Protein 6HKE (pdb70)

Solvent-accessible surface area: 33871 Å² total; per-residue (Å²): 66,17,120,121,56,0,23,0,2,0,2,14,12,147,51,2,8,3,3,40,2,0,83,15,0,4,71,25,0,28,152,38,9,63,56,78,28,89,29,72,46,23,32,13,7,17,3,4,5,0,0,6,50,2,26,127,24,61,65,47,0,10,35,0,0,0,0,4,0,0,0,0,0,0,0,53,28,20,33,85,111,35,66,9,128,3,29,83,34,0,12,20,0,1,1,2,0,43,2,19,0,0,0,0,0,52,111,132,2,70,4,170,73,10,85,71,0,17,66,48,0,97,88,66,42,92,112,7,46,2,0,8,5,6,86,0,2,1,2,36,0,0,7,24,11,0,13,129,55,17,178,12,134,10,43,37,19,42,10,20,1,8,8,32,0,19,115,0,1,49,107,38,45,4,16,0,0,0,1,6,0,6,12,0,1,59,6,37,152,116,38,83,7,58,23,13,0,0,2,21,79,140,103,18,118,37,14,79,136,17,36,6,0,149,101,36,58,28,60,42,0,56,0,34,0,1,0,0,1,1,0,2,107,56,1,62,119,100,31,3,60,75,0,20,42,0,2,26,147,2,0,82,63,80,81,0,107,69,125,3,59,80,36,4,2,102,17,3,122,106,89,27,26,39,44,12,17,0,14,17,32,2,8,78,16,16,29,65,0,78,71,37,64,180,56,18,108,121,41,0,29,0,1,0,2,14,14,140,51,2,7,4,4,51,2,0,84,32,1,9,63,31,1,27,157,87,13,61,54,78,27,108,36,77,44,34,34,13,5,14,3,4,11,0,0,15,40,1,22,130,23,60,62,41,0,13,38,0,0,1,1,3,0,0,0,0,0,0,0,46,31,18,26,86,164,30,73,7,130,3,45,116,32,0,25,14,0,0,1,4,0,40,2,17,0,0,0,0,0,51,111,135,1,70,3,165,72,12,84,67,0,28,70,47,0,118,87,71,43,92,119,7,35,0,0,7,5,5,83,0,3,2,2,39,0,0,7,26,14,0,14,75,68,21,177,19,136,12,31,35,21,52,11,20,0,9,19,32,0,17,71,0,0,38,94,37,51,3,16,0,0,0,0,8,0,6,14,0,2,53,8,35,152,114,37,87,6,62,26,14,0,0,1,22,78,145,100,18,116,39,15,78,131,16,40,6,0,143,97,33,58,26,69,40,0,62,0,37,0,1,1,0,2,1,0,1,127,56,6,61,150,98,27,10,56,97,0,26,59,2,0,27,32,2,0,82,69,78,84,2,96,68,131,2,72,76,35,4,4,109,32,3,134,101,124,41,7,41,43,103,39,0,39,93,25,1,102,89,14,22,55,71,0,82,102,28,28,134,74,138,72,16,108,103,21,0,22,0,1,0,1,14,14,101,48,2,6,4,3,51,1,1,70,22,1,6,40,26,0,2,95,30,10,46,35,9,2,54,24,65,44,48,83,29,52,23,4,4,46,0,0,18,130,2,25,155,26,62,64,44,0,11,36,0,0,0,1,3,2,0,0,0,0,0,0,55,27,23,36,91,209,32,71,10,132,2,39,118,33,0,23,18,0,0,10,4,0,69,1,20,0,0,0,0,0,56,112,136,1,74,4,180,69,12,87,79,0,25,64,44,0,95,86,76,42,133,120,5,53,1,0,8,4,6,88,0,3,2,3,37,0,0,6,25,9,0,15,118,63,17,172,18,134,13,83,36,46,93,50,48,0,10,19,48,0,14,88,6,1,32,103,43,120,4,14,0,0,0,1,8,0,6,17,0,4,68,10,32,156,122,44,84,4,64,22,13,0,0,2,22,70,148,101,16,120,22,14,79,120,15,40,5,0,141,100,38,62,22,78,38,0,59,0,33,0,4,0,0,1,1,0,1,134,53,6,61,133,93,28,9,50,81,0,23,39,0,0,28,136,1,0,79,80,86,90,2,116,66,144,3,76,76,42,4,2,104,25,5,137,97,117,51,14,39,42,87,34,0,36,92,40,2,94,108,16,22,56,76,0,70,104,21,53,152,93

CATH classification: 3.40.190.10

Structure (mmCIF, N/CA/C/O backbone):
data_6HKE
#
_entry.id   6HKE
#
_cell.length_a   80.800
_cell.length_b   205.750
_cell.length_c   47.620
_cell.angle_alpha   90.00
_cell.angle_beta   90.00
_cell.angle_gamma   90.00
#
_symmetry.space_group_name_H-M   'P 21 21 21'
#
loop_
_entity.id
_entity.type
_entity.pdbx_description
1 polymer 'Possible TctC subunit of the Tripartite Tricarboxylate Transport(TTT) Family'
2 non-polymer D-MALATE
3 non-polymer '(2S)-2-hydroxybutanedioic acid'
4 water water
#
loop_
_atom_site.group_PDB
_atom_site.id
_atom_site.type_symbol
_atom_site.label_atom_id
_atom_site.label_alt_id
_atom_site.label_comp_id
_atom_site.label_asym_id
_atom_site.label_entity_id
_atom_site.label_seq_id
_atom_site.pdbx_PDB_ins_code
_atom_site.Cartn_x
_atom_site.Cartn_y
_atom_site.Cartn_z
_atom_site.occupancy
_atom_site.B_iso_or_equiv
_atom_site.auth_seq_id
_atom_site.auth_comp_id
_atom_site.auth_asym_id
_atom_site.auth_atom_id
_atom_site.pdbx_PDB_model_num
ATOM 1 N N . PHE A 1 13 ? 31.306 26.515 -20.744 1.00 29.68 13 PHE A N 1
ATOM 2 C CA . PHE A 1 13 ? 30.368 27.013 -19.696 1.00 29.38 13 PHE A CA 1
ATOM 3 C C . PHE A 1 13 ? 31.004 26.891 -18.318 1.00 28.90 13 PHE A C 1
ATOM 4 O O . PHE A 1 13 ? 31.559 25.863 -17.993 1.00 27.88 13 PHE A O 1
ATOM 12 N N . PRO A 1 14 ? 30.881 27.885 -17.421 1.00 30.75 14 PRO A N 1
ATOM 13 C CA . PRO A 1 14 ? 30.389 29.221 -17.768 1.00 30.37 14 PRO A CA 1
ATOM 14 C C . PRO A 1 14 ? 31.439 30.075 -18.490 1.00 30.91 14 PRO A C 1
ATOM 15 O O . PRO A 1 14 ? 32.591 29.758 -18.378 1.00 33.85 14 PRO A O 1
ATOM 19 N N . VAL A 1 15 ? 30.990 31.115 -19.201 1.00 35.11 15 VAL A N 1
ATOM 20 C CA . VAL A 1 15 ? 31.810 32.156 -19.902 1.00 38.05 15 VAL A CA 1
ATOM 21 C C . VAL A 1 15 ? 31.824 33.460 -19.090 1.00 35.98 15 VAL A C 1
ATOM 22 O O . VAL A 1 15 ? 32.560 34.395 -19.456 1.00 35.48 15 VAL A O 1
ATOM 26 N N . ARG A 1 16 ? 31.039 33.542 -18.021 1.00 34.55 16 ARG A N 1
ATOM 27 C CA . ARG A 1 16 ? 30.911 34.793 -17.231 1.00 32.94 16 ARG A CA 1
ATOM 28 C C . ARG A 1 16 ? 30.195 34.481 -15.922 1.00 31.64 16 ARG A C 1
ATOM 29 O O . ARG A 1 16 ? 29.816 33.314 -15.725 1.00 28.75 16 ARG A O 1
ATOM 37 N N . THR A 1 17 ? 29.972 35.509 -15.107 1.00 29.57 17 THR A N 1
ATOM 38 C CA . THR A 1 17 ? 29.298 35.401 -13.794 1.00 31.32 17 THR A CA 1
ATOM 39 C C . THR A 1 17 ? 27.952 34.704 -13.986 1.00 32.17 17 THR A C 1
ATOM 40 O O . THR A 1 17 ? 27.215 35.079 -14.911 1.00 34.93 17 THR A O 1
ATOM 44 N N . VAL A 1 18 ? 27.675 33.675 -13.185 1.00 31.69 18 VAL A N 1
ATOM 45 C CA . VAL A 1 18 ? 26.349 33.000 -13.177 1.00 29.90 18 VAL A CA 1
ATOM 46 C C . VAL A 1 18 ? 25.449 33.766 -12.204 1.00 28.80 18 VAL A C 1
ATOM 47 O O . VAL A 1 18 ? 25.915 34.075 -11.094 1.00 29.92 18 VAL A O 1
ATOM 51 N N . THR A 1 19 ? 24.229 34.099 -12.631 1.00 26.20 19 THR A N 1
ATOM 52 C CA . THR A 1 19 ? 23.182 34.702 -11.775 1.00 24.67 19 THR A CA 1
ATOM 53 C C . THR A 1 19 ? 22.291 33.578 -11.228 1.00 24.69 19 THR A C 1
ATOM 54 O O . THR A 1 19 ? 21.752 32.776 -12.015 1.00 23.11 19 THR A O 1
ATOM 58 N N . VAL A 1 20 ? 22.208 33.490 -9.902 1.00 23.66 20 VAL A N 1
ATOM 59 C CA . VAL A 1 20 ? 21.266 32.604 -9.175 1.00 21.30 20 VAL A CA 1
ATOM 60 C C . VAL A 1 20 ? 20.280 33.549 -8.507 1.00 21.45 20 VAL A C 1
ATOM 61 O O . VAL A 1 20 ? 20.689 34.365 -7.658 1.00 19.14 20 VAL A O 1
ATOM 65 N N . VAL A 1 21 ? 19.047 33.472 -8.968 1.00 22.41 21 VAL A N 1
ATOM 66 C CA . VAL A 1 21 ? 17.935 34.334 -8.525 1.00 22.36 21 VAL A CA 1
ATOM 67 C C . VAL A 1 21 ? 17.256 33.629 -7.356 1.00 22.20 21 VAL A C 1
ATOM 68 O O . VAL A 1 21 ? 16.980 32.425 -7.476 1.00 20.49 21 VAL A O 1
ATOM 72 N N . VAL A 1 22 ? 17.015 34.385 -6.286 1.00 23.40 22 VAL A N 1
ATOM 73 C CA . VAL A 1 22 ? 16.279 33.982 -5.060 1.00 23.92 22 VAL A CA 1
ATOM 74 C C . VAL A 1 22 ? 15.000 34.816 -4.989 1.00 24.11 22 VAL A C 1
ATOM 75 O O . VAL A 1 22 ? 15.063 36.044 -5.099 1.00 22.70 22 VAL A O 1
ATOM 79 N N . PRO A 1 23 ? 13.808 34.177 -4.858 1.00 24.07 23 PRO A N 1
ATOM 80 C CA . PRO A 1 23 ? 12.526 34.893 -4.873 1.00 24.38 23 PRO A CA 1
ATOM 81 C C . PRO A 1 23 ? 12.225 35.745 -3.627 1.00 23.94 23 PRO A C 1
ATOM 82 O O . PRO A 1 23 ? 11.233 36.479 -3.630 1.00 22.43 23 PRO A O 1
ATOM 86 N N . PHE A 1 24 ? 13.044 35.600 -2.579 1.00 22.34 24 PHE A N 1
ATOM 87 C CA . PHE A 1 24 ? 12.739 36.135 -1.232 1.00 21.67 24 PHE A CA 1
ATOM 88 C C . PHE A 1 24 ? 13.845 37.055 -0.723 1.00 20.99 24 PHE A C 1
ATOM 89 O O . PHE A 1 24 ? 14.984 37.026 -1.202 1.00 21.85 24 PHE A O 1
ATOM 97 N N . ALA A 1 25 ? 13.477 37.851 0.264 1.00 22.96 25 ALA A N 1
ATOM 98 C CA . ALA A 1 25 ? 14.319 38.905 0.874 1.00 24.23 25 ALA A CA 1
ATOM 99 C C . ALA A 1 25 ? 15.585 38.276 1.457 1.00 25.28 25 ALA A C 1
ATOM 100 O O . ALA A 1 25 ? 15.532 37.103 1.945 1.00 23.19 25 ALA A O 1
ATOM 102 N N . LYS A 1 26 ? 16.680 39.025 1.354 1.00 26.60 26 LYS A N 1
ATOM 103 C CA . LYS A 1 26 ? 18.006 38.699 1.940 1.00 31.59 26 LYS A CA 1
ATOM 104 C C . LYS A 1 26 ? 17.821 38.342 3.426 1.00 30.00 26 LYS A C 1
ATOM 105 O O . LYS A 1 26 ? 16.912 38.897 4.085 1.00 30.36 26 LYS A O 1
ATOM 111 N N . GLY A 1 27 ? 18.613 37.398 3.936 1.00 30.24 27 GLY A N 1
ATOM 112 C CA . GLY A 1 27 ? 18.614 37.016 5.365 1.00 27.42 27 GLY A CA 1
ATOM 113 C C . GLY A 1 27 ? 17.673 35.862 5.678 1.00 25.40 27 GLY A C 1
ATOM 114 O O . GLY A 1 27 ? 17.881 35.222 6.703 1.00 22.99 27 GLY A O 1
ATOM 115 N N . GLY A 1 28 ? 16.673 35.597 4.834 1.00 23.63 28 GLY A N 1
ATOM 116 C CA . GLY A 1 28 ? 15.712 34.496 5.047 1.00 22.24 28 GLY A CA 1
ATOM 117 C C . GLY A 1 28 ? 16.275 33.140 4.634 1.00 21.48 28 GLY A C 1
ATOM 118 O O . GLY A 1 28 ? 17.384 33.045 4.122 1.00 21.16 28 GLY A O 1
ATOM 119 N N . PRO A 1 29 ? 15.521 32.042 4.855 1.00 21.10 29 PRO A N 1
ATOM 120 C CA . PRO A 1 29 ? 16.037 30.688 4.659 1.00 20.66 29 PRO A CA 1
ATOM 121 C C . PRO A 1 29 ? 16.546 30.423 3.240 1.00 22.41 29 PRO A C 1
ATOM 122 O O . PRO A 1 29 ? 17.632 29.866 3.110 1.00 23.48 29 PRO A O 1
ATOM 126 N N . THR A 1 30 ? 15.766 30.800 2.219 1.00 21.28 30 THR A N 1
ATOM 127 C CA . THR A 1 30 ? 16.102 30.486 0.816 1.00 20.80 30 THR A CA 1
ATOM 128 C C . THR A 1 30 ? 17.402 31.216 0.463 1.00 21.96 30 THR A C 1
ATOM 129 O O . THR A 1 30 ? 18.334 30.573 -0.056 1.00 20.37 30 THR A O 1
ATOM 133 N N . ASP A 1 31 ? 17.457 32.517 0.749 1.00 22.31 31 ASP A N 1
ATOM 134 C CA . ASP A 1 31 ? 18.666 33.356 0.585 1.00 23.35 31 ASP A CA 1
ATOM 135 C C . ASP A 1 31 ? 19.871 32.744 1.325 1.00 23.74 31 ASP A C 1
ATOM 136 O O . ASP A 1 31 ? 20.949 32.674 0.724 1.00 23.49 31 ASP A O 1
ATOM 141 N N . THR A 1 32 ? 19.693 32.299 2.570 1.00 25.20 32 THR A N 1
ATOM 142 C CA . THR A 1 32 ? 20.774 31.787 3.457 1.00 25.61 32 THR A CA 1
ATOM 143 C C . THR A 1 32 ? 21.379 30.526 2.832 1.00 26.50 32 THR A C 1
ATOM 144 O O . THR A 1 32 ? 22.613 30.437 2.737 1.00 27.24 32 THR A O 1
ATOM 148 N N . VAL A 1 33 ? 20.516 29.623 2.376 1.00 26.08 33 VAL A N 1
ATOM 149 C CA . VAL A 1 33 ? 20.880 28.335 1.727 1.00 27.49 33 VAL A CA 1
ATOM 150 C C . VAL A 1 33 ? 21.640 28.617 0.427 1.00 25.64 33 VAL A C 1
ATOM 151 O O . VAL A 1 33 ? 22.732 28.023 0.228 1.00 23.86 33 VAL A O 1
ATOM 155 N N . ALA A 1 34 ? 21.052 29.424 -0.459 1.00 26.49 34 ALA A N 1
ATOM 156 C CA . ALA A 1 34 ? 21.613 29.754 -1.793 1.00 25.78 34 ALA A CA 1
ATOM 157 C C . ALA A 1 34 ? 22.994 30.410 -1.640 1.00 25.53 34 ALA A C 1
ATOM 158 O O . ALA A 1 34 ? 23.927 30.029 -2.368 1.00 23.97 34 ALA A O 1
ATOM 160 N N . ARG A 1 35 ? 23.153 31.342 -0.706 1.00 25.38 35 ARG A N 1
ATOM 161 C CA . ARG A 1 35 ? 24.434 32.074 -0.570 1.00 28.12 35 ARG A CA 1
ATOM 162 C C . ARG A 1 35 ? 25.527 31.100 -0.121 1.00 27.70 35 ARG A C 1
ATOM 163 O O . ARG A 1 35 ? 26.674 31.194 -0.610 1.00 30.12 35 ARG A O 1
ATOM 171 N N . LEU A 1 36 ? 25.165 30.199 0.768 1.00 25.42 36 LEU A N 1
ATOM 172 C CA . LEU A 1 36 ? 26.086 29.217 1.386 1.00 25.51 36 LEU A CA 1
ATOM 173 C C . LEU A 1 36 ? 26.560 28.229 0.316 1.00 26.00 36 LEU A C 1
ATOM 174 O O . LEU A 1 36 ? 27.780 27.956 0.256 1.00 27.34 36 LEU A O 1
ATOM 179 N N . ILE A 1 37 ? 25.650 27.723 -0.526 1.00 25.41 37 ILE A N 1
ATOM 180 C CA . ILE A 1 37 ? 26.014 26.681 -1.525 1.00 25.98 37 ILE A CA 1
ATOM 181 C C . ILE A 1 37 ? 26.676 27.321 -2.762 1.00 24.99 37 ILE A C 1
ATOM 182 O O . ILE A 1 37 ? 27.755 26.825 -3.195 1.00 20.98 37 ILE A O 1
ATOM 187 N N . THR A 1 38 ? 26.104 28.397 -3.296 1.00 24.68 38 THR A N 1
ATOM 188 C CA . THR A 1 38 ? 26.577 29.032 -4.555 1.00 26.06 38 THR A CA 1
ATOM 189 C C . THR A 1 38 ? 28.009 29.557 -4.400 1.00 25.87 38 THR A C 1
ATOM 190 O O . THR A 1 38 ? 28.754 29.427 -5.397 1.00 24.59 38 THR A O 1
ATOM 194 N N . ALA A 1 39 ? 28.396 30.100 -3.237 1.00 24.78 39 ALA A N 1
ATOM 195 C CA . ALA A 1 39 ? 29.795 30.555 -3.000 1.00 26.48 39 ALA A CA 1
ATOM 196 C C . ALA A 1 39 ? 30.766 29.384 -3.211 1.00 26.88 39 ALA A C 1
ATOM 197 O O . ALA A 1 39 ? 31.771 29.576 -3.927 1.00 28.86 39 ALA A O 1
ATOM 199 N N . GLU A 1 40 ? 30.455 28.190 -2.698 1.00 25.51 40 GLU A N 1
ATOM 200 C CA . GLU A 1 40 ? 31.356 27.015 -2.852 1.00 26.46 40 GLU A CA 1
ATOM 201 C C . GLU A 1 40 ? 31.320 26.538 -4.304 1.00 25.87 40 GLU A C 1
ATOM 202 O O . GLU A 1 40 ? 32.368 26.105 -4.785 1.00 27.77 40 GLU A O 1
ATOM 208 N N . MET A 1 41 ? 30.177 26.674 -4.989 1.00 26.34 41 MET A N 1
ATOM 209 C CA . MET A 1 41 ? 29.977 26.220 -6.393 1.00 26.11 41 MET A CA 1
ATOM 210 C C . MET A 1 41 ? 31.003 26.882 -7.330 1.00 26.41 41 MET A C 1
ATOM 211 O O . MET A 1 41 ? 31.438 26.216 -8.280 1.00 23.75 41 MET A O 1
ATOM 216 N N . ALA A 1 42 ? 31.398 28.133 -7.078 1.00 25.03 42 ALA A N 1
ATOM 217 C CA . ALA A 1 42 ? 32.355 28.874 -7.929 1.00 25.33 42 ALA A CA 1
ATOM 218 C C . ALA A 1 42 ? 33.656 28.072 -8.125 1.00 25.43 42 ALA A C 1
ATOM 219 O O . ALA A 1 42 ? 34.244 28.192 -9.199 1.00 26.13 42 ALA A O 1
ATOM 221 N N . LYS A 1 43 ? 34.071 27.260 -7.150 1.00 27.76 43 LYS A N 1
ATOM 222 C CA . LYS A 1 43 ? 35.322 26.437 -7.200 1.00 29.22 43 LYS A CA 1
ATOM 223 C C . LYS A 1 43 ? 35.252 25.382 -8.309 1.00 29.29 43 LYS A C 1
ATOM 224 O O . LYS A 1 43 ? 36.298 25.069 -8.891 1.00 31.18 43 LYS A O 1
ATOM 230 N N . THR A 1 44 ? 34.076 24.844 -8.607 1.00 27.71 44 THR A N 1
ATOM 231 C CA . THR A 1 44 ? 33.906 23.844 -9.692 1.00 27.22 44 THR A CA 1
ATOM 232 C C . THR A 1 44 ? 33.683 24.567 -11.023 1.00 23.74 44 THR A C 1
ATOM 233 O O . THR A 1 44 ? 34.187 24.105 -12.046 1.00 23.36 44 THR A O 1
ATOM 237 N N . LEU A 1 45 ? 32.932 25.656 -11.029 1.00 22.18 45 LEU A N 1
ATOM 238 C CA . LEU A 1 45 ? 32.523 26.316 -12.292 1.00 22.01 45 LEU A CA 1
ATOM 239 C C . LEU A 1 45 ? 33.672 27.149 -12.879 1.00 22.16 45 LEU A C 1
ATOM 240 O O . LEU A 1 45 ? 33.684 27.285 -14.100 1.00 23.79 45 LEU A O 1
ATOM 245 N N . GLY A 1 46 ? 34.549 27.731 -12.057 1.00 23.27 46 GLY A N 1
ATOM 246 C CA . GLY A 1 46 ? 35.661 28.589 -12.517 1.00 23.41 46 GLY A CA 1
ATOM 247 C C . GLY A 1 46 ? 35.209 30.020 -12.772 1.00 24.99 46 GLY A C 1
ATOM 248 O O . GLY A 1 46 ? 36.024 30.833 -13.245 1.00 26.08 46 GLY A O 1
ATOM 249 N N . GLN A 1 47 ? 33.964 30.341 -12.431 1.00 25.14 47 GLN A N 1
ATOM 250 C CA . GLN A 1 47 ? 33.406 31.711 -12.539 1.00 26.76 47 GLN A CA 1
ATOM 251 C C . GLN A 1 47 ? 32.670 32.031 -11.242 1.00 23.81 47 GLN A C 1
ATOM 252 O O . GLN A 1 47 ? 32.111 31.154 -10.595 1.00 23.89 47 GLN A O 1
ATOM 258 N N . PRO A 1 48 ? 32.619 33.308 -10.820 1.00 24.69 48 PRO A N 1
ATOM 259 C CA . PRO A 1 48 ? 31.865 33.664 -9.627 1.00 25.30 48 PRO A CA 1
ATOM 260 C C . PRO A 1 48 ? 30.350 33.503 -9.853 1.00 26.55 48 PRO A C 1
ATOM 261 O O . PRO A 1 48 ? 29.882 33.469 -11.000 1.00 27.40 48 PRO A O 1
ATOM 265 N N . ILE A 1 49 ? 29.611 33.354 -8.757 1.00 25.47 49 ILE A N 1
ATOM 266 C CA . ILE A 1 49 ? 28.132 33.250 -8.795 1.00 26.35 49 ILE A CA 1
ATOM 267 C C . ILE A 1 49 ? 27.567 34.469 -8.079 1.00 27.39 49 ILE A C 1
ATOM 268 O O . ILE A 1 49 ? 28.015 34.771 -6.968 1.00 28.44 49 ILE A O 1
ATOM 273 N N . GLU A 1 50 ? 26.670 35.174 -8.755 1.00 28.87 50 GLU A N 1
ATOM 274 C CA . GLU A 1 50 ? 25.996 36.397 -8.260 1.00 32.95 50 GLU A CA 1
ATOM 275 C C . GLU A 1 50 ? 24.612 35.975 -7.759 1.00 30.45 50 GLU A C 1
ATOM 276 O O . GLU A 1 50 ? 23.927 35.256 -8.489 1.00 28.86 50 GLU A O 1
ATOM 282 N N . ILE A 1 51 ? 24.230 36.375 -6.550 1.00 30.45 51 ILE A N 1
ATOM 283 C CA . ILE A 1 51 ? 22.870 36.108 -5.998 1.00 29.61 51 ILE A CA 1
ATOM 284 C C . ILE A 1 51 ? 22.030 37.361 -6.236 1.00 28.97 51 ILE A C 1
ATOM 285 O O . ILE A 1 51 ? 22.468 38.417 -5.831 1.00 26.71 51 ILE A O 1
ATOM 290 N N . GLU A 1 52 ? 20.895 37.230 -6.919 1.00 29.35 52 GLU A N 1
ATOM 291 C CA . GLU A 1 52 ? 19.932 38.331 -7.165 1.00 29.45 52 GLU A CA 1
ATOM 292 C C . GLU A 1 52 ? 18.647 37.979 -6.404 1.00 30.50 52 GLU A C 1
ATOM 293 O O . GLU A 1 52 ? 18.079 36.864 -6.647 1.00 29.63 52 GLU A O 1
ATOM 299 N N . ASN A 1 53 ? 18.260 38.831 -5.454 1.00 28.11 53 ASN A N 1
ATOM 300 C CA . ASN A 1 53 ? 17.016 38.675 -4.664 1.00 26.22 53 ASN A CA 1
ATOM 301 C C . ASN A 1 53 ? 15.956 39.446 -5.436 1.00 26.89 53 ASN A C 1
ATOM 302 O O . ASN A 1 53 ? 16.161 40.636 -5.674 1.00 27.51 53 ASN A O 1
ATOM 307 N N . MET A 1 54 ? 14.942 38.743 -5.925 1.00 25.44 54 MET A N 1
ATOM 308 C CA . MET A 1 54 ? 13.934 39.307 -6.847 1.00 26.47 54 MET A CA 1
ATOM 309 C C . MET A 1 54 ? 12.559 39.048 -6.242 1.00 25.59 54 MET A C 1
ATOM 310 O O . MET A 1 54 ? 12.069 37.898 -6.323 1.00 25.57 54 MET A O 1
ATOM 315 N N . LEU A 1 55 ? 11.974 40.093 -5.660 1.00 23.97 55 LEU A N 1
ATOM 316 C CA . LEU A 1 55 ? 10.731 39.994 -4.866 1.00 24.24 55 LEU A CA 1
ATOM 317 C C . LEU A 1 55 ? 9.555 40.268 -5.783 1.00 25.48 55 LEU A C 1
ATOM 318 O O . LEU A 1 55 ? 9.720 41.050 -6.737 1.00 26.86 55 LEU A O 1
ATOM 323 N N . GLY A 1 56 ? 8.409 39.692 -5.444 1.00 26.75 56 GLY A N 1
ATOM 324 C CA . GLY A 1 56 ? 7.126 40.037 -6.073 1.00 27.34 56 GLY A CA 1
ATOM 325 C C . GLY A 1 56 ? 6.292 38.807 -6.339 1.00 26.61 56 GLY A C 1
ATOM 326 O O . GLY A 1 56 ? 6.873 37.707 -6.458 1.00 25.43 56 GLY A O 1
ATOM 327 N N . ALA A 1 57 ? 4.976 39.012 -6.410 1.00 28.11 57 ALA A N 1
ATOM 328 C CA . ALA A 1 57 ? 3.988 38.050 -6.926 1.00 29.27 57 ALA A CA 1
ATOM 329 C C . ALA A 1 57 ? 4.018 36.845 -5.992 1.00 30.88 57 ALA A C 1
ATOM 330 O O . ALA A 1 57 ? 4.105 35.705 -6.476 1.00 30.35 57 ALA A O 1
ATOM 332 N N . GLY A 1 58 ? 4.027 37.143 -4.686 1.00 30.76 58 GLY A N 1
ATOM 333 C CA . GLY A 1 58 ? 4.129 36.180 -3.577 1.00 29.05 58 GLY A CA 1
ATOM 334 C C . GLY A 1 58 ? 5.184 35.112 -3.805 1.00 26.33 58 GLY A C 1
ATOM 335 O O . GLY A 1 58 ? 4.918 33.942 -3.496 1.00 24.66 58 GLY A O 1
ATOM 336 N N . GLY A 1 59 ? 6.353 35.496 -4.293 1.00 25.50 59 GLY A N 1
ATOM 337 C CA . GLY A 1 59 ? 7.513 34.594 -4.364 1.00 26.29 59 GLY A CA 1
ATOM 338 C C . GLY A 1 59 ? 7.623 33.904 -5.710 1.00 26.06 59 GLY A C 1
ATOM 339 O O . GLY A 1 59 ? 8.532 33.065 -5.847 1.00 22.08 59 GLY A O 1
ATOM 340 N N . THR A 1 60 ? 6.763 34.260 -6.678 1.00 26.14 60 THR A N 1
ATOM 341 C CA . THR A 1 60 ? 6.672 33.579 -7.996 1.00 25.15 60 THR A CA 1
ATOM 342 C C . THR A 1 60 ? 7.192 34.434 -9.144 1.00 23.43 60 THR A C 1
ATOM 343 O O . THR A 1 60 ? 7.433 33.826 -10.192 1.00 23.79 60 THR A O 1
ATOM 347 N N . LEU A 1 61 ? 7.336 35.755 -8.975 1.00 22.34 61 LEU A N 1
ATOM 348 C CA . LEU A 1 61 ? 7.887 36.664 -10.009 1.00 22.65 61 LEU A CA 1
ATOM 349 C C . LEU A 1 61 ? 9.279 36.198 -10.440 1.00 22.75 61 LEU A C 1
ATOM 350 O O . LEU A 1 61 ? 9.518 36.188 -11.641 1.00 25.40 61 LEU A O 1
ATOM 355 N N . ALA A 1 62 ? 10.175 35.860 -9.509 1.00 23.44 62 ALA A N 1
ATOM 356 C CA . ALA A 1 62 ? 11.551 35.429 -9.836 1.00 24.24 62 ALA A CA 1
ATOM 357 C C . ALA A 1 62 ? 11.484 34.262 -10.820 1.00 25.55 62 ALA A C 1
ATOM 358 O O . ALA A 1 62 ? 12.166 34.333 -11.856 1.00 26.32 62 ALA A O 1
ATOM 360 N N . ALA A 1 63 ? 10.705 33.231 -10.475 1.00 24.91 63 ALA A N 1
ATOM 361 C CA . ALA A 1 63 ? 10.566 31.980 -11.247 1.00 24.82 63 ALA A CA 1
ATOM 362 C C . ALA A 1 63 ? 9.936 32.307 -12.605 1.00 24.15 63 ALA A C 1
ATOM 363 O O . ALA A 1 63 ? 10.322 31.686 -13.612 1.00 22.66 63 ALA A O 1
ATOM 365 N N . THR A 1 64 ? 9.002 33.250 -12.646 1.00 25.41 64 THR A N 1
ATOM 366 C CA . THR A 1 64 ? 8.370 33.689 -13.916 1.00 27.36 64 THR A CA 1
ATOM 367 C C . THR A 1 64 ? 9.439 34.324 -14.818 1.00 28.78 64 THR A C 1
ATOM 368 O O . THR A 1 64 ? 9.495 33.947 -16.004 1.00 31.86 64 THR A O 1
ATOM 372 N N . ARG A 1 65 ? 10.260 35.241 -14.302 1.00 30.52 65 ARG A N 1
ATOM 373 C CA . ARG A 1 65 ? 11.317 35.910 -15.113 1.00 33.64 65 ARG A CA 1
ATOM 374 C C . ARG A 1 65 ? 12.342 34.858 -15.551 1.00 30.24 65 ARG A C 1
ATOM 375 O O . ARG A 1 65 ? 12.755 34.901 -16.712 1.00 29.52 65 ARG A O 1
ATOM 383 N N . VAL A 1 66 ? 12.705 33.908 -14.690 1.00 29.57 66 VAL A N 1
ATOM 384 C CA . VAL A 1 66 ? 13.743 32.901 -15.062 1.00 29.52 66 VAL A CA 1
ATOM 385 C C . VAL A 1 66 ? 13.146 31.850 -16.016 1.00 27.29 66 VAL A C 1
ATOM 386 O O . VAL A 1 66 ? 13.881 31.348 -16.862 1.00 27.39 66 VAL A O 1
ATOM 390 N N . ALA A 1 67 ? 11.848 31.578 -15.962 1.00 26.97 67 ALA A N 1
ATOM 391 C CA . ALA A 1 67 ? 11.165 30.747 -16.979 1.00 26.92 67 ALA A CA 1
ATOM 392 C C . ALA A 1 67 ? 11.451 31.325 -18.373 1.00 28.46 67 ALA A C 1
ATOM 393 O O . ALA A 1 67 ? 11.564 30.537 -19.320 1.00 26.55 67 ALA A O 1
ATOM 395 N N . HIS A 1 68 ? 11.630 32.648 -18.457 1.00 29.87 68 HIS A N 1
ATOM 396 C CA . HIS A 1 68 ? 11.758 33.452 -19.701 1.00 31.66 68 HIS A CA 1
ATOM 397 C C . HIS A 1 68 ? 13.219 33.824 -19.990 1.00 30.89 68 HIS A C 1
ATOM 398 O O . HIS A 1 68 ? 13.443 34.466 -21.037 1.00 30.59 68 HIS A O 1
ATOM 405 N N . ALA A 1 69 ? 14.167 33.465 -19.110 1.00 29.26 69 ALA A N 1
ATOM 406 C CA . ALA A 1 69 ? 15.610 33.771 -19.274 1.00 28.58 69 ALA A CA 1
ATOM 407 C C . ALA A 1 69 ? 16.169 32.914 -20.419 1.00 27.10 69 ALA A C 1
ATOM 408 O O . ALA A 1 69 ? 15.513 31.909 -20.784 1.00 27.67 69 ALA A O 1
ATOM 410 N N . ALA A 1 70 ? 17.327 33.315 -20.956 1.00 25.25 70 ALA A N 1
ATOM 411 C CA . ALA A 1 70 ? 18.140 32.549 -21.926 1.00 26.44 70 ALA A CA 1
ATOM 412 C C . ALA A 1 70 ? 18.499 31.191 -21.324 1.00 25.81 70 ALA A C 1
ATOM 413 O O . ALA A 1 70 ? 19.018 31.135 -20.215 1.00 27.92 70 ALA A O 1
ATOM 415 N N . PRO A 1 71 ? 18.171 30.051 -21.978 1.00 27.37 71 PRO A N 1
ATOM 416 C CA . PRO A 1 71 ? 18.561 28.730 -21.475 1.00 27.51 71 PRO A CA 1
ATOM 417 C C . PRO A 1 71 ? 20.040 28.377 -21.695 1.00 26.44 71 PRO A C 1
ATOM 418 O O . PRO A 1 71 ? 20.319 27.333 -22.232 1.00 27.39 71 PRO A O 1
ATOM 422 N N . ASP A 1 72 ? 20.951 29.234 -21.237 1.00 28.09 72 ASP A N 1
ATOM 423 C CA . ASP A 1 72 ? 22.416 29.073 -21.456 1.00 27.21 72 ASP A CA 1
ATOM 424 C C . ASP A 1 72 ? 23.079 28.640 -20.142 1.00 26.19 72 ASP A C 1
ATOM 425 O O . ASP A 1 72 ? 24.276 28.369 -20.155 1.00 28.16 72 ASP A O 1
ATOM 430 N N . GLY A 1 73 ? 22.322 28.555 -19.049 1.00 25.16 73 GLY A N 1
ATOM 431 C CA . GLY A 1 73 ? 22.851 28.132 -17.745 1.00 25.91 73 GLY A CA 1
ATOM 432 C C . GLY A 1 73 ? 23.361 29.287 -16.902 1.00 24.26 73 GLY A C 1
ATOM 433 O O . GLY A 1 73 ? 23.663 29.039 -15.731 1.00 26.48 73 GLY A O 1
ATOM 434 N N . HIS A 1 74 ? 23.435 30.508 -17.435 1.00 22.94 74 HIS A N 1
ATOM 435 C CA . HIS A 1 74 ? 23.982 31.679 -16.703 1.00 24.41 74 HIS A CA 1
ATOM 436 C C . HIS A 1 74 ? 22.897 32.332 -15.831 1.00 25.25 74 HIS A C 1
ATOM 437 O O . HIS A 1 74 ? 23.277 33.154 -14.987 1.00 25.74 74 HIS A O 1
ATOM 444 N N . THR A 1 75 ? 21.615 31.978 -16.010 1.00 24.73 75 THR A N 1
ATOM 445 C CA . THR A 1 75 ? 20.475 32.499 -15.201 1.00 24.37 75 THR A CA 1
ATOM 446 C C . THR A 1 75 ? 19.699 31.326 -14.606 1.00 22.89 75 THR A C 1
ATOM 447 O O . THR A 1 75 ? 19.039 30.608 -15.356 1.00 21.87 75 THR A O 1
ATOM 451 N N . LEU A 1 76 ? 19.799 31.156 -13.292 1.00 22.50 76 LEU A N 1
ATOM 452 C CA . LEU A 1 76 ? 19.206 30.022 -12.552 1.00 23.75 76 LEU A CA 1
ATOM 453 C C . LEU A 1 76 ? 18.236 30.562 -11.505 1.00 23.52 76 LEU A C 1
ATOM 454 O O . LEU A 1 76 ? 18.319 31.748 -11.172 1.00 23.32 76 LEU A O 1
ATOM 459 N N . ILE A 1 77 ? 17.319 29.715 -11.045 1.00 24.00 77 ILE A N 1
ATOM 460 C CA . ILE A 1 77 ? 16.336 30.067 -9.984 1.00 22.87 77 ILE A CA 1
ATOM 461 C C . ILE A 1 77 ? 16.475 29.032 -8.871 1.00 23.09 77 ILE A C 1
ATOM 462 O O . ILE A 1 77 ? 16.570 27.827 -9.163 1.00 22.21 77 ILE A O 1
ATOM 467 N N . VAL A 1 78 ? 16.535 29.512 -7.632 1.00 23.93 78 VAL A N 1
ATOM 468 C CA . VAL A 1 78 ? 16.261 28.685 -6.432 1.00 22.34 78 VAL A CA 1
ATOM 469 C C . VAL A 1 78 ? 14.749 28.610 -6.268 1.00 21.34 78 VAL A C 1
ATOM 470 O O . VAL A 1 78 ? 14.101 29.669 -6.142 1.00 21.25 78 VAL A O 1
ATOM 474 N N . GLY A 1 79 ? 14.216 27.396 -6.305 1.00 20.06 79 GLY A N 1
ATOM 475 C CA . GLY A 1 79 ? 12.809 27.123 -6.010 1.00 20.34 79 GLY A CA 1
ATOM 476 C C . GLY A 1 79 ? 12.692 26.232 -4.792 1.00 21.60 79 GLY A C 1
ATOM 477 O O . GLY A 1 79 ? 13.698 25.646 -4.361 1.00 24.54 79 GLY A O 1
ATOM 478 N N . HIS A 1 80 ? 11.498 26.109 -4.249 1.00 20.31 80 HIS A N 1
ATOM 479 C CA . HIS A 1 80 ? 11.271 25.248 -3.071 1.00 21.16 80 HIS A CA 1
ATOM 480 C C . HIS A 1 80 ? 9.843 24.709 -3.117 1.00 21.27 80 HIS A C 1
ATOM 481 O O . HIS A 1 80 ? 9.143 24.955 -4.128 1.00 20.77 80 HIS A O 1
ATOM 488 N N . LEU A 1 81 ? 9.459 24.016 -2.053 1.00 22.50 81 LEU A N 1
ATOM 489 C CA . LEU A 1 81 ? 8.146 23.352 -1.911 1.00 24.94 81 LEU A CA 1
ATOM 490 C C . LEU A 1 81 ? 7.015 24.318 -2.283 1.00 24.03 81 LEU A C 1
ATOM 491 O O . LEU A 1 81 ? 5.998 23.819 -2.774 1.00 25.28 81 LEU A O 1
ATOM 496 N N . GLY A 1 82 ? 7.171 25.628 -2.044 1.00 23.61 82 GLY A N 1
ATOM 497 C CA . GLY A 1 82 ? 6.166 26.648 -2.406 1.00 22.32 82 GLY A CA 1
ATOM 498 C C . GLY A 1 82 ? 6.203 27.001 -3.889 1.00 22.43 82 GLY A C 1
ATOM 499 O O . GLY A 1 82 ? 5.228 26.746 -4.602 1.00 22.31 82 GLY A O 1
ATOM 500 N N . THR A 1 83 ? 7.298 27.579 -4.370 1.00 23.27 83 THR A N 1
ATOM 501 C CA . THR A 1 83 ? 7.339 28.230 -5.701 1.00 22.59 83 THR A CA 1
ATOM 502 C C . THR A 1 83 ? 7.182 27.168 -6.783 1.00 23.18 83 THR A C 1
ATOM 503 O O . THR A 1 83 ? 6.654 27.510 -7.853 1.00 22.83 83 THR A O 1
ATOM 507 N N . HIS A 1 84 ? 7.630 25.935 -6.502 1.00 22.34 84 HIS A N 1
ATOM 508 C CA . HIS A 1 84 ? 7.728 24.843 -7.496 1.00 22.09 84 HIS A CA 1
ATOM 509 C C . HIS A 1 84 ? 6.933 23.626 -7.037 1.00 23.12 84 HIS A C 1
ATOM 510 O O . HIS A 1 84 ? 7.291 22.509 -7.461 1.00 22.36 84 HIS A O 1
ATOM 517 N N . GLY A 1 85 ? 5.881 23.836 -6.238 1.00 23.20 85 GLY A N 1
ATOM 518 C CA . GLY A 1 85 ? 5.085 22.739 -5.656 1.00 23.34 85 GLY A CA 1
ATOM 519 C C . GLY A 1 85 ? 3.680 23.192 -5.333 1.00 23.73 85 GLY A C 1
ATOM 520 O O . GLY A 1 85 ? 2.826 23.156 -6.236 1.00 23.03 85 GLY A O 1
ATOM 521 N N . ALA A 1 86 ? 3.469 23.617 -4.087 1.00 25.83 86 ALA A N 1
ATOM 522 C CA . ALA A 1 86 ? 2.180 24.079 -3.528 1.00 26.54 86 ALA A CA 1
ATOM 523 C C . ALA A 1 86 ? 1.585 25.194 -4.397 1.00 26.40 86 ALA A C 1
ATOM 524 O O . ALA A 1 86 ? 0.362 25.259 -4.447 1.00 28.89 86 ALA A O 1
ATOM 526 N N . ALA A 1 87 ? 2.396 26.024 -5.057 1.00 26.16 87 ALA A N 1
ATOM 527 C CA . ALA A 1 87 ? 1.918 27.214 -5.808 1.00 28.11 87 ALA A CA 1
ATOM 528 C C . ALA A 1 87 ? 0.890 26.802 -6.879 1.00 29.90 87 ALA A C 1
ATOM 529 O O . ALA A 1 87 ? -0.059 27.577 -7.143 1.00 26.95 87 ALA A O 1
ATOM 531 N N . VAL A 1 88 ? 1.066 25.629 -7.488 1.00 31.69 88 VAL A N 1
ATOM 532 C CA . VAL A 1 88 ? 0.148 25.108 -8.550 1.00 33.76 88 VAL A CA 1
ATOM 533 C C . VAL A 1 88 ? -1.263 25.032 -7.962 1.00 33.48 88 VAL A C 1
ATOM 534 O O . VAL A 1 88 ? -2.173 25.626 -8.558 1.00 33.91 88 VAL A O 1
ATOM 538 N N . ALA A 1 89 ? -1.400 24.425 -6.781 1.00 34.20 89 ALA A N 1
ATOM 539 C CA . ALA A 1 89 ? -2.685 24.208 -6.077 1.00 35.45 89 ALA A CA 1
ATOM 540 C C . ALA A 1 89 ? -3.210 25.498 -5.427 1.00 38.83 89 ALA A C 1
ATOM 541 O O . ALA A 1 89 ? -4.443 25.630 -5.373 1.00 43.18 89 ALA A O 1
ATOM 543 N N . LEU A 1 90 ? -2.341 26.382 -4.908 1.00 38.12 90 LEU A N 1
ATOM 544 C CA . LEU A 1 90 ? -2.741 27.480 -3.984 1.00 40.14 90 LEU A CA 1
ATOM 545 C C . LEU A 1 90 ? -2.765 28.847 -4.679 1.00 46.39 90 LEU A C 1
ATOM 546 O O . LEU A 1 90 ? -3.373 29.765 -4.095 1.00 49.98 90 LEU A O 1
ATOM 551 N N . PHE A 1 91 ? -2.041 29.013 -5.791 1.00 50.02 91 PHE A N 1
ATOM 552 C CA . PHE A 1 91 ? -1.820 30.317 -6.473 1.00 55.18 91 PHE A CA 1
ATOM 553 C C . PHE A 1 91 ? -2.726 30.387 -7.697 1.00 53.63 91 PHE A C 1
ATOM 554 O O . PHE A 1 91 ? -2.573 29.622 -8.647 1.00 47.38 91 PHE A O 1
ATOM 562 N N . PRO A 1 92 ? -3.729 31.288 -7.686 1.00 57.59 92 PRO A N 1
ATOM 563 C CA . PRO A 1 92 ? -4.572 31.503 -8.858 1.00 58.70 92 PRO A CA 1
ATOM 564 C C . PRO A 1 92 ? -3.751 32.096 -10.012 1.00 56.72 92 PRO A C 1
ATOM 565 O O . PRO A 1 92 ? -3.053 33.079 -9.785 1.00 53.80 92 PRO A O 1
ATOM 569 N N . LYS A 1 93 ? -3.852 31.489 -11.200 1.00 53.13 93 LYS A N 1
ATOM 570 C CA . LYS A 1 93 ? -3.226 31.988 -12.453 1.00 50.94 93 LYS A CA 1
ATOM 571 C C . LYS A 1 93 ? -1.702 31.975 -12.300 1.00 46.20 93 LYS A C 1
ATOM 572 O O . LYS A 1 93 ? -1.057 32.991 -12.654 1.00 46.94 93 LYS A O 1
ATOM 578 N N . LEU A 1 94 ? -1.134 30.881 -11.788 1.00 39.53 94 LEU A N 1
ATOM 579 C CA . LEU A 1 94 ? 0.338 30.746 -11.696 1.00 37.29 94 LEU A CA 1
ATOM 580 C C . LEU A 1 94 ? 0.903 30.817 -13.119 1.00 33.76 94 LEU A C 1
ATOM 581 O O . LEU A 1 94 ? 0.354 30.135 -13.984 1.00 31.41 94 LEU A O 1
ATOM 586 N N . ALA A 1 95 ? 1.952 31.622 -13.336 1.00 32.01 95 ALA A N 1
ATOM 587 C CA . ALA A 1 95 ? 2.455 32.029 -14.672 1.00 30.30 95 ALA A CA 1
ATOM 588 C C . ALA A 1 95 ? 3.322 30.931 -15.300 1.00 29.27 95 ALA A C 1
ATOM 589 O O . ALA A 1 95 ? 3.624 31.048 -16.473 1.00 33.54 95 ALA A O 1
ATOM 591 N N . TYR A 1 96 ? 3.680 29.884 -14.564 1.00 26.99 96 TYR A N 1
ATOM 592 C CA . TYR A 1 96 ? 4.585 28.811 -15.044 1.00 24.95 96 TYR A CA 1
ATOM 593 C C . TYR A 1 96 ? 4.090 27.485 -14.487 1.00 24.46 96 TYR A C 1
ATOM 594 O O . TYR A 1 96 ? 3.276 27.487 -13.555 1.00 25.79 96 TYR A O 1
ATOM 603 N N . ARG A 1 97 ? 4.558 26.402 -15.089 1.00 23.90 97 ARG A N 1
ATOM 604 C CA . ARG A 1 97 ? 4.413 25.014 -14.596 1.00 25.94 97 ARG A CA 1
ATOM 605 C C . ARG A 1 97 ? 5.756 24.665 -13.952 1.00 26.92 97 ARG A C 1
ATOM 606 O O . ARG A 1 97 ? 6.798 24.737 -14.596 1.00 27.47 97 ARG A O 1
ATOM 614 N N . PRO A 1 98 ? 5.828 24.362 -12.645 1.00 25.65 98 PRO A N 1
ATOM 615 C CA . PRO A 1 98 ? 7.125 24.084 -12.035 1.00 26.60 98 PRO A CA 1
ATOM 616 C C . PRO A 1 98 ? 7.798 22.825 -12.595 1.00 27.62 98 PRO A C 1
ATOM 617 O O . PRO A 1 98 ? 9.005 22.777 -12.526 1.00 29.84 98 PRO A O 1
ATOM 621 N N . ASP A 1 99 ? 7.030 21.864 -13.126 1.00 28.33 99 ASP A N 1
ATOM 622 C CA . ASP A 1 99 ? 7.589 20.632 -13.757 1.00 29.50 99 ASP A CA 1
ATOM 623 C C . ASP A 1 99 ? 8.117 20.948 -15.157 1.00 29.44 99 ASP A C 1
ATOM 624 O O . ASP A 1 99 ? 9.205 20.474 -15.467 1.00 33.42 99 ASP A O 1
ATOM 629 N N . LYS A 1 100 ? 7.404 21.735 -15.958 1.00 28.95 100 LYS A N 1
ATOM 630 C CA . LYS A 1 100 ? 7.613 21.769 -17.424 1.00 28.25 100 LYS A CA 1
ATOM 631 C C . LYS A 1 100 ? 8.262 23.070 -17.901 1.00 26.60 100 LYS A C 1
ATOM 632 O O . LYS A 1 100 ? 8.759 23.084 -19.038 1.00 25.98 100 LYS A O 1
ATOM 638 N N . ASP A 1 101 ? 8.302 24.127 -17.092 1.00 27.20 101 ASP A N 1
ATOM 639 C CA . ASP A 1 101 ? 8.891 25.423 -17.532 1.00 25.76 101 ASP A CA 1
ATOM 640 C C . ASP A 1 101 ? 10.313 25.569 -16.967 1.00 24.80 101 ASP A C 1
ATOM 641 O O . ASP A 1 101 ? 10.881 26.670 -17.090 1.00 24.23 101 ASP A O 1
ATOM 646 N N . PHE A 1 102 ? 10.878 24.486 -16.419 1.00 23.85 102 PHE A N 1
ATOM 647 C CA . PHE A 1 102 ? 12.207 24.461 -15.758 1.00 23.17 102 PHE A CA 1
ATOM 648 C C . PHE A 1 102 ? 12.913 23.141 -16.032 1.00 25.03 102 PHE A C 1
ATOM 649 O O . PHE A 1 102 ? 12.260 22.075 -16.134 1.00 25.02 102 PHE A O 1
ATOM 657 N N . THR A 1 103 ? 14.231 23.247 -16.159 1.00 26.12 103 THR A N 1
ATOM 658 C CA . THR A 1 103 ? 15.159 22.105 -16.111 1.00 27.47 103 THR A CA 1
ATOM 659 C C . THR A 1 103 ? 15.698 22.054 -14.690 1.00 27.67 103 THR A C 1
ATOM 660 O O . THR A 1 103 ? 16.485 22.923 -14.295 1.00 30.14 103 THR A O 1
ATOM 664 N N . PRO A 1 104 ? 15.249 21.057 -13.896 1.00 24.09 104 PRO A N 1
ATOM 665 C CA . PRO A 1 104 ? 15.787 20.820 -12.563 1.00 25.00 104 PRO A CA 1
ATOM 666 C C . PRO A 1 104 ? 17.298 20.591 -12.667 1.00 23.90 104 PRO A C 1
ATOM 667 O O . PRO A 1 104 ? 17.710 19.872 -13.530 1.00 27.51 104 PRO A O 1
ATOM 671 N N . VAL A 1 105 ? 18.079 21.198 -11.786 1.00 23.40 105 VAL A N 1
ATOM 672 C CA . VAL A 1 105 ? 19.555 21.021 -11.748 1.00 23.70 105 VAL A CA 1
ATOM 673 C C . VAL A 1 105 ? 19.892 20.099 -10.578 1.00 23.11 105 VAL A C 1
ATOM 674 O O . VAL A 1 105 ? 20.538 19.051 -10.827 1.00 22.42 105 VAL A O 1
ATOM 678 N N . ALA A 1 106 ? 19.463 20.470 -9.362 1.00 22.51 106 ALA A N 1
ATOM 679 C CA . ALA A 1 106 ? 19.955 19.876 -8.102 1.00 20.50 106 ALA A CA 1
ATOM 680 C C . ALA A 1 106 ? 19.042 20.200 -6.911 1.00 20.47 106 ALA A C 1
ATOM 681 O O . ALA A 1 106 ? 18.730 21.391 -6.703 1.00 18.89 106 ALA A O 1
ATOM 683 N N . LEU A 1 107 ? 18.679 19.176 -6.128 1.00 19.13 107 LEU A N 1
ATOM 684 C CA . LEU A 1 107 ? 18.242 19.353 -4.718 1.00 20.38 107 LEU A CA 1
ATOM 685 C C . LEU A 1 107 ? 19.401 19.979 -3.934 1.00 21.77 107 LEU A C 1
ATOM 686 O O . LEU A 1 107 ? 20.516 19.457 -4.028 1.00 21.16 107 LEU A O 1
ATOM 691 N N . LEU A 1 108 ? 19.146 21.087 -3.237 1.00 21.60 108 LEU A N 1
ATOM 692 C CA . LEU A 1 108 ? 20.155 21.810 -2.421 1.00 23.21 108 LEU A CA 1
ATOM 693 C C . LEU A 1 108 ? 20.088 21.354 -0.969 1.00 24.19 108 LEU A C 1
ATOM 694 O O . LEU A 1 108 ? 21.157 21.156 -0.355 1.00 25.56 108 LEU A O 1
ATOM 699 N N . THR A 1 109 ? 18.869 21.244 -0.440 1.00 24.72 109 THR A N 1
ATOM 700 C CA . THR A 1 109 ? 18.596 20.863 0.957 1.00 24.61 109 THR A CA 1
ATOM 701 C C . THR A 1 109 ? 17.124 20.501 1.122 1.00 26.79 109 THR A C 1
ATOM 702 O O . THR A 1 109 ? 16.308 20.714 0.189 1.00 25.72 109 THR A O 1
ATOM 706 N N . GLU A 1 110 ? 16.832 19.933 2.283 1.00 29.09 110 GLU A N 1
ATOM 707 C CA . GLU A 1 110 ? 15.477 19.584 2.756 1.00 32.68 110 GLU A CA 1
ATOM 708 C C . GLU A 1 110 ? 15.512 19.852 4.250 1.00 28.83 110 GLU A C 1
ATOM 709 O O . GLU A 1 110 ? 16.558 19.596 4.870 1.00 28.70 110 GLU A O 1
ATOM 715 N N . MET A 1 111 ? 14.442 20.420 4.779 1.00 27.59 111 MET A N 1
ATOM 716 C CA . MET A 1 111 ? 14.363 20.746 6.213 1.00 27.18 111 MET A CA 1
ATOM 717 C C . MET A 1 111 ? 12.901 20.774 6.645 1.00 26.20 111 MET A C 1
ATOM 718 O O . MET A 1 111 ? 12.003 21.091 5.858 1.00 22.73 111 MET A O 1
ATOM 723 N N . PRO A 1 112 ? 12.626 20.463 7.927 1.00 26.20 112 PRO A N 1
ATOM 724 C CA . PRO A 1 112 ? 11.285 20.638 8.464 1.00 26.17 112 PRO A CA 1
ATOM 725 C C . PRO A 1 112 ? 10.902 22.113 8.658 1.00 25.90 112 PRO A C 1
ATOM 726 O O . PRO A 1 112 ? 11.746 23.011 8.682 1.00 27.10 112 PRO A O 1
ATOM 730 N N . VAL A 1 113 ? 9.599 22.296 8.745 1.00 25.29 113 VAL A N 1
ATOM 731 C CA . VAL A 1 113 ? 8.889 23.556 9.058 1.00 25.40 113 VAL A CA 1
ATOM 732 C C . VAL A 1 113 ? 8.416 23.472 10.513 1.00 27.16 113 VAL A C 1
ATOM 733 O O . VAL A 1 113 ? 7.972 22.366 10.948 1.00 26.48 113 VAL A O 1
ATOM 737 N N . LEU A 1 114 ? 8.460 24.617 11.198 1.00 26.54 114 LEU A N 1
ATOM 738 C CA . LEU A 1 114 ? 8.072 24.816 12.610 1.00 25.87 114 LEU A CA 1
ATOM 739 C C . LEU A 1 114 ? 6.925 25.817 12.685 1.00 25.84 114 LEU A C 1
ATOM 740 O O . LEU A 1 114 ? 6.980 26.832 11.975 1.00 24.11 114 LEU A O 1
ATOM 745 N N . LEU A 1 115 ? 5.971 25.570 13.580 1.00 25.87 115 LEU A N 1
ATOM 746 C CA . LEU A 1 115 ? 4.952 26.570 13.967 1.00 25.53 115 LEU A CA 1
ATOM 747 C C . LEU A 1 115 ? 5.562 27.443 15.058 1.00 25.06 115 LEU A C 1
ATOM 748 O O . LEU A 1 115 ? 5.847 26.898 16.113 1.00 30.49 115 LEU A O 1
ATOM 753 N N . LEU A 1 116 ? 5.857 28.710 14.762 1.00 25.08 116 LEU A N 1
ATOM 754 C CA . LEU A 1 116 ? 6.450 29.670 15.727 1.00 24.26 116 LEU A CA 1
ATOM 755 C C . LEU A 1 116 ? 5.373 30.652 16.161 1.00 24.63 116 LEU A C 1
ATOM 756 O O . LEU A 1 116 ? 4.444 30.893 15.385 1.00 26.30 116 LEU A O 1
ATOM 761 N N . ALA A 1 117 ? 5.523 31.242 17.332 1.00 24.58 117 ALA A N 1
ATOM 762 C CA . ALA A 1 117 ? 4.694 32.396 17.722 1.00 23.81 117 ALA A CA 1
ATOM 763 C C . ALA A 1 117 ? 5.574 33.412 18.419 1.00 24.04 117 ALA A C 1
ATOM 764 O O . ALA A 1 117 ? 6.702 33.060 18.857 1.00 20.43 117 ALA A O 1
ATOM 766 N N . ARG A 1 118 ? 5.045 34.630 18.512 1.00 26.00 118 ARG A N 1
ATOM 767 C CA . ARG A 1 118 ? 5.605 35.699 19.368 1.00 27.03 118 ARG A CA 1
ATOM 768 C C . ARG A 1 118 ? 5.759 35.152 20.799 1.00 26.59 118 ARG A C 1
ATOM 769 O O . ARG A 1 118 ? 4.891 34.347 21.218 1.00 22.29 118 ARG A O 1
ATOM 777 N N . LYS A 1 119 ? 6.862 35.538 21.457 1.00 27.28 119 LYS A N 1
ATOM 778 C CA . LYS A 1 119 ? 7.312 35.144 22.824 1.00 33.12 119 LYS A CA 1
ATOM 779 C C . LYS A 1 119 ? 6.135 34.992 23.801 1.00 31.20 119 LYS A C 1
ATOM 780 O O . LYS A 1 119 ? 6.079 33.978 24.523 1.00 30.22 119 LYS A O 1
ATOM 786 N N . GLN A 1 120 ? 5.252 35.986 23.843 1.00 29.94 120 GLN A N 1
ATOM 787 C CA . GLN A 1 120 ? 4.180 36.131 24.866 1.00 32.65 120 GLN A CA 1
ATOM 788 C C . GLN A 1 120 ? 2.860 35.584 24.315 1.00 33.36 120 GLN A C 1
ATOM 789 O O . GLN A 1 120 ? 1.811 35.847 24.926 1.00 38.03 120 GLN A O 1
ATOM 795 N N . PHE A 1 121 ? 2.879 34.844 23.212 1.00 31.11 121 PHE A N 1
ATOM 796 C CA . PHE A 1 121 ? 1.637 34.239 22.683 1.00 31.34 121 PHE A CA 1
ATOM 797 C C . PHE A 1 121 ? 1.070 33.359 23.789 1.00 33.32 121 PHE A C 1
ATOM 798 O O . PHE A 1 121 ? 1.722 32.412 24.218 1.00 32.69 121 PHE A O 1
ATOM 806 N N . PRO A 1 122 ? -0.123 33.686 24.333 1.00 36.02 122 PRO A N 1
ATOM 807 C CA . PRO A 1 122 ? -0.629 33.000 25.530 1.00 35.80 122 PRO A CA 1
ATOM 808 C C . PRO A 1 122 ? -0.812 31.483 25.502 1.00 34.10 122 PRO A C 1
ATOM 809 O O . PRO A 1 122 ? -0.606 30.845 26.524 1.00 34.33 122 PRO A O 1
ATOM 813 N N . PRO A 1 123 ? -1.180 30.808 24.392 1.00 33.49 123 PRO A N 1
ATOM 814 C CA . PRO A 1 123 ? -1.271 29.349 24.432 1.00 34.70 123 PRO A CA 1
ATOM 815 C C . PRO A 1 123 ? 0.108 28.753 24.775 1.00 36.58 123 PRO A C 1
ATOM 816 O O . PRO A 1 123 ? 1.113 29.284 24.342 1.00 32.45 123 PRO A O 1
ATOM 820 N N . LYS A 1 124 ? 0.142 27.691 25.573 1.00 40.78 124 LYS A N 1
ATOM 821 C CA . LYS A 1 124 ? 1.414 27.071 26.029 1.00 42.95 124 LYS A CA 1
ATOM 822 C C . LYS A 1 124 ? 1.668 25.782 25.243 1.00 41.04 124 LYS A C 1
ATOM 823 O O . LYS A 1 124 ? 2.838 25.365 25.184 1.00 42.78 124 LYS A O 1
ATOM 829 N N . ASP A 1 125 ? 0.631 25.207 24.623 1.00 36.50 125 ASP A N 1
ATOM 830 C CA . ASP A 1 125 ? 0.755 24.005 23.762 1.00 35.89 125 ASP A CA 1
ATOM 831 C C . ASP A 1 125 ? -0.283 24.083 22.637 1.00 34.35 125 ASP A C 1
ATOM 832 O O . ASP A 1 125 ? -1.013 25.098 22.572 1.00 35.60 125 ASP A O 1
ATOM 837 N N . LEU A 1 126 ? -0.343 23.050 21.791 1.00 31.51 126 LEU A N 1
ATOM 838 C CA . LEU A 1 126 ? -1.115 23.065 20.522 1.00 32.52 126 LEU A CA 1
ATOM 839 C C . LEU A 1 126 ? -2.620 22.969 20.808 1.00 34.53 126 LEU A C 1
ATOM 840 O O . LEU A 1 126 ? -3.411 23.585 20.045 1.00 30.66 126 LEU A O 1
ATOM 845 N N . SER A 1 127 ? -2.997 22.208 21.846 1.00 35.29 127 SER A N 1
ATOM 846 C CA . SER A 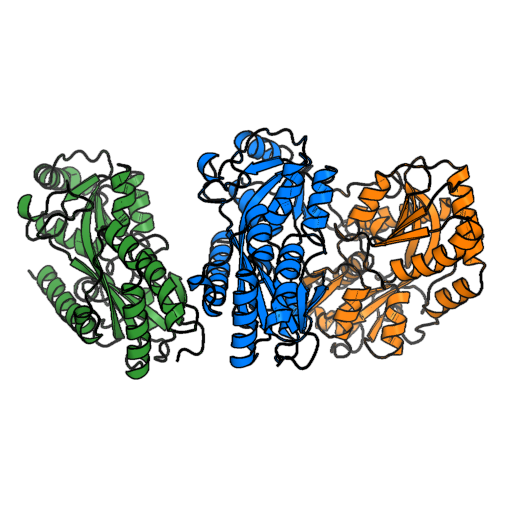1 127 ? -4.355 22.189 22.450 1.00 37.03 127 SER A CA 1
ATOM 847 C C . SER A 1 127 ? -4.858 23.623 22.658 1.00 35.85 127 SER A C 1
ATOM 848 O O . SER A 1 127 ? -5.819 24.018 21.994 1.00 38.25 127 SER A O 1
ATOM 851 N N . GLU A 1 128 ? -4.231 24.359 23.570 1.00 37.43 128 GLU A N 1
ATOM 852 C CA . GLU A 1 128 ? -4.577 25.769 23.901 1.00 42.12 128 GLU A CA 1
ATOM 853 C C . GLU A 1 128 ? -4.486 26.633 22.639 1.00 40.55 128 GLU A C 1
ATOM 854 O O . GLU A 1 128 ? -5.289 27.570 22.499 1.00 42.35 128 GLU A O 1
ATOM 860 N N . PHE A 1 129 ? -3.516 26.348 21.770 1.00 37.63 129 PHE A N 1
ATOM 861 C CA . PHE A 1 129 ? -3.238 27.159 20.562 1.00 33.98 129 PHE A CA 1
ATOM 862 C C . PHE A 1 129 ? -4.465 27.162 19.640 1.00 33.96 129 PHE A C 1
ATOM 863 O O . PHE A 1 129 ? -4.838 28.247 19.173 1.00 29.13 129 PHE A O 1
ATOM 871 N N . ALA A 1 130 ? -5.049 25.990 19.384 1.00 35.39 130 ALA A N 1
ATOM 872 C CA . ALA A 1 130 ? -6.254 25.805 18.541 1.00 40.09 130 ALA A CA 1
ATOM 873 C C . ALA A 1 130 ? -7.441 26.577 19.143 1.00 43.16 130 ALA A C 1
ATOM 874 O O . ALA A 1 130 ? -8.152 27.256 18.379 1.00 44.90 130 ALA A O 1
ATOM 876 N N . SER A 1 131 ? -7.640 26.489 20.462 1.00 43.88 131 SER A N 1
ATOM 877 C CA . SER A 1 131 ? -8.773 27.115 21.199 1.00 45.03 131 SER A CA 1
ATOM 878 C C . SER A 1 131 ? -8.682 28.636 21.099 1.00 43.09 131 SER A C 1
ATOM 879 O O . SER A 1 131 ? -9.715 29.285 20.928 1.00 50.55 131 SER A O 1
ATOM 882 N N . TYR A 1 132 ? -7.472 29.171 21.196 1.00 43.18 132 TYR A N 1
ATOM 883 C CA . TYR A 1 132 ? -7.199 30.626 21.288 1.00 42.69 132 TYR A CA 1
ATOM 884 C C . TYR A 1 132 ? -7.292 31.281 19.911 1.00 43.31 132 TYR A C 1
ATOM 885 O O . TYR A 1 132 ? -7.686 32.471 19.832 1.00 39.59 132 TYR A O 1
ATOM 894 N N . VAL A 1 133 ? -6.896 30.561 18.859 1.00 44.16 133 VAL A N 1
ATOM 895 C CA . VAL A 1 133 ? -7.023 31.091 17.471 1.00 46.78 133 VAL A CA 1
ATOM 896 C C . VAL A 1 133 ? -8.505 30.980 17.081 1.00 47.61 133 VAL A C 1
ATOM 897 O O . VAL A 1 133 ? -9.034 31.976 16.573 1.00 52.81 133 VAL A O 1
ATOM 901 N N . GLU A 1 134 ? -9.162 29.860 17.413 1.00 49.37 134 GLU A N 1
ATOM 902 C CA . GLU A 1 134 ? -10.623 29.641 17.213 1.00 51.26 134 GLU A CA 1
ATOM 903 C C . GLU A 1 134 ? -11.431 30.792 17.834 1.00 52.41 134 GLU A C 1
ATOM 904 O O . GLU A 1 134 ? -12.502 31.085 17.292 1.00 58.30 134 GLU A O 1
ATOM 910 N N . SER A 1 135 ? -10.929 31.442 18.892 1.00 52.75 135 SER A N 1
ATOM 911 C CA . SER A 1 135 ? -11.669 32.412 19.744 1.00 51.72 135 SER A CA 1
ATOM 912 C C . SER A 1 135 ? -11.324 33.865 19.405 1.00 53.78 135 SER A C 1
ATOM 913 O O . SER A 1 135 ? -12.165 34.746 19.665 1.00 59.38 135 SER A O 1
ATOM 916 N N . HIS A 1 136 ? -10.112 34.134 18.930 1.00 50.97 136 HIS A N 1
ATOM 917 C CA . HIS A 1 136 ? -9.617 35.513 18.688 1.00 52.28 136 HIS A CA 1
ATOM 918 C C . HIS A 1 136 ? -9.416 35.700 17.187 1.00 50.43 136 HIS A C 1
ATOM 919 O O . HIS A 1 136 ? -8.815 36.715 16.810 1.00 47.13 136 HIS A O 1
ATOM 926 N N . THR A 1 137 ? -9.942 34.768 16.383 1.00 49.94 137 THR A N 1
ATOM 927 C CA . THR A 1 137 ? -9.564 34.547 14.961 1.00 54.73 137 THR A CA 1
ATOM 928 C C . THR A 1 137 ? -9.704 35.844 14.152 1.00 51.98 137 THR A C 1
ATOM 929 O O . THR A 1 137 ? -9.080 35.900 13.095 1.00 57.04 137 THR A O 1
ATOM 933 N N . ASP A 1 138 ? -10.448 36.849 14.625 1.00 56.68 138 ASP A N 1
ATOM 934 C CA . ASP A 1 138 ? -10.495 38.203 13.996 1.00 59.67 138 ASP A CA 1
ATOM 935 C C . ASP A 1 138 ? -9.176 38.939 14.238 1.00 57.62 138 ASP A C 1
ATOM 936 O O . ASP A 1 138 ? -8.563 39.382 13.253 1.00 61.65 138 ASP A O 1
ATOM 941 N N . ASN A 1 139 ? -8.777 39.062 15.508 1.00 53.75 139 ASN A N 1
ATOM 942 C CA . ASN A 1 139 ? -7.685 39.964 15.973 1.00 55.81 139 ASN A CA 1
ATOM 943 C C . ASN A 1 139 ? -6.303 39.335 15.741 1.00 49.54 139 ASN A C 1
ATOM 944 O O . ASN A 1 139 ? -5.320 39.960 16.143 1.00 52.26 139 ASN A O 1
ATOM 949 N N . LEU A 1 140 ? -6.217 38.149 15.138 1.00 44.86 140 LEU A N 1
ATOM 950 C CA . LEU A 1 140 ? -4.926 37.442 14.935 1.00 43.36 140 LEU A CA 1
ATOM 951 C C . LEU A 1 140 ? -4.380 37.726 13.533 1.00 38.91 140 LEU A C 1
ATOM 952 O O . LEU A 1 140 ? -5.174 37.839 12.578 1.00 37.29 140 LEU A O 1
ATOM 957 N N . ASN A 1 141 ? -3.056 37.838 13.454 1.00 35.80 141 ASN A N 1
ATOM 958 C CA . ASN A 1 141 ? -2.265 38.042 12.219 1.00 34.97 141 ASN A CA 1
ATOM 959 C C . ASN A 1 141 ? -1.267 36.892 12.091 1.00 34.69 141 ASN A C 1
ATOM 960 O O . ASN A 1 141 ? -0.429 36.714 13.003 1.00 35.70 141 ASN A O 1
ATOM 965 N N . VAL A 1 142 ? -1.367 36.140 10.999 1.00 32.31 142 VAL A N 1
ATOM 966 C CA . VAL A 1 142 ? -0.412 35.061 10.633 1.00 31.21 142 VAL A CA 1
ATOM 967 C C . VAL A 1 142 ? 0.501 35.624 9.551 1.00 28.02 142 VAL A C 1
ATOM 968 O O . VAL A 1 142 ? 0.007 36.188 8.583 1.00 30.04 142 VAL A O 1
ATOM 972 N N . ALA A 1 143 ? 1.797 35.498 9.741 1.00 27.04 143 ALA A N 1
ATOM 973 C CA . ALA A 1 143 ? 2.812 35.985 8.787 1.00 26.98 143 ALA A CA 1
ATOM 974 C C . ALA A 1 143 ? 3.090 34.889 7.755 1.00 25.68 143 ALA A C 1
ATOM 975 O O . ALA A 1 143 ? 3.188 33.708 8.133 1.00 25.63 143 ALA A O 1
ATOM 977 N N . HIS A 1 144 ? 3.216 35.275 6.488 1.00 26.60 144 HIS A N 1
ATOM 978 C CA . HIS A 1 144 ? 3.730 34.411 5.390 1.00 25.15 144 HIS A CA 1
ATOM 979 C C . HIS A 1 144 ? 4.461 35.312 4.390 1.00 25.78 144 HIS A C 1
ATOM 980 O O . HIS A 1 144 ? 4.350 36.548 4.533 1.00 26.52 144 HIS A O 1
ATOM 987 N N . ALA A 1 145 ? 5.178 34.718 3.434 1.00 25.63 145 ALA A N 1
ATOM 988 C CA . ALA A 1 145 ? 5.901 35.404 2.343 1.00 25.30 145 ALA A CA 1
ATOM 989 C C . ALA A 1 145 ? 5.191 35.221 0.988 1.00 25.34 145 ALA A C 1
ATOM 990 O O . ALA A 1 145 ? 5.885 35.214 -0.056 1.00 25.78 145 ALA A O 1
ATOM 992 N N . GLY A 1 146 ? 3.856 35.145 0.968 1.00 25.50 146 GLY A N 1
ATOM 993 C CA . GLY A 1 146 ? 3.047 35.125 -0.271 1.00 23.63 146 GLY A CA 1
ATOM 994 C C . GLY A 1 146 ? 2.590 33.727 -0.671 1.00 26.89 146 GLY A C 1
ATOM 995 O O . GLY A 1 146 ? 3.143 32.722 -0.152 1.00 24.88 146 GLY A O 1
ATOM 996 N N . PHE A 1 147 ? 1.652 33.647 -1.616 1.00 28.43 147 PHE A N 1
ATOM 997 C CA . PHE A 1 147 ? 0.930 32.399 -1.977 1.00 30.16 147 PHE A CA 1
ATOM 998 C C . PHE A 1 147 ? 1.900 31.364 -2.587 1.00 28.79 147 PHE A C 1
ATOM 999 O O . PHE A 1 147 ? 1.553 30.175 -2.611 1.00 29.36 147 PHE A O 1
ATOM 1007 N N . GLY A 1 148 ? 3.094 31.771 -3.027 1.00 25.02 148 GLY A N 1
ATOM 1008 C CA . GLY A 1 148 ? 4.125 30.861 -3.563 1.00 23.68 148 GLY A CA 1
ATOM 1009 C C . GLY A 1 148 ? 5.135 30.453 -2.499 1.00 23.27 148 GLY A C 1
ATOM 1010 O O . GLY A 1 148 ? 6.105 29.756 -2.836 1.00 22.30 148 GLY A O 1
ATOM 1011 N N . SER A 1 149 ? 4.905 30.852 -1.253 1.00 23.10 149 SER A N 1
ATOM 1012 C CA . SER A 1 149 ? 5.830 30.637 -0.107 1.00 23.97 149 SER A CA 1
ATOM 1013 C C . SER A 1 149 ? 5.493 29.333 0.632 1.00 23.64 149 SER A C 1
ATOM 1014 O O . SER A 1 149 ? 4.334 28.876 0.598 1.00 25.26 149 SER A O 1
ATOM 1017 N N . VAL A 1 150 ? 6.520 28.749 1.245 1.00 23.34 150 VAL A N 1
ATOM 1018 C CA . VAL A 1 150 ? 6.437 27.622 2.208 1.00 23.09 150 VAL A CA 1
ATOM 1019 C C . VAL A 1 150 ? 5.615 28.090 3.408 1.00 23.80 150 VAL A C 1
ATOM 1020 O O . VAL A 1 150 ? 4.788 27.299 3.889 1.00 24.04 150 VAL A O 1
ATOM 1024 N N . SER A 1 151 ? 5.901 29.298 3.900 1.00 21.83 151 SER A N 1
ATOM 1025 C CA . SER A 1 151 ? 5.256 29.880 5.098 1.00 24.33 151 SER A CA 1
ATOM 1026 C C . SER A 1 151 ? 3.746 29.895 4.861 1.00 24.09 151 SER A C 1
ATOM 1027 O O . SER A 1 151 ? 3.025 29.490 5.780 1.00 26.77 151 SER A O 1
ATOM 1030 N N . TYR A 1 152 ? 3.300 30.289 3.667 1.00 23.71 152 TYR A N 1
ATOM 1031 C CA . TYR A 1 152 ? 1.853 30.367 3.313 1.00 25.27 152 TYR A CA 1
ATOM 1032 C C . TYR A 1 152 ? 1.295 28.947 3.217 1.00 22.96 152 TYR A C 1
ATOM 1033 O O . TYR A 1 152 ? 0.316 28.639 3.884 1.00 21.95 152 TYR A O 1
ATOM 1042 N N . ALA A 1 153 ? 1.923 28.100 2.408 1.00 24.10 153 ALA A N 1
ATOM 1043 C CA . ALA A 1 153 ? 1.466 26.711 2.179 1.00 23.94 153 ALA A CA 1
ATOM 1044 C C . ALA A 1 153 ? 1.321 26.013 3.534 1.00 23.58 153 ALA A C 1
ATOM 1045 O O . ALA A 1 153 ? 0.238 25.453 3.792 1.00 22.68 153 ALA A O 1
ATOM 1047 N N . SER A 1 154 ? 2.354 26.077 4.382 1.00 22.75 154 SER A N 1
ATOM 1048 C CA . SER A 1 154 ? 2.362 25.485 5.745 1.00 23.38 154 SER A CA 1
ATOM 1049 C C . SER A 1 154 ? 1.245 26.063 6.650 1.00 26.35 154 SER A C 1
ATOM 1050 O O . SER A 1 154 ? 0.609 25.268 7.354 1.00 27.31 154 SER A O 1
ATOM 1053 N N . CYS A 1 155 ? 0.998 27.383 6.656 1.00 27.38 155 CYS A N 1
ATOM 1054 C CA . CYS A 1 155 ? -0.007 28.027 7.545 1.00 29.40 155 CYS A CA 1
ATOM 1055 C C . CYS A 1 155 ? -1.414 27.711 7.024 1.00 28.38 155 CYS A C 1
ATOM 1056 O O . CYS A 1 155 ? -2.323 27.478 7.840 1.00 28.99 155 CYS A O 1
ATOM 1059 N N . LEU A 1 156 ? -1.589 27.631 5.712 1.00 28.92 156 LEU A N 1
ATOM 1060 C CA . LEU A 1 156 ? -2.888 27.212 5.130 1.00 28.57 156 LEU A CA 1
ATOM 1061 C C . LEU A 1 156 ? -3.176 25.753 5.531 1.00 28.84 156 LEU A C 1
ATOM 1062 O O . LEU A 1 156 ? -4.348 25.437 5.842 1.00 28.50 156 LEU A O 1
ATOM 1067 N N . LEU A 1 157 ? -2.157 24.889 5.552 1.00 27.20 157 LEU A N 1
ATOM 1068 C CA . LEU A 1 157 ? -2.349 23.474 5.931 1.00 26.67 157 LEU A CA 1
ATOM 1069 C C . LEU A 1 157 ? -2.761 23.411 7.401 1.00 28.24 157 LEU A C 1
ATOM 1070 O O . LEU A 1 157 ? -3.775 22.748 7.710 1.00 27.67 157 LEU A O 1
ATOM 1075 N N . LEU A 1 158 ? -1.987 24.071 8.268 1.00 27.60 158 LEU A N 1
ATOM 1076 C CA . LEU A 1 158 ? -2.254 24.145 9.726 1.00 29.13 158 LEU A CA 1
ATOM 1077 C C . LEU A 1 158 ? -3.655 24.732 9.974 1.00 28.17 158 LEU A C 1
ATOM 1078 O O . LEU A 1 158 ? -4.452 24.078 10.663 1.00 27.89 158 LEU A O 1
ATOM 1083 N N . ASN A 1 159 ? -3.964 25.901 9.416 1.00 30.03 159 ASN A N 1
ATOM 1084 C CA . ASN A 1 159 ? -5.259 26.594 9.649 1.00 32.54 159 ASN A CA 1
ATOM 1085 C C . ASN A 1 159 ? -6.435 25.727 9.168 1.00 34.60 159 ASN A C 1
ATOM 1086 O O . ASN A 1 159 ? -7.466 25.722 9.866 1.00 34.71 159 ASN A O 1
ATOM 1091 N N . ARG A 1 160 ? -6.297 25.000 8.056 1.00 37.94 160 ARG A N 1
ATOM 1092 C CA . ARG A 1 160 ? -7.354 24.079 7.538 1.00 40.40 160 ARG A CA 1
ATOM 1093 C C . ARG A 1 160 ? -7.503 22.847 8.434 1.00 39.92 160 ARG A C 1
ATOM 1094 O O . ARG A 1 160 ? -8.633 22.349 8.556 1.00 40.29 160 ARG A O 1
ATOM 1102 N N . LEU A 1 161 ? -6.401 22.349 8.992 1.00 37.57 161 LEU A N 1
ATOM 1103 C CA . LEU A 1 161 ? -6.419 21.222 9.945 1.00 36.35 161 LEU A CA 1
ATOM 1104 C C . LEU A 1 161 ? -7.161 21.661 11.210 1.00 37.36 161 LEU A C 1
ATOM 1105 O O . LEU A 1 161 ? -7.999 20.877 11.687 1.00 41.53 161 LEU A O 1
ATOM 1110 N N . LEU A 1 162 ? -6.892 22.876 11.700 1.00 36.27 162 LEU A N 1
ATOM 1111 C CA . LEU A 1 162 ? -7.474 23.414 12.959 1.00 37.04 162 LEU A CA 1
ATOM 1112 C C . LEU A 1 162 ? -8.803 24.124 12.679 1.00 38.89 162 LEU A C 1
ATOM 1113 O O . LEU A 1 162 ? -9.447 24.545 13.641 1.00 42.55 162 LEU A O 1
ATOM 1118 N N . LYS A 1 163 ? -9.182 24.284 11.413 1.00 43.03 163 LYS A N 1
ATOM 1119 C CA . LYS A 1 163 ? -10.496 24.856 11.010 1.00 46.71 163 LYS A CA 1
ATOM 1120 C C . LYS A 1 163 ? -10.602 26.290 11.533 1.00 43.64 163 LYS A C 1
ATOM 1121 O O . LYS A 1 163 ? -11.668 26.670 12.014 1.00 48.74 163 LYS A O 1
ATOM 1127 N N . VAL A 1 164 ? -9.523 27.054 11.402 1.00 42.72 164 VAL A N 1
ATOM 1128 C CA . VAL A 1 164 ? -9.465 28.507 11.712 1.00 43.75 164 VAL A CA 1
ATOM 1129 C C . VAL A 1 164 ? -9.010 29.234 10.445 1.00 44.00 164 VAL A C 1
ATOM 1130 O O . VAL A 1 164 ? -8.191 28.675 9.710 1.00 43.97 164 VAL A O 1
ATOM 1134 N N . ASP A 1 165 ? -9.535 30.430 10.199 1.00 44.02 165 ASP A N 1
ATOM 1135 C CA . ASP A 1 165 ? -9.122 31.285 9.059 1.00 46.82 165 ASP A CA 1
ATOM 1136 C C . ASP A 1 165 ? -8.807 32.685 9.577 1.00 42.71 165 ASP A C 1
ATOM 1137 O O . ASP A 1 165 ? -9.545 33.625 9.307 1.00 39.95 165 ASP A O 1
ATOM 1142 N N . PRO A 1 166 ? -7.691 32.864 10.321 1.00 39.57 166 PRO A N 1
ATOM 1143 C CA . PRO A 1 166 ? -7.218 34.195 10.703 1.00 36.39 166 PRO A CA 1
ATOM 1144 C C . PRO A 1 166 ? -6.685 34.980 9.498 1.00 34.12 166 PRO A C 1
ATOM 1145 O O . PRO A 1 166 ? -6.392 34.371 8.486 1.00 39.47 166 PRO A O 1
ATOM 1149 N N . THR A 1 167 ? -6.550 36.296 9.639 1.00 31.66 167 THR A N 1
ATOM 1150 C CA . THR A 1 167 ? -5.890 37.187 8.649 1.00 31.63 167 THR A CA 1
ATOM 1151 C C . THR A 1 167 ? -4.451 36.716 8.369 1.00 31.08 167 THR A C 1
ATOM 1152 O O . THR A 1 167 ? -3.708 36.471 9.337 1.00 28.81 167 THR A O 1
ATOM 1156 N N . GLY A 1 168 ? -4.066 36.642 7.093 1.00 29.40 168 GLY A N 1
ATOM 1157 C CA . GLY A 1 168 ? -2.662 36.501 6.669 1.00 27.72 168 GLY A CA 1
ATOM 1158 C C . GLY A 1 168 ? -2.071 37.875 6.424 1.00 27.05 168 GLY A C 1
ATOM 1159 O O . GLY A 1 168 ? -2.799 38.738 5.920 1.00 27.72 168 GLY A O 1
ATOM 1160 N N . VAL A 1 169 ? -0.822 38.095 6.829 1.00 27.05 169 VAL A N 1
ATOM 1161 C CA . VAL A 1 169 ? -0.048 39.340 6.551 1.00 26.66 169 VAL A CA 1
ATOM 1162 C C . VAL A 1 169 ? 1.125 38.909 5.676 1.00 26.95 169 VAL A C 1
ATOM 1163 O O . VAL A 1 169 ? 1.963 38.108 6.102 1.00 26.95 169 VAL A O 1
ATOM 1167 N N . PRO A 1 170 ? 1.193 39.388 4.414 1.00 27.67 170 PRO A N 1
ATOM 1168 C CA . PRO A 1 170 ? 2.242 38.977 3.490 1.00 26.13 170 PRO A CA 1
ATOM 1169 C C . PRO A 1 170 ? 3.534 39.777 3.696 1.00 24.25 170 PRO A C 1
ATOM 1170 O O . PRO A 1 170 ? 3.469 40.992 3.834 1.00 23.30 170 PRO A O 1
ATOM 1174 N N . PHE A 1 171 ? 4.674 39.083 3.666 1.00 22.86 171 PHE A N 1
ATOM 1175 C CA . PHE A 1 171 ? 6.029 39.675 3.793 1.00 22.56 171 PHE A CA 1
ATOM 1176 C C . PHE A 1 171 ? 6.816 39.364 2.519 1.00 22.16 171 PHE A C 1
ATOM 1177 O O . PHE A 1 171 ? 6.379 38.530 1.734 1.00 23.82 171 PHE A O 1
ATOM 1185 N N . SER A 1 172 ? 7.935 40.057 2.321 1.00 22.07 172 SER A N 1
ATOM 1186 C CA . SER A 1 172 ? 8.903 39.862 1.210 1.00 21.81 172 SER A CA 1
ATOM 1187 C C . SER A 1 172 ? 9.723 38.581 1.430 1.00 21.84 172 SER A C 1
ATOM 1188 O O . SER A 1 172 ? 10.460 38.196 0.494 1.00 23.79 172 SER A O 1
ATOM 1191 N N . GLY A 1 173 ? 9.659 38.003 2.634 1.00 21.30 173 GLY A N 1
ATOM 1192 C CA . GLY A 1 173 ? 10.306 36.731 3.013 1.00 20.55 173 GLY A CA 1
ATOM 1193 C C . GLY A 1 173 ? 10.032 36.406 4.468 1.00 22.25 173 GLY A C 1
ATOM 1194 O O . GLY A 1 173 ? 9.401 37.240 5.157 1.00 22.65 173 GLY A O 1
ATOM 1195 N N . THR A 1 174 ? 10.492 35.259 4.969 1.00 23.28 174 THR A N 1
ATOM 1196 C CA . THR A 1 174 ? 10.341 34.918 6.414 1.00 22.93 174 THR A CA 1
ATOM 1197 C C . THR A 1 174 ? 11.500 35.528 7.202 1.00 22.46 174 THR A C 1
ATOM 1198 O O . THR A 1 174 ? 11.428 35.510 8.451 1.00 26.20 174 THR A O 1
ATOM 1202 N N . GLY A 1 175 ? 12.492 36.108 6.532 1.00 22.54 175 GLY A N 1
ATOM 1203 C CA . GLY A 1 175 ? 13.468 36.972 7.227 1.00 25.53 175 GLY A CA 1
ATOM 1204 C C . GLY A 1 175 ? 12.766 38.182 7.841 1.00 26.07 175 GLY A C 1
ATOM 1205 O O . GLY A 1 175 ? 12.697 38.334 9.053 1.00 26.93 175 GLY A O 1
ATOM 1206 N N . PRO A 1 176 ? 12.187 39.081 7.019 1.00 27.58 176 PRO A N 1
ATOM 1207 C CA . PRO A 1 176 ? 11.338 40.153 7.545 1.00 28.24 176 PRO A CA 1
ATOM 1208 C C . PRO A 1 176 ? 10.169 39.655 8.412 1.00 25.92 176 PRO A C 1
ATOM 1209 O O . PRO A 1 176 ? 9.919 40.262 9.435 1.00 26.86 176 PRO A O 1
ATOM 1213 N N . ALA A 1 177 ? 9.465 38.598 8.010 1.00 26.19 177 ALA A N 1
ATOM 1214 C CA . ALA A 1 177 ? 8.313 38.066 8.783 1.00 26.15 177 ALA A CA 1
ATOM 1215 C C . ALA A 1 177 ? 8.784 37.635 10.184 1.00 26.63 177 ALA A C 1
ATOM 1216 O O . ALA A 1 177 ? 8.052 37.852 11.161 1.00 26.46 177 ALA A O 1
ATOM 1218 N N . LEU A 1 178 ? 9.962 37.026 10.287 1.00 28.79 178 LEU A N 1
ATOM 1219 C CA . LEU A 1 178 ? 10.498 36.564 11.589 1.00 31.37 178 LEU A CA 1
ATOM 1220 C C . LEU A 1 178 ? 10.724 37.776 12.483 1.00 29.60 178 LEU A C 1
ATOM 1221 O O . LEU A 1 178 ? 10.264 37.719 13.617 1.00 29.07 178 LEU A O 1
ATOM 1226 N N . GLN A 1 179 ? 11.409 38.813 11.986 1.00 31.39 179 GLN A N 1
ATOM 1227 C CA . GLN A 1 179 ? 11.665 40.069 12.750 1.00 33.92 179 GLN A CA 1
ATOM 1228 C C . GLN A 1 179 ? 10.331 40.640 13.252 1.00 32.10 179 GLN A C 1
ATOM 1229 O O . GLN A 1 179 ? 10.288 41.069 14.405 1.00 33.00 179 GLN A O 1
ATOM 1235 N N . ALA A 1 180 ? 9.271 40.592 12.441 1.00 29.37 180 ALA A N 1
ATOM 1236 C CA . ALA A 1 180 ? 7.911 41.031 12.825 1.00 27.97 180 ALA A CA 1
ATOM 1237 C C . ALA A 1 180 ? 7.380 40.171 13.983 1.00 28.44 180 ALA A C 1
ATOM 1238 O O . ALA A 1 180 ? 6.646 40.709 14.834 1.00 28.31 180 ALA A O 1
ATOM 1240 N N . LEU A 1 181 ? 7.696 38.869 13.988 1.00 26.68 181 LEU A N 1
ATOM 1241 C CA . LEU A 1 181 ? 7.302 37.919 15.061 1.00 25.60 181 LEU A CA 1
ATOM 1242 C C . LEU A 1 181 ? 8.120 38.216 16.329 1.00 25.76 181 LEU A C 1
ATOM 1243 O O . LEU A 1 181 ? 7.554 38.171 17.407 1.00 27.36 181 LEU A O 1
ATOM 1248 N N . VAL A 1 182 ? 9.398 38.554 16.185 1.00 27.98 182 VAL A N 1
ATOM 1249 C CA . VAL A 1 182 ? 10.324 38.931 17.291 1.00 28.58 182 VAL A CA 1
ATOM 1250 C C . VAL A 1 182 ? 9.819 40.199 17.984 1.00 29.22 182 VAL A C 1
ATOM 1251 O O . VAL A 1 182 ? 10.009 40.297 19.202 1.00 29.02 182 VAL A O 1
ATOM 1255 N N . GLU A 1 183 ? 9.257 41.146 17.234 1.00 31.78 183 GLU A N 1
ATOM 1256 C CA . GLU A 1 183 ? 8.745 42.433 17.778 1.00 33.22 183 GLU A CA 1
ATOM 1257 C C . GLU A 1 183 ? 7.269 42.272 18.163 1.00 33.05 183 GLU A C 1
ATOM 1258 O O . GLU A 1 183 ? 6.661 43.254 18.552 1.00 34.01 183 GLU A O 1
ATOM 1264 N N . GLY A 1 184 ? 6.701 41.075 18.014 1.00 33.54 184 GLY A N 1
ATOM 1265 C CA . GLY A 1 184 ? 5.291 40.780 18.328 1.00 33.20 184 GLY A CA 1
ATOM 1266 C C . GLY A 1 184 ? 4.306 41.546 17.456 1.00 32.94 184 GLY A C 1
ATOM 1267 O O . GLY A 1 184 ? 3.171 41.704 17.912 1.00 30.48 184 GLY A O 1
ATOM 1268 N N . GLN A 1 185 ? 4.701 41.973 16.243 1.00 38.10 185 GLN A N 1
ATOM 1269 C CA . GLN A 1 185 ? 3.826 42.698 15.270 1.00 38.96 185 GLN A CA 1
ATOM 1270 C C . GLN A 1 185 ? 2.893 41.685 14.606 1.00 34.57 185 GLN A C 1
ATOM 1271 O O . GLN A 1 185 ? 1.909 42.103 14.008 1.00 35.53 185 GLN A O 1
ATOM 1277 N N . VAL A 1 186 ? 3.240 40.401 14.664 1.00 30.80 186 VAL A N 1
ATOM 1278 C CA . VAL A 1 186 ? 2.401 39.278 14.160 1.00 28.08 186 VAL A CA 1
ATOM 1279 C C . VAL A 1 186 ? 2.397 38.169 15.223 1.00 28.25 186 VAL A C 1
ATOM 1280 O O . VAL A 1 186 ? 3.282 38.169 16.103 1.00 29.72 186 VAL A O 1
ATOM 1284 N N . ASP A 1 187 ? 1.426 37.259 15.141 1.00 28.88 187 ASP A N 1
ATOM 1285 C CA . ASP A 1 187 ? 1.073 36.300 16.218 1.00 29.05 187 ASP A CA 1
ATOM 1286 C C . ASP A 1 187 ? 1.755 34.959 15.964 1.00 29.66 187 ASP A C 1
ATOM 1287 O O . ASP A 1 187 ? 2.473 34.481 16.857 1.00 29.16 187 ASP A O 1
ATOM 1292 N N . TYR A 1 188 ? 1.577 34.377 14.785 1.00 29.48 188 TYR A N 1
ATOM 1293 C CA . TYR A 1 188 ? 2.306 33.135 14.453 1.00 27.53 188 TYR A CA 1
ATOM 1294 C C . TYR A 1 188 ? 2.647 33.065 12.970 1.00 27.81 188 TYR A C 1
ATOM 1295 O O . TYR A 1 188 ? 2.302 33.941 12.163 1.00 25.94 188 TYR A O 1
ATOM 1304 N N . MET A 1 189 ? 3.371 32.001 12.659 1.00 28.88 189 MET A N 1
ATOM 1305 C CA . MET A 1 189 ? 4.135 31.827 11.416 1.00 30.75 189 MET A CA 1
ATOM 1306 C C . MET A 1 189 ? 4.534 30.355 11.363 1.00 29.00 189 MET A C 1
ATOM 1307 O O . MET A 1 189 ? 4.890 29.796 12.434 1.00 26.85 189 MET A O 1
ATOM 1312 N N . CYS A 1 190 ? 4.433 29.738 10.191 1.00 26.19 190 CYS A N 1
ATOM 1313 C CA . CYS A 1 190 ? 5.107 28.451 9.915 1.00 27.02 190 CYS A CA 1
ATOM 1314 C C . CYS A 1 190 ? 6.371 28.807 9.162 1.00 26.69 190 CYS A C 1
ATOM 1315 O O . CYS A 1 190 ? 6.236 29.546 8.184 1.00 28.34 190 CYS A O 1
ATOM 1318 N N . ASP A 1 191 ? 7.541 28.413 9.677 1.00 26.05 191 ASP A N 1
ATOM 1319 C CA . ASP A 1 191 ? 8.827 28.788 9.040 1.00 26.34 191 ASP A CA 1
ATOM 1320 C C . ASP A 1 191 ? 9.742 27.560 8.909 1.00 24.13 191 ASP A C 1
ATOM 1321 O O . ASP A 1 191 ? 9.639 26.625 9.687 1.00 22.91 191 ASP A O 1
ATOM 1326 N N . GLN A 1 192 ? 10.604 27.602 7.906 1.00 23.62 192 GLN A N 1
ATOM 1327 C CA . GLN A 1 192 ? 11.736 26.674 7.709 1.00 24.88 192 GLN A CA 1
ATOM 1328 C C . GLN A 1 192 ? 12.696 26.778 8.907 1.00 26.21 192 GLN A C 1
ATOM 1329 O O . GLN A 1 192 ? 12.981 27.894 9.393 1.00 24.37 192 GLN A O 1
ATOM 1335 N N . ILE A 1 193 ? 13.192 25.629 9.356 1.00 26.52 193 ILE A N 1
ATOM 1336 C CA . ILE A 1 193 ? 14.009 25.499 10.588 1.00 26.05 193 ILE A CA 1
ATOM 1337 C C . ILE A 1 193 ? 15.259 26.389 10.491 1.00 25.42 193 ILE A C 1
ATOM 1338 O O . ILE A 1 193 ? 15.611 26.972 11.531 1.00 27.23 193 ILE A O 1
ATOM 1343 N N . VAL A 1 194 ? 15.915 26.502 9.329 1.00 25.60 194 VAL A N 1
ATOM 1344 C CA . VAL A 1 194 ? 17.165 27.321 9.202 1.00 28.23 194 VAL A CA 1
ATOM 1345 C C . VAL A 1 194 ? 16.869 28.785 9.531 1.00 24.69 194 VAL A C 1
ATOM 1346 O O . VAL A 1 194 ? 17.719 29.423 10.097 1.00 25.55 194 VAL A O 1
ATOM 1350 N N . ASN A 1 195 ? 15.697 29.303 9.204 1.00 25.67 195 ASN A N 1
ATOM 1351 C CA . ASN A 1 195 ? 15.345 30.682 9.616 1.00 27.31 195 ASN A CA 1
ATOM 1352 C C . ASN A 1 195 ? 15.051 30.730 11.117 1.00 27.61 195 ASN A C 1
ATOM 1353 O O . ASN A 1 195 ? 15.468 31.710 11.759 1.00 31.75 195 ASN A O 1
ATOM 1358 N N . ALA A 1 196 ? 14.343 29.734 11.650 1.00 25.79 196 ALA A N 1
ATOM 1359 C CA . ALA A 1 196 ? 13.763 29.774 13.011 1.00 27.16 196 ALA A CA 1
ATOM 1360 C C . ALA A 1 196 ? 14.860 29.582 14.075 1.00 28.83 196 ALA A C 1
ATOM 1361 O O . ALA A 1 196 ? 14.719 30.140 15.182 1.00 28.07 196 ALA A O 1
ATOM 1363 N N . VAL A 1 197 ? 15.911 28.817 13.769 1.00 28.85 197 VAL A N 1
ATOM 1364 C CA . VAL A 1 197 ? 16.817 28.279 14.822 1.00 30.43 197 VAL A CA 1
ATOM 1365 C C . VAL A 1 197 ? 17.490 29.441 15.540 1.00 29.00 197 VAL A C 1
ATOM 1366 O O . VAL A 1 197 ? 17.418 29.490 16.757 1.00 30.71 197 VAL A O 1
ATOM 1370 N N . PRO A 1 198 ? 18.149 30.394 14.841 1.00 30.08 198 PRO A N 1
ATOM 1371 C CA . PRO A 1 198 ? 18.874 31.469 15.518 1.00 29.82 198 PRO A CA 1
ATOM 1372 C C . PRO A 1 198 ? 17.981 32.307 16.452 1.00 30.07 198 PRO A C 1
ATOM 1373 O O . PRO A 1 198 ? 18.453 32.696 17.498 1.00 34.98 198 PRO A O 1
ATOM 1377 N N . ALA A 1 199 ? 16.723 32.551 16.084 1.00 27.97 199 ALA A N 1
ATOM 1378 C CA . ALA A 1 199 ? 15.752 33.297 16.915 1.00 28.60 199 ALA A CA 1
ATOM 1379 C C . ALA A 1 199 ? 15.405 32.495 18.182 1.00 31.03 199 ALA A C 1
ATOM 1380 O O . ALA A 1 199 ? 15.347 33.119 19.275 1.00 33.53 199 ALA A O 1
ATOM 1382 N N . LEU A 1 200 ? 15.180 31.178 18.047 1.00 29.15 200 LEU A N 1
ATOM 1383 C CA . LEU A 1 200 ? 14.881 30.249 19.176 1.00 28.59 200 LEU A CA 1
ATOM 1384 C C . LEU A 1 200 ? 16.081 30.215 20.128 1.00 28.20 200 LEU A C 1
ATOM 1385 O O . LEU A 1 200 ? 15.880 30.320 21.346 1.00 26.64 200 LEU A O 1
ATOM 1390 N N . ARG A 1 201 ? 17.285 30.080 19.576 1.00 28.86 201 ARG A N 1
ATOM 1391 C CA . ARG A 1 201 ? 18.559 29.999 20.341 1.00 31.73 201 ARG A CA 1
ATOM 1392 C C . ARG A 1 201 ? 18.817 31.305 21.110 1.00 31.21 201 ARG A C 1
ATOM 1393 O O . ARG A 1 201 ? 19.527 31.241 22.119 1.00 30.79 201 ARG A O 1
ATOM 1401 N N . GLU A 1 202 ? 18.267 32.437 20.662 1.00 34.39 202 GLU A N 1
ATOM 1402 C CA . GLU A 1 202 ? 18.364 33.740 21.378 1.00 35.88 202 GLU A CA 1
ATOM 1403 C C . GLU A 1 202 ? 17.117 33.946 22.250 1.00 34.61 202 GLU A C 1
ATOM 1404 O O . GLU A 1 202 ? 17.069 34.961 22.942 1.00 36.08 202 GLU A O 1
ATOM 1410 N N . GLY A 1 203 ? 16.166 33.007 22.227 1.00 31.27 203 GLY A N 1
ATOM 1411 C CA . GLY A 1 203 ? 14.898 33.057 22.980 1.00 32.14 203 GLY A CA 1
ATOM 1412 C C . GLY A 1 203 ? 13.917 34.113 22.474 1.00 31.90 203 GLY A C 1
ATOM 1413 O O . GLY A 1 203 ? 12.991 34.450 23.241 1.00 31.83 203 GLY A O 1
ATOM 1414 N N . LYS A 1 204 ? 14.046 34.582 21.230 1.00 30.77 204 LYS A N 1
ATOM 1415 C CA . LYS A 1 204 ? 13.254 35.739 20.707 1.00 32.19 204 LYS A CA 1
ATOM 1416 C C . LYS A 1 204 ? 11.876 35.286 20.200 1.00 29.21 204 LYS A C 1
ATOM 1417 O O . LYS A 1 204 ? 10.996 36.138 20.066 1.00 27.54 204 LYS A O 1
ATOM 1423 N N . VAL A 1 205 ? 11.676 33.998 19.943 1.00 27.22 205 VAL A N 1
ATOM 1424 C CA . VAL A 1 205 ? 10.338 33.472 19.561 1.00 25.98 205 VAL A CA 1
ATOM 1425 C C . VAL A 1 205 ? 10.220 32.092 20.181 1.00 26.68 205 VAL A C 1
ATOM 1426 O O . VAL A 1 205 ? 11.214 31.636 20.780 1.00 26.31 205 VAL A O 1
ATOM 1430 N N . LYS A 1 206 ? 9.070 31.445 20.011 1.00 26.89 206 LYS A N 1
ATOM 1431 C CA . LYS A 1 206 ? 8.859 30.065 20.496 1.00 27.49 206 LYS A CA 1
ATOM 1432 C C . LYS A 1 206 ? 8.247 29.223 19.374 1.00 29.20 206 LYS A C 1
ATOM 1433 O O . LYS A 1 206 ? 7.600 29.807 18.472 1.00 28.30 206 LYS A O 1
ATOM 1439 N N . ALA A 1 207 ? 8.544 27.919 19.403 1.00 27.73 207 ALA A N 1
ATOM 1440 C CA . ALA A 1 207 ? 7.982 26.872 18.525 1.00 27.44 207 ALA A CA 1
ATOM 1441 C C . ALA A 1 207 ? 6.899 26.142 19.315 1.00 27.13 207 ALA A C 1
ATOM 1442 O O . ALA A 1 207 ? 7.122 25.925 20.487 1.00 29.11 207 ALA A O 1
ATOM 1444 N N . TYR A 1 208 ? 5.761 25.818 18.708 1.00 27.46 208 TYR A N 1
ATOM 1445 C CA . TYR A 1 208 ? 4.748 24.921 19.307 1.00 28.41 208 TYR A CA 1
ATOM 1446 C C . TYR A 1 208 ? 5.024 23.498 18.827 1.00 28.83 208 TYR A C 1
ATOM 1447 O O . TYR A 1 208 ? 5.201 22.624 19.676 1.00 30.68 208 TYR A O 1
ATOM 1456 N N . VAL A 1 209 ? 5.114 23.282 17.511 1.00 28.57 209 VAL A N 1
ATOM 1457 C CA . VAL A 1 209 ? 5.345 21.921 16.948 1.00 28.17 209 VAL A CA 1
ATOM 1458 C C . VAL A 1 209 ? 6.283 22.017 15.746 1.00 26.23 209 VAL A C 1
ATOM 1459 O O . VAL A 1 209 ? 6.503 23.119 15.239 1.00 27.63 209 VAL A O 1
ATOM 1463 N N . ILE A 1 210 ? 6.887 20.886 15.399 1.00 24.19 210 ILE A N 1
ATOM 1464 C CA . ILE A 1 210 ? 7.678 20.685 14.154 1.00 25.37 210 ILE A CA 1
ATOM 1465 C C . ILE A 1 210 ? 6.816 19.802 13.249 1.00 24.54 210 ILE A C 1
ATOM 1466 O O . ILE A 1 210 ? 6.214 18.843 13.766 1.00 24.24 210 ILE A O 1
ATOM 1471 N N . ALA A 1 211 ? 6.665 20.186 11.986 1.00 23.91 211 ALA A N 1
ATOM 1472 C CA . ALA A 1 211 ? 5.801 19.497 11.007 1.00 24.30 211 ALA A CA 1
ATOM 1473 C C . ALA A 1 211 ? 6.600 18.358 10.379 1.00 24.13 211 ALA A C 1
ATOM 1474 O O . ALA A 1 211 ? 6.894 18.430 9.166 1.00 26.53 211 ALA A O 1
ATOM 1476 N N . ALA A 1 212 ? 6.933 17.365 11.199 1.00 24.01 212 ALA A N 1
ATOM 1477 C CA . ALA A 1 212 ? 7.826 16.230 10.869 1.00 25.57 212 ALA A CA 1
ATOM 1478 C C . ALA A 1 212 ? 7.345 14.995 11.623 1.00 27.11 212 ALA A C 1
ATOM 1479 O O . ALA A 1 212 ? 6.587 15.160 12.610 1.00 30.37 212 ALA A O 1
ATOM 1481 N N . SER A 1 213 ? 7.770 13.825 11.153 1.00 29.22 213 SER A N 1
ATOM 1482 C CA . SER A 1 213 ? 7.540 12.480 11.748 1.00 30.94 213 SER A CA 1
ATOM 1483 C C . SER A 1 213 ? 8.312 12.331 13.057 1.00 31.35 213 SER A C 1
ATOM 1484 O O . SER A 1 213 ? 7.847 11.598 13.933 1.00 27.45 213 SER A O 1
ATOM 1487 N N . GLU A 1 214 ? 9.499 12.933 13.116 1.00 33.85 214 GLU A N 1
ATOM 1488 C CA . GLU A 1 214 ? 10.501 12.734 14.190 1.00 36.28 214 GLU A CA 1
ATOM 1489 C C . GLU A 1 214 ? 10.961 14.111 14.669 1.00 32.77 214 GLU A C 1
ATOM 1490 O O . GLU A 1 214 ? 10.924 15.067 13.873 1.00 34.51 214 GLU A O 1
ATOM 1496 N N . ARG A 1 215 ? 11.309 14.216 15.947 1.00 31.26 215 ARG A N 1
ATOM 1497 C CA . ARG A 1 215 ? 11.870 15.460 16.528 1.00 30.05 215 ARG A CA 1
ATOM 1498 C C . ARG A 1 215 ? 13.189 15.734 15.821 1.00 30.29 215 ARG A C 1
ATOM 1499 O O . ARG A 1 215 ? 13.841 14.765 15.402 1.00 30.84 215 ARG A O 1
ATOM 1507 N N . ASP A 1 216 ? 13.537 17.002 15.646 1.00 29.13 216 ASP A N 1
ATOM 1508 C CA . ASP A 1 216 ? 14.830 17.372 15.031 1.00 30.59 216 ASP A CA 1
ATOM 1509 C C . ASP A 1 216 ? 15.853 17.561 16.153 1.00 29.46 216 ASP A C 1
ATOM 1510 O O . ASP A 1 216 ? 15.618 18.286 17.103 1.00 26.04 216 ASP A O 1
ATOM 1515 N N . PRO A 1 217 ? 17.033 16.919 16.083 1.00 31.00 217 PRO A N 1
ATOM 1516 C CA . PRO A 1 217 ? 18.034 17.086 17.131 1.00 30.31 217 PRO A CA 1
ATOM 1517 C C . PRO A 1 217 ? 18.582 18.516 17.325 1.00 29.98 217 PRO A C 1
ATOM 1518 O O . PRO A 1 217 ? 19.102 18.736 18.370 1.00 27.53 217 PRO A O 1
ATOM 1522 N N . VAL A 1 218 ? 18.415 19.466 16.395 1.00 30.67 218 VAL A N 1
ATOM 1523 C CA . VAL A 1 218 ? 18.819 20.885 16.646 1.00 33.11 218 VAL A CA 1
ATOM 1524 C C . VAL A 1 218 ? 17.725 21.607 17.442 1.00 32.74 218 VAL A C 1
ATOM 1525 O O . VAL A 1 218 ? 18.013 22.716 17.941 1.00 30.07 218 VAL A O 1
ATOM 1529 N N . VAL A 1 219 ? 16.503 21.060 17.508 1.00 30.56 219 VAL A N 1
ATOM 1530 C CA . VAL A 1 219 ? 15.426 21.626 18.374 1.00 28.74 219 VAL A CA 1
ATOM 1531 C C . VAL A 1 219 ? 14.724 20.472 19.076 1.00 28.74 219 VAL A C 1
ATOM 1532 O O . VAL A 1 219 ? 13.529 20.247 18.895 1.00 30.10 219 VAL A O 1
ATOM 1536 N N . PRO A 1 220 ? 15.444 19.718 19.934 1.00 28.60 220 PRO A N 1
ATOM 1537 C CA . PRO A 1 220 ? 14.934 18.444 20.428 1.00 30.49 220 PRO A CA 1
ATOM 1538 C C . PRO A 1 220 ? 13.788 18.580 21.444 1.00 29.61 220 PRO A C 1
ATOM 1539 O O . PRO A 1 220 ? 13.086 17.600 21.622 1.00 30.88 220 PRO A O 1
ATOM 1543 N N . ASP A 1 221 ? 13.587 19.769 22.025 1.00 30.05 221 ASP A N 1
ATOM 1544 C CA . ASP A 1 221 ? 12.522 20.044 23.036 1.00 31.77 221 ASP A CA 1
ATOM 1545 C C . ASP A 1 221 ? 11.198 20.455 22.345 1.00 29.66 221 ASP A C 1
ATOM 1546 O O . ASP A 1 221 ? 10.192 20.639 23.044 1.00 27.22 221 ASP A O 1
ATOM 1551 N N . VAL A 1 222 ? 11.157 20.495 21.008 1.00 27.61 222 VAL A N 1
ATOM 1552 C CA . VAL A 1 222 ? 9.936 20.825 20.210 1.00 27.74 222 VAL A CA 1
ATOM 1553 C C . VAL A 1 222 ? 9.231 19.532 19.786 1.00 25.53 222 VAL A C 1
ATOM 1554 O O . VAL A 1 222 ? 9.805 18.726 19.062 1.00 25.59 222 VAL A O 1
ATOM 1558 N N . PRO A 1 223 ? 7.960 19.311 20.188 1.00 24.48 223 PRO A N 1
ATOM 1559 C CA . PRO A 1 223 ? 7.238 18.085 19.837 1.00 26.19 223 PRO A CA 1
ATOM 1560 C C . PRO A 1 223 ? 6.790 18.053 18.369 1.00 25.82 223 PRO A C 1
ATOM 1561 O O . PRO A 1 223 ? 6.537 19.074 17.779 1.00 23.00 223 PRO A O 1
ATOM 1565 N N . THR A 1 224 ? 6.710 16.856 17.797 1.00 28.94 224 THR A N 1
ATOM 1566 C CA . THR A 1 224 ? 6.171 16.659 16.431 1.00 27.98 224 THR A CA 1
ATOM 1567 C C . THR A 1 224 ? 4.699 17.044 16.479 1.00 29.40 224 THR A C 1
ATOM 1568 O O . THR A 1 224 ? 4.115 17.026 17.585 1.00 28.42 224 THR A O 1
ATOM 1572 N N . ALA A 1 225 ? 4.133 17.408 15.333 1.00 30.59 225 ALA A N 1
ATOM 1573 C CA . ALA A 1 225 ? 2.688 17.670 15.210 1.00 31.51 225 ALA A CA 1
ATOM 1574 C C . ALA A 1 225 ? 1.930 16.393 15.601 1.00 31.68 225 ALA A C 1
ATOM 1575 O O . ALA A 1 225 ? 0.851 16.523 16.211 1.00 32.24 225 ALA A O 1
ATOM 1577 N N . ARG A 1 226 ? 2.493 15.219 15.282 1.00 31.97 226 ARG A N 1
ATOM 1578 C CA . ARG A 1 226 ? 1.891 13.895 15.573 1.00 32.99 226 ARG A CA 1
ATOM 1579 C C . ARG A 1 226 ? 1.689 13.781 17.083 1.00 33.29 226 ARG A C 1
ATOM 1580 O O . ARG A 1 226 ? 0.540 13.571 17.510 1.00 31.97 226 ARG A O 1
ATOM 1588 N N . GLU A 1 227 ? 2.762 13.933 17.864 1.00 31.89 227 GLU A N 1
ATOM 1589 C CA . GLU A 1 227 ? 2.717 13.644 19.318 1.00 32.94 227 GLU A CA 1
ATOM 1590 C C . GLU A 1 227 ? 1.829 14.692 20.000 1.00 32.45 227 GLU A C 1
ATOM 1591 O O . GLU A 1 227 ? 1.233 14.335 21.000 1.00 37.00 227 GLU A O 1
ATOM 1597 N N . ALA A 1 228 ? 1.638 15.878 19.412 1.00 32.89 228 ALA A N 1
ATOM 1598 C CA . ALA A 1 228 ? 0.783 16.965 19.950 1.00 33.59 228 ALA A CA 1
ATOM 1599 C C . ALA A 1 228 ? -0.647 16.901 19.375 1.00 34.75 228 ALA A C 1
ATOM 1600 O O . ALA A 1 228 ? -1.420 17.851 19.641 1.00 36.87 228 ALA A O 1
ATOM 1602 N N . GLY A 1 229 ? -0.997 15.833 18.640 1.00 36.26 229 GLY A N 1
ATOM 1603 C CA . GLY A 1 229 ? -2.378 15.483 18.241 1.00 33.52 229 GLY A CA 1
ATOM 1604 C C . GLY A 1 229 ? -2.736 15.835 16.797 1.00 35.03 229 GLY A C 1
ATOM 1605 O O . GLY A 1 229 ? -3.877 15.533 16.410 1.00 37.39 229 GLY A O 1
ATOM 1606 N N . LEU A 1 230 ? -1.827 16.408 15.990 1.00 34.03 230 LEU A N 1
ATOM 1607 C CA . LEU A 1 230 ? -2.155 16.878 14.616 1.00 32.33 230 LEU A CA 1
ATOM 1608 C C . LEU A 1 230 ? -1.229 16.215 13.603 1.00 29.87 230 LEU A C 1
ATOM 1609 O O . LEU A 1 230 ? -0.397 16.872 12.982 1.00 27.83 230 LEU A O 1
ATOM 1614 N N . PRO A 1 231 ? -1.344 14.884 13.396 1.00 29.96 231 PRO A N 1
ATOM 1615 C CA . PRO A 1 231 ? -0.406 14.161 12.538 1.00 29.77 231 PRO A CA 1
ATOM 1616 C C . PRO A 1 231 ? -0.470 14.595 11.062 1.00 30.08 231 PRO A C 1
ATOM 1617 O O . PRO A 1 231 ? 0.494 14.381 10.359 1.00 30.49 231 PRO A O 1
ATOM 1621 N N . GLY A 1 232 ? -1.561 15.238 10.633 1.00 30.38 232 GLY A N 1
ATOM 1622 C CA . GLY A 1 23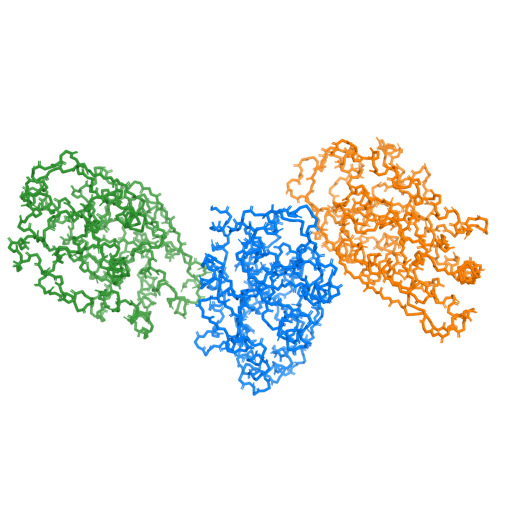2 ? -1.683 15.764 9.261 1.00 30.85 232 GLY A CA 1
ATOM 1623 C C . GLY A 1 232 ? -0.697 16.892 8.991 1.00 31.70 232 GLY A C 1
ATOM 1624 O O . GLY A 1 232 ? -0.497 17.231 7.824 1.00 27.08 232 GLY A O 1
ATOM 1625 N N . PHE A 1 233 ? -0.144 17.521 10.032 1.00 32.62 233 PHE A N 1
ATOM 1626 C CA . PHE A 1 233 ? 0.734 18.706 9.864 1.00 30.85 233 PHE A CA 1
ATOM 1627 C C . PHE A 1 233 ? 2.181 18.235 9.685 1.00 30.61 233 PHE A C 1
ATOM 1628 O O . PHE A 1 233 ? 2.923 18.252 10.663 1.00 32.28 233 PHE A O 1
ATOM 1636 N N . GLN A 1 234 ? 2.525 17.778 8.473 1.00 34.31 234 GLN A N 1
ATOM 1637 C CA . GLN A 1 234 ? 3.893 17.353 8.058 1.00 35.42 234 GLN A CA 1
ATOM 1638 C C . GLN A 1 234 ? 4.263 18.079 6.766 1.00 31.32 234 GLN A C 1
ATOM 1639 O O . GLN A 1 234 ? 3.634 17.843 5.745 1.00 32.32 234 GLN A O 1
ATOM 1645 N N . VAL A 1 235 ? 5.297 18.901 6.837 1.00 27.73 235 VAL A N 1
ATOM 1646 C CA . VAL A 1 235 ? 5.808 19.698 5.700 1.00 27.48 235 VAL A CA 1
ATOM 1647 C C . VAL A 1 235 ? 7.325 19.502 5.683 1.00 27.02 235 VAL A C 1
ATOM 1648 O O . VAL A 1 235 ? 8.013 19.921 6.649 1.00 29.47 235 VAL A O 1
ATOM 1652 N N . GLY A 1 236 ? 7.811 18.788 4.672 1.00 27.01 236 GLY A N 1
ATOM 1653 C CA . GLY A 1 236 ? 9.244 18.673 4.360 1.00 25.63 236 GLY A CA 1
ATOM 1654 C C . GLY A 1 236 ? 9.562 19.678 3.283 1.00 25.52 236 GLY A C 1
ATOM 1655 O O . GLY A 1 236 ? 9.079 19.476 2.138 1.00 26.71 236 GLY A O 1
ATOM 1656 N N . ALA A 1 237 ? 10.234 20.770 3.654 1.00 22.89 237 ALA A N 1
ATOM 1657 C CA . ALA A 1 237 ? 10.537 21.888 2.745 1.00 22.38 237 ALA A CA 1
ATOM 1658 C C . ALA A 1 237 ? 11.838 21.580 2.018 1.00 21.77 237 ALA A C 1
ATOM 1659 O O . ALA A 1 237 ? 12.908 21.773 2.592 1.00 25.41 237 ALA A O 1
ATOM 1661 N N . TRP A 1 238 ? 11.744 21.129 0.781 1.00 22.14 238 TRP A N 1
ATOM 1662 C CA . TRP A 1 238 ? 12.917 20.956 -0.106 1.00 21.54 238 TRP A CA 1
ATOM 1663 C C . TRP A 1 238 ? 13.180 22.300 -0.774 1.00 23.23 238 TRP A C 1
ATOM 1664 O O . TRP A 1 238 ? 12.218 23.080 -1.010 1.00 22.99 238 TRP A O 1
ATOM 1675 N N . THR A 1 239 ? 14.450 22.582 -1.012 1.00 24.00 239 THR A N 1
ATOM 1676 C CA . THR A 1 239 ? 14.893 23.744 -1.809 1.00 23.98 239 THR A CA 1
ATOM 1677 C C . THR A 1 239 ? 15.696 23.192 -2.985 1.00 22.34 239 THR A C 1
ATOM 1678 O O . THR A 1 239 ? 16.484 22.267 -2.765 1.00 20.81 239 THR A O 1
ATOM 1682 N N . GLY A 1 240 ? 15.498 23.760 -4.175 1.00 21.79 240 GLY A N 1
ATOM 1683 C CA . GLY A 1 240 ? 16.107 23.263 -5.413 1.00 20.89 240 GLY A CA 1
ATOM 1684 C C . GLY A 1 240 ? 16.708 24.365 -6.261 1.00 20.63 240 GLY A C 1
ATOM 1685 O O . GLY A 1 240 ? 16.221 25.533 -6.201 1.00 17.87 240 GLY A O 1
ATOM 1686 N N . LEU A 1 241 ? 17.704 23.976 -7.062 1.00 20.61 241 LEU A N 1
ATOM 1687 C CA . LEU A 1 241 ? 18.299 24.797 -8.146 1.00 21.47 241 LEU A CA 1
ATOM 1688 C C . LEU A 1 241 ? 17.704 24.316 -9.473 1.00 21.42 241 LEU A C 1
ATOM 1689 O O . LEU A 1 241 ? 17.781 23.113 -9.741 1.00 20.42 241 LEU A O 1
ATOM 1694 N N . PHE A 1 242 ? 17.081 25.226 -10.226 1.00 21.72 242 PHE A N 1
ATOM 1695 C CA . PHE A 1 242 ? 16.483 24.997 -11.568 1.00 20.87 242 PHE A CA 1
ATOM 1696 C C . PHE A 1 242 ? 17.058 25.985 -12.592 1.00 20.96 242 PHE A C 1
ATOM 1697 O O . PHE A 1 242 ? 17.510 27.076 -12.203 1.00 18.96 242 PHE A O 1
ATOM 1705 N N . ALA A 1 243 ? 16.997 25.592 -13.868 1.00 21.58 243 ALA A N 1
ATOM 1706 C CA . ALA A 1 243 ? 17.432 26.367 -15.047 1.00 22.20 243 ALA A CA 1
ATOM 1707 C C . ALA A 1 243 ? 16.218 26.576 -15.938 1.00 24.02 243 ALA A C 1
ATOM 1708 O O . ALA A 1 243 ? 15.206 25.885 -15.777 1.00 25.38 243 ALA A O 1
ATOM 1710 N N . PRO A 1 244 ? 16.269 27.539 -16.886 1.00 26.24 244 PRO A N 1
ATOM 1711 C CA . PRO A 1 244 ? 15.185 27.713 -17.848 1.00 25.68 244 PRO A CA 1
ATOM 1712 C C . PRO A 1 244 ? 15.034 26.399 -18.611 1.00 26.89 244 PRO A C 1
ATOM 1713 O O . PRO A 1 244 ? 16.015 25.674 -18.715 1.00 29.27 244 PRO A O 1
ATOM 1717 N N . ARG A 1 245 ? 13.816 26.094 -19.062 1.00 27.90 245 ARG A N 1
ATOM 1718 C CA . ARG A 1 245 ? 13.547 24.836 -19.795 1.00 28.08 245 ARG A CA 1
ATOM 1719 C C . ARG A 1 245 ? 14.405 24.873 -21.059 1.00 26.27 245 ARG A C 1
ATOM 1720 O O . ARG A 1 245 ? 14.591 25.958 -21.599 1.00 23.81 245 ARG A O 1
ATOM 1728 N N . GLY A 1 246 ? 15.016 23.755 -21.426 1.00 26.80 246 GLY A N 1
ATOM 1729 C CA . GLY A 1 246 ? 15.880 23.674 -22.623 1.00 28.53 246 GLY A CA 1
ATOM 1730 C C . GLY A 1 246 ? 17.343 23.983 -22.342 1.00 26.67 246 GLY A C 1
ATOM 1731 O O . GLY A 1 246 ? 18.104 24.021 -23.314 1.00 27.51 246 GLY A O 1
ATOM 1732 N N . THR A 1 247 ? 17.738 24.199 -21.083 1.00 24.54 247 THR A N 1
ATOM 1733 C CA . THR A 1 247 ? 19.164 24.371 -20.708 1.00 23.80 247 THR A CA 1
ATOM 1734 C C . THR A 1 247 ? 19.840 23.040 -21.030 1.00 24.64 247 THR A C 1
ATOM 1735 O O . THR A 1 247 ? 19.374 21.993 -20.577 1.00 23.63 247 THR A O 1
ATOM 1739 N N . PRO A 1 248 ? 20.881 23.046 -21.897 1.00 24.77 248 PRO A N 1
ATOM 1740 C CA . PRO A 1 248 ? 21.523 21.815 -22.345 1.00 25.64 248 PRO A CA 1
ATOM 1741 C C . PRO A 1 248 ? 21.943 20.925 -21.171 1.00 27.84 248 PRO A C 1
ATOM 1742 O O . PRO A 1 248 ? 22.423 21.455 -20.153 1.00 26.72 248 PRO A O 1
ATOM 1746 N N . GLU A 1 249 ? 21.764 19.611 -21.340 1.00 30.40 249 GLU A N 1
ATOM 1747 C CA . GLU A 1 249 ? 22.054 18.581 -20.306 1.00 30.63 249 GLU A CA 1
ATOM 1748 C C . GLU A 1 249 ? 23.515 18.650 -19.856 1.00 26.81 249 GLU A C 1
ATOM 1749 O O . GLU A 1 249 ? 23.777 18.516 -18.671 1.00 28.19 249 GLU A O 1
ATOM 1755 N N . PRO A 1 250 ? 24.514 18.883 -20.730 1.00 25.61 250 PRO A N 1
ATOM 1756 C CA . PRO A 1 250 ? 25.892 19.027 -20.262 1.00 25.16 250 PRO A CA 1
ATOM 1757 C C . PRO A 1 250 ? 26.099 20.218 -19.309 1.00 23.97 250 PRO A C 1
ATOM 1758 O O . PRO A 1 250 ? 26.845 20.110 -18.357 1.00 24.95 250 PRO A O 1
ATOM 1762 N N . ILE A 1 251 ? 25.441 21.345 -19.583 1.00 23.96 251 ILE A N 1
ATOM 1763 C CA . ILE A 1 251 ? 25.499 22.547 -18.704 1.00 22.77 251 ILE A CA 1
ATOM 1764 C C . ILE A 1 251 ? 24.813 22.181 -17.390 1.00 22.69 251 ILE A C 1
ATOM 1765 O O . ILE A 1 251 ? 25.337 22.534 -16.322 1.00 25.03 251 ILE A O 1
ATOM 1770 N N . VAL A 1 252 ? 23.707 21.444 -17.469 1.00 22.18 252 VAL A N 1
ATOM 1771 C CA . VAL A 1 252 ? 22.987 20.944 -16.267 1.00 22.26 252 VAL A CA 1
ATOM 1772 C C . VAL A 1 252 ? 23.905 19.983 -15.492 1.00 22.73 252 VAL A C 1
ATOM 1773 O O . VAL A 1 252 ? 23.930 20.102 -14.256 1.00 22.30 252 VAL A O 1
ATOM 1777 N N . ALA A 1 253 ? 24.630 19.075 -16.169 1.00 23.48 253 ALA A N 1
ATOM 1778 C CA . ALA A 1 253 ? 25.513 18.071 -15.505 1.00 24.20 253 ALA A CA 1
ATOM 1779 C C . ALA A 1 253 ? 26.600 18.788 -14.682 1.00 23.05 253 ALA A C 1
ATOM 1780 O O . ALA A 1 253 ? 26.834 18.412 -13.529 1.00 23.52 253 ALA A O 1
ATOM 1782 N N . LYS A 1 254 ? 27.201 19.835 -15.250 1.00 25.73 254 LYS A N 1
ATOM 1783 C CA . LYS A 1 254 ? 28.329 20.589 -14.650 1.00 25.15 254 LYS A CA 1
ATOM 1784 C C . LYS A 1 254 ? 27.810 21.398 -13.459 1.00 23.77 254 LYS A C 1
ATOM 1785 O O . LYS A 1 254 ? 28.527 21.479 -12.452 1.00 23.71 254 LYS A O 1
ATOM 1791 N N . LEU A 1 255 ? 26.627 22.000 -13.572 1.00 21.24 255 LEU A N 1
ATOM 1792 C CA . LEU A 1 255 ? 26.043 22.771 -12.446 1.00 21.59 255 LEU A CA 1
ATOM 1793 C C . LEU A 1 255 ? 25.749 21.780 -11.332 1.00 22.06 255 LEU A C 1
ATOM 1794 O O . LEU A 1 255 ? 26.128 22.043 -10.178 1.00 22.51 255 LEU A O 1
ATOM 1799 N N . ASN A 1 256 ? 25.153 20.645 -11.688 1.00 21.72 256 ASN A N 1
ATOM 1800 C CA . ASN A 1 256 ? 24.733 19.612 -10.712 1.00 22.67 256 ASN A CA 1
ATOM 1801 C C . ASN A 1 256 ? 25.950 19.116 -9.920 1.00 22.03 256 ASN A C 1
ATOM 1802 O O . ASN A 1 256 ? 25.851 18.937 -8.683 1.00 24.62 256 ASN A O 1
ATOM 1807 N N . ALA A 1 257 ? 27.044 18.858 -10.612 1.00 21.73 257 ALA A N 1
ATOM 1808 C CA . ALA A 1 257 ? 28.304 18.368 -10.018 1.00 22.40 257 ALA A CA 1
ATOM 1809 C C . ALA A 1 257 ? 28.872 19.484 -9.127 1.00 22.85 257 ALA A C 1
ATOM 1810 O O . ALA A 1 257 ? 29.415 19.168 -8.056 1.00 25.47 257 ALA A O 1
ATOM 1812 N N . ALA A 1 258 ? 28.734 20.744 -9.542 1.00 22.46 258 ALA A N 1
ATOM 1813 C CA . ALA A 1 258 ? 29.189 21.916 -8.756 1.00 22.24 258 ALA A CA 1
ATOM 1814 C C . ALA A 1 258 ? 28.407 21.947 -7.438 1.00 20.45 258 ALA A C 1
ATOM 1815 O O . ALA A 1 258 ? 29.001 22.166 -6.376 1.00 19.21 258 ALA A O 1
ATOM 1817 N N . VAL A 1 259 ? 27.112 21.692 -7.495 1.00 21.11 259 VAL A N 1
ATOM 1818 C CA . VAL A 1 259 ? 26.288 21.629 -6.256 1.00 23.06 259 VAL A CA 1
ATOM 1819 C C . VAL A 1 259 ? 26.832 20.475 -5.418 1.00 24.17 259 VAL A C 1
ATOM 1820 O O . VAL A 1 259 ? 27.029 20.661 -4.208 1.00 25.45 259 VAL A O 1
ATOM 1824 N N . SER A 1 260 ? 27.067 19.325 -6.046 1.00 25.24 260 SER A N 1
ATOM 1825 C CA . SER A 1 260 ? 27.458 18.098 -5.317 1.00 26.39 260 SER A CA 1
ATOM 1826 C C . SER A 1 260 ? 28.752 18.363 -4.545 1.00 26.40 260 SER A C 1
ATOM 1827 O O . SER A 1 260 ? 28.812 18.021 -3.356 1.00 25.43 260 SER A O 1
ATOM 1830 N N . ARG A 1 261 ? 29.748 18.951 -5.206 1.00 26.91 261 ARG A N 1
ATOM 1831 C CA . ARG A 1 261 ? 31.090 19.201 -4.610 1.00 27.15 261 ARG A CA 1
ATOM 1832 C C . ARG A 1 261 ? 30.966 20.275 -3.521 1.00 25.96 261 ARG A C 1
ATOM 1833 O O . ARG A 1 261 ? 31.692 20.169 -2.498 1.00 27.49 261 ARG A O 1
ATOM 1841 N N . ALA A 1 262 ? 30.051 21.246 -3.697 1.00 24.97 262 ALA A N 1
ATOM 1842 C CA . ALA A 1 262 ? 29.748 22.316 -2.714 1.00 22.11 262 ALA A CA 1
ATOM 1843 C C . ALA A 1 262 ? 29.154 21.705 -1.431 1.00 22.26 262 ALA A C 1
ATOM 1844 O O . ALA A 1 262 ? 29.585 22.083 -0.306 1.00 21.07 262 ALA A O 1
ATOM 1846 N N . LEU A 1 263 ? 28.172 20.822 -1.590 1.00 21.43 263 LEU A N 1
ATOM 1847 C CA . LEU A 1 263 ? 27.521 20.078 -0.481 1.00 22.41 263 LEU A CA 1
ATOM 1848 C C . LEU A 1 263 ? 28.563 19.254 0.304 1.00 23.80 263 LEU A C 1
ATOM 1849 O O . LEU A 1 263 ? 28.363 19.072 1.502 1.00 22.46 263 LEU A O 1
ATOM 1854 N N . ASP A 1 264 ? 29.648 18.815 -0.341 1.00 26.49 264 ASP A N 1
ATOM 1855 C CA . ASP A 1 264 ? 30.748 18.032 0.290 1.00 28.76 264 ASP A CA 1
ATOM 1856 C C . ASP A 1 264 ? 31.694 18.918 1.103 1.00 28.24 264 ASP A C 1
ATOM 1857 O O . ASP A 1 264 ? 32.474 18.343 1.851 1.00 29.07 264 ASP A O 1
ATOM 1862 N N . GLN A 1 265 ? 31.672 20.244 0.931 1.00 27.79 265 GLN A N 1
ATOM 1863 C CA . GLN A 1 265 ? 32.556 21.157 1.698 1.00 28.59 265 GLN A CA 1
ATOM 1864 C C . GLN A 1 265 ? 32.147 21.127 3.173 1.00 29.95 265 GLN A C 1
ATOM 1865 O O . GLN A 1 265 ? 30.954 21.228 3.464 1.00 29.10 265 GLN A O 1
ATOM 1871 N N . SER A 1 266 ? 33.124 20.985 4.063 1.00 30.27 266 SER A N 1
ATOM 1872 C CA . SER A 1 266 ? 32.927 20.962 5.526 1.00 32.42 266 SER A CA 1
ATOM 1873 C C . SER A 1 266 ? 32.095 22.169 5.956 1.00 33.27 266 SER A C 1
ATOM 1874 O O . SER A 1 266 ? 31.191 21.988 6.791 1.00 30.44 266 SER A O 1
ATOM 1877 N N . ASP A 1 267 ? 32.419 23.337 5.406 1.00 33.34 267 ASP A N 1
ATOM 1878 C CA . ASP A 1 267 ? 31.814 24.640 5.766 1.00 36.93 267 ASP A CA 1
ATOM 1879 C C . ASP A 1 267 ? 30.310 24.576 5.518 1.00 37.43 267 ASP A C 1
ATOM 1880 O O . ASP A 1 267 ? 29.546 25.068 6.367 1.00 40.13 267 ASP A O 1
ATOM 1885 N N . VAL A 1 268 ? 29.920 23.990 4.388 1.00 32.07 268 VAL A N 1
ATOM 1886 C CA . VAL A 1 268 ? 28.502 23.883 3.938 1.00 30.80 268 VAL A CA 1
ATOM 1887 C C . VAL A 1 268 ? 27.774 22.835 4.796 1.00 29.25 268 VAL A C 1
ATOM 1888 O O . VAL A 1 268 ? 26.688 23.182 5.278 1.00 25.31 268 VAL A O 1
ATOM 1892 N N . ARG A 1 269 ? 28.354 21.645 5.031 1.00 27.65 269 ARG A N 1
ATOM 1893 C CA . ARG A 1 269 ? 27.664 20.560 5.781 1.00 30.18 269 ARG A CA 1
ATOM 1894 C C . ARG A 1 269 ? 27.373 21.040 7.203 1.00 30.89 269 ARG A C 1
ATOM 1895 O O . ARG A 1 269 ? 26.227 20.883 7.667 1.00 28.12 269 ARG A O 1
ATOM 1903 N N . THR A 1 270 ? 28.365 21.636 7.863 1.00 31.48 270 THR A N 1
ATOM 1904 C CA . THR A 1 270 ? 28.243 22.049 9.278 1.00 34.10 270 THR A CA 1
ATOM 1905 C C . THR A 1 270 ? 27.296 23.255 9.362 1.00 34.79 270 THR A C 1
ATOM 1906 O O . THR A 1 270 ? 26.502 23.278 10.325 1.00 36.62 270 THR A O 1
ATOM 1910 N N . ARG A 1 271 ? 27.305 24.185 8.399 1.00 33.60 271 ARG A N 1
ATOM 1911 C CA . ARG A 1 271 ? 26.368 25.349 8.452 1.00 33.75 271 ARG A CA 1
ATOM 1912 C C . ARG A 1 271 ? 24.938 24.845 8.225 1.00 30.80 271 ARG A C 1
ATOM 1913 O O . ARG A 1 271 ? 24.054 25.113 9.062 1.00 26.85 271 ARG A O 1
ATOM 1921 N N . LEU A 1 272 ? 24.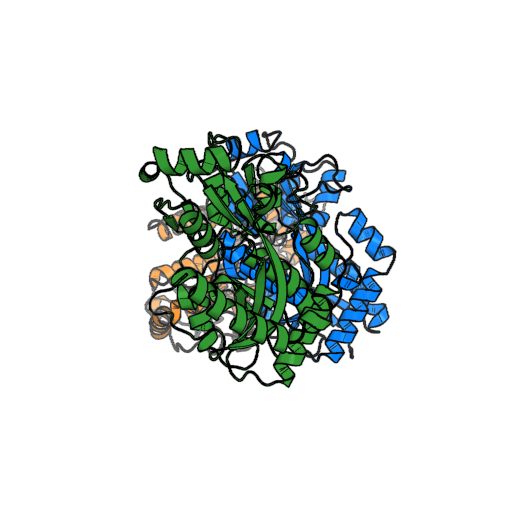711 24.069 7.170 1.00 32.44 272 LEU A N 1
ATOM 1922 C CA . LEU A 1 272 ? 23.365 23.494 6.901 1.00 31.99 272 LEU A CA 1
ATOM 1923 C C . LEU A 1 272 ? 22.871 22.734 8.141 1.00 29.56 272 LEU A C 1
ATOM 1924 O O . LEU A 1 272 ? 21.768 23.059 8.620 1.00 28.16 272 LEU A O 1
ATOM 1929 N N . THR A 1 273 ? 23.652 21.772 8.645 1.00 27.95 273 THR A N 1
ATOM 1930 C CA . THR A 1 273 ? 23.200 20.807 9.683 1.00 28.92 273 THR A CA 1
ATOM 1931 C C . THR A 1 273 ? 23.066 21.509 11.042 1.00 28.00 273 THR A C 1
ATOM 1932 O O . THR A 1 273 ? 22.145 21.120 11.803 1.00 28.18 273 THR A O 1
ATOM 1936 N N . ASP A 1 274 ? 23.895 22.518 11.342 1.00 29.00 274 ASP A N 1
ATOM 1937 C CA . ASP A 1 274 ? 23.784 23.329 12.595 1.00 29.80 274 ASP A CA 1
ATOM 1938 C C . ASP A 1 274 ? 22.447 24.092 12.648 1.00 26.65 274 ASP A C 1
ATOM 1939 O O . ASP A 1 274 ? 22.009 24.467 13.749 1.00 23.00 274 ASP A O 1
ATOM 1944 N N . LEU A 1 275 ? 21.844 24.369 11.502 1.00 23.22 275 LEU A N 1
ATOM 1945 C CA . LEU A 1 275 ? 20.588 25.149 11.422 1.00 23.67 275 LEU A CA 1
ATOM 1946 C C . LEU A 1 275 ? 19.420 24.197 11.142 1.00 25.22 275 LEU A C 1
ATOM 1947 O O . LEU A 1 275 ? 18.333 24.697 10.857 1.00 26.61 275 LEU A O 1
ATOM 1952 N N . GLY A 1 276 ? 19.640 22.872 11.214 1.00 26.81 276 GLY A N 1
ATOM 1953 C CA . GLY A 1 276 ? 18.580 21.841 11.228 1.00 26.66 276 GLY A CA 1
ATOM 1954 C C . GLY A 1 276 ? 18.161 21.366 9.842 1.00 28.21 276 GLY A C 1
ATOM 1955 O O . GLY A 1 276 ? 17.173 20.613 9.759 1.00 33.46 276 GLY A O 1
ATOM 1956 N N . ALA A 1 277 ? 18.879 21.781 8.798 1.00 28.22 277 ALA A N 1
ATOM 1957 C CA . ALA A 1 277 ? 18.703 21.373 7.384 1.00 28.00 277 ALA A CA 1
ATOM 1958 C C . ALA A 1 277 ? 19.499 20.098 7.100 1.00 29.28 277 ALA A C 1
ATOM 1959 O O . ALA A 1 277 ? 20.559 19.910 7.727 1.00 32.46 277 ALA A O 1
ATOM 1961 N N . LEU A 1 278 ? 19.031 19.261 6.171 1.00 30.89 278 LEU A N 1
ATOM 1962 C CA . LEU A 1 278 ? 19.762 18.033 5.749 1.00 31.80 278 LEU A CA 1
ATOM 1963 C C . LEU A 1 278 ? 20.672 18.356 4.567 1.00 30.81 278 LEU A C 1
ATOM 1964 O O . LEU A 1 278 ? 20.279 19.151 3.707 1.00 35.92 278 LEU A O 1
ATOM 1969 N N . VAL A 1 279 ? 21.831 17.709 4.507 1.00 31.53 279 VAL A N 1
ATOM 1970 C CA . VAL A 1 279 ? 22.690 17.657 3.293 1.00 29.15 279 VAL A CA 1
ATOM 1971 C C . VAL A 1 279 ? 22.116 16.565 2.398 1.00 28.57 279 VAL A C 1
ATOM 1972 O O . VAL A 1 279 ? 22.034 15.404 2.810 1.00 27.14 279 VAL A O 1
ATOM 1976 N N . PRO A 1 280 ? 21.710 16.873 1.147 1.00 27.04 280 PRO A N 1
ATOM 1977 C CA . PRO A 1 280 ? 21.217 15.830 0.256 1.00 27.15 280 PRO A CA 1
ATOM 1978 C C . PRO A 1 280 ? 22.239 14.690 0.238 1.00 25.99 280 PRO A C 1
ATOM 1979 O O . PRO A 1 280 ? 23.409 14.959 0.087 1.00 22.99 280 PRO A O 1
ATOM 1983 N N . ARG A 1 281 ? 21.784 13.457 0.415 1.00 27.02 281 ARG A N 1
ATOM 1984 C CA . ARG A 1 281 ? 22.672 12.260 0.363 1.00 29.19 281 ARG A CA 1
ATOM 1985 C C . ARG A 1 281 ? 23.121 12.045 -1.083 1.00 28.64 281 ARG A C 1
ATOM 1986 O O . ARG A 1 281 ? 22.499 12.534 -2.023 1.00 23.85 281 ARG A O 1
ATOM 1994 N N . PRO A 1 282 ? 24.218 11.301 -1.342 1.00 32.35 282 PRO A N 1
ATOM 1995 C CA . PRO A 1 282 ? 24.676 11.107 -2.720 1.00 32.37 282 PRO A CA 1
ATOM 1996 C C . PRO A 1 282 ? 23.564 10.606 -3.658 1.00 34.76 282 PRO A C 1
ATOM 1997 O O . PRO A 1 282 ? 23.459 11.141 -4.749 1.00 34.85 282 PRO A O 1
ATOM 2001 N N . GLU A 1 283 ? 22.721 9.661 -3.223 1.00 33.74 283 GLU A N 1
ATOM 2002 C CA . GLU A 1 283 ? 21.662 9.089 -4.101 1.00 34.53 283 GLU A CA 1
ATOM 2003 C C . GLU A 1 283 ? 20.518 10.099 -4.327 1.00 34.16 283 GLU A C 1
ATOM 2004 O O . GLU A 1 283 ? 19.611 9.774 -5.127 1.00 31.90 283 GLU A O 1
ATOM 2010 N N . GLN A 1 284 ? 20.533 11.261 -3.655 1.00 31.97 284 GLN A N 1
ATOM 2011 C CA . GLN A 1 284 ? 19.480 12.309 -3.783 1.00 29.43 284 GLN A CA 1
ATOM 2012 C C . GLN A 1 284 ? 19.926 13.419 -4.747 1.00 28.04 284 GLN A C 1
ATOM 2013 O O . GLN A 1 284 ? 19.146 14.372 -4.921 1.00 28.88 284 GLN A O 1
ATOM 2019 N N . ARG A 1 285 ? 21.102 13.306 -5.379 1.00 27.21 285 ARG A N 1
ATOM 2020 C CA . ARG A 1 285 ? 21.780 14.465 -6.018 1.00 27.72 285 ARG A CA 1
ATOM 2021 C C . ARG A 1 285 ? 21.548 14.521 -7.536 1.00 26.92 285 ARG A C 1
ATOM 2022 O O . ARG A 1 285 ? 21.783 15.597 -8.106 1.00 29.31 285 ARG A O 1
ATOM 2030 N N . ALA A 1 286 ? 21.092 13.448 -8.182 1.00 25.89 286 ALA A N 1
ATOM 2031 C CA . ALA A 1 286 ? 20.7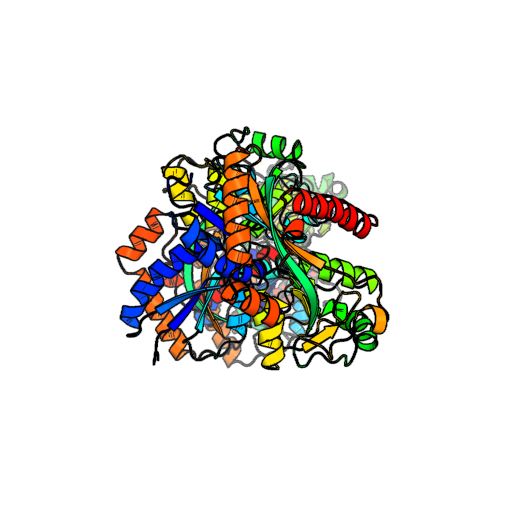20 13.465 -9.621 1.00 25.47 286 ALA A CA 1
ATOM 2032 C C . ALA A 1 286 ? 19.669 14.557 -9.890 1.00 25.07 286 ALA A C 1
ATOM 2033 O O . ALA A 1 286 ? 18.794 14.838 -9.069 1.00 25.04 286 ALA A O 1
ATOM 2035 N N . PRO A 1 287 ? 19.736 15.264 -11.036 1.00 25.22 287 PRO A N 1
ATOM 2036 C CA . PRO A 1 287 ? 18.670 16.195 -11.436 1.00 25.55 287 PRO A CA 1
ATOM 2037 C C . PRO A 1 287 ? 17.223 15.674 -11.309 1.00 26.17 287 PRO A C 1
ATOM 2038 O O . PRO A 1 287 ? 16.318 16.462 -11.021 1.00 28.31 287 PRO A O 1
ATOM 2042 N N . VAL A 1 288 ? 17.012 14.379 -11.553 1.00 23.90 288 VAL A N 1
ATOM 2043 C CA . VAL A 1 288 ? 15.652 13.764 -11.622 1.00 23.40 288 VAL A CA 1
ATOM 2044 C C . VAL A 1 288 ? 15.072 13.625 -10.205 1.00 24.05 288 VAL A C 1
ATOM 2045 O O . VAL A 1 288 ? 13.836 13.744 -10.058 1.00 23.44 288 VAL A O 1
ATOM 2049 N N . VAL A 1 289 ? 15.912 13.444 -9.179 1.00 22.06 289 VAL A N 1
ATOM 2050 C CA . VAL A 1 289 ? 15.414 13.383 -7.779 1.00 23.40 289 VAL A CA 1
ATOM 2051 C C . VAL A 1 289 ? 14.562 14.631 -7.532 1.00 22.90 289 VAL A C 1
ATOM 2052 O O . VAL A 1 289 ? 13.465 14.504 -6.933 1.00 22.58 289 VAL A O 1
ATOM 2056 N N . LEU A 1 290 ? 15.046 15.788 -7.987 1.00 21.06 290 LEU A N 1
ATOM 2057 C CA . LEU A 1 290 ? 14.359 17.088 -7.793 1.00 21.74 290 LEU A CA 1
ATOM 2058 C C . LEU A 1 290 ? 13.108 17.169 -8.674 1.00 22.11 290 LEU A C 1
ATOM 2059 O O . LEU A 1 290 ? 12.084 17.727 -8.205 1.00 25.10 290 LEU A O 1
ATOM 2064 N N . ALA A 1 291 ? 13.175 16.668 -9.903 1.00 23.78 291 ALA A N 1
ATOM 2065 C CA . ALA A 1 291 ? 12.009 16.578 -10.828 1.00 23.62 291 ALA A CA 1
ATOM 2066 C C . ALA A 1 291 ? 10.911 15.717 -10.178 1.00 24.21 291 ALA A C 1
ATOM 2067 O O . ALA A 1 291 ? 9.705 16.089 -10.302 1.00 22.80 291 ALA A O 1
ATOM 2069 N N . GLN A 1 292 ? 11.312 14.637 -9.493 1.00 22.33 292 GLN A N 1
ATOM 2070 C CA . GLN A 1 292 ? 10.388 13.686 -8.812 1.00 24.87 292 GLN A CA 1
ATOM 2071 C C . GLN A 1 292 ? 9.763 14.363 -7.578 1.00 25.12 292 GLN A C 1
ATOM 2072 O O . GLN A 1 292 ? 8.564 14.144 -7.354 1.00 23.99 292 GLN A O 1
ATOM 2078 N N . LEU A 1 293 ? 10.528 15.187 -6.846 1.00 24.52 293 LEU A N 1
ATOM 2079 C CA . LEU A 1 293 ? 10.039 15.980 -5.688 1.00 25.09 293 LEU A CA 1
ATOM 2080 C C . LEU A 1 293 ? 9.034 17.015 -6.186 1.00 23.83 293 LEU A C 1
ATOM 2081 O O . LEU A 1 293 ? 8.020 17.190 -5.511 1.00 22.91 293 LEU A O 1
ATOM 2086 N N . VAL A 1 294 ? 9.310 17.679 -7.309 1.00 23.65 294 VAL A N 1
ATOM 2087 C CA . VAL A 1 294 ? 8.359 18.672 -7.893 1.00 24.08 294 VAL A CA 1
ATOM 2088 C C . VAL A 1 294 ? 7.037 17.949 -8.206 1.00 25.19 294 VAL A C 1
ATOM 2089 O O . VAL A 1 294 ? 5.963 18.456 -7.805 1.00 25.35 294 VAL A O 1
ATOM 2093 N N . GLN A 1 295 ? 7.092 16.789 -8.862 1.00 27.93 295 GLN A N 1
ATOM 2094 C CA . GLN A 1 295 ? 5.874 16.036 -9.279 1.00 28.70 295 GLN A CA 1
ATOM 2095 C C . GLN A 1 295 ? 5.055 15.680 -8.029 1.00 26.57 295 GLN A C 1
ATOM 2096 O O . GLN A 1 295 ? 3.844 15.983 -8.006 1.00 22.90 295 GLN A O 1
ATOM 2102 N N . GLU A 1 296 ? 5.707 15.113 -7.011 1.00 26.73 296 GLU A N 1
ATOM 2103 C CA . GLU A 1 296 ? 5.065 14.675 -5.741 1.00 28.13 296 GLU A CA 1
ATOM 2104 C C . GLU A 1 296 ? 4.510 15.885 -4.985 1.00 27.55 296 GLU A C 1
ATOM 2105 O O . GLU A 1 296 ? 3.381 15.796 -4.498 1.00 25.46 296 GLU A O 1
ATOM 2111 N N . GLU A 1 297 ? 5.271 16.980 -4.901 1.00 28.42 297 GLU A N 1
ATOM 2112 C CA . GLU A 1 297 ? 4.813 18.213 -4.208 1.00 28.54 297 GLU A CA 1
ATOM 2113 C C . GLU A 1 297 ? 3.579 18.767 -4.925 1.00 27.26 297 GLU A C 1
ATOM 2114 O O . GLU A 1 297 ? 2.612 19.090 -4.233 1.00 25.19 297 GLU A O 1
ATOM 2120 N N . ILE A 1 298 ? 3.590 18.849 -6.252 1.00 27.56 298 ILE A N 1
ATOM 2121 C CA . ILE A 1 298 ? 2.425 19.389 -7.020 1.00 29.86 298 ILE A CA 1
ATOM 2122 C C . ILE A 1 298 ? 1.168 18.597 -6.628 1.00 30.63 298 ILE A C 1
ATOM 2123 O O . ILE A 1 298 ? 0.158 19.255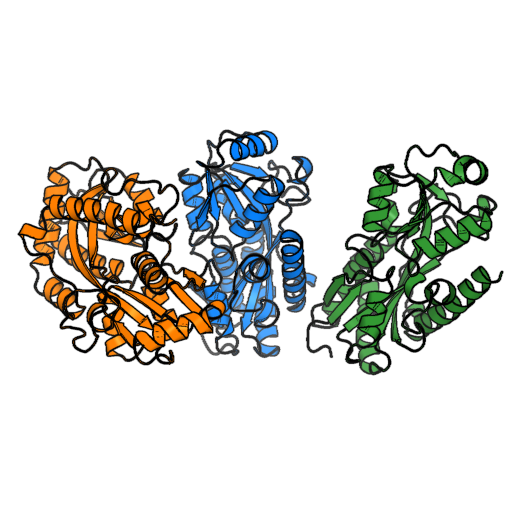 -6.314 1.00 33.73 298 ILE A O 1
ATOM 2128 N N . SER A 1 299 ? 1.233 17.258 -6.629 1.00 31.50 299 SER A N 1
ATOM 2129 C CA . SER A 1 299 ? 0.082 16.340 -6.391 1.00 33.72 299 SER A CA 1
ATOM 2130 C C . SER A 1 299 ? -0.363 16.436 -4.934 1.00 36.92 299 SER A C 1
ATOM 2131 O O . SER A 1 299 ? -1.597 16.434 -4.692 1.00 36.74 299 SER A O 1
ATOM 2134 N N . ARG A 1 300 ? 0.610 16.454 -4.015 1.00 35.87 300 ARG A N 1
ATOM 2135 C CA . ARG A 1 300 ? 0.384 16.519 -2.548 1.00 37.27 300 ARG A CA 1
ATOM 2136 C C . ARG A 1 300 ? -0.530 17.723 -2.260 1.00 34.85 300 ARG A C 1
ATOM 2137 O O . ARG A 1 300 ? -1.563 17.529 -1.612 1.00 33.59 300 ARG A O 1
ATOM 2145 N N . TRP A 1 301 ? -0.211 18.909 -2.786 1.00 33.19 301 TRP A N 1
ATOM 2146 C CA . TRP A 1 301 ? -0.972 20.160 -2.509 1.00 34.53 301 TRP A CA 1
ATOM 2147 C C . TRP A 1 301 ? -2.270 20.227 -3.316 1.00 37.99 301 TRP A C 1
ATOM 2148 O O . TRP A 1 301 ? -3.154 20.985 -2.887 1.00 43.19 301 TRP A O 1
ATOM 2159 N N . GLU A 1 302 ? -2.370 19.505 -4.437 1.00 39.38 302 GLU A N 1
ATOM 2160 C CA . GLU A 1 302 ? -3.657 19.286 -5.153 1.00 40.73 302 GLU A CA 1
ATOM 2161 C C . GLU A 1 302 ? -4.597 18.494 -4.230 1.00 40.05 302 GLU A C 1
ATOM 2162 O O . GLU A 1 302 ? -5.753 18.873 -4.169 1.00 39.23 302 GLU A O 1
ATOM 2168 N N . ASP A 1 303 ? -4.098 17.478 -3.507 1.00 43.75 303 ASP A N 1
ATOM 2169 C CA . ASP A 1 303 ? -4.860 16.671 -2.506 1.00 45.40 303 ASP A CA 1
ATOM 2170 C C . ASP A 1 303 ? -5.311 17.526 -1.310 1.00 47.91 303 ASP A C 1
ATOM 2171 O O . ASP A 1 303 ? -6.483 17.365 -0.898 1.00 52.30 303 ASP A O 1
ATOM 2176 N N . VAL A 1 304 ? -4.413 18.347 -0.745 1.00 45.77 304 VAL A N 1
ATOM 2177 C CA . VAL A 1 304 ? -4.687 19.278 0.393 1.00 45.61 304 VAL A CA 1
ATOM 2178 C C . VAL A 1 304 ? -5.874 20.188 0.035 1.00 46.48 304 VAL A C 1
ATOM 2179 O O . VAL A 1 304 ? -6.707 20.410 0.922 1.00 48.41 304 VAL A O 1
ATOM 2183 N N . VAL A 1 305 ? -5.934 20.715 -1.193 1.00 44.35 305 VAL A N 1
ATOM 2184 C CA . VAL A 1 305 ? -7.047 21.591 -1.674 1.00 51.74 305 VAL A CA 1
ATOM 2185 C C . VAL A 1 305 ? -8.328 20.743 -1.769 1.00 57.32 305 VAL A C 1
ATOM 2186 O O . VAL A 1 305 ? -9.405 21.290 -1.494 1.00 59.58 305 VAL A O 1
ATOM 2190 N N . GLU A 1 306 ? -8.203 19.449 -2.093 1.00 60.23 306 GLU A N 1
ATOM 2191 C CA . GLU A 1 306 ? -9.325 18.479 -2.248 1.00 63.10 306 GLU A CA 1
ATOM 2192 C C . GLU A 1 306 ? -9.417 17.589 -1.001 1.00 60.35 306 GLU A C 1
ATOM 2193 O O . GLU A 1 306 ? -10.299 17.732 -0.161 1.00 57.80 306 GLU A O 1
ATOM 2199 N N . PHE B 1 13 ? 17.863 69.008 18.339 1.00 30.88 13 PHE B N 1
ATOM 2200 C CA . PHE B 1 13 ? 17.344 68.113 17.272 1.00 30.90 13 PHE B CA 1
ATOM 2201 C C . PHE B 1 13 ? 17.821 68.583 15.898 1.00 30.62 13 PHE B C 1
ATOM 2202 O O . PHE B 1 13 ? 17.716 69.753 15.553 1.00 30.88 13 PHE B O 1
ATOM 2210 N N . PRO B 1 14 ? 18.300 67.669 15.031 1.00 31.82 14 PRO B N 1
ATOM 2211 C CA . PRO B 1 14 ? 18.472 66.259 15.385 1.00 31.54 14 PRO B CA 1
ATOM 2212 C C . PRO B 1 14 ? 19.809 66.079 16.120 1.00 31.77 14 PRO B C 1
ATOM 2213 O O . PRO B 1 14 ? 20.652 66.932 15.971 1.00 35.23 14 PRO B O 1
ATOM 2217 N N . VAL B 1 15 ? 19.963 64.985 16.867 1.00 31.78 15 VAL B N 1
ATOM 2218 C CA . VAL B 1 15 ? 21.160 64.668 17.704 1.00 30.93 15 VAL B CA 1
ATOM 2219 C C . VAL B 1 15 ? 21.848 63.421 17.148 1.00 32.98 15 VAL B C 1
ATOM 2220 O O . VAL B 1 15 ? 22.886 63.033 17.703 1.00 34.64 15 VAL B O 1
ATOM 2224 N N . ARG B 1 16 ? 21.286 62.827 16.095 1.00 34.62 16 ARG B N 1
ATOM 2225 C CA . ARG B 1 16 ? 21.871 61.666 15.384 1.00 35.32 16 ARG B CA 1
ATOM 2226 C C . ARG B 1 16 ? 21.154 61.491 14.046 1.00 33.59 16 ARG B C 1
ATOM 2227 O O . ARG B 1 16 ? 20.293 62.313 13.716 1.00 35.61 16 ARG B O 1
ATOM 2235 N N . THR B 1 17 ? 21.488 60.433 13.323 1.00 29.82 17 THR B N 1
ATOM 2236 C CA . THR B 1 17 ? 20.941 60.163 11.975 1.00 30.11 17 THR B CA 1
ATOM 2237 C C . THR B 1 17 ? 19.421 60.089 12.070 1.00 27.09 17 THR B C 1
ATOM 2238 O O . THR B 1 17 ? 18.905 59.376 12.934 1.00 26.90 17 THR B O 1
ATOM 2242 N N . VAL B 1 18 ? 18.751 60.852 11.218 1.00 25.56 18 VAL B N 1
ATOM 2243 C CA . VAL B 1 18 ? 17.283 60.778 11.006 1.00 23.99 18 VAL B CA 1
ATOM 2244 C C . VAL B 1 18 ? 17.024 59.698 9.970 1.00 22.16 18 VAL B C 1
ATOM 2245 O O . VAL B 1 18 ? 17.576 59.822 8.879 1.00 23.82 18 VAL B O 1
ATOM 2249 N N . THR B 1 19 ? 16.237 58.682 10.305 1.00 22.51 19 THR B N 1
ATOM 2250 C CA . THR B 1 19 ? 15.797 57.618 9.362 1.00 21.93 19 THR B CA 1
ATOM 2251 C C . THR B 1 19 ? 14.426 57.990 8.789 1.00 21.81 19 THR B C 1
ATOM 2252 O O . THR B 1 19 ? 13.483 58.159 9.569 1.00 22.00 19 THR B O 1
ATOM 2256 N N . VAL B 1 20 ? 14.343 58.154 7.467 1.00 23.50 20 VAL B N 1
ATOM 2257 C CA . VAL B 1 20 ? 13.077 58.358 6.707 1.00 22.88 20 VAL B CA 1
ATOM 2258 C C . VAL B 1 20 ? 12.713 57.026 6.044 1.00 23.13 20 VAL B C 1
ATOM 2259 O O . VAL B 1 20 ? 13.491 56.578 5.186 1.00 24.52 20 VAL B O 1
ATOM 2263 N N . VAL B 1 21 ? 11.614 56.390 6.463 1.00 23.92 21 VAL B N 1
ATOM 2264 C CA . VAL B 1 21 ? 11.199 55.032 5.976 1.00 23.41 21 VAL B CA 1
ATOM 2265 C C . VAL B 1 21 ? 10.304 55.210 4.742 1.00 25.48 21 VAL B C 1
ATOM 2266 O O . VAL B 1 21 ? 9.305 55.968 4.811 1.00 24.22 21 VAL B O 1
ATOM 2270 N N . VAL B 1 22 ? 10.675 54.560 3.634 1.00 27.69 22 VAL B N 1
ATOM 2271 C CA . VAL B 1 22 ? 9.862 54.458 2.381 1.00 27.25 22 VAL B CA 1
ATOM 2272 C C . VAL B 1 22 ? 9.292 53.042 2.324 1.00 25.93 22 VAL B C 1
ATOM 2273 O O . VAL B 1 22 ? 10.065 52.093 2.335 1.00 24.65 22 VAL B O 1
ATOM 2277 N N . PRO B 1 23 ? 7.949 52.851 2.294 1.00 25.77 23 PRO B N 1
ATOM 2278 C CA . PRO B 1 23 ? 7.336 51.517 2.328 1.00 24.39 23 PRO B CA 1
ATOM 2279 C C . PRO B 1 23 ? 7.419 50.644 1.065 1.00 24.06 23 PRO B C 1
ATOM 2280 O O . PRO B 1 23 ? 6.753 49.633 1.001 1.00 24.66 23 PRO B O 1
ATOM 2284 N N . PHE B 1 24 ? 8.247 51.031 0.091 1.00 26.27 24 PHE B N 1
ATOM 2285 C CA . PHE B 1 24 ? 8.237 50.493 -1.290 1.00 22.41 24 PHE B CA 1
ATOM 2286 C C . PHE B 1 24 ? 9.657 50.469 -1.848 1.00 23.49 24 PHE B C 1
ATOM 2287 O O . PHE B 1 24 ? 10.505 51.257 -1.353 1.00 23.03 24 PHE B O 1
ATOM 2295 N N . ALA B 1 25 ? 9.894 49.602 -2.841 1.00 22.82 25 ALA B N 1
ATOM 2296 C CA . ALA B 1 25 ? 11.232 49.307 -3.402 1.00 23.72 25 ALA B CA 1
ATOM 2297 C C . ALA B 1 25 ? 11.910 50.595 -3.850 1.00 23.01 25 ALA B C 1
ATOM 2298 O O . ALA B 1 25 ? 11.228 51.518 -4.353 1.00 26.40 25 ALA B O 1
ATOM 2300 N N . LYS B 1 26 ? 13.227 50.624 -3.713 1.00 24.28 26 LYS B N 1
ATOM 2301 C CA . LYS B 1 26 ? 14.080 51.718 -4.222 1.00 26.55 26 LYS B CA 1
ATOM 2302 C C . LYS B 1 26 ? 13.778 51.894 -5.720 1.00 25.66 26 LYS B C 1
ATOM 2303 O O . LYS B 1 26 ? 13.320 50.922 -6.327 1.00 25.94 26 LYS B O 1
ATOM 2309 N N . GLY B 1 27 ? 13.931 53.116 -6.252 1.00 25.47 27 GLY B N 1
ATOM 2310 C CA . GLY B 1 27 ? 13.727 53.472 -7.674 1.00 24.68 27 GLY B CA 1
ATOM 2311 C C . GLY B 1 27 ? 12.282 53.829 -7.993 1.00 25.17 27 GLY B C 1
ATOM 2312 O O . GLY B 1 27 ? 12.042 54.390 -9.062 1.00 26.69 27 GLY B O 1
ATOM 2313 N N . GLY B 1 28 ? 11.344 53.525 -7.097 1.00 26.15 28 GLY B N 1
ATOM 2314 C CA . GLY B 1 28 ? 9.917 53.819 -7.286 1.00 25.36 28 GLY B CA 1
ATOM 2315 C C . GLY B 1 28 ? 9.603 55.284 -6.993 1.00 25.59 28 GLY B C 1
ATOM 2316 O O . GLY B 1 28 ? 10.474 56.051 -6.567 1.00 24.40 28 GLY B O 1
ATOM 2317 N N . PRO B 1 29 ? 8.344 55.698 -7.254 1.00 24.95 29 PRO B N 1
ATOM 2318 C CA . PRO B 1 29 ? 7.940 57.096 -7.136 1.00 25.74 29 PRO B CA 1
ATOM 2319 C C . PRO B 1 29 ? 8.170 57.713 -5.741 1.00 25.94 29 PRO B C 1
ATOM 2320 O O . PRO B 1 29 ? 8.745 58.780 -5.684 1.00 28.34 29 PRO B O 1
ATOM 2324 N N . THR B 1 30 ? 7.779 57.032 -4.666 1.00 26.99 30 THR B N 1
ATOM 2325 C CA . THR B 1 30 ? 7.931 57.481 -3.252 1.00 24.82 30 THR B CA 1
ATOM 2326 C C . THR B 1 30 ? 9.422 57.568 -2.893 1.00 24.85 30 THR B C 1
ATOM 2327 O O . THR B 1 30 ? 9.858 58.577 -2.337 1.00 23.30 30 THR B O 1
ATOM 2331 N N . ASP B 1 31 ? 10.173 56.522 -3.200 1.00 26.15 31 ASP B N 1
ATOM 2332 C CA . ASP B 1 31 ? 11.644 56.489 -3.030 1.00 26.51 31 ASP B CA 1
ATOM 2333 C C . ASP B 1 31 ? 12.246 57.709 -3.734 1.00 25.02 31 ASP B C 1
ATOM 2334 O O . ASP B 1 31 ? 13.069 58.403 -3.109 1.00 24.51 31 ASP B O 1
ATOM 2339 N N . THR B 1 32 ? 11.859 57.947 -4.990 1.00 24.52 32 THR B N 1
ATOM 2340 C CA . THR B 1 32 ? 12.442 59.017 -5.847 1.00 25.43 32 THR B CA 1
ATOM 2341 C C . THR B 1 32 ? 12.155 60.373 -5.207 1.00 23.31 32 THR B C 1
ATOM 2342 O O . THR B 1 32 ? 13.068 61.202 -5.094 1.00 22.55 32 THR B O 1
ATOM 2346 N N . VAL B 1 33 ? 10.925 60.578 -4.770 1.00 23.67 33 VAL B N 1
ATOM 2347 C CA . VAL B 1 33 ? 10.526 61.847 -4.109 1.00 25.32 33 VAL B CA 1
ATOM 2348 C C . VAL B 1 33 ? 11.296 61.987 -2.788 1.00 25.43 33 VAL B C 1
ATOM 2349 O O . VAL B 1 33 ? 11.808 63.090 -2.516 1.00 22.73 33 VAL B O 1
ATOM 2353 N N . ALA B 1 34 ? 11.387 60.910 -2.006 1.00 26.42 34 ALA B N 1
ATOM 2354 C CA . ALA B 1 34 ? 12.015 60.898 -0.665 1.00 27.90 34 ALA B CA 1
ATOM 2355 C C . ALA B 1 34 ? 13.504 61.231 -0.775 1.00 28.67 34 ALA B C 1
ATOM 2356 O O . ALA B 1 34 ? 13.980 62.102 -0.036 1.00 30.45 34 ALA B O 1
ATOM 2358 N N . ARG B 1 35 ? 14.212 60.571 -1.687 1.00 29.53 35 ARG B N 1
ATOM 2359 C CA . ARG B 1 35 ? 15.676 60.762 -1.870 1.00 29.81 35 ARG B CA 1
ATOM 2360 C C . ARG B 1 35 ? 15.958 62.189 -2.337 1.00 28.66 35 ARG B C 1
ATOM 2361 O O . ARG B 1 35 ? 16.921 62.810 -1.836 1.00 28.41 35 ARG B O 1
ATOM 2369 N N . LEU B 1 36 ? 15.146 62.691 -3.261 1.00 28.02 36 LEU B N 1
ATOM 2370 C CA . LEU B 1 36 ? 15.332 64.046 -3.821 1.00 27.98 36 LEU B CA 1
ATOM 2371 C C . LEU B 1 36 ? 15.296 65.058 -2.672 1.00 26.51 36 LEU B C 1
ATOM 2372 O O . LEU B 1 36 ? 16.229 65.861 -2.569 1.00 30.45 36 LEU B O 1
ATOM 2377 N N . ILE B 1 37 ? 14.291 64.976 -1.805 1.00 24.73 37 ILE B N 1
ATOM 2378 C CA . ILE B 1 37 ? 13.964 66.039 -0.813 1.00 25.71 37 ILE B CA 1
ATOM 2379 C C . ILE B 1 37 ? 14.854 65.906 0.426 1.00 25.55 37 ILE B C 1
ATOM 2380 O O . ILE B 1 37 ? 15.392 66.953 0.886 1.00 27.23 37 ILE B O 1
ATOM 2385 N N . THR B 1 38 ? 15.026 64.688 0.926 1.00 25.10 38 THR B N 1
ATOM 2386 C CA . THR B 1 38 ? 15.877 64.385 2.103 1.00 26.42 38 THR B CA 1
ATOM 2387 C C . THR B 1 38 ? 17.333 64.739 1.785 1.00 26.39 38 THR B C 1
ATOM 2388 O O . THR B 1 38 ? 18.020 65.154 2.706 1.00 28.97 38 THR B O 1
ATOM 2392 N N . ALA B 1 39 ? 17.792 64.593 0.540 1.00 28.14 39 ALA B N 1
ATOM 2393 C CA . ALA B 1 39 ? 19.189 64.916 0.161 1.00 29.55 39 ALA B CA 1
ATOM 2394 C C . ALA B 1 39 ? 19.423 66.422 0.378 1.00 31.81 39 ALA B C 1
ATOM 2395 O O . ALA B 1 39 ? 20.490 66.798 0.917 1.00 31.47 39 ALA B O 1
ATOM 2397 N N . GLU B 1 40 ? 18.434 67.262 0.065 1.00 33.89 40 GLU B N 1
ATOM 2398 C CA . GLU B 1 40 ? 18.497 68.715 0.377 1.00 33.02 40 GLU B CA 1
ATOM 2399 C C . GLU B 1 40 ? 18.382 68.973 1.879 1.00 31.27 40 GLU B C 1
ATOM 2400 O O . GLU B 1 40 ? 19.169 69.793 2.378 1.00 35.24 40 GLU B O 1
ATOM 2406 N N . MET B 1 41 ? 17.406 68.351 2.539 1.00 29.68 41 MET B N 1
ATOM 2407 C CA . MET B 1 41 ? 17.080 68.519 3.980 1.00 29.17 41 MET B CA 1
ATOM 2408 C C . MET B 1 41 ? 18.330 68.283 4.827 1.00 32.14 41 MET B C 1
ATOM 2409 O O . MET B 1 41 ? 18.590 69.079 5.726 1.00 30.48 41 MET B O 1
ATOM 2414 N N . ALA B 1 42 ? 19.027 67.178 4.567 1.00 34.35 42 ALA B N 1
ATOM 2415 C CA . ALA B 1 42 ? 20.216 66.727 5.313 1.00 37.55 42 ALA B CA 1
ATOM 2416 C C . ALA B 1 42 ? 21.205 67.897 5.453 1.00 39.29 42 ALA B C 1
ATOM 2417 O O . ALA B 1 42 ? 21.803 68.019 6.529 1.00 42.10 42 ALA B O 1
ATOM 2419 N N . LYS B 1 43 ? 21.339 68.746 4.429 1.00 41.95 43 LYS B N 1
ATOM 2420 C CA . LYS B 1 43 ? 22.283 69.902 4.422 1.00 43.78 43 LYS B CA 1
ATOM 2421 C C . LYS B 1 43 ? 21.856 70.960 5.446 1.00 42.57 43 LYS B C 1
ATOM 2422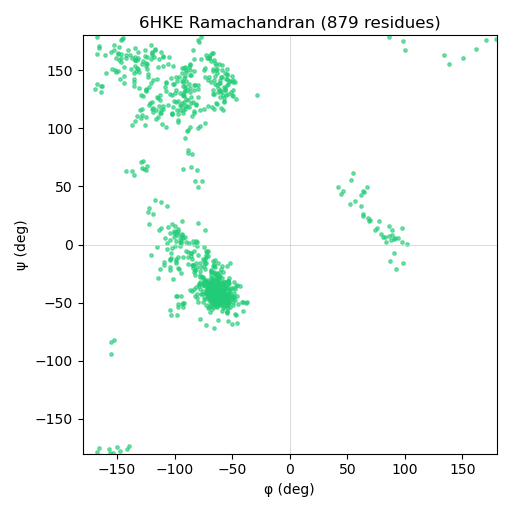 O O . LYS B 1 43 ? 22.749 71.532 6.071 1.00 45.44 43 LYS B O 1
ATOM 2428 N N . THR B 1 44 ? 20.553 71.221 5.585 1.00 43.92 44 THR B N 1
ATOM 2429 C CA . THR B 1 44 ? 19.962 72.213 6.528 1.00 46.34 44 THR B CA 1
ATOM 2430 C C . THR B 1 44 ? 19.899 71.646 7.955 1.00 46.26 44 THR B C 1
ATOM 2431 O O . THR B 1 44 ? 20.054 72.430 8.917 1.00 47.81 44 THR B O 1
ATOM 2435 N N . LEU B 1 45 ? 19.640 70.343 8.097 1.00 44.89 45 LEU B N 1
ATOM 2436 C CA . LEU B 1 45 ? 19.404 69.692 9.410 1.00 42.44 45 LEU B CA 1
ATOM 2437 C C . LEU B 1 45 ? 20.729 69.546 10.166 1.00 41.09 45 LEU B C 1
ATOM 2438 O O . LEU B 1 45 ? 20.682 69.627 11.384 1.00 44.22 45 LEU B O 1
ATOM 2443 N N . GLY B 1 46 ? 21.850 69.317 9.472 1.00 42.36 46 GLY B N 1
ATOM 2444 C CA . GLY B 1 46 ? 23.180 69.156 10.096 1.00 43.56 46 GLY B CA 1
ATOM 2445 C C . GLY B 1 46 ? 23.347 67.795 10.760 1.00 44.56 46 GLY B C 1
ATOM 2446 O O . GLY B 1 46 ? 24.279 67.644 11.569 1.00 43.95 46 GLY B O 1
ATOM 2447 N N . GLN B 1 47 ? 22.452 66.848 10.457 1.00 43.25 47 GLN B N 1
ATOM 2448 C CA . GLN B 1 47 ? 22.682 65.386 10.588 1.00 40.30 47 GLN B CA 1
ATOM 2449 C C . GLN B 1 47 ? 22.318 64.743 9.257 1.00 37.55 47 GLN B C 1
ATOM 2450 O O . GLN B 1 47 ? 21.475 65.262 8.521 1.00 33.63 47 GLN B O 1
ATOM 2456 N N . PRO B 1 48 ? 22.900 63.565 8.942 1.00 34.81 48 PRO B N 1
ATOM 2457 C CA . PRO B 1 48 ? 22.474 62.787 7.787 1.00 33.03 48 PRO B CA 1
ATOM 2458 C C . PRO B 1 48 ? 21.048 62.258 7.935 1.00 31.85 48 PRO B C 1
ATOM 2459 O O . PRO B 1 48 ? 20.549 62.143 9.059 1.00 30.15 48 PRO B O 1
ATOM 2463 N N . ILE B 1 49 ? 20.454 61.946 6.785 1.00 31.73 49 ILE B N 1
ATOM 2464 C CA . ILE B 1 49 ? 19.162 61.228 6.638 1.00 30.87 49 ILE B CA 1
ATOM 2465 C C . ILE B 1 49 ? 19.439 59.926 5.879 1.00 32.51 49 ILE B C 1
ATOM 2466 O O . ILE B 1 49 ? 19.982 59.997 4.779 1.00 31.00 49 ILE B O 1
ATOM 2471 N N . GLU B 1 50 ? 19.186 58.784 6.515 1.00 35.02 50 GLU B N 1
ATOM 2472 C CA . GLU B 1 50 ? 19.237 57.436 5.896 1.00 37.47 50 GLU B CA 1
ATOM 2473 C C . GLU B 1 50 ? 17.827 57.140 5.378 1.00 34.12 50 GLU B C 1
ATOM 2474 O O . GLU B 1 50 ? 16.859 57.399 6.113 1.00 30.09 50 GLU B O 1
ATOM 2480 N N . ILE B 1 51 ? 17.707 56.629 4.157 1.00 30.20 51 ILE B N 1
ATOM 2481 C CA . ILE B 1 51 ? 16.421 56.072 3.650 1.00 29.27 51 ILE B CA 1
ATOM 2482 C C . ILE B 1 51 ? 16.373 54.585 4.020 1.00 30.73 51 ILE B C 1
ATOM 2483 O O . ILE B 1 51 ? 17.362 53.882 3.814 1.00 31.45 51 ILE B O 1
ATOM 2488 N N . GLU B 1 52 ? 15.253 54.125 4.559 1.00 31.73 52 GLU B N 1
ATOM 2489 C CA . GLU B 1 52 ? 15.005 52.681 4.780 1.00 33.16 52 GLU B CA 1
ATOM 2490 C C . GLU B 1 52 ? 13.819 52.272 3.904 1.00 30.89 52 GLU B C 1
ATOM 2491 O O . GLU B 1 52 ? 12.695 52.692 4.188 1.00 30.71 52 GLU B O 1
ATOM 2497 N N . ASN B 1 53 ? 14.087 51.520 2.843 1.00 29.61 53 ASN B N 1
ATOM 2498 C CA . ASN B 1 53 ? 13.035 50.883 2.019 1.00 27.95 53 ASN B CA 1
ATOM 2499 C C . ASN B 1 53 ? 12.580 49.666 2.822 1.00 28.63 53 ASN B C 1
ATOM 2500 O O . ASN B 1 53 ? 13.315 48.674 2.884 1.00 35.10 53 ASN B O 1
ATOM 2505 N N . MET B 1 54 ? 11.440 49.780 3.493 1.00 28.32 54 MET B N 1
ATOM 2506 C CA . MET B 1 54 ? 10.914 48.729 4.395 1.00 31.08 54 MET B CA 1
ATOM 2507 C C . MET B 1 54 ? 9.666 48.132 3.740 1.00 29.86 54 MET B C 1
ATOM 2508 O O . MET B 1 54 ? 8.594 48.788 3.729 1.00 29.93 54 MET B O 1
ATOM 2513 N N . LEU B 1 55 ? 9.832 46.943 3.177 1.00 27.16 55 LEU B N 1
ATOM 2514 C CA . LEU B 1 55 ? 8.825 46.273 2.326 1.00 26.29 55 LEU B CA 1
ATOM 2515 C C . LEU B 1 55 ? 7.922 45.414 3.203 1.00 26.10 55 LEU B C 1
ATOM 2516 O O . LEU B 1 55 ? 8.422 44.856 4.206 1.00 24.66 55 LEU B O 1
ATOM 2521 N N . GLY B 1 56 ? 6.664 45.237 2.794 1.00 25.99 56 GLY B N 1
ATOM 2522 C CA . GLY B 1 56 ? 5.801 44.197 3.381 1.00 26.42 56 GLY B CA 1
ATOM 2523 C C . GLY B 1 56 ? 4.426 44.718 3.714 1.00 26.79 56 GLY B C 1
ATOM 2524 O O . GLY B 1 56 ? 4.264 45.942 3.751 1.00 26.48 56 GLY B O 1
ATOM 2525 N N . ALA B 1 57 ? 3.473 43.806 3.916 1.00 28.49 57 ALA B N 1
ATOM 2526 C CA . ALA B 1 57 ? 2.057 44.091 4.254 1.00 32.33 57 ALA B CA 1
ATOM 2527 C C . ALA B 1 57 ? 1.446 45.083 3.241 1.00 32.71 57 ALA B C 1
ATOM 2528 O O . ALA B 1 57 ? 0.606 45.908 3.649 1.00 33.55 57 ALA B O 1
ATOM 2530 N N . GLY B 1 58 ? 1.855 45.003 1.968 1.00 31.89 58 GLY B N 1
ATOM 2531 C CA . GLY B 1 58 ? 1.324 45.820 0.861 1.00 32.28 58 GLY B CA 1
ATOM 2532 C C . GLY B 1 58 ? 1.561 47.301 1.081 1.00 32.14 58 GLY B C 1
ATOM 2533 O O . GLY B 1 58 ? 0.717 48.107 0.665 1.00 35.52 58 GLY B O 1
ATOM 2534 N N . GLY B 1 59 ? 2.681 47.638 1.719 1.00 34.71 59 GLY B N 1
ATOM 2535 C CA . GLY B 1 59 ? 3.134 49.015 1.968 1.00 32.81 59 GLY B CA 1
ATOM 2536 C C . GLY B 1 59 ? 2.764 49.508 3.357 1.00 33.34 59 GLY B C 1
ATOM 2537 O O . GLY B 1 59 ? 3.100 50.663 3.636 1.00 33.12 59 GLY B O 1
ATOM 2538 N N . THR B 1 60 ? 2.131 48.679 4.200 1.00 31.49 60 THR B N 1
ATOM 2539 C CA . THR B 1 60 ? 1.539 49.110 5.500 1.00 32.08 60 THR B CA 1
ATOM 2540 C C . THR B 1 60 ? 2.422 48.678 6.674 1.00 31.57 60 THR B C 1
ATOM 2541 O O . THR B 1 60 ? 2.194 49.205 7.767 1.00 33.02 60 THR B O 1
ATOM 2545 N N . LEU B 1 61 ? 3.408 47.803 6.466 1.00 30.64 61 LEU B N 1
ATOM 2546 C CA . LEU B 1 61 ? 4.328 47.362 7.554 1.00 30.74 61 LEU B CA 1
ATOM 2547 C C . LEU B 1 61 ? 5.227 48.535 7.987 1.00 29.32 61 LEU B C 1
ATOM 2548 O O . LEU B 1 61 ? 5.508 48.651 9.189 1.00 32.20 61 LEU B O 1
ATOM 2553 N N . ALA B 1 62 ? 5.715 49.332 7.034 1.00 26.86 62 ALA B N 1
ATOM 2554 C CA . ALA B 1 62 ? 6.553 50.526 7.278 1.00 25.91 62 ALA B CA 1
ATOM 2555 C C . ALA B 1 62 ? 5.784 51.511 8.161 1.00 25.35 62 ALA B C 1
ATOM 2556 O O . ALA B 1 62 ? 6.339 51.963 9.149 1.00 23.96 62 ALA B O 1
ATOM 2558 N N . ALA B 1 63 ? 4.549 51.840 7.809 1.00 25.35 63 ALA B N 1
ATOM 2559 C CA . ALA B 1 63 ? 3.716 52.770 8.609 1.00 27.83 63 ALA B CA 1
ATOM 2560 C C . ALA B 1 63 ? 3.451 52.147 9.984 1.00 27.54 63 ALA B C 1
ATOM 2561 O O . ALA B 1 63 ? 3.495 52.869 10.968 1.00 31.87 63 ALA B O 1
ATOM 2563 N N . THR B 1 64 ? 3.223 50.841 10.041 1.00 28.15 64 THR B N 1
ATOM 2564 C CA . THR B 1 64 ? 2.985 50.097 11.294 1.00 29.16 64 THR B CA 1
ATOM 2565 C C . THR B 1 64 ? 4.214 50.197 12.193 1.00 29.80 64 THR B C 1
ATOM 2566 O O . THR B 1 64 ? 4.015 50.412 13.395 1.00 30.39 64 THR B O 1
ATOM 2570 N N . ARG B 1 65 ? 5.426 50.043 11.648 1.00 31.11 65 ARG B N 1
ATOM 2571 C CA . ARG B 1 65 ? 6.674 50.077 12.469 1.00 33.31 65 ARG B CA 1
ATOM 2572 C C . ARG B 1 65 ? 6.948 51.512 12.926 1.00 31.55 65 ARG B C 1
ATOM 2573 O O . ARG B 1 65 ? 7.361 51.660 14.085 1.00 28.25 65 ARG B O 1
ATOM 2581 N N . VAL B 1 66 ? 6.708 52.520 12.080 1.00 28.68 66 VAL B N 1
ATOM 2582 C CA . VAL B 1 66 ? 7.014 53.942 12.424 1.00 30.15 66 VAL B CA 1
ATOM 2583 C C . VAL B 1 66 ? 5.964 54.485 13.403 1.00 30.46 66 VAL B C 1
ATOM 2584 O O . VAL B 1 66 ? 6.361 55.310 14.243 1.00 28.79 66 VAL B O 1
ATOM 2588 N N . ALA B 1 67 ? 4.699 54.041 13.323 1.00 30.21 67 ALA B N 1
ATOM 2589 C CA . ALA B 1 67 ? 3.635 54.358 14.309 1.00 30.38 67 ALA B CA 1
ATOM 2590 C C . ALA B 1 67 ? 4.089 53.923 15.703 1.00 30.51 67 ALA B C 1
ATOM 2591 O O . ALA B 1 67 ? 3.721 54.597 16.667 1.00 32.14 67 ALA B O 1
ATOM 2593 N N . HIS B 1 68 ? 4.884 52.854 15.792 1.00 31.93 68 HIS B N 1
ATOM 2594 C CA . HIS B 1 68 ? 5.397 52.267 17.062 1.00 33.16 68 HIS B CA 1
ATOM 2595 C C . HIS B 1 68 ? 6.832 52.726 17.362 1.00 33.12 68 HIS B C 1
ATOM 2596 O O . HIS B 1 68 ? 7.426 52.153 18.293 1.00 35.25 68 HIS B O 1
ATOM 2603 N N . ALA B 1 69 ? 7.371 53.716 16.638 1.00 29.78 69 ALA B N 1
ATOM 2604 C CA . ALA B 1 69 ? 8.742 54.240 16.837 1.00 29.08 69 ALA B CA 1
ATOM 2605 C C . ALA B 1 69 ? 8.748 55.327 17.914 1.00 28.07 69 ALA B C 1
ATOM 2606 O O . ALA B 1 69 ? 7.720 56.018 18.099 1.00 29.51 69 ALA B O 1
ATOM 2608 N N . ALA B 1 70 ? 9.902 55.518 18.544 1.00 25.16 70 ALA B N 1
ATOM 2609 C CA . ALA B 1 70 ? 10.179 56.651 19.453 1.00 26.99 70 ALA B CA 1
ATOM 2610 C C . ALA B 1 70 ? 9.708 57.946 18.791 1.00 26.54 70 ALA B C 1
ATOM 2611 O O . ALA B 1 70 ? 10.111 58.240 17.664 1.00 25.32 70 ALA B O 1
ATOM 2613 N N . PRO B 1 71 ? 8.837 58.751 19.448 1.00 26.60 71 PRO B N 1
ATOM 2614 C CA . PRO B 1 71 ? 8.373 60.016 18.891 1.00 26.37 71 PRO B CA 1
ATOM 2615 C C . PRO B 1 71 ? 9.395 61.124 19.149 1.00 26.22 71 PRO B C 1
ATOM 2616 O O . PRO B 1 71 ? 9.019 62.130 19.715 1.00 26.85 71 PRO B O 1
ATOM 2620 N N . ASP B 1 72 ? 10.644 60.906 18.738 1.00 25.90 72 ASP B N 1
ATOM 2621 C CA . ASP B 1 72 ? 11.781 61.827 19.001 1.00 27.95 72 ASP B CA 1
ATOM 2622 C C . ASP B 1 72 ? 12.152 62.563 17.709 1.00 27.15 72 ASP B C 1
ATOM 2623 O O . ASP B 1 72 ? 13.139 63.330 17.741 1.00 27.87 72 ASP B O 1
ATOM 2628 N N . GLY B 1 73 ? 11.423 62.299 16.616 1.00 24.27 73 GLY B N 1
ATOM 2629 C CA . GLY B 1 73 ? 11.616 62.943 15.307 1.00 23.47 73 GLY B CA 1
ATOM 2630 C C . GLY B 1 73 ? 12.743 62.326 14.505 1.00 24.07 73 GLY B C 1
ATOM 2631 O O . GLY B 1 73 ? 13.034 62.882 13.434 1.00 25.53 73 GLY B O 1
ATOM 2632 N N . HIS B 1 74 ? 13.336 61.216 14.969 1.00 25.15 74 HIS B N 1
ATOM 2633 C CA . HIS B 1 74 ? 14.497 60.546 14.316 1.00 25.39 74 HIS B CA 1
ATOM 2634 C C . HIS B 1 74 ? 14.050 59.390 13.427 1.00 25.23 74 HIS B C 1
ATOM 2635 O O . HIS B 1 74 ? 14.851 59.015 12.569 1.00 23.61 74 HIS B O 1
ATOM 2642 N N . THR B 1 75 ? 12.852 58.840 13.640 1.00 24.74 75 THR B N 1
ATOM 2643 C CA . THR B 1 75 ? 12.205 57.877 12.717 1.00 22.85 75 THR B CA 1
ATOM 2644 C C . THR B 1 75 ? 10.971 58.544 12.097 1.00 23.56 75 THR B C 1
ATOM 2645 O O . THR B 1 75 ? 10.003 58.830 12.814 1.00 23.90 75 THR B O 1
ATOM 2649 N N . LEU B 1 76 ? 11.017 58.779 10.794 1.00 23.00 76 LEU B N 1
ATOM 2650 C CA . LEU B 1 76 ? 9.900 59.366 10.026 1.00 24.87 76 LEU B CA 1
ATOM 2651 C C . LEU B 1 76 ? 9.465 58.369 8.957 1.00 24.91 76 LEU B C 1
ATOM 2652 O O . LEU B 1 76 ? 10.223 57.407 8.669 1.00 26.32 76 LEU B O 1
ATOM 2657 N N . ILE B 1 77 ? 8.289 58.605 8.394 1.00 24.06 77 ILE B N 1
ATOM 2658 C CA . ILE B 1 77 ? 7.708 57.743 7.333 1.00 24.81 77 ILE B CA 1
ATOM 2659 C C . ILE B 1 77 ? 7.158 58.653 6.240 1.00 24.57 77 ILE B C 1
ATOM 2660 O O . ILE B 1 77 ? 6.532 59.700 6.560 1.00 19.36 77 ILE B O 1
ATOM 2665 N N . VAL B 1 78 ? 7.430 58.271 4.992 1.00 24.50 78 VAL B N 1
ATOM 2666 C CA . VAL B 1 78 ? 6.787 58.873 3.794 1.00 25.43 78 VAL B CA 1
ATOM 2667 C C . VAL B 1 78 ? 5.522 58.046 3.540 1.00 25.79 78 VAL B C 1
ATOM 2668 O O . VAL B 1 78 ? 5.603 56.805 3.445 1.00 23.74 78 VAL B O 1
ATOM 2672 N N . GLY B 1 79 ? 4.378 58.709 3.607 1.00 26.51 79 GLY B N 1
ATOM 2673 C CA . GLY B 1 79 ? 3.060 58.097 3.386 1.00 28.05 79 GLY B CA 1
ATOM 2674 C C . GLY B 1 79 ? 2.342 58.856 2.288 1.00 29.19 79 GLY B C 1
ATOM 2675 O O . GLY B 1 79 ? 2.695 60.049 2.061 1.00 30.07 79 GLY B O 1
ATOM 2676 N N . HIS B 1 80 ? 1.403 58.191 1.616 1.00 26.24 80 HIS B N 1
ATOM 2677 C CA . HIS B 1 80 ? 0.654 58.747 0.463 1.00 24.53 80 HIS B CA 1
ATOM 2678 C C . HIS B 1 80 ? -0.816 58.333 0.547 1.00 23.40 80 HIS B C 1
ATOM 2679 O O . HIS B 1 80 ? -1.221 57.822 1.588 1.00 25.20 80 HIS B O 1
ATOM 2686 N N . LEU B 1 81 ? -1.572 58.643 -0.502 1.00 21.95 81 LEU B N 1
ATOM 2687 C CA . LEU B 1 81 ? -3.014 58.397 -0.651 1.00 21.73 81 LEU B CA 1
ATOM 2688 C C . LEU B 1 81 ? -3.277 56.957 -0.248 1.00 23.50 81 LEU B C 1
ATOM 2689 O O . LEU B 1 81 ? -4.284 56.706 0.432 1.00 27.20 81 LEU B O 1
ATOM 2694 N N . GLY B 1 82 ? -2.361 56.059 -0.608 1.00 24.12 82 GLY B N 1
ATOM 2695 C CA . GLY B 1 82 ? -2.428 54.630 -0.256 1.00 24.36 82 GLY B CA 1
ATOM 2696 C C . GLY B 1 82 ? -2.297 54.387 1.237 1.00 24.44 82 GLY B C 1
ATOM 2697 O O . GLY B 1 82 ? -3.302 54.009 1.866 1.00 25.93 82 GLY B O 1
ATOM 2698 N N . THR B 1 83 ? -1.095 54.569 1.780 1.00 22.27 83 THR B N 1
ATOM 2699 C CA . THR B 1 83 ? -0.699 54.096 3.127 1.00 23.48 83 THR B CA 1
ATOM 2700 C C . THR B 1 83 ? -1.407 54.922 4.208 1.00 23.70 83 THR B C 1
ATOM 2701 O O . THR B 1 83 ? -1.656 54.366 5.303 1.00 24.13 83 THR B O 1
ATOM 2705 N N . HIS B 1 84 ? -1.704 56.191 3.928 1.00 24.49 84 HIS B N 1
ATOM 2706 C CA . HIS B 1 84 ? -2.262 57.146 4.919 1.00 25.69 84 HIS B CA 1
ATOM 2707 C C . HIS B 1 84 ? -3.637 57.631 4.458 1.00 26.92 84 HIS B C 1
ATOM 2708 O O . HIS B 1 84 ? -4.055 58.705 4.890 1.00 29.14 84 HIS B O 1
ATOM 2715 N N . GLY B 1 85 ? -4.333 56.825 3.660 1.00 27.09 85 GLY B N 1
ATOM 2716 C CA . GLY B 1 85 ? -5.666 57.169 3.144 1.00 28.14 85 GLY B CA 1
ATOM 2717 C C . GLY B 1 85 ? -6.476 55.925 2.859 1.00 28.26 85 GLY B C 1
ATOM 2718 O O . GLY B 1 85 ? -7.260 55.516 3.739 1.00 26.69 85 GLY B O 1
ATOM 2719 N N . ALA B 1 86 ? -6.238 55.332 1.689 1.00 28.62 86 ALA B N 1
ATOM 2720 C CA . ALA B 1 86 ? -7.048 54.249 1.088 1.00 29.29 86 ALA B CA 1
ATOM 2721 C C . ALA B 1 86 ? -6.910 52.968 1.910 1.00 28.16 86 ALA B C 1
ATOM 2722 O O . ALA B 1 86 ? -7.909 52.262 2.039 1.00 28.24 86 ALA B O 1
ATOM 2724 N N . ALA B 1 87 ? -5.716 52.688 2.436 1.00 28.44 87 ALA B N 1
ATOM 2725 C CA . ALA B 1 87 ? -5.422 51.497 3.267 1.00 28.84 87 ALA B CA 1
ATOM 2726 C C . ALA B 1 87 ? -6.514 51.326 4.332 1.00 30.65 87 ALA B C 1
ATOM 2727 O O . ALA B 1 87 ? -6.843 50.192 4.660 1.00 31.11 87 ALA B O 1
ATOM 2729 N N . VAL B 1 88 ? -7.044 52.423 4.870 1.00 31.40 88 VAL B N 1
ATOM 2730 C CA . VAL B 1 88 ? -8.066 52.378 5.948 1.00 31.20 88 VAL B CA 1
ATOM 2731 C C . VAL B 1 88 ? -9.278 51.616 5.427 1.00 32.04 88 VAL B C 1
ATOM 2732 O O . VAL B 1 88 ? -9.784 50.792 6.180 1.00 32.11 88 VAL B O 1
ATOM 2736 N N . ALA B 1 89 ? -9.740 51.915 4.212 1.00 34.94 89 ALA B N 1
ATOM 2737 C CA . ALA B 1 89 ? -10.877 51.211 3.572 1.00 34.79 89 ALA B CA 1
ATOM 2738 C C . ALA B 1 89 ? -10.406 49.884 2.973 1.00 37.35 89 ALA B C 1
ATOM 2739 O O . ALA B 1 89 ? -11.035 48.862 3.252 1.00 38.10 89 ALA B O 1
ATOM 2741 N N . LEU B 1 90 ? -9.320 49.889 2.202 1.00 41.78 90 LEU B N 1
ATOM 2742 C CA . LEU B 1 90 ? -8.954 48.757 1.311 1.00 45.18 90 LEU B CA 1
ATOM 2743 C C . LEU B 1 90 ? -8.199 47.670 2.072 1.00 50.68 90 LEU B C 1
ATOM 2744 O O . LEU B 1 90 ? -7.789 46.698 1.414 1.00 57.57 90 LEU B O 1
ATOM 2749 N N . PHE B 1 91 ? -7.964 47.832 3.373 1.00 58.97 91 PHE B N 1
ATOM 2750 C CA . PHE B 1 91 ? -7.110 46.902 4.154 1.00 63.02 91 PHE B CA 1
ATOM 2751 C C . PHE B 1 91 ? -7.885 46.431 5.376 1.00 64.41 91 PHE B C 1
ATOM 2752 O O . PHE B 1 91 ? -8.397 47.246 6.141 1.00 60.63 91 PHE B O 1
ATOM 2760 N N . PRO B 1 92 ? -7.978 45.100 5.595 1.00 71.50 92 PRO B N 1
ATOM 2761 C CA . PRO B 1 92 ? -8.679 44.563 6.759 1.00 71.67 92 PRO B CA 1
ATOM 2762 C C . PRO B 1 92 ? -7.923 44.908 8.052 1.00 74.17 92 PRO B C 1
ATOM 2763 O O . PRO B 1 92 ? -6.771 44.514 8.169 1.00 80.85 92 PRO B O 1
ATOM 2767 N N . LYS B 1 93 ? -8.567 45.664 8.951 1.00 69.26 93 LYS B N 1
ATOM 2768 C CA . LYS B 1 93 ? -8.095 45.970 10.331 1.00 68.65 93 LYS B CA 1
ATOM 2769 C C . LYS B 1 93 ? -6.612 46.380 10.319 1.00 58.96 93 LYS B C 1
ATOM 2770 O O . LYS B 1 93 ? -5.846 45.895 11.175 1.00 54.51 93 LYS B O 1
ATOM 2776 N N . LEU B 1 94 ? -6.245 47.259 9.380 1.00 48.85 94 LEU B N 1
ATOM 2777 C CA . LEU B 1 94 ? -5.023 48.108 9.393 1.00 42.31 94 LEU B CA 1
ATOM 2778 C C . LEU B 1 94 ? -4.602 48.404 10.841 1.00 39.86 94 LEU B C 1
ATOM 2779 O O . LEU B 1 94 ? -5.464 48.873 11.631 1.00 37.39 94 LEU B O 1
ATOM 2784 N N . ALA B 1 95 ? -3.334 48.156 11.183 1.00 34.72 95 ALA B N 1
ATOM 2785 C CA . ALA B 1 95 ? -2.824 48.226 12.575 1.00 34.89 95 ALA B CA 1
ATOM 2786 C C . ALA B 1 95 ? -2.720 49.686 13.051 1.00 34.25 95 ALA B C 1
ATOM 2787 O O . ALA B 1 95 ? -2.529 49.900 14.275 1.00 36.02 95 ALA B O 1
ATOM 2789 N N . TYR B 1 96 ? -2.868 50.674 12.161 1.00 29.46 96 TYR B N 1
ATOM 2790 C CA . TYR B 1 96 ? -2.722 52.105 12.529 1.00 28.67 96 TYR B CA 1
ATOM 2791 C C . TYR B 1 96 ? -3.879 52.927 11.968 1.00 29.76 96 TYR B C 1
ATOM 2792 O O . TYR B 1 96 ? -4.572 52.495 11.005 1.00 31.16 96 TYR B O 1
ATOM 2801 N N . ARG B 1 97 ? -4.069 54.084 12.601 1.00 28.73 97 ARG B N 1
ATOM 2802 C CA . ARG B 1 97 ? -4.968 55.175 12.164 1.00 29.42 97 ARG B CA 1
ATOM 2803 C C . ARG B 1 97 ? -4.097 56.254 11.533 1.00 27.94 97 ARG B C 1
ATOM 2804 O O . ARG B 1 97 ? -3.281 56.864 12.232 1.00 23.21 97 ARG B O 1
ATOM 2812 N N . PRO B 1 98 ? -4.210 56.465 10.199 1.00 26.58 98 PRO B N 1
ATOM 2813 C CA . PRO B 1 98 ? -3.426 57.477 9.490 1.00 25.86 98 PRO B CA 1
ATOM 2814 C C . PRO B 1 98 ? -3.550 58.915 10.004 1.00 26.72 98 PRO B C 1
ATOM 2815 O O . PRO B 1 98 ? -2.596 59.623 9.916 1.00 29.64 98 PRO B O 1
ATOM 2819 N N . ASP B 1 99 ? -4.710 59.311 10.522 1.00 27.28 99 ASP B N 1
ATOM 2820 C CA . ASP B 1 99 ? -4.893 60.640 11.163 1.00 28.10 99 ASP B CA 1
ATOM 2821 C C . ASP B 1 99 ? -4.238 60.643 12.559 1.00 29.00 99 ASP B C 1
ATOM 2822 O O . ASP B 1 99 ? -3.600 61.646 12.907 1.00 31.00 99 ASP B O 1
ATOM 2827 N N . LYS B 1 100 ? -4.347 59.567 13.340 1.00 29.55 100 LYS B N 1
ATOM 2828 C CA . LYS B 1 100 ? -4.196 59.675 14.821 1.00 28.72 100 LYS B CA 1
ATOM 2829 C C . LYS B 1 100 ? -2.946 58.970 15.341 1.00 26.48 100 LYS B C 1
ATOM 2830 O O . LYS B 1 100 ? -2.523 59.337 16.433 1.00 30.81 100 LYS B O 1
ATOM 2836 N N . ASP B 1 101 ? -2.358 58.021 14.622 1.00 25.50 101 ASP B N 1
ATOM 2837 C CA . ASP B 1 101 ? -1.079 57.403 15.059 1.00 24.27 101 ASP B CA 1
ATOM 2838 C C . ASP B 1 101 ? 0.100 58.064 14.361 1.00 23.34 101 ASP B C 1
ATOM 2839 O O . ASP B 1 101 ? 1.192 57.508 14.477 1.00 26.03 101 ASP B O 1
ATOM 2844 N N . PHE B 1 102 ? -0.103 59.166 13.635 1.00 22.74 102 PHE B N 1
ATOM 2845 C CA . PHE B 1 102 ? 1.001 59.915 12.982 1.00 23.33 102 PHE B CA 1
ATOM 2846 C C . PHE B 1 102 ? 0.809 61.408 13.208 1.00 24.74 102 PHE B C 1
ATOM 2847 O O . PHE B 1 102 ? -0.336 61.871 13.161 1.00 25.29 102 PHE B O 1
ATOM 2855 N N . THR B 1 103 ? 1.916 62.109 13.463 1.00 26.63 103 THR B N 1
ATOM 2856 C CA . THR B 1 103 ? 1.986 63.589 13.434 1.00 26.95 103 THR B CA 1
ATOM 2857 C C . THR B 1 103 ? 2.421 63.938 12.020 1.00 24.68 103 THR B C 1
ATOM 2858 O O . THR B 1 103 ? 3.500 63.554 11.600 1.00 25.27 103 THR B O 1
ATOM 2862 N N . PRO B 1 104 ? 1.570 64.623 11.234 1.00 24.62 104 PRO B N 1
ATOM 2863 C CA . PRO B 1 104 ? 1.961 65.068 9.910 1.00 24.75 104 PRO B CA 1
ATOM 2864 C C . PRO B 1 104 ? 3.032 66.152 10.065 1.00 23.54 104 PRO B C 1
ATOM 2865 O O . PRO B 1 104 ? 2.915 66.949 10.987 1.00 24.43 104 PRO B O 1
ATOM 2869 N N . VAL B 1 105 ? 4.052 66.114 9.201 1.00 22.93 105 VAL B N 1
ATOM 2870 C CA . VAL B 1 105 ? 5.155 67.116 9.153 1.00 24.59 105 VAL B CA 1
ATOM 2871 C C . VAL B 1 105 ? 4.900 68.049 7.968 1.00 24.36 105 VAL B C 1
ATOM 2872 O O . VAL B 1 105 ? 4.743 69.264 8.207 1.00 26.27 105 VAL B O 1
ATOM 2876 N N . ALA B 1 106 ? 4.857 67.504 6.745 1.00 24.40 106 ALA B N 1
ATOM 2877 C CA . ALA B 1 106 ? 4.787 68.302 5.500 1.00 22.62 106 ALA B CA 1
ATOM 2878 C C . ALA B 1 106 ? 4.334 67.463 4.311 1.00 22.90 106 ALA B C 1
ATOM 2879 O O . ALA B 1 106 ? 4.836 66.307 4.114 1.00 22.74 106 ALA B O 1
ATOM 2881 N N . LEU B 1 107 ? 3.437 68.040 3.511 1.00 22.28 107 LEU B N 1
ATOM 2882 C CA . LEU B 1 107 ? 3.180 67.566 2.132 1.00 22.33 107 LEU B CA 1
ATOM 2883 C C . LEU B 1 107 ? 4.479 67.738 1.343 1.00 22.92 107 LEU B C 1
ATOM 2884 O O . LEU B 1 107 ? 5.085 68.813 1.425 1.00 25.55 107 LEU B O 1
ATOM 2889 N N . LEU B 1 108 ? 4.904 66.708 0.627 1.00 24.11 108 LEU B N 1
ATOM 2890 C CA . LEU B 1 108 ? 6.160 66.710 -0.169 1.00 23.93 108 LEU B CA 1
ATOM 2891 C C . LEU B 1 108 ? 5.821 67.024 -1.627 1.00 22.66 108 LEU B C 1
ATOM 2892 O O . LEU B 1 108 ? 6.486 67.877 -2.254 1.00 24.65 108 LEU B O 1
ATOM 2897 N N . THR B 1 109 ? 4.780 66.395 -2.144 1.00 23.37 109 THR B N 1
ATOM 2898 C CA . THR B 1 109 ? 4.301 66.647 -3.520 1.00 25.49 109 THR B CA 1
ATOM 2899 C C . THR B 1 109 ? 2.918 66.043 -3.686 1.00 24.93 109 THR B C 1
ATOM 2900 O O . THR B 1 109 ? 2.480 65.287 -2.804 1.00 25.18 109 THR B O 1
ATOM 2904 N N . GLU B 1 110 ? 2.323 66.377 -4.817 1.00 27.48 110 GLU B N 1
ATOM 2905 C CA . GLU B 1 110 ? 1.017 65.900 -5.313 1.00 30.33 110 GLU B CA 1
ATOM 2906 C C . GLU B 1 110 ? 1.245 65.576 -6.794 1.00 28.44 110 GLU B C 1
ATOM 2907 O O . GLU B 1 110 ? 2.021 66.291 -7.474 1.00 27.36 110 GLU B O 1
ATOM 2913 N N . MET B 1 111 ? 0.637 64.521 -7.297 1.00 25.67 111 MET B N 1
ATOM 2914 C CA . MET B 1 111 ? 0.789 64.190 -8.727 1.00 27.24 111 MET B CA 1
ATOM 2915 C C . MET B 1 111 ? -0.352 63.286 -9.172 1.00 25.43 111 MET B C 1
ATOM 2916 O O . MET B 1 111 ? -0.872 62.473 -8.411 1.00 26.89 111 MET B O 1
ATOM 2921 N N . PRO B 1 112 ? -0.773 63.402 -10.436 1.00 24.58 112 PRO B N 1
ATOM 2922 C CA . PRO B 1 112 ? -1.807 62.517 -10.952 1.00 23.70 112 PRO B CA 1
ATOM 2923 C C . PRO B 1 112 ? -1.288 61.089 -11.189 1.00 22.98 112 PRO B C 1
ATOM 2924 O O . PRO B 1 112 ? -0.106 60.829 -11.308 1.00 21.04 112 PRO B O 1
ATOM 2928 N N . VAL B 1 113 ? -2.244 60.189 -11.305 1.00 23.13 113 VAL B N 1
ATOM 2929 C CA . VAL B 1 113 ? -2.031 58.760 -11.626 1.00 23.96 113 VAL B CA 1
ATOM 2930 C C . VAL B 1 113 ? -2.356 58.584 -13.107 1.00 25.23 113 VAL B C 1
ATOM 2931 O O . VAL B 1 113 ? -3.329 59.228 -13.563 1.00 26.15 113 VAL B O 1
ATOM 2935 N N . LEU B 1 114 ? -1.545 57.798 -13.827 1.00 26.11 114 LEU B N 1
ATOM 2936 C CA . LEU B 1 114 ? -1.805 57.387 -15.232 1.00 27.30 114 LEU B CA 1
ATOM 2937 C C . LEU B 1 114 ? -2.200 55.907 -15.263 1.00 27.73 114 LEU B C 1
ATOM 2938 O O . LEU B 1 114 ? -1.546 55.103 -14.571 1.00 26.67 114 LEU B O 1
ATOM 2943 N N . LEU B 1 115 ? -3.188 55.562 -16.095 1.00 27.82 115 LEU B N 1
ATOM 2944 C CA . LEU B 1 115 ? -3.381 54.178 -16.590 1.00 25.57 115 LEU B CA 1
ATOM 2945 C C . LEU B 1 115 ? -2.309 53.874 -17.653 1.00 25.53 115 LEU B C 1
ATOM 2946 O O . LEU B 1 115 ? -2.325 54.507 -18.723 1.00 24.61 115 LEU B O 1
ATOM 2951 N N . LEU B 1 116 ? -1.446 52.900 -17.376 1.00 24.00 116 LEU B N 1
ATOM 2952 C CA . LEU B 1 116 ? -0.380 52.432 -18.292 1.00 23.89 116 LEU B CA 1
ATOM 2953 C C . LEU B 1 116 ? -0.673 50.991 -18.714 1.00 24.06 116 LEU B C 1
ATOM 2954 O O . LEU B 1 116 ? -1.258 50.240 -17.911 1.00 26.50 116 LEU B O 1
ATOM 2959 N N . ALA B 1 117 ? -0.196 50.610 -19.892 1.00 22.55 117 ALA B N 1
ATOM 2960 C CA . ALA B 1 117 ? -0.233 49.225 -20.399 1.00 22.84 117 ALA B CA 1
ATOM 2961 C C . ALA B 1 117 ? 1.099 48.876 -21.060 1.00 22.71 117 ALA B C 1
ATOM 2962 O O . ALA B 1 117 ? 1.868 49.786 -21.433 1.00 19.48 117 ALA B O 1
ATOM 2964 N N . ARG B 1 118 ? 1.348 47.578 -21.200 1.00 23.74 118 ARG B N 1
ATOM 2965 C CA . ARG B 1 118 ? 2.463 47.074 -22.030 1.00 23.97 118 ARG B CA 1
ATOM 2966 C C . ARG B 1 118 ? 2.238 47.591 -23.454 1.00 25.50 118 ARG B C 1
ATOM 2967 O O . ARG B 1 118 ? 1.076 47.767 -23.854 1.00 25.94 118 ARG B O 1
ATOM 2975 N N . LYS B 1 119 ? 3.329 47.915 -24.139 1.00 28.31 119 LYS B N 1
ATOM 2976 C CA . LYS B 1 119 ? 3.361 48.561 -25.471 1.00 32.02 119 LYS B CA 1
ATOM 2977 C C . LYS B 1 119 ? 2.302 47.958 -26.388 1.00 30.95 119 LYS B C 1
ATOM 2978 O O . LYS B 1 119 ? 1.559 48.728 -27.006 1.00 29.06 119 LYS B O 1
ATOM 2984 N N . GLN B 1 120 ? 2.266 46.626 -26.471 1.00 32.68 120 GLN B N 1
ATOM 2985 C CA . GLN B 1 120 ? 1.496 45.879 -27.502 1.00 33.97 120 GLN B CA 1
ATOM 2986 C C . GLN B 1 120 ? 0.107 45.521 -26.970 1.00 30.81 120 GLN B C 1
ATOM 2987 O O . GLN B 1 120 ? -0.510 44.611 -27.529 1.00 31.61 120 GLN B O 1
ATOM 2993 N N . PHE B 1 121 ? -0.385 46.217 -25.946 1.00 30.22 121 PHE B N 1
ATOM 2994 C CA . PHE B 1 121 ? -1.753 45.992 -25.420 1.00 28.77 121 PHE B CA 1
ATOM 2995 C C . PHE B 1 121 ? -2.723 46.418 -26.522 1.00 29.09 121 PHE B C 1
ATOM 2996 O O . PHE B 1 121 ? -2.700 47.579 -26.923 1.00 27.48 121 PHE B O 1
ATOM 3004 N N . PRO B 1 122 ? -3.550 45.498 -27.083 1.00 27.87 122 PRO B N 1
ATOM 3005 C CA . PRO B 1 122 ? -4.373 45.799 -28.266 1.00 28.33 122 PRO B CA 1
ATOM 3006 C C . PRO B 1 122 ? -5.233 47.058 -28.236 1.00 27.57 122 PRO B C 1
ATOM 3007 O O . PRO B 1 122 ? -5.195 47.816 -29.184 1.00 28.93 122 PRO B O 1
ATOM 3011 N N . PRO B 1 123 ? -6.004 47.364 -27.173 1.00 30.01 123 PRO B N 1
ATOM 3012 C CA . PRO B 1 123 ? -6.914 48.512 -27.205 1.00 31.42 123 PRO B CA 1
ATOM 3013 C C . PRO B 1 123 ? -6.206 49.824 -27.587 1.00 32.97 123 PRO B C 1
ATOM 3014 O O . PRO B 1 123 ? -5.123 50.062 -27.121 1.00 34.23 123 PRO B O 1
ATOM 3018 N N . LYS B 1 124 ? -6.819 50.646 -28.429 1.00 33.87 124 LYS B N 1
ATOM 3019 C CA . LYS B 1 124 ? -6.141 51.844 -28.981 1.00 36.49 124 LYS B CA 1
ATOM 3020 C C . LYS B 1 124 ? -6.571 53.074 -28.185 1.00 35.63 124 LYS B C 1
ATOM 3021 O O . LYS B 1 124 ? -5.872 54.070 -28.274 1.00 35.49 124 LYS B O 1
ATOM 3027 N N . ASP B 1 125 ? -7.639 52.951 -27.391 1.00 35.26 125 ASP B N 1
ATOM 3028 C CA . ASP B 1 125 ? -8.226 54.030 -26.555 1.00 35.15 125 ASP B CA 1
ATOM 3029 C C . ASP B 1 125 ? -8.991 53.362 -25.403 1.00 34.91 125 ASP B C 1
ATOM 3030 O O . ASP B 1 125 ? -9.025 52.114 -25.383 1.00 31.00 125 ASP B O 1
ATOM 3035 N N . LEU B 1 126 ? -9.623 54.155 -24.526 1.00 33.84 126 LEU B N 1
ATOM 3036 C CA . LEU B 1 126 ? -10.225 53.691 -23.249 1.00 31.89 126 LEU B CA 1
ATOM 3037 C C . LEU B 1 126 ? -11.475 52.842 -23.507 1.00 29.95 126 LEU B C 1
ATOM 3038 O O . LEU B 1 126 ? -11.733 51.899 -22.742 1.00 24.48 126 LEU B O 1
ATOM 3043 N N . SER B 1 127 ? -12.249 53.220 -24.518 1.00 30.56 127 SER B N 1
ATOM 3044 C CA . SER B 1 127 ? -13.511 52.548 -24.909 1.00 31.23 127 SER B CA 1
ATOM 3045 C C . SER B 1 127 ? -13.214 51.115 -25.383 1.00 31.53 127 SER B C 1
ATOM 3046 O O . SER B 1 127 ? -13.955 50.202 -24.988 1.00 33.46 127 SER B O 1
ATOM 3049 N N . GLU B 1 128 ? -12.152 50.916 -26.167 1.00 30.02 128 GLU B N 1
ATOM 3050 C CA . GLU B 1 128 ? -11.703 49.573 -26.600 1.00 31.99 128 GLU B CA 1
ATOM 3051 C C . GLU B 1 128 ? -11.123 48.852 -25.386 1.00 33.41 128 GLU B C 1
ATOM 3052 O O . GLU B 1 128 ? -11.320 47.624 -25.264 1.00 33.54 128 GLU B O 1
ATOM 3058 N N . PHE B 1 129 ? -10.410 49.594 -24.534 1.00 31.51 129 PHE B N 1
ATOM 3059 C CA . PHE B 1 129 ? -9.782 49.059 -23.303 1.00 28.27 129 PHE B CA 1
ATOM 3060 C C . PHE B 1 129 ? -10.850 48.373 -22.442 1.00 26.47 129 PHE B C 1
ATOM 3061 O O . PHE B 1 129 ? -10.648 47.209 -22.028 1.00 23.92 129 PHE B O 1
ATOM 3069 N N . ALA B 1 130 ? -11.937 49.087 -22.162 1.00 27.00 130 ALA B N 1
ATOM 3070 C CA . ALA B 1 130 ? -13.043 48.634 -21.281 1.00 27.71 130 ALA B CA 1
ATOM 3071 C C . ALA B 1 130 ? -13.621 47.352 -21.863 1.00 29.80 130 ALA B C 1
ATOM 3072 O O . ALA B 1 130 ? -13.773 46.376 -21.114 1.00 31.49 130 ALA B O 1
ATOM 3074 N N . SER B 1 131 ? -13.861 47.369 -23.179 1.00 31.37 131 SER B N 1
ATOM 3075 C CA . SER B 1 131 ? -14.407 46.238 -23.973 1.00 31.19 131 SER B CA 1
ATOM 3076 C C . SER B 1 131 ? -13.410 45.074 -23.987 1.00 30.05 131 SER B C 1
ATOM 3077 O O . SER B 1 131 ? -13.818 43.911 -23.732 1.00 27.56 131 SER B O 1
ATOM 3080 N N . TYR B 1 132 ? -12.151 45.362 -24.311 1.00 29.15 132 TYR B N 1
ATOM 3081 C CA . TYR B 1 132 ? -11.091 44.331 -24.371 1.00 32.06 132 TYR B CA 1
ATOM 3082 C C . TYR B 1 132 ? -10.980 43.632 -23.016 1.00 33.35 132 TYR B C 1
ATOM 3083 O O . TYR B 1 132 ? -10.975 42.402 -22.962 1.00 35.74 132 TYR B O 1
ATOM 3092 N N . VAL B 1 133 ? -10.912 44.415 -21.942 1.00 36.08 133 VAL B N 1
ATOM 3093 C CA . VAL B 1 133 ? -10.583 43.906 -20.581 1.00 36.67 133 VAL B CA 1
ATOM 3094 C C . VAL B 1 133 ? -11.717 42.994 -20.101 1.00 36.97 133 VAL B C 1
ATOM 3095 O O . VAL B 1 133 ? -11.399 41.980 -19.445 1.00 35.14 133 VAL B O 1
ATOM 3099 N N . GLU B 1 134 ? -12.968 43.311 -20.455 1.00 38.52 134 GLU B N 1
ATOM 3100 C CA . GLU B 1 134 ? -14.163 42.457 -20.188 1.00 42.31 134 GLU B CA 1
ATOM 3101 C C . GLU B 1 134 ? -13.994 41.077 -20.849 1.00 41.74 134 GLU B C 1
ATOM 3102 O O . GLU B 1 134 ? -14.232 40.067 -20.167 1.00 39.02 134 GLU B O 1
ATOM 3108 N N . SER B 1 135 ? -13.548 41.047 -22.111 1.00 41.64 135 SER B N 1
ATOM 3109 C CA . SER B 1 135 ? -13.433 39.840 -22.980 1.00 41.84 135 SER B CA 1
ATOM 3110 C C . SER B 1 135 ? -12.307 38.900 -22.538 1.00 40.15 135 SER B C 1
ATOM 3111 O O . SER B 1 135 ? -12.453 37.675 -22.739 1.00 43.30 135 SER B O 1
ATOM 3114 N N . HIS B 1 136 ? -11.203 39.443 -22.036 1.00 36.50 136 HIS B N 1
ATOM 3115 C CA . HIS B 1 136 ? -9.958 38.679 -21.781 1.00 39.54 136 HIS B CA 1
ATOM 3116 C C . HIS B 1 136 ? -9.711 38.583 -20.274 1.00 37.59 136 HIS B C 1
ATOM 3117 O O . HIS B 1 136 ? -8.602 38.193 -19.884 1.00 35.32 136 HIS B O 1
ATOM 3124 N N . THR B 1 137 ? -10.718 38.897 -19.456 1.00 38.46 137 THR B N 1
ATOM 3125 C CA . THR B 1 137 ? -10.547 39.167 -18.008 1.00 36.39 137 THR B CA 1
ATOM 3126 C C . THR B 1 137 ? -9.787 38.016 -17.346 1.00 38.24 137 THR B C 1
ATOM 3127 O O . THR B 1 137 ? -8.935 38.311 -16.483 1.00 41.67 137 THR B O 1
ATOM 3131 N N . ASP B 1 138 ? -10.059 36.777 -17.753 1.00 40.28 138 ASP B N 1
ATOM 3132 C CA . ASP B 1 138 ? -9.443 35.548 -17.185 1.00 41.20 138 ASP B CA 1
ATOM 3133 C C . ASP B 1 138 ? -7.928 35.519 -17.447 1.00 42.40 138 ASP B C 1
ATOM 3134 O O . ASP B 1 138 ? -7.218 34.848 -16.686 1.00 44.05 138 ASP B O 1
ATOM 3139 N N . ASN B 1 139 ? -7.431 36.186 -18.492 1.00 41.80 139 ASN B N 1
ATOM 3140 C CA . ASN B 1 139 ? -6.003 36.093 -18.902 1.00 41.03 139 ASN B CA 1
ATOM 3141 C C . ASN B 1 139 ? -5.249 37.388 -18.587 1.00 37.95 139 ASN B C 1
ATOM 3142 O O . ASN B 1 139 ? -4.084 37.487 -19.000 1.00 38.89 139 ASN B O 1
ATOM 3147 N N . LEU B 1 140 ? -5.885 38.350 -17.916 1.00 34.28 140 LEU B N 1
ATOM 3148 C CA . LEU B 1 140 ? -5.301 39.699 -17.712 1.00 33.88 140 LEU B CA 1
ATOM 3149 C C . LEU B 1 140 ? -4.565 39.754 -16.377 1.00 30.99 140 LEU B C 1
ATOM 3150 O O . LEU B 1 140 ? -5.085 39.214 -15.398 1.00 30.47 140 LEU B O 1
ATOM 3155 N N . ASN B 1 141 ? -3.412 40.421 -16.340 1.00 29.99 141 ASN B N 1
ATOM 3156 C CA . ASN B 1 141 ? -2.636 40.624 -15.090 1.00 29.37 141 ASN B CA 1
ATOM 3157 C C . ASN B 1 141 ? -2.527 42.130 -14.852 1.00 28.86 141 ASN B C 1
ATOM 3158 O O . ASN B 1 141 ? -1.995 42.844 -15.728 1.00 28.09 141 ASN B O 1
ATOM 3163 N N . VAL B 1 142 ? -3.109 42.618 -13.757 1.00 28.18 142 VAL B N 1
ATOM 3164 C CA . VAL B 1 142 ? -2.944 44.039 -13.352 1.00 26.71 142 VAL B CA 1
ATOM 3165 C C . VAL B 1 142 ? -1.863 44.100 -12.273 1.00 26.45 142 VAL B C 1
ATOM 3166 O O . VAL B 1 142 ? -1.935 43.314 -11.351 1.00 28.96 142 VAL B O 1
ATOM 3170 N N . ALA B 1 143 ? -0.915 45.027 -12.402 1.00 26.24 143 ALA B N 1
ATOM 3171 C CA . ALA B 1 143 ? 0.236 45.204 -11.490 1.00 25.30 143 ALA B CA 1
ATOM 3172 C C . ALA B 1 143 ? -0.130 46.225 -10.406 1.00 26.05 143 ALA B C 1
ATOM 3173 O O . ALA B 1 143 ? -0.762 47.244 -10.732 1.00 23.86 143 ALA B O 1
ATOM 3175 N N . HIS B 1 144 ? 0.217 45.934 -9.155 1.00 24.60 144 HIS B N 1
ATOM 3176 C CA . HIS B 1 144 ? 0.075 46.884 -8.029 1.00 25.28 144 HIS B CA 1
ATOM 3177 C C . HIS B 1 144 ? 1.129 46.555 -6.976 1.00 25.45 144 HIS B C 1
ATOM 3178 O O . HIS B 1 144 ? 1.811 45.548 -7.148 1.00 25.69 144 HIS B O 1
ATOM 3185 N N . ALA B 1 145 ? 1.269 47.401 -5.954 1.00 27.78 145 ALA B N 1
ATOM 3186 C CA . ALA B 1 145 ? 2.278 47.280 -4.873 1.00 25.78 145 ALA B CA 1
ATOM 3187 C C . ALA B 1 145 ? 1.579 46.958 -3.548 1.00 27.03 145 ALA B C 1
ATOM 3188 O O . ALA B 1 145 ? 2.036 47.422 -2.481 1.00 27.90 145 ALA B O 1
ATOM 3190 N N . GLY B 1 146 ? 0.522 46.145 -3.609 1.00 27.17 146 GLY B N 1
ATOM 3191 C CA . GLY B 1 146 ? -0.228 45.681 -2.432 1.00 26.38 146 GLY B CA 1
ATOM 3192 C C . GLY B 1 146 ? -1.306 46.667 -2.036 1.00 27.89 146 GLY B C 1
ATOM 3193 O O . GLY B 1 146 ? -1.386 47.755 -2.648 1.00 31.19 146 GLY B O 1
ATOM 3194 N N . PHE B 1 147 ? -2.067 46.332 -1.001 1.00 29.91 147 PHE B N 1
ATOM 3195 C CA . PHE B 1 147 ? -3.387 46.935 -0.704 1.00 34.22 147 PHE B CA 1
ATOM 3196 C C . PHE B 1 147 ? -3.216 48.342 -0.113 1.00 31.97 147 PHE B C 1
ATOM 3197 O O . PHE B 1 147 ? -4.210 49.073 -0.055 1.00 31.07 147 PHE B O 1
ATOM 3205 N N . GLY B 1 148 ? -1.996 48.724 0.282 1.00 30.55 148 GLY B N 1
ATOM 3206 C CA . GLY B 1 148 ? -1.698 50.076 0.792 1.00 30.92 148 GLY B CA 1
ATOM 3207 C C . GLY B 1 148 ? -1.094 50.972 -0.275 1.00 30.30 148 GLY B C 1
ATOM 3208 O O . GLY B 1 148 ? -0.621 52.088 0.074 1.00 30.35 148 GLY B O 1
ATOM 3209 N N . SER B 1 149 ? -1.075 50.510 -1.525 1.00 27.21 149 SER B N 1
ATOM 3210 C CA . SER B 1 149 ? -0.413 51.215 -2.656 1.00 25.64 149 SER B CA 1
ATOM 3211 C C . SER B 1 149 ? -1.426 52.102 -3.388 1.00 23.81 149 SER B C 1
ATOM 3212 O O . SER B 1 149 ? -2.635 51.767 -3.424 1.00 24.06 149 SER B O 1
ATOM 3215 N N . VAL B 1 150 ? -0.938 53.214 -3.919 1.00 22.50 150 VAL B N 1
ATOM 3216 C CA . VAL B 1 150 ? -1.701 54.116 -4.819 1.00 23.13 150 VAL B CA 1
ATOM 3217 C C . VAL B 1 150 ? -2.129 53.287 -6.022 1.00 23.31 150 VAL B C 1
ATOM 3218 O O . VAL B 1 150 ? -3.273 53.467 -6.488 1.00 24.26 150 VAL B O 1
ATOM 3222 N N . SER B 1 151 ? -1.215 52.442 -6.502 1.00 23.11 151 SER B N 1
ATOM 3223 C CA . SER B 1 151 ? -1.381 51.668 -7.745 1.00 24.51 151 SER B CA 1
ATOM 3224 C C . SER B 1 151 ? -2.555 50.703 -7.538 1.00 25.41 151 SER B C 1
ATOM 3225 O O . SER B 1 151 ? -3.408 50.615 -8.444 1.00 28.22 151 SER B O 1
ATOM 3228 N N . TYR B 1 152 ? -2.649 50.068 -6.371 1.00 24.40 152 TYR B N 1
ATOM 3229 C CA . TYR B 1 152 ? -3.777 49.156 -6.051 1.00 25.78 152 TYR B CA 1
ATOM 3230 C C . TYR B 1 152 ? -5.092 49.938 -5.882 1.00 24.56 152 TYR B C 1
ATOM 3231 O O . TYR B 1 152 ? -6.108 49.507 -6.400 1.00 23.56 152 TYR B O 1
ATOM 3240 N N . ALA B 1 153 ? -5.107 51.048 -5.149 1.00 26.60 153 ALA B N 1
ATOM 3241 C CA . ALA B 1 153 ? -6.357 51.804 -4.901 1.00 26.23 153 ALA B CA 1
ATOM 3242 C C . ALA B 1 153 ? -6.890 52.312 -6.238 1.00 27.98 153 ALA B C 1
ATOM 3243 O O . ALA B 1 153 ? -8.104 52.191 -6.485 1.00 26.12 153 ALA B O 1
ATOM 3245 N N . SER B 1 154 ? -6.000 52.857 -7.068 1.00 28.79 154 SER B N 1
ATOM 3246 C CA . SER B 1 154 ? -6.332 53.385 -8.410 1.00 29.55 154 SER B CA 1
ATOM 3247 C C . SER B 1 154 ? -6.858 52.250 -9.294 1.00 30.63 154 SER B C 1
ATOM 3248 O O . SER B 1 154 ? -7.939 52.460 -9.890 1.00 31.81 154 SER B O 1
ATOM 3251 N N . CYS B 1 155 ? -6.147 51.108 -9.373 1.00 29.96 155 CYS B N 1
ATOM 3252 C CA . CYS B 1 155 ? -6.534 49.938 -10.217 1.00 31.54 155 CYS B CA 1
ATOM 3253 C C . CYS B 1 155 ? -7.893 49.420 -9.739 1.00 27.36 155 CYS B C 1
ATOM 3254 O O . CYS B 1 155 ? -8.693 49.021 -10.576 1.00 26.34 155 CYS B O 1
ATOM 3257 N N . LEU B 1 156 ? -8.162 49.503 -8.444 1.00 27.71 156 LEU B N 1
ATOM 3258 C CA . LEU B 1 156 ? -9.447 49.054 -7.852 1.00 29.97 156 LEU B CA 1
ATOM 3259 C C . LEU B 1 156 ? -10.568 50.019 -8.269 1.00 29.25 156 LEU B C 1
ATOM 3260 O O . LEU B 1 156 ? -11.645 49.532 -8.665 1.00 25.51 156 LEU B O 1
ATOM 3265 N N . LEU B 1 157 ? -10.329 51.334 -8.202 1.00 27.17 157 LEU B N 1
ATOM 3266 C CA . LEU B 1 157 ? -11.325 52.361 -8.611 1.00 26.88 157 LEU B CA 1
ATOM 3267 C C . LEU B 1 157 ? -11.624 52.199 -10.113 1.00 27.45 157 LEU B C 1
ATOM 3268 O O . LEU B 1 157 ? -12.812 52.147 -10.496 1.00 25.92 157 LEU B O 1
ATOM 3273 N N . LEU B 1 158 ? -10.593 52.089 -10.947 1.00 26.87 158 LEU B N 1
ATOM 3274 C CA . LEU B 1 158 ? -10.775 51.924 -12.404 1.00 27.59 158 LEU B CA 1
ATOM 3275 C C . LEU B 1 158 ? -11.572 50.641 -12.676 1.00 28.79 158 LEU B C 1
ATOM 3276 O O . LEU B 1 158 ? -12.572 50.699 -13.414 1.00 26.97 158 LEU B O 1
ATOM 3281 N N . ASN B 1 159 ? -11.153 49.524 -12.085 1.00 31.52 159 ASN B N 1
ATOM 3282 C CA . ASN B 1 159 ? -11.760 48.189 -12.319 1.00 30.21 159 ASN B CA 1
ATOM 3283 C C . ASN B 1 159 ? -13.234 48.199 -11.882 1.00 31.21 159 ASN B C 1
ATOM 3284 O O . ASN B 1 159 ? -14.045 47.586 -12.591 1.00 33.63 159 ASN B O 1
ATOM 3289 N N . ARG B 1 160 ? -13.573 48.849 -10.765 1.00 33.94 160 ARG B N 1
ATOM 3290 C CA . ARG B 1 160 ? -14.976 49.052 -10.302 1.00 36.39 160 ARG B CA 1
ATOM 3291 C C . ARG B 1 160 ? -15.799 49.867 -11.308 1.00 35.67 160 ARG B C 1
ATOM 3292 O O . ARG B 1 160 ? -16.957 49.475 -11.555 1.00 35.93 160 ARG B O 1
ATOM 3300 N N . LEU B 1 161 ? -15.270 50.985 -11.818 1.00 32.73 161 LEU B N 1
ATOM 3301 C CA . LEU B 1 161 ? -16.000 51.848 -12.786 1.00 32.55 161 LEU B CA 1
ATOM 3302 C C . LEU B 1 161 ? -16.243 51.068 -14.089 1.00 31.57 161 LEU B C 1
ATOM 3303 O O . LEU B 1 161 ? -17.290 51.286 -14.705 1.00 35.52 161 LEU B O 1
ATOM 3308 N N . LEU B 1 162 ? -15.299 50.219 -14.498 1.00 28.37 162 LEU B N 1
ATOM 3309 C CA . LEU B 1 162 ? -15.375 49.372 -15.718 1.00 30.70 162 LEU B CA 1
ATOM 3310 C C . LEU B 1 162 ? -16.152 48.069 -15.449 1.00 30.47 162 LEU B C 1
ATOM 3311 O O . LEU B 1 162 ? -16.552 47.423 -16.428 1.00 30.33 162 LEU B O 1
ATOM 3316 N N . LYS B 1 163 ? -16.320 47.689 -14.181 1.00 28.74 163 LYS B N 1
ATOM 3317 C CA . LYS B 1 163 ? -17.078 46.495 -13.716 1.00 30.98 163 LYS B CA 1
ATOM 3318 C C . LYS B 1 163 ? -16.338 45.233 -14.159 1.00 30.35 163 LYS B C 1
ATOM 3319 O O . LYS B 1 163 ? -16.956 44.344 -14.710 1.00 33.83 163 LYS B O 1
ATOM 3325 N N . VAL B 1 164 ? -15.039 45.178 -13.900 1.00 31.35 164 VAL B N 1
ATOM 3326 C CA . VAL B 1 164 ? -14.169 44.020 -14.239 1.00 30.43 164 VAL B CA 1
ATOM 3327 C C . VAL B 1 164 ? -13.301 43.722 -13.019 1.00 30.91 164 VAL B C 1
ATOM 3328 O O . VAL B 1 164 ? -13.079 44.630 -12.189 1.00 30.39 164 VAL B O 1
ATOM 3332 N N . ASP B 1 165 ? -12.793 42.498 -12.952 1.00 34.52 165 ASP B N 1
ATOM 3333 C CA . ASP B 1 165 ? -12.081 41.946 -11.776 1.00 35.52 165 ASP B CA 1
ATOM 3334 C C . ASP B 1 165 ? -10.924 41.078 -12.272 1.00 32.59 165 ASP B C 1
ATOM 3335 O O . ASP B 1 165 ? -10.900 39.878 -12.033 1.00 32.99 165 ASP B O 1
ATOM 3340 N N . PRO B 1 166 ? -9.922 41.653 -12.973 1.00 28.91 166 PRO B N 1
ATOM 3341 C CA . PRO B 1 166 ? -8.771 40.883 -13.433 1.00 26.54 166 PRO B CA 1
ATOM 3342 C C . PRO B 1 166 ? -7.894 40.479 -12.246 1.00 25.78 166 PRO B C 1
ATOM 3343 O O . PRO B 1 166 ? -7.993 41.118 -11.218 1.00 26.70 166 PRO B O 1
ATOM 3347 N N . THR B 1 167 ? -7.045 39.469 -12.427 1.00 25.39 167 THR B N 1
ATOM 3348 C CA . THR B 1 167 ? -6.015 39.030 -11.452 1.00 26.04 167 THR B CA 1
ATOM 3349 C C . THR B 1 167 ? -5.106 40.226 -11.159 1.00 24.91 167 THR B C 1
ATOM 3350 O O . THR B 1 167 ? -4.611 40.833 -12.128 1.00 28.82 167 THR B O 1
ATOM 3354 N N . GLY B 1 168 ? -4.945 40.576 -9.881 1.00 24.68 168 GLY B N 1
ATOM 3355 C CA . GLY B 1 168 ? -3.929 41.531 -9.402 1.00 23.71 168 GLY B CA 1
ATOM 3356 C C . GLY B 1 168 ? -2.626 40.795 -9.147 1.00 24.46 168 GLY B C 1
ATOM 3357 O O . GLY B 1 168 ? -2.697 39.690 -8.607 1.00 22.82 168 GLY B O 1
ATOM 3358 N N . VAL B 1 169 ? -1.486 41.345 -9.589 1.00 23.21 169 VAL B N 1
ATOM 3359 C CA . VAL B 1 169 ? -0.139 40.789 -9.296 1.00 22.73 169 VAL B CA 1
ATOM 3360 C C . VAL B 1 169 ? 0.589 41.805 -8.419 1.00 23.52 169 VAL B C 1
ATOM 3361 O O . VAL B 1 169 ? 0.905 42.906 -8.869 1.00 23.49 169 VAL B O 1
ATOM 3365 N N . PRO B 1 170 ? 0.812 41.479 -7.122 1.00 24.98 170 PRO B N 1
AT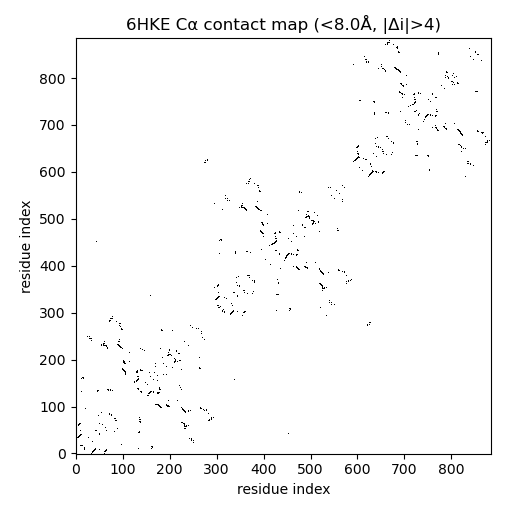OM 3366 C CA . PRO B 1 170 ? 1.457 42.399 -6.183 1.00 24.85 170 PRO B CA 1
ATOM 3367 C C . PRO B 1 170 ? 2.980 42.418 -6.339 1.00 23.51 170 PRO B C 1
ATOM 3368 O O . PRO B 1 170 ? 3.599 41.362 -6.502 1.00 23.48 170 PRO B O 1
ATOM 3372 N N . PHE B 1 171 ? 3.537 43.622 -6.285 1.00 22.07 171 PHE B N 1
ATOM 3373 C CA . PHE B 1 171 ? 4.992 43.886 -6.330 1.00 23.48 171 PHE B CA 1
ATOM 3374 C C . PHE B 1 171 ? 5.403 44.614 -5.062 1.00 23.84 171 PHE B C 1
ATOM 3375 O O . PHE B 1 171 ? 4.523 45.053 -4.323 1.00 28.10 171 PHE B O 1
ATOM 3383 N N . SER B 1 172 ? 6.702 44.773 -4.855 1.00 22.93 172 SER B N 1
ATOM 3384 C CA . SER B 1 172 ? 7.268 45.492 -3.691 1.00 23.23 172 SER B CA 1
ATOM 3385 C C . SER B 1 172 ? 7.226 47.003 -3.949 1.00 22.64 172 SER B C 1
ATOM 3386 O O . SER B 1 172 ? 7.730 47.769 -3.099 1.00 22.18 172 SER B O 1
ATOM 3389 N N . GLY B 1 173 ? 6.662 47.419 -5.088 1.00 22.58 173 GLY B N 1
ATOM 3390 C CA . GLY B 1 173 ? 6.670 48.816 -5.559 1.00 22.76 173 GLY B CA 1
ATOM 3391 C C . GLY B 1 173 ? 6.361 48.913 -7.043 1.00 23.81 173 GLY B C 1
ATOM 3392 O O . GLY B 1 173 ? 6.384 47.871 -7.723 1.00 21.34 173 GLY B O 1
ATOM 3393 N N . THR B 1 174 ? 6.105 50.121 -7.550 1.00 22.15 174 THR B N 1
ATOM 3394 C CA . THR B 1 174 ? 5.832 50.331 -8.987 1.00 23.25 174 THR B CA 1
ATOM 3395 C C . THR B 1 174 ? 7.144 50.501 -9.758 1.00 23.27 174 THR B C 1
ATOM 3396 O O . THR B 1 174 ? 7.070 50.481 -10.996 1.00 24.19 174 THR B O 1
ATOM 3400 N N . GLY B 1 175 ? 8.279 50.648 -9.075 1.00 23.95 175 GLY B N 1
ATOM 3401 C CA . GLY B 1 175 ? 9.618 50.492 -9.679 1.00 25.65 175 GLY B CA 1
ATOM 3402 C C . GLY B 1 175 ? 9.719 49.140 -10.379 1.00 26.59 175 GLY B C 1
ATOM 3403 O O . GLY B 1 175 ? 9.824 49.069 -11.603 1.00 26.51 175 GLY B O 1
ATOM 3404 N N . PRO B 1 176 ? 9.659 48.024 -9.622 1.00 27.76 176 PRO B N 1
ATOM 3405 C CA . PRO B 1 176 ? 9.550 46.685 -10.211 1.00 27.40 176 PRO B CA 1
ATOM 3406 C C . PRO B 1 176 ? 8.272 46.408 -11.022 1.00 27.38 176 PRO B C 1
ATOM 3407 O O . PRO B 1 176 ? 8.361 45.759 -12.069 1.00 26.58 176 PRO B O 1
ATOM 3411 N N . ALA B 1 177 ? 7.107 46.870 -10.563 1.00 25.81 177 ALA B N 1
ATOM 3412 C CA . ALA B 1 177 ? 5.841 46.679 -11.311 1.00 25.50 177 ALA B CA 1
ATOM 3413 C C . ALA B 1 177 ? 5.994 47.255 -12.723 1.00 25.65 177 ALA B C 1
ATOM 3414 O O . ALA B 1 177 ? 5.611 46.580 -13.671 1.00 25.26 177 ALA B O 1
ATOM 3416 N N . LEU B 1 178 ? 6.562 48.456 -12.849 1.00 27.88 178 LEU B N 1
ATOM 3417 C CA . LEU B 1 178 ? 6.690 49.179 -14.139 1.00 27.21 178 LEU B CA 1
ATOM 3418 C C . LEU B 1 178 ? 7.656 48.398 -15.033 1.00 25.91 178 LEU B C 1
ATOM 3419 O O . LEU B 1 178 ? 7.343 48.199 -16.203 1.00 24.58 178 LEU B O 1
ATOM 3424 N N . GLN B 1 179 ? 8.749 47.903 -14.480 1.00 29.06 179 GLN B N 1
ATOM 3425 C CA . GLN B 1 179 ? 9.720 47.053 -15.220 1.00 30.93 179 GLN B CA 1
ATOM 3426 C C . GLN B 1 179 ? 8.998 45.809 -15.769 1.00 29.72 179 GLN B C 1
ATOM 3427 O O . GLN B 1 179 ? 9.251 45.448 -16.934 1.00 30.97 179 GLN B O 1
ATOM 3433 N N . ALA B 1 180 ? 8.116 45.192 -14.978 1.00 26.29 180 ALA B N 1
ATOM 3434 C CA . ALA B 1 180 ? 7.294 44.032 -15.382 1.00 25.82 180 ALA B CA 1
ATOM 3435 C C . ALA B 1 180 ? 6.384 44.450 -16.537 1.00 26.56 180 ALA B C 1
ATOM 3436 O O . ALA B 1 180 ? 6.165 43.653 -17.456 1.00 28.07 180 ALA B O 1
ATOM 3438 N N . LEU B 1 181 ? 5.858 45.672 -16.493 1.00 26.16 181 LEU B N 1
ATOM 3439 C CA . LEU B 1 181 ? 4.978 46.192 -17.571 1.00 25.76 181 LEU B CA 1
ATOM 3440 C C . LEU B 1 181 ? 5.821 46.396 -18.840 1.00 26.95 181 LEU B C 1
ATOM 3441 O O . LEU B 1 181 ? 5.338 46.059 -19.924 1.00 26.09 181 LEU B O 1
ATOM 3446 N N . VAL B 1 182 ? 7.042 46.901 -18.684 1.00 27.14 182 VAL B N 1
ATOM 3447 C CA . VAL B 1 182 ? 8.009 47.125 -19.789 1.00 28.93 182 VAL B CA 1
ATOM 3448 C C . VAL B 1 182 ? 8.298 45.790 -20.470 1.00 30.56 182 VAL B C 1
ATOM 3449 O O . VAL B 1 182 ? 8.388 45.787 -21.703 1.00 28.25 182 VAL B O 1
ATOM 3453 N N . GLU B 1 183 ? 8.429 44.715 -19.682 1.00 32.19 183 GLU B N 1
ATOM 3454 C CA . GLU B 1 183 ? 8.826 43.365 -20.163 1.00 33.30 183 GLU B CA 1
ATOM 3455 C C . GLU B 1 183 ? 7.599 42.629 -20.704 1.00 33.82 183 GLU B C 1
ATOM 3456 O O . GLU B 1 183 ? 7.773 41.528 -21.222 1.00 34.72 183 GLU B O 1
ATOM 3462 N N . GLY B 1 184 ? 6.401 43.201 -20.570 1.00 33.63 184 GLY B N 1
ATOM 3463 C CA . GLY B 1 184 ? 5.156 42.584 -21.065 1.00 32.67 184 GLY B CA 1
ATOM 3464 C C . GLY B 1 184 ? 4.645 41.500 -20.137 1.00 32.23 184 GLY B C 1
ATOM 3465 O O . GLY B 1 184 ? 3.673 40.852 -20.494 1.00 33.74 184 GLY B O 1
ATOM 3466 N N . GLN B 1 185 ? 5.228 41.366 -18.947 1.00 33.37 185 GLN B N 1
ATOM 3467 C CA . GLN B 1 185 ? 4.895 40.292 -17.975 1.00 36.20 185 GLN B CA 1
ATOM 3468 C C . GLN B 1 185 ? 3.532 40.562 -17.306 1.00 36.21 185 GLN B C 1
ATOM 3469 O O . GLN B 1 185 ? 2.924 39.593 -16.797 1.00 35.96 185 GLN B O 1
ATOM 3475 N N . VAL B 1 186 ? 3.062 41.816 -17.311 1.00 32.82 186 VAL B N 1
ATOM 3476 C CA . VAL B 1 186 ? 1.728 42.241 -16.780 1.00 31.28 186 VAL B CA 1
ATOM 3477 C C . VAL B 1 186 ? 1.070 43.121 -17.842 1.00 28.37 186 VAL B C 1
ATOM 3478 O O . VAL B 1 186 ? 1.792 43.615 -18.696 1.00 28.74 186 VAL B O 1
ATOM 3482 N N . ASP B 1 187 ? -0.245 43.308 -17.800 1.00 26.72 187 ASP B N 1
ATOM 3483 C CA . ASP B 1 187 ? -0.985 43.925 -18.933 1.00 26.42 187 ASP B CA 1
ATOM 3484 C C . ASP B 1 187 ? -1.097 45.433 -18.701 1.00 25.23 187 ASP B C 1
ATOM 3485 O O . ASP B 1 187 ? -0.739 46.205 -19.595 1.00 22.89 187 ASP B O 1
ATOM 3490 N N . TYR B 1 188 ? -1.548 45.833 -17.522 1.00 27.15 188 TYR B N 1
ATOM 3491 C CA . TYR B 1 188 ? -1.826 47.249 -17.206 1.00 28.95 188 TYR B CA 1
ATOM 3492 C C . TYR B 1 188 ? -1.666 47.502 -15.704 1.00 30.93 188 TYR B C 1
ATOM 3493 O O . TYR B 1 188 ? -1.548 46.545 -14.911 1.00 27.72 188 TYR B O 1
ATOM 3502 N N . MET B 1 189 ? -1.636 48.794 -15.372 1.00 30.78 189 MET B N 1
ATOM 3503 C CA . MET B 1 189 ? -1.161 49.341 -14.086 1.00 31.70 189 MET B CA 1
ATOM 3504 C C . MET B 1 189 ? -1.555 50.821 -14.009 1.00 29.62 189 MET B C 1
ATOM 3505 O O . MET B 1 189 ? -1.347 51.558 -14.994 1.00 27.34 189 MET B O 1
ATOM 3510 N N . CYS B 1 190 ? -2.109 51.262 -12.887 1.00 27.19 190 CYS B N 1
ATOM 3511 C CA . CYS B 1 190 ? -2.230 52.708 -12.587 1.00 27.66 190 CYS B CA 1
ATOM 3512 C C . CYS B 1 190 ? -0.972 53.086 -11.817 1.00 28.92 190 CYS B C 1
ATOM 3513 O O . CYS B 1 190 ? -0.533 52.257 -11.011 1.00 28.59 190 CYS B O 1
ATOM 3516 N N . ASP B 1 191 ? -0.351 54.226 -12.136 1.00 28.75 191 ASP B N 1
ATOM 3517 C CA . ASP B 1 191 ? 0.961 54.584 -11.548 1.00 27.52 191 ASP B CA 1
ATOM 3518 C C . ASP B 1 191 ? 1.056 56.102 -11.437 1.00 28.47 191 ASP B C 1
ATOM 3519 O O . ASP B 1 191 ? 0.459 56.813 -12.276 1.00 29.97 191 ASP B O 1
ATOM 3524 N N . GLN B 1 192 ? 1.795 56.545 -10.419 1.00 25.66 192 GLN B N 1
ATOM 3525 C CA . GLN B 1 192 ? 2.119 57.955 -10.167 1.00 24.33 192 GLN B CA 1
ATOM 3526 C C . GLN B 1 192 ? 3.004 58.433 -11.315 1.00 26.01 192 GLN B C 1
ATOM 3527 O O . GLN B 1 192 ? 3.857 57.650 -11.809 1.00 24.95 192 GLN B O 1
ATOM 3533 N N . ILE B 1 193 ? 2.774 59.672 -11.744 1.00 24.73 193 ILE B N 1
ATOM 3534 C CA . ILE B 1 193 ? 3.317 60.185 -13.030 1.00 25.48 193 ILE B CA 1
ATOM 3535 C C . ILE B 1 193 ? 4.847 60.199 -12.967 1.00 24.69 193 ILE B C 1
ATOM 3536 O O . ILE B 1 193 ? 5.448 59.990 -14.036 1.00 24.62 193 ILE B O 1
ATOM 3541 N N . VAL B 1 194 ? 5.465 60.401 -11.797 1.00 24.97 194 VAL B N 1
ATOM 3542 C CA . VAL B 1 194 ? 6.951 60.555 -11.734 1.00 27.92 194 VAL B CA 1
ATOM 3543 C C . VAL B 1 194 ? 7.610 59.229 -12.127 1.00 25.72 194 VAL B C 1
ATOM 3544 O O . VAL B 1 194 ? 8.720 59.268 -12.643 1.00 25.70 194 VAL B O 1
ATOM 3548 N N . ASN B 1 195 ? 6.950 58.099 -11.896 1.00 27.49 195 ASN B N 1
ATOM 3549 C CA . ASN B 1 195 ? 7.495 56.758 -12.235 1.00 27.52 195 ASN B CA 1
ATOM 3550 C C . ASN B 1 195 ? 7.247 56.485 -13.725 1.00 28.02 195 ASN B C 1
ATOM 3551 O O . ASN B 1 195 ? 8.099 55.864 -14.386 1.00 27.99 195 ASN B O 1
ATOM 3556 N N . ALA B 1 196 ? 6.103 56.932 -14.229 1.00 26.67 196 ALA B N 1
ATOM 3557 C CA . ALA B 1 196 ? 5.648 56.690 -15.612 1.00 27.24 196 ALA B CA 1
ATOM 3558 C C . ALA B 1 196 ? 6.548 57.426 -16.615 1.00 27.47 196 ALA B C 1
ATOM 3559 O O . ALA B 1 196 ? 6.964 56.803 -17.599 1.00 25.75 196 ALA B O 1
ATOM 3561 N N . VAL B 1 197 ? 6.826 58.709 -16.374 1.00 26.41 197 VAL B N 1
ATOM 3562 C CA . VAL B 1 197 ? 7.296 59.667 -17.413 1.00 26.75 197 VAL B CA 1
ATOM 3563 C C . VAL B 1 197 ? 8.545 59.113 -18.102 1.00 27.16 197 VAL B C 1
ATOM 3564 O O . VAL B 1 197 ? 8.584 59.047 -19.320 1.00 27.30 197 VAL B O 1
ATOM 3568 N N . PRO B 1 198 ? 9.605 58.672 -17.391 1.00 27.88 198 PRO B N 1
ATOM 3569 C CA . PRO B 1 198 ? 10.817 58.207 -18.070 1.00 26.90 198 PRO B CA 1
ATOM 3570 C C . PRO B 1 198 ? 10.547 57.043 -19.036 1.00 26.21 198 PRO B C 1
ATOM 3571 O O . PRO B 1 198 ? 11.009 57.093 -20.157 1.00 28.91 198 PRO B O 1
ATOM 3575 N N . ALA B 1 199 ? 9.854 56.009 -18.558 1.00 25.84 199 ALA B N 1
ATOM 3576 C CA . ALA B 1 199 ? 9.329 54.872 -19.335 1.00 24.58 199 ALA B CA 1
ATOM 3577 C C . ALA B 1 199 ? 8.570 55.378 -20.566 1.00 25.61 199 ALA B C 1
ATOM 3578 O O . ALA B 1 199 ? 8.768 54.821 -21.643 1.00 23.43 199 ALA B O 1
ATOM 3580 N N . LEU B 1 200 ? 7.703 56.377 -20.393 1.00 25.96 200 LEU B N 1
ATOM 3581 C CA . LEU B 1 200 ? 6.846 56.917 -21.485 1.00 27.57 200 LEU B CA 1
ATOM 3582 C C . LEU B 1 200 ? 7.720 57.652 -22.504 1.00 26.59 200 LEU B C 1
ATOM 3583 O O . LEU B 1 200 ? 7.510 57.445 -23.700 1.00 23.79 200 LEU B O 1
ATOM 3588 N N . ARG B 1 201 ? 8.691 58.431 -22.028 1.00 27.47 201 ARG B N 1
ATOM 3589 C CA . ARG B 1 201 ? 9.642 59.186 -22.885 1.00 29.82 201 ARG B CA 1
ATOM 3590 C C . ARG B 1 201 ? 10.461 58.203 -23.734 1.00 30.68 201 ARG B C 1
ATOM 3591 O O . ARG B 1 201 ? 10.810 58.568 -24.865 1.00 35.11 201 ARG B O 1
ATOM 3599 N N . GLU B 1 202 ? 10.706 56.986 -23.240 1.00 33.78 202 GLU B N 1
ATOM 3600 C CA . GLU B 1 202 ? 11.556 55.977 -23.932 1.00 33.88 202 GLU B CA 1
ATOM 3601 C C . GLU B 1 202 ? 10.695 55.029 -24.775 1.00 30.08 202 GLU B C 1
ATOM 3602 O O . GLU B 1 202 ? 11.271 54.161 -25.426 1.00 29.52 202 GLU B O 1
ATOM 3608 N N . GLY B 1 203 ? 9.383 55.244 -24.835 1.00 29.45 203 GLY B N 1
ATOM 3609 C CA . GLY B 1 203 ? 8.454 54.399 -25.605 1.00 30.22 203 GLY B CA 1
ATOM 3610 C C . GLY B 1 203 ? 8.336 53.015 -24.986 1.00 31.46 203 GLY B C 1
ATOM 3611 O O . GLY B 1 203 ? 7.949 52.069 -25.704 1.00 30.14 203 GLY B O 1
ATOM 3612 N N . LYS B 1 204 ? 8.646 52.884 -23.693 1.00 32.99 204 LYS B N 1
ATOM 3613 C CA . LYS B 1 204 ? 8.853 51.553 -23.047 1.00 33.61 204 LYS B CA 1
ATOM 3614 C C . LYS B 1 204 ? 7.496 50.979 -22.624 1.00 30.55 204 LYS B C 1
ATOM 3615 O O . LYS B 1 204 ? 7.389 49.751 -22.481 1.00 29.19 204 LYS B O 1
ATOM 3621 N N . VAL B 1 205 ? 6.493 51.842 -22.493 1.00 29.23 205 VAL B N 1
ATOM 3622 C CA . VAL B 1 205 ? 5.085 51.473 -22.166 1.00 29.03 205 VAL B CA 1
ATOM 3623 C C . VAL B 1 205 ? 4.202 52.568 -22.760 1.00 28.51 205 VAL B C 1
ATOM 3624 O O . VAL B 1 205 ? 4.750 53.511 -23.318 1.00 28.59 205 VAL B O 1
ATOM 3628 N N . LYS B 1 206 ? 2.889 52.478 -22.594 1.00 29.55 206 LYS B N 1
ATOM 3629 C CA . LYS B 1 206 ? 1.991 53.552 -23.070 1.00 29.83 206 LYS B CA 1
ATOM 3630 C C . LYS B 1 206 ? 0.979 53.870 -21.977 1.00 29.49 206 LYS B C 1
ATOM 3631 O O . LYS B 1 206 ? 0.915 53.153 -20.964 1.00 28.83 206 LYS B O 1
ATOM 3637 N N . ALA B 1 207 ? 0.280 54.970 -22.211 1.00 27.48 207 ALA B N 1
ATOM 3638 C CA . ALA B 1 207 ? -0.658 55.651 -21.316 1.00 26.38 207 ALA B CA 1
ATOM 3639 C C . ALA B 1 207 ? -1.973 55.761 -22.085 1.00 25.29 207 ALA B C 1
ATOM 3640 O O . ALA B 1 207 ? -1.921 56.127 -23.269 1.00 27.34 207 ALA B O 1
ATOM 3642 N N . TYR B 1 208 ? -3.086 55.395 -21.460 1.00 23.38 208 TYR B N 1
ATOM 3643 C CA . TYR B 1 208 ? -4.441 55.531 -22.040 1.00 25.59 208 TYR B CA 1
ATOM 3644 C C . TYR B 1 208 ? -5.022 56.868 -21.583 1.00 25.37 208 TYR B C 1
ATOM 3645 O O . TYR B 1 208 ? -5.459 57.650 -22.436 1.00 27.42 208 TYR B O 1
ATOM 3654 N N . VAL B 1 209 ? -4.994 57.123 -20.279 1.00 27.43 209 VAL B N 1
ATOM 3655 C CA . VAL B 1 209 ? -5.628 58.318 -19.663 1.00 27.93 209 VAL B CA 1
ATOM 3656 C C . VAL B 1 209 ? -4.875 58.723 -18.394 1.00 27.43 209 VAL B C 1
ATOM 3657 O O . VAL B 1 209 ? -4.119 57.906 -17.851 1.00 24.32 209 VAL B O 1
ATOM 3661 N N . ILE B 1 210 ? -5.090 59.978 -17.996 1.00 26.15 210 ILE B N 1
ATOM 3662 C CA . ILE B 1 210 ? -4.641 60.571 -16.713 1.00 25.68 210 ILE B CA 1
ATOM 3663 C C . ILE B 1 210 ? -5.901 60.746 -15.870 1.00 24.37 210 ILE B C 1
ATOM 3664 O O . ILE B 1 210 ? -6.933 61.115 -16.433 1.00 23.13 210 ILE B O 1
ATOM 3669 N N . ALA B 1 211 ? -5.833 60.383 -14.591 1.00 24.90 211 ALA B N 1
ATOM 3670 C CA . ALA B 1 211 ? -6.990 60.352 -13.675 1.00 25.10 211 ALA B CA 1
ATOM 3671 C C . ALA B 1 211 ? -7.025 61.699 -12.970 1.00 25.73 211 ALA B C 1
ATOM 3672 O O . ALA B 1 211 ? -6.748 61.771 -11.757 1.00 31.85 211 ALA B O 1
ATOM 3674 N N . ALA B 1 212 ? -7.260 62.739 -13.755 1.00 26.70 212 ALA B N 1
ATOM 3675 C CA . ALA B 1 212 ? -7.161 64.150 -13.346 1.00 23.94 212 ALA B CA 1
ATOM 3676 C C . ALA B 1 212 ? -8.170 64.967 -14.152 1.00 24.03 212 ALA B C 1
ATOM 3677 O O . ALA B 1 212 ? -8.698 64.441 -15.139 1.00 22.54 212 ALA B O 1
ATOM 3679 N N . SER B 1 213 ? -8.446 66.188 -13.693 1.00 27.30 213 SER B N 1
ATOM 3680 C CA . SER B 1 213 ? -9.403 67.157 -14.292 1.00 32.33 213 SER B CA 1
ATOM 3681 C C . SER B 1 213 ? -8.821 67.764 -15.558 1.00 32.35 213 SER B C 1
ATOM 3682 O O . SER B 1 213 ? -9.553 67.873 -16.550 1.00 37.79 213 SER B O 1
ATOM 3685 N N . GLU B 1 214 ? -7.564 68.178 -15.493 1.00 35.37 214 GLU B N 1
ATOM 3686 C CA . GLU B 1 214 ? -6.820 68.751 -16.639 1.00 38.62 214 GLU B CA 1
ATOM 3687 C C . GLU B 1 214 ? -5.753 67.737 -17.071 1.00 38.37 214 GLU B C 1
ATOM 3688 O O . GLU B 1 214 ? -5.402 66.824 -16.272 1.00 34.10 214 GLU B O 1
ATOM 3694 N N . ARG B 1 215 ? -5.251 67.897 -18.291 1.00 34.44 215 ARG B N 1
ATOM 3695 C CA . ARG B 1 215 ? -4.033 67.191 -18.750 1.00 34.98 215 ARG B CA 1
ATOM 3696 C C . ARG B 1 215 ? -2.816 67.767 -18.015 1.00 32.92 215 ARG B C 1
ATOM 3697 O O . ARG B 1 215 ? -2.784 68.983 -17.743 1.00 29.47 215 ARG B O 1
ATOM 3705 N N . ASP B 1 216 ? -1.848 66.918 -17.689 1.00 32.36 216 ASP B N 1
ATOM 3706 C CA . ASP B 1 216 ? -0.568 67.370 -17.091 1.00 33.95 216 ASP B CA 1
ATOM 3707 C C . ASP B 1 216 ? 0.339 67.791 -18.246 1.00 34.21 216 ASP B C 1
ATOM 3708 O O . ASP B 1 216 ? 0.567 67.020 -19.169 1.00 30.24 216 ASP B O 1
ATOM 3713 N N . PRO B 1 217 ? 0.840 69.048 -18.265 1.00 37.32 217 PRO B N 1
ATOM 3714 C CA . PRO B 1 217 ? 1.723 69.510 -19.331 1.00 36.56 217 PRO B CA 1
ATOM 3715 C C . PRO B 1 217 ? 2.949 68.626 -19.632 1.00 35.61 217 PRO B C 1
ATOM 3716 O O . PRO B 1 217 ? 3.530 68.823 -20.673 1.00 35.44 217 PRO B O 1
ATOM 3720 N N . VAL B 1 218 ? 3.344 67.695 -18.757 1.00 33.36 218 VAL B N 1
ATOM 3721 C CA . VAL B 1 218 ? 4.521 66.821 -19.054 1.00 33.31 218 VAL B CA 1
ATOM 3722 C C . VAL B 1 218 ? 4.084 65.646 -19.945 1.00 33.22 218 VAL B C 1
ATOM 3723 O O . VAL B 1 218 ? 4.947 65.091 -20.604 1.00 31.77 218 VAL B O 1
ATOM 3727 N N . VAL B 1 219 ? 2.795 65.293 -19.957 1.00 32.03 219 VAL B N 1
ATOM 3728 C CA . VAL B 1 219 ? 2.183 64.293 -20.881 1.00 31.15 219 VAL B CA 1
ATOM 3729 C C . VAL B 1 219 ? 0.970 64.949 -21.542 1.00 30.37 219 VAL B C 1
ATOM 3730 O O . VAL B 1 219 ? -0.169 64.534 -21.316 1.00 26.55 219 VAL B O 1
ATOM 3734 N N . PRO B 1 220 ? 1.192 65.997 -22.375 1.00 30.14 220 PRO B N 1
ATOM 3735 C CA . PRO B 1 220 ? 0.097 66.830 -22.887 1.00 30.02 220 PRO B CA 1
ATOM 3736 C C . PRO B 1 220 ? -0.890 66.081 -23.794 1.00 30.18 220 PRO B C 1
ATOM 3737 O O . PRO B 1 220 ? -2.032 66.461 -23.827 1.00 28.65 220 PRO B O 1
ATOM 3741 N N . ASP B 1 221 ? -0.432 65.009 -24.454 1.00 32.63 221 ASP B N 1
ATOM 3742 C CA . ASP B 1 221 ? -1.216 64.232 -25.449 1.00 31.48 221 ASP B CA 1
ATOM 3743 C C . ASP B 1 221 ? -1.913 63.049 -24.761 1.00 30.74 221 ASP B C 1
ATOM 3744 O O . ASP B 1 221 ? -2.486 62.217 -25.490 1.00 30.21 221 ASP B O 1
ATOM 3749 N N . VAL B 1 222 ? -1.901 62.964 -23.422 1.00 29.56 222 VAL B N 1
ATOM 3750 C CA . VAL B 1 222 ? -2.651 61.902 -22.682 1.00 29.17 222 VAL B CA 1
ATOM 3751 C C . VAL B 1 222 ? -3.990 62.468 -22.228 1.00 27.57 222 VAL B C 1
ATOM 3752 O O . VAL B 1 222 ? -4.041 63.244 -21.281 1.00 27.09 222 VAL B O 1
ATOM 3756 N N . PRO B 1 223 ? -5.119 61.981 -22.775 1.00 26.06 223 PRO B N 1
ATOM 3757 C CA . PRO B 1 223 ? -6.426 62.528 -22.428 1.00 28.57 223 PRO B CA 1
ATOM 3758 C C . PRO B 1 223 ? -6.734 62.308 -20.939 1.00 29.26 223 PRO B C 1
ATOM 3759 O O . PRO B 1 223 ? -6.224 61.367 -20.357 1.00 31.54 223 PRO B O 1
ATOM 3763 N N . THR B 1 224 ? -7.519 63.203 -20.347 1.00 29.94 224 THR B N 1
ATOM 3764 C CA . THR B 1 224 ? -8.139 63.022 -19.007 1.00 30.23 224 THR B CA 1
ATOM 3765 C C . THR B 1 224 ? -9.157 61.889 -19.095 1.00 31.12 224 THR B C 1
ATOM 3766 O O . THR B 1 224 ? -9.759 61.712 -20.175 1.00 32.57 224 THR B O 1
ATOM 3770 N N . ALA B 1 225 ? -9.356 61.162 -18.004 1.00 29.76 225 ALA B N 1
ATOM 3771 C CA . ALA B 1 225 ? -10.393 60.117 -17.916 1.00 30.97 225 ALA B CA 1
ATOM 3772 C C . ALA B 1 225 ? -11.744 60.738 -18.282 1.00 31.54 225 ALA B C 1
ATOM 3773 O O . ALA B 1 225 ? -12.565 60.039 -18.891 1.00 27.99 225 ALA B O 1
ATOM 3775 N N . ARG B 1 226 ? -11.949 62.007 -17.921 1.00 34.28 226 ARG B N 1
ATOM 3776 C CA . ARG B 1 226 ? -13.188 62.768 -18.228 1.00 38.50 226 ARG B CA 1
ATOM 3777 C C . ARG B 1 226 ? -13.392 62.832 -19.750 1.00 36.16 226 ARG B C 1
ATOM 3778 O O . ARG B 1 226 ? -14.487 62.495 -20.195 1.00 39.71 226 ARG B O 1
ATOM 3786 N N . GLU B 1 227 ? -12.384 63.230 -20.532 1.00 38.55 227 GLU B N 1
ATOM 3787 C CA . GLU B 1 227 ? -12.558 63.426 -22.003 1.00 39.15 227 GLU B CA 1
ATOM 3788 C C . GLU B 1 227 ? -12.623 62.057 -22.693 1.00 38.42 227 GLU B C 1
ATOM 3789 O O . GLU B 1 227 ? -13.188 61.997 -23.792 1.00 39.64 227 GLU B O 1
ATOM 3795 N N . ALA B 1 228 ? -12.165 60.989 -22.031 1.00 37.06 228 ALA B N 1
ATOM 3796 C CA . ALA B 1 228 ? -12.168 59.595 -22.536 1.00 35.54 228 ALA B CA 1
ATOM 3797 C C . ALA B 1 228 ? -13.467 58.884 -22.142 1.00 36.23 228 ALA B C 1
ATOM 3798 O O . ALA B 1 228 ? -13.633 57.739 -22.572 1.00 39.90 228 ALA B O 1
ATOM 3800 N N . GLY B 1 229 ? -14.327 59.517 -21.337 1.00 36.74 229 GLY B N 1
ATOM 3801 C CA . GLY B 1 229 ? -15.672 59.012 -20.992 1.00 36.33 229 GLY B CA 1
ATOM 3802 C C . GLY B 1 229 ? -15.762 58.284 -19.651 1.00 35.39 229 GLY B C 1
ATOM 3803 O O . GLY B 1 229 ? -16.804 57.638 -19.421 1.00 36.23 229 GLY B O 1
ATOM 3804 N N . LEU B 1 230 ? -14.763 58.396 -18.767 1.00 35.26 230 LEU B N 1
ATOM 3805 C CA . LEU B 1 230 ? -14.809 57.803 -17.400 1.00 33.86 230 LEU B CA 1
ATOM 3806 C C . LEU B 1 230 ? -14.498 58.872 -16.355 1.00 34.89 230 LEU B C 1
ATOM 3807 O O . LEU B 1 230 ? -13.448 58.843 -15.726 1.00 33.42 230 LEU B O 1
ATOM 3812 N N . PRO B 1 231 ? -15.416 59.836 -16.104 1.00 35.92 231 PRO B N 1
ATOM 3813 C CA . PRO B 1 231 ? -15.129 60.951 -15.196 1.00 34.95 231 PRO B CA 1
ATOM 3814 C C . PRO B 1 231 ? -14.832 60.544 -13.740 1.00 33.31 231 PRO B C 1
ATOM 3815 O O . PRO B 1 231 ? -14.106 61.260 -13.067 1.00 31.45 231 PRO B O 1
ATOM 3819 N N . GLY B 1 232 ? -15.357 59.406 -13.282 1.00 31.19 232 GLY B N 1
ATOM 3820 C CA . GLY B 1 232 ? -15.147 58.921 -11.904 1.00 29.14 232 GLY B CA 1
ATOM 3821 C C . GLY B 1 232 ? -13.699 58.525 -11.624 1.00 28.01 232 GLY B C 1
ATOM 3822 O O . GLY B 1 232 ? -13.365 58.333 -10.451 1.00 29.70 232 GLY B O 1
ATOM 3823 N N . PHE B 1 233 ? -12.853 58.368 -12.647 1.00 27.78 233 PHE B N 1
ATOM 3824 C CA . PHE B 1 233 ? -11.447 57.916 -12.478 1.00 26.80 233 PHE B CA 1
ATOM 3825 C C . PHE B 1 233 ? -10.562 59.151 -12.236 1.00 26.64 233 PHE B C 1
ATOM 3826 O O . PHE B 1 233 ? -9.915 59.662 -13.182 1.00 24.75 233 PHE B O 1
ATOM 3834 N N . GLN B 1 234 ? -10.532 59.628 -10.991 1.00 26.97 234 GLN B N 1
ATOM 3835 C CA . GLN B 1 234 ? -9.725 60.815 -10.585 1.00 30.81 234 GLN B CA 1
ATOM 3836 C C . GLN B 1 234 ? -8.886 60.498 -9.350 1.00 28.25 234 GLN B C 1
ATOM 3837 O O . GLN B 1 234 ? -9.464 60.272 -8.308 1.00 29.97 234 GLN B O 1
ATOM 3843 N N . VAL B 1 235 ? -7.568 60.507 -9.464 1.00 26.30 235 VAL B N 1
ATOM 3844 C CA . VAL B 1 235 ? -6.661 60.138 -8.339 1.00 26.41 235 VAL B CA 1
ATOM 3845 C C . VAL B 1 235 ? -5.506 61.146 -8.317 1.00 26.57 235 VAL B C 1
ATOM 3846 O O . VAL B 1 235 ? -4.636 61.076 -9.226 1.00 26.91 235 VAL B O 1
ATOM 3850 N N . GLY B 1 236 ? -5.572 62.099 -7.378 1.00 26.04 236 GLY B N 1
ATOM 3851 C CA . GLY B 1 236 ? -4.472 63.001 -7.009 1.00 25.81 236 GLY B CA 1
ATOM 3852 C C . GLY B 1 236 ? -3.651 62.343 -5.918 1.00 25.31 236 GLY B C 1
ATOM 3853 O O . GLY B 1 236 ? -4.092 62.379 -4.780 1.00 28.63 236 GLY B O 1
ATOM 3854 N N . ALA B 1 237 ? -2.538 61.695 -6.263 1.00 24.77 237 ALA B N 1
ATOM 3855 C CA . ALA B 1 237 ? -1.641 61.005 -5.312 1.00 24.96 237 ALA B CA 1
ATOM 3856 C C . ALA B 1 237 ? -0.758 62.054 -4.651 1.00 26.73 237 ALA B C 1
ATOM 3857 O O . ALA B 1 237 ? 0.212 62.516 -5.263 1.00 28.83 237 ALA B O 1
ATOM 3859 N N . TRP B 1 238 ? -1.128 62.429 -3.442 1.00 24.90 238 TRP B N 1
ATOM 3860 C CA . TRP B 1 238 ? -0.281 63.218 -2.524 1.00 24.25 238 TRP B CA 1
ATOM 3861 C C . TRP B 1 238 ? 0.675 62.276 -1.788 1.00 24.19 238 TRP B C 1
ATOM 3862 O O . TRP B 1 238 ? 0.339 61.086 -1.586 1.00 23.67 238 TRP B O 1
ATOM 3873 N N . THR B 1 239 ? 1.853 62.790 -1.452 1.00 25.18 239 THR B N 1
ATOM 3874 C CA . THR B 1 239 ? 2.869 62.111 -0.618 1.00 24.69 239 THR B CA 1
ATOM 3875 C C . THR B 1 239 ? 3.295 63.118 0.444 1.00 24.11 239 THR B C 1
ATOM 3876 O O . THR B 1 239 ? 3.509 64.305 0.093 1.00 24.08 239 THR B O 1
ATOM 3880 N N . GLY B 1 240 ? 3.377 62.670 1.695 1.00 23.52 240 GLY B N 1
ATOM 3881 C CA . GLY B 1 240 ? 3.715 63.532 2.834 1.00 22.46 240 GLY B CA 1
ATOM 3882 C C . GLY B 1 240 ? 4.746 62.891 3.732 1.00 21.44 240 GLY B C 1
ATOM 3883 O O . GLY B 1 240 ? 4.855 61.669 3.739 1.00 20.60 240 GLY B O 1
ATOM 3884 N N . LEU B 1 241 ? 5.433 63.706 4.519 1.00 21.52 241 LEU B N 1
ATOM 3885 C CA . LEU B 1 241 ? 6.320 63.222 5.602 1.00 21.87 241 LEU B CA 1
ATOM 3886 C C . LEU B 1 241 ? 5.543 63.222 6.913 1.00 21.02 241 LEU B C 1
ATOM 3887 O O . LEU B 1 241 ? 4.915 64.261 7.252 1.00 21.21 241 LEU B O 1
ATOM 3892 N N . PHE B 1 242 ? 5.594 62.104 7.625 1.00 21.61 242 PHE B N 1
ATOM 3893 C CA . PHE B 1 242 ? 4.901 61.895 8.921 1.00 22.92 242 PHE B CA 1
ATOM 3894 C C . PHE B 1 242 ? 5.933 61.520 9.974 1.00 23.30 242 PHE B C 1
ATOM 3895 O O . PHE B 1 242 ? 6.939 60.899 9.638 1.00 23.92 242 PHE B O 1
ATOM 3903 N N . ALA B 1 243 ? 5.685 61.947 11.208 1.00 23.24 243 ALA B N 1
ATOM 3904 C CA . ALA B 1 243 ? 6.390 61.484 12.416 1.00 22.88 243 ALA B CA 1
ATOM 3905 C C . ALA B 1 243 ? 5.413 60.642 13.230 1.00 22.72 243 ALA B C 1
ATOM 3906 O O . ALA B 1 243 ? 4.197 60.681 13.007 1.00 21.56 243 ALA B O 1
ATOM 3908 N N . PRO B 1 244 ? 5.912 59.821 14.173 1.00 24.17 244 PRO B N 1
ATOM 3909 C CA . PRO B 1 244 ? 5.029 59.144 15.115 1.00 24.55 244 PRO B CA 1
ATOM 3910 C C . PRO B 1 244 ? 4.218 60.173 15.913 1.00 24.69 244 PRO B C 1
ATOM 3911 O O . PRO B 1 244 ? 4.674 61.296 16.063 1.00 26.26 244 PRO B O 1
ATOM 3915 N N . ARG B 1 245 ? 3.052 59.753 16.393 1.00 27.98 245 ARG B N 1
ATOM 3916 C CA . ARG B 1 245 ? 2.156 60.559 17.253 1.00 31.52 245 ARG B CA 1
ATOM 3917 C C . ARG B 1 245 ? 2.914 60.933 18.528 1.00 31.09 245 ARG B C 1
ATOM 3918 O O . ARG B 1 245 ? 3.538 60.037 19.144 1.00 29.33 245 ARG B O 1
ATOM 3926 N N . GLY B 1 246 ? 2.858 62.216 18.885 1.00 29.71 246 GLY B N 1
ATOM 3927 C CA . GLY B 1 246 ? 3.459 62.758 20.114 1.00 29.41 246 GLY B CA 1
ATOM 3928 C C . GLY B 1 246 ? 4.868 63.247 19.878 1.00 29.31 246 GLY B C 1
ATOM 3929 O O . GLY B 1 246 ? 5.524 63.630 20.866 1.00 31.47 246 GLY B O 1
ATOM 3930 N N . THR B 1 247 ? 5.336 63.238 18.627 1.00 26.00 247 THR B N 1
ATOM 3931 C CA . THR B 1 247 ? 6.607 63.910 18.259 1.00 25.13 247 THR B CA 1
ATOM 3932 C C . THR B 1 247 ? 6.465 65.387 18.600 1.00 24.61 247 THR B C 1
ATOM 3933 O O . THR B 1 247 ? 5.612 66.077 18.065 1.00 24.71 247 THR B O 1
ATOM 3937 N N . PRO B 1 248 ? 7.291 65.915 19.517 1.00 25.80 248 PRO B N 1
ATOM 3938 C CA . PRO B 1 248 ? 7.133 67.300 19.969 1.00 25.77 248 PRO B CA 1
ATOM 3939 C C . PRO B 1 248 ? 6.969 68.310 18.830 1.00 24.99 248 PRO B C 1
ATOM 3940 O O . PRO B 1 248 ? 7.675 68.215 17.847 1.00 23.21 248 PRO B O 1
ATOM 3944 N N . GLU B 1 249 ? 6.069 69.271 19.034 1.00 25.96 249 GLU B N 1
ATOM 3945 C CA . GLU B 1 249 ? 5.793 70.406 18.120 1.00 27.79 249 GLU B CA 1
ATOM 3946 C C . GLU B 1 249 ? 7.085 71.092 17.673 1.00 24.46 249 GLU B C 1
ATOM 3947 O O . GLU B 1 249 ? 7.193 71.421 16.505 1.00 26.47 249 GLU B O 1
ATOM 3953 N N . PRO B 1 250 ? 8.083 71.404 18.523 1.00 21.61 250 PRO B N 1
ATOM 3954 C CA . PRO B 1 250 ? 9.287 72.078 18.029 1.00 22.62 250 PRO B CA 1
ATOM 3955 C C . PRO B 1 250 ? 10.100 71.234 17.042 1.00 23.22 250 PRO B C 1
ATOM 3956 O O . PRO B 1 250 ? 10.699 71.799 16.168 1.00 24.18 250 PRO B O 1
ATOM 3960 N N . ILE B 1 251 ? 10.070 69.905 17.194 1.00 23.83 251 ILE B N 1
ATOM 3961 C CA . ILE B 1 251 ? 10.731 68.950 16.261 1.00 23.56 251 ILE B CA 1
ATOM 3962 C C . ILE B 1 251 ? 9.981 68.957 14.917 1.00 24.16 251 ILE B C 1
ATOM 3963 O O . ILE B 1 251 ? 10.643 69.070 13.857 1.00 22.04 251 ILE B O 1
ATOM 3968 N N . VAL B 1 252 ? 8.650 68.914 14.932 1.00 25.23 252 VAL B N 1
ATOM 3969 C CA . VAL B 1 252 ? 7.846 68.974 13.674 1.00 26.53 252 VAL B CA 1
ATOM 3970 C C . VAL B 1 252 ? 8.149 70.293 12.953 1.00 26.92 252 VAL B C 1
ATOM 3971 O O . VAL B 1 252 ? 8.340 70.259 11.725 1.00 29.78 252 VAL B O 1
ATOM 3975 N N . ALA B 1 253 ? 8.182 71.407 13.691 1.00 27.34 253 ALA B N 1
ATOM 3976 C CA . ALA B 1 253 ? 8.487 72.756 13.168 1.00 27.23 253 ALA B CA 1
ATOM 3977 C C . ALA B 1 253 ? 9.811 72.699 12.392 1.00 27.10 253 ALA B C 1
ATOM 3978 O O . ALA B 1 253 ? 9.833 73.148 11.245 1.00 28.93 253 ALA B O 1
ATOM 3980 N N . LYS B 1 254 ? 10.855 72.137 13.000 1.00 26.71 254 LYS B N 1
ATOM 3981 C CA . LYS B 1 254 ? 12.230 72.073 12.437 1.00 27.85 254 LYS B CA 1
ATOM 3982 C C . LYS B 1 254 ? 12.218 71.129 11.235 1.00 25.19 254 LYS B C 1
ATOM 3983 O O . LYS B 1 254 ? 12.785 71.484 10.204 1.00 23.99 254 LYS B O 1
ATOM 3989 N N . LEU B 1 255 ? 11.566 69.966 11.340 1.00 24.91 255 LEU B N 1
ATOM 3990 C CA . LEU B 1 255 ? 11.442 69.046 10.178 1.00 24.50 255 LEU B CA 1
ATOM 3991 C C . LEU B 1 255 ? 10.681 69.769 9.047 1.00 24.14 255 LEU B C 1
ATOM 3992 O O . LEU B 1 255 ? 11.184 69.813 7.902 1.00 21.68 255 LEU B O 1
ATOM 3997 N N . ASN B 1 256 ? 9.583 70.446 9.378 1.00 24.62 256 ASN B N 1
ATOM 3998 C CA . ASN B 1 256 ? 8.772 71.199 8.383 1.00 23.97 256 ASN B CA 1
ATOM 3999 C C . ASN B 1 256 ? 9.629 72.291 7.727 1.00 24.65 256 ASN B C 1
ATOM 4000 O O . ASN B 1 256 ? 9.492 72.465 6.490 1.00 23.87 256 ASN B O 1
ATOM 4005 N N . ALA B 1 257 ? 10.424 73.026 8.523 1.00 23.57 257 ALA B N 1
ATOM 4006 C CA . ALA B 1 257 ? 11.315 74.124 8.070 1.00 24.64 257 ALA B CA 1
ATOM 4007 C C . ALA B 1 257 ? 12.361 73.573 7.089 1.00 23.98 257 ALA B C 1
ATOM 4008 O O . ALA B 1 257 ? 12.602 74.217 6.050 1.00 24.56 257 ALA B O 1
ATOM 4010 N N . ALA B 1 258 ? 12.916 72.389 7.367 1.00 23.50 258 ALA B N 1
ATOM 4011 C CA . ALA B 1 258 ? 13.878 71.705 6.474 1.00 24.56 258 ALA B CA 1
ATOM 4012 C C . ALA B 1 258 ? 13.180 71.194 5.196 1.00 24.39 258 ALA B C 1
ATOM 4013 O O . ALA B 1 258 ? 13.798 71.256 4.122 1.00 23.75 258 ALA B O 1
ATOM 4015 N N . VAL B 1 259 ? 11.944 70.704 5.277 1.00 23.56 259 VAL B N 1
ATOM 4016 C CA . VAL B 1 259 ? 11.216 70.277 4.054 1.00 23.53 259 VAL B CA 1
ATOM 4017 C C . VAL B 1 259 ? 11.004 71.505 3.175 1.00 24.06 259 VAL B C 1
ATOM 4018 O O . VAL B 1 259 ? 11.309 71.439 1.970 1.00 22.78 259 VAL B O 1
ATOM 4022 N N . SER B 1 260 ? 10.447 72.564 3.749 1.00 23.88 260 SER B N 1
ATOM 4023 C CA . SER B 1 260 ? 10.177 73.824 3.023 1.00 23.55 260 SER B CA 1
ATOM 4024 C C . SER B 1 260 ? 11.453 74.351 2.360 1.00 23.62 260 SER B C 1
ATOM 4025 O O . SER B 1 260 ? 11.346 74.773 1.200 1.00 24.00 260 SER B O 1
ATOM 4028 N N . ARG B 1 261 ? 12.588 74.385 3.069 1.00 24.37 261 ARG B N 1
ATOM 4029 C CA . ARG B 1 261 ? 13.869 74.913 2.521 1.00 26.89 261 ARG B CA 1
ATOM 4030 C C . ARG B 1 261 ? 14.284 74.029 1.330 1.00 27.69 261 ARG B C 1
ATOM 4031 O O . ARG B 1 261 ? 14.727 74.590 0.327 1.00 28.38 261 ARG B O 1
ATOM 4033 N N . ALA B 1 262 ? 14.113 72.705 1.404 1.00 28.08 262 ALA B N 1
ATOM 4034 C CA . ALA B 1 262 ? 14.367 71.785 0.266 1.00 28.87 262 ALA B CA 1
ATOM 4035 C C . ALA B 1 262 ? 13.471 72.125 -0.938 1.00 29.64 262 ALA B C 1
ATOM 4036 O O . ALA B 1 262 ? 13.983 72.150 -2.077 1.00 30.73 262 ALA B O 1
ATOM 4038 N N . LEU B 1 263 ? 12.184 72.383 -0.712 1.00 28.78 263 LEU B N 1
ATOM 4039 C CA . LEU B 1 263 ? 11.202 72.613 -1.804 1.00 27.11 263 LEU B CA 1
ATOM 4040 C C . LEU B 1 263 ? 11.440 73.992 -2.434 1.00 26.94 263 LEU B C 1
ATOM 4041 O O . LEU B 1 263 ? 10.800 74.260 -3.481 1.00 26.99 263 LEU B O 1
ATOM 4046 N N . ASP B 1 264 ? 12.313 74.827 -1.841 1.00 26.48 264 ASP B N 1
ATOM 4047 C CA . ASP B 1 264 ? 12.708 76.172 -2.351 1.00 26.18 264 ASP B CA 1
ATOM 4048 C C . ASP B 1 264 ? 13.967 76.068 -3.223 1.00 28.23 264 ASP B C 1
ATOM 4049 O O . ASP B 1 264 ? 14.322 77.064 -3.880 1.00 29.15 264 ASP B O 1
ATOM 4054 N N . GLN B 1 265 ? 14.637 74.918 -3.232 1.00 28.64 265 GLN B N 1
ATOM 4055 C CA . GLN B 1 265 ? 15.849 74.689 -4.061 1.00 29.75 265 GLN B CA 1
ATOM 4056 C C . GLN B 1 265 ? 15.411 74.385 -5.504 1.00 30.93 265 GLN B C 1
ATOM 4057 O O . GLN B 1 265 ? 14.558 73.477 -5.696 1.00 28.08 265 GLN B O 1
ATOM 4063 N N . SER B 1 266 ? 15.956 75.119 -6.483 1.00 31.29 266 SER B N 1
ATOM 4064 C CA . SER B 1 266 ? 15.587 75.009 -7.922 1.00 32.34 266 SER B CA 1
ATOM 4065 C C . SER B 1 266 ? 15.894 73.590 -8.417 1.00 31.29 266 SER B C 1
ATOM 4066 O O . SER B 1 266 ? 15.159 73.079 -9.226 1.00 28.05 266 SER B O 1
ATOM 4069 N N . ASP B 1 267 ? 16.918 72.954 -7.868 1.00 31.65 267 ASP B N 1
ATOM 4070 C CA . ASP B 1 267 ? 17.258 71.548 -8.172 1.00 34.01 267 ASP B CA 1
ATOM 4071 C C . ASP B 1 267 ? 16.046 70.642 -7.923 1.00 32.27 267 ASP B C 1
ATOM 4072 O O . ASP B 1 267 ? 15.605 69.937 -8.859 1.00 30.58 267 ASP B O 1
ATOM 4077 N N . VAL B 1 268 ? 15.553 70.656 -6.682 1.00 30.54 268 VAL B N 1
ATOM 4078 C CA . VAL B 1 268 ? 14.374 69.877 -6.209 1.00 27.97 268 VAL B CA 1
ATOM 4079 C C . VAL B 1 268 ? 13.166 70.269 -7.064 1.00 25.82 268 VAL B C 1
ATOM 4080 O O . VAL B 1 268 ? 12.410 69.376 -7.465 1.00 23.15 268 VAL B O 1
ATOM 4084 N N . ARG B 1 269 ? 12.985 71.569 -7.293 1.00 26.85 269 ARG B N 1
ATOM 4085 C CA . ARG B 1 269 ? 11.793 72.134 -7.981 1.00 28.25 269 ARG B CA 1
ATOM 4086 C C . ARG B 1 269 ? 11.793 71.697 -9.442 1.00 26.24 269 ARG B C 1
ATOM 4087 O O . ARG B 1 269 ? 10.741 71.307 -9.926 1.00 25.42 269 ARG B O 1
ATOM 4095 N N . THR B 1 270 ? 12.932 71.772 -10.122 1.00 27.89 270 THR B N 1
ATOM 4096 C CA . THR B 1 270 ? 13.008 71.450 -11.570 1.00 30.22 270 THR B CA 1
ATOM 4097 C C . THR B 1 270 ? 12.839 69.934 -11.714 1.00 29.49 270 THR B C 1
ATOM 4098 O O . THR B 1 270 ? 12.050 69.543 -12.562 1.00 29.05 270 THR B O 1
ATOM 4102 N N . ARG B 1 271 ? 13.484 69.120 -10.870 1.00 31.74 271 ARG B N 1
ATOM 4103 C CA . ARG B 1 271 ? 13.427 67.635 -10.996 1.00 34.67 271 ARG B CA 1
ATOM 4104 C C . ARG B 1 271 ? 11.998 67.143 -10.745 1.00 33.46 271 ARG B C 1
ATOM 4105 O O . ARG B 1 271 ? 11.560 66.201 -11.468 1.00 32.06 271 ARG B O 1
ATOM 4113 N N . LEU B 1 272 ? 11.287 67.732 -9.770 1.00 30.35 272 LEU B N 1
ATOM 4114 C CA . LEU B 1 272 ? 9.889 67.324 -9.468 1.00 30.07 272 LEU B CA 1
ATOM 4115 C C . LEU B 1 272 ? 9.016 67.673 -10.677 1.00 30.80 272 LEU B C 1
ATOM 4116 O O . LEU B 1 272 ? 8.270 66.798 -11.128 1.00 30.63 272 LEU B O 1
ATOM 4121 N N . THR B 1 273 ? 9.131 68.910 -11.170 1.00 32.93 273 THR B N 1
ATOM 4122 C CA . THR B 1 273 ? 8.226 69.525 -12.183 1.00 33.61 273 THR B CA 1
ATOM 4123 C C . THR B 1 273 ? 8.467 68.827 -13.533 1.00 34.04 273 THR B C 1
ATOM 4124 O O . THR B 1 273 ? 7.473 68.570 -14.229 1.00 33.81 273 THR B O 1
ATOM 4128 N N . ASP B 1 274 ? 9.711 68.439 -13.839 1.00 34.85 274 ASP B N 1
ATOM 4129 C CA . ASP B 1 274 ? 10.075 67.658 -15.058 1.00 36.76 274 ASP B CA 1
ATOM 4130 C C . ASP B 1 274 ? 9.469 66.247 -15.038 1.00 34.20 274 ASP B C 1
ATOM 4131 O O . ASP B 1 274 ? 9.384 65.670 -16.112 1.00 31.05 274 ASP B O 1
ATOM 4136 N N . LEU B 1 275 ? 9.138 65.681 -13.870 1.00 33.03 275 LEU B N 1
ATOM 4137 C CA . LEU B 1 275 ? 8.512 64.331 -13.777 1.00 31.76 275 LEU B CA 1
ATOM 4138 C C . LEU B 1 275 ? 6.997 64.471 -13.564 1.00 31.64 275 LEU B C 1
ATOM 4139 O O . LEU B 1 275 ? 6.325 63.435 -13.385 1.00 30.67 275 LEU B O 1
ATOM 4144 N N . GLY B 1 276 ? 6.466 65.702 -13.631 1.00 31.77 276 GLY B N 1
ATOM 4145 C CA . GLY B 1 276 ? 5.016 65.971 -13.622 1.00 31.70 276 GLY B CA 1
ATOM 4146 C C . GLY B 1 276 ? 4.453 66.067 -12.216 1.00 31.02 276 GLY B C 1
ATOM 4147 O O . GLY B 1 276 ? 3.223 66.015 -12.075 1.00 32.10 276 GLY B O 1
ATOM 4148 N N . ALA B 1 277 ? 5.321 66.222 -11.219 1.00 30.83 277 ALA B N 1
ATOM 4149 C CA . ALA B 1 277 ? 4.951 66.421 -9.799 1.00 32.73 277 ALA B CA 1
ATOM 4150 C C . ALA B 1 277 ? 4.721 67.920 -9.513 1.00 31.44 277 ALA B C 1
ATOM 4151 O O . ALA B 1 277 ? 5.397 68.737 -10.130 1.00 28.74 277 ALA B O 1
ATOM 4153 N N . LEU B 1 278 ? 3.776 68.252 -8.625 1.00 34.06 278 LEU B N 1
ATOM 4154 C CA . LEU B 1 278 ? 3.543 69.629 -8.097 1.00 34.45 278 LEU B CA 1
ATOM 4155 C C . LEU B 1 278 ? 4.473 69.866 -6.910 1.00 31.76 278 LEU B C 1
ATOM 4156 O O . LEU B 1 278 ? 4.494 69.019 -5.995 1.00 36.51 278 LEU B O 1
ATOM 4161 N N . VAL B 1 279 ? 5.241 70.950 -6.946 1.00 29.59 279 VAL B N 1
ATOM 4162 C CA . VAL B 1 279 ? 5.957 71.489 -5.755 1.00 29.45 279 VAL B CA 1
ATOM 4163 C C . VAL B 1 279 ? 4.902 72.222 -4.936 1.00 28.56 279 VAL B C 1
ATOM 4164 O O . VAL B 1 279 ? 4.319 73.149 -5.456 1.00 23.54 279 VAL B O 1
ATOM 4168 N N . PRO B 1 280 ? 4.560 71.802 -3.691 1.00 30.84 280 PRO B N 1
ATOM 4169 C CA . PRO B 1 280 ? 3.632 72.567 -2.855 1.00 29.46 280 PRO B CA 1
ATOM 4170 C C . PRO B 1 280 ? 4.077 74.024 -2.635 1.00 32.43 280 PRO B C 1
ATOM 4171 O O . PRO B 1 280 ? 5.247 74.240 -2.294 1.00 28.56 280 PRO B O 1
ATOM 4175 N N . ARG B 1 281 ? 3.146 74.978 -2.808 1.00 33.25 281 ARG B N 1
ATOM 4176 C CA . ARG B 1 281 ? 3.367 76.417 -2.506 1.00 37.28 281 ARG B CA 1
ATOM 4177 C C . ARG B 1 281 ? 3.602 76.575 -1.006 1.00 36.23 281 ARG B C 1
ATOM 4178 O O . ARG B 1 281 ? 3.144 75.753 -0.216 1.00 31.44 281 ARG B O 1
ATOM 4186 N N . PRO B 1 282 ? 4.317 77.631 -0.567 1.00 34.61 282 PRO B N 1
ATOM 4187 C CA . PRO B 1 282 ? 4.592 77.833 0.859 1.00 38.06 282 PRO B CA 1
ATOM 4188 C C . PRO B 1 282 ? 3.439 77.470 1.822 1.00 37.40 282 PRO B C 1
ATOM 4189 O O . PRO B 1 282 ? 3.682 76.725 2.756 1.00 37.63 282 PRO B O 1
ATOM 4193 N N . GLU B 1 283 ? 2.224 77.967 1.572 1.00 36.45 283 GLU B N 1
ATOM 4194 C CA . GLU B 1 283 ? 1.041 77.781 2.458 1.00 38.61 283 GLU B CA 1
ATOM 4195 C C . GLU B 1 283 ? 0.485 76.350 2.356 1.00 37.88 283 GLU B C 1
ATOM 4196 O O . GLU B 1 283 ? -0.310 75.972 3.235 1.00 37.91 283 GLU B O 1
ATOM 4202 N N . GLN B 1 284 ? 0.884 75.569 1.348 1.00 34.86 284 GLN B N 1
ATOM 4203 C CA . GLN B 1 284 ? 0.469 74.150 1.220 1.00 36.82 284 GLN B CA 1
ATOM 4204 C C . GLN B 1 284 ? 1.395 73.265 2.067 1.00 34.86 284 GLN B C 1
ATOM 4205 O O . GLN B 1 284 ? 1.202 72.041 2.033 1.00 31.90 284 GLN B O 1
ATOM 4211 N N . ARG B 1 285 ? 2.347 73.840 2.818 1.00 33.97 285 ARG B N 1
ATOM 4212 C CA . ARG B 1 285 ? 3.408 73.059 3.528 1.00 33.73 285 ARG B CA 1
ATOM 4213 C C . ARG B 1 285 ? 3.131 72.932 5.030 1.00 31.57 285 ARG B C 1
ATOM 4214 O O . ARG B 1 285 ? 3.851 72.126 5.678 1.00 33.03 285 ARG B O 1
ATOM 4222 N N . ALA B 1 286 ? 2.168 73.699 5.565 1.00 27.91 286 ALA B N 1
ATOM 4223 C CA . ALA B 1 286 ? 1.713 73.611 6.970 1.00 27.94 286 ALA B CA 1
ATOM 4224 C C . ALA B 1 286 ? 1.271 72.169 7.237 1.00 27.17 286 ALA B C 1
ATOM 4225 O O . ALA B 1 286 ? 0.633 71.553 6.395 1.00 25.80 286 ALA B O 1
ATOM 4227 N N . PRO B 1 287 ? 1.661 71.555 8.377 1.00 27.34 287 PRO B N 1
ATOM 4228 C CA . PRO B 1 287 ? 1.296 70.168 8.661 1.00 26.43 287 PRO B CA 1
ATOM 4229 C C . PRO B 1 287 ? -0.213 69.902 8.549 1.00 26.63 287 PRO B C 1
ATOM 4230 O O . PRO B 1 287 ? -0.568 68.799 8.167 1.00 25.57 287 PRO B O 1
ATOM 4234 N N . VAL B 1 288 ? -1.054 70.892 8.888 1.00 24.28 288 VAL B N 1
ATOM 4235 C CA . VAL B 1 288 ? -2.544 70.752 8.857 1.00 22.94 288 VAL B CA 1
ATOM 4236 C C . VAL B 1 288 ? -3.011 70.483 7.421 1.00 22.52 288 VAL B C 1
ATOM 4237 O O . VAL B 1 288 ? -4.053 69.799 7.256 1.00 21.71 288 VAL B O 1
ATOM 4241 N N . VAL B 1 289 ? -2.286 70.972 6.411 1.00 22.45 289 VAL B N 1
ATOM 4242 C CA . VAL B 1 289 ? -2.661 70.716 4.988 1.00 23.58 289 VAL B CA 1
ATOM 4243 C C . VAL B 1 289 ? -2.548 69.211 4.722 1.00 23.46 289 VAL B C 1
ATOM 4244 O O . VAL B 1 289 ? -3.479 68.651 4.096 1.00 23.11 289 VAL B O 1
ATOM 4248 N N . LEU B 1 290 ? -1.525 68.562 5.280 1.00 23.10 290 LEU B N 1
ATOM 4249 C CA . LEU B 1 290 ? -1.352 67.084 5.195 1.00 23.41 290 LEU B CA 1
ATOM 4250 C C . LEU B 1 290 ? -2.452 66.358 5.978 1.00 23.25 290 LEU B C 1
ATOM 4251 O O . LEU B 1 290 ? -3.002 65.350 5.424 1.00 24.13 290 LEU B O 1
ATOM 4256 N N . ALA B 1 291 ? -2.744 66.805 7.207 1.00 21.75 291 ALA B N 1
ATOM 4257 C CA . ALA B 1 291 ? -3.808 66.216 8.054 1.00 21.12 291 ALA B CA 1
ATOM 4258 C C . ALA B 1 291 ? -5.119 66.301 7.276 1.00 21.30 291 ALA B C 1
ATOM 4259 O O . ALA B 1 291 ? -5.808 65.294 7.204 1.00 21.76 291 ALA B O 1
ATOM 4261 N N . GLN B 1 292 ? -5.381 67.439 6.622 1.00 21.44 292 GLN B N 1
ATOM 4262 C CA . GLN B 1 292 ? -6.623 67.695 5.835 1.00 22.45 292 GLN B CA 1
ATOM 4263 C C . GLN B 1 292 ? -6.748 66.690 4.685 1.00 24.26 292 GLN B C 1
ATOM 4264 O O . GLN B 1 292 ? -7.828 66.077 4.515 1.00 28.02 292 GLN B O 1
ATOM 4270 N N . LEU B 1 293 ? -5.695 66.552 3.890 1.00 24.18 293 LEU B N 1
ATOM 4271 C CA . LEU B 1 293 ? -5.625 65.554 2.799 1.00 23.99 293 LEU B CA 1
ATOM 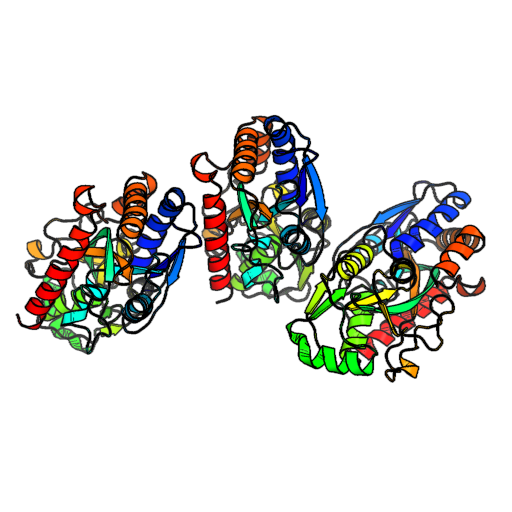4272 C C . LEU B 1 293 ? -5.910 64.148 3.337 1.00 23.53 293 LEU B C 1
ATOM 4273 O O . LEU B 1 293 ? -6.634 63.400 2.657 1.00 22.46 293 LEU B O 1
ATOM 4278 N N . VAL B 1 294 ? -5.295 63.782 4.460 1.00 23.37 294 VAL B N 1
ATOM 4279 C CA . VAL B 1 294 ? -5.401 62.420 5.059 1.00 25.16 294 VAL B CA 1
ATOM 4280 C C . VAL B 1 294 ? -6.865 62.177 5.419 1.00 26.89 294 VAL B C 1
ATOM 4281 O O . VAL B 1 294 ? -7.366 61.112 5.124 1.00 27.99 294 VAL B O 1
ATOM 4285 N N . GLN B 1 295 ? -7.471 63.131 6.119 1.00 29.90 295 GLN B N 1
ATOM 4286 C CA . GLN B 1 295 ? -8.902 63.115 6.499 1.00 32.79 295 GLN B CA 1
ATOM 4287 C C . GLN B 1 295 ? -9.738 62.924 5.224 1.00 31.10 295 GLN B C 1
ATOM 4288 O O . GLN B 1 295 ? -10.493 61.952 5.148 1.00 31.52 295 GLN B O 1
ATOM 4294 N N . GLU B 1 296 ? -9.592 63.811 4.244 1.00 30.15 296 GLU B N 1
ATOM 4295 C CA . GLU B 1 296 ? -10.304 63.720 2.935 1.00 30.92 296 GLU B CA 1
ATOM 4296 C C . GLU B 1 296 ? -10.151 62.309 2.344 1.00 31.10 296 GLU B C 1
ATOM 4297 O O . GLU B 1 296 ? -11.155 61.750 1.846 1.00 28.82 296 GLU B O 1
ATOM 4303 N N . GLU B 1 297 ? -8.941 61.749 2.380 1.00 29.68 297 GLU B N 1
ATOM 4304 C CA . GLU B 1 297 ? -8.619 60.504 1.640 1.00 29.71 297 GLU B CA 1
ATOM 4305 C C . GLU B 1 297 ? -9.293 59.324 2.348 1.00 28.91 297 GLU B C 1
ATOM 4306 O O . GLU B 1 297 ? -9.876 58.449 1.655 1.00 26.25 297 GLU B O 1
ATOM 4312 N N . ILE B 1 298 ? -9.252 59.305 3.679 1.00 28.92 298 ILE B N 1
ATOM 4313 C CA . ILE B 1 298 ? -9.848 58.188 4.466 1.00 30.78 298 ILE B CA 1
ATOM 4314 C C . ILE B 1 298 ? -11.315 58.034 4.044 1.00 29.95 298 ILE B C 1
ATOM 4315 O O . ILE B 1 298 ? -11.663 56.910 3.655 1.00 28.45 298 ILE B O 1
ATOM 4320 N N . SER B 1 299 ? -12.127 59.098 4.039 1.00 29.65 299 SER B N 1
ATOM 4321 C CA . SER B 1 299 ? -13.573 59.002 3.680 1.00 30.79 299 SER B CA 1
ATOM 4322 C C . SER B 1 299 ? -13.737 58.731 2.186 1.00 29.95 299 SER B C 1
ATOM 4323 O O . SER B 1 299 ? -14.554 57.867 1.834 1.00 30.90 299 SER B O 1
ATOM 4326 N N . ARG B 1 300 ? -12.999 59.437 1.334 1.00 29.68 300 ARG B N 1
ATOM 4327 C CA . ARG B 1 300 ? -13.093 59.235 -0.133 1.00 29.55 300 ARG B CA 1
ATOM 4328 C C . ARG B 1 300 ? -13.092 57.721 -0.407 1.00 26.89 300 ARG B C 1
ATOM 4329 O O . ARG B 1 300 ? -14.013 57.256 -1.064 1.00 28.10 300 ARG B O 1
ATOM 4337 N N . TRP B 1 301 ? -12.134 56.972 0.134 1.00 25.37 301 TRP B N 1
ATOM 4338 C CA . TRP B 1 301 ? -11.914 55.538 -0.186 1.00 27.54 301 TRP B CA 1
ATOM 4339 C C . TRP B 1 301 ? -12.930 54.636 0.527 1.00 29.79 301 TRP B C 1
ATOM 4340 O O . TRP B 1 301 ? -13.236 53.568 -0.054 1.00 28.39 301 TRP B O 1
ATOM 4351 N N . GLU B 1 302 ? -13.451 55.055 1.690 1.00 32.54 302 GLU B N 1
ATOM 4352 C CA . GLU B 1 302 ? -14.627 54.428 2.359 1.00 35.94 302 GLU B CA 1
ATOM 4353 C C . GLU B 1 302 ? -15.829 54.522 1.414 1.00 36.57 302 GLU B C 1
ATOM 4354 O O . GLU B 1 302 ? -16.555 53.513 1.282 1.00 37.48 302 GLU B O 1
ATOM 4360 N N . ASP B 1 303 ? -15.997 55.676 0.765 1.00 37.26 303 ASP B N 1
ATOM 4361 C CA . ASP B 1 303 ? -17.082 55.951 -0.220 1.00 40.23 303 ASP B CA 1
ATOM 4362 C C . ASP B 1 303 ? -16.895 55.048 -1.446 1.00 39.14 303 ASP B C 1
ATOM 4363 O O . ASP B 1 303 ? -17.896 54.507 -1.921 1.00 37.75 303 ASP B O 1
ATOM 4368 N N . VAL B 1 304 ? -15.660 54.854 -1.910 1.00 37.17 304 VAL B N 1
ATOM 4369 C CA . VAL B 1 304 ? -15.345 54.025 -3.113 1.00 35.37 304 VAL B CA 1
ATOM 4370 C C . VAL B 1 304 ? -15.733 52.555 -2.875 1.00 38.04 304 VAL B C 1
ATOM 4371 O O . VAL B 1 304 ? -16.191 51.909 -3.835 1.00 35.42 304 VAL B O 1
ATOM 4375 N N . VAL B 1 305 ? -15.499 52.015 -1.677 1.00 38.92 305 VAL B N 1
ATOM 4376 C CA . VAL B 1 305 ? -15.606 50.547 -1.410 1.00 42.04 305 VAL B CA 1
ATOM 4377 C C . VAL B 1 305 ? -16.878 50.266 -0.603 1.00 39.37 305 VAL B C 1
ATOM 4378 O O . VAL B 1 305 ? -17.007 49.161 -0.086 1.00 40.67 305 VAL B O 1
ATOM 4382 N N . GLU B 1 306 ? -17.804 51.218 -0.529 1.00 42.78 306 GLU B N 1
ATOM 4383 C CA . GLU B 1 306 ? -19.003 51.104 0.342 1.00 49.47 306 GLU B CA 1
ATOM 4384 C C . GLU B 1 306 ? -19.909 49.993 -0.213 1.00 49.81 306 GLU B C 1
ATOM 4385 O O . GLU B 1 306 ? -20.668 49.421 0.583 1.00 52.92 306 GLU B O 1
ATOM 4391 N N . GLY B 1 307 ? -19.798 49.685 -1.514 1.00 47.28 307 GLY B N 1
ATOM 4392 C CA . GLY B 1 307 ? -20.491 48.568 -2.181 1.00 48.14 307 GLY B CA 1
ATOM 4393 C C . GLY B 1 307 ? -19.813 47.225 -1.944 1.00 49.42 307 GLY B C 1
ATOM 4394 O O . GLY B 1 307 ? -20.080 46.311 -2.724 1.00 46.15 307 GLY B O 1
ATOM 4395 N N . THR B 1 308 ? -18.964 47.115 -0.914 1.00 54.14 308 THR B N 1
ATOM 4396 C CA . THR B 1 308 ? -18.389 45.849 -0.377 1.00 57.68 308 THR B CA 1
ATOM 4397 C C . THR B 1 308 ? -18.326 45.948 1.154 1.00 60.69 308 THR B C 1
ATOM 4398 O O . THR B 1 308 ? -18.417 44.946 1.854 1.00 65.99 308 THR B O 1
ATOM 4402 N N . PHE C 1 13 ? 13.959 7.750 -25.018 1.00 29.56 13 PHE C N 1
ATOM 4403 C CA . PHE C 1 13 ? 12.810 7.414 -24.111 1.00 27.79 13 PHE C CA 1
ATOM 4404 C C . PHE C 1 13 ? 13.294 7.215 -22.676 1.00 27.11 13 PHE C C 1
ATOM 4405 O O . PHE C 1 13 ? 14.280 6.529 -22.439 1.00 28.67 13 PHE C O 1
ATOM 4413 N N . PRO C 1 14 ? 12.590 7.753 -21.656 1.00 26.90 14 PRO C N 1
ATOM 4414 C CA . PRO C 1 14 ? 11.473 8.671 -21.859 1.00 28.84 14 PRO C CA 1
ATOM 4415 C C . PRO C 1 14 ? 11.910 10.134 -22.041 1.00 30.33 14 PRO C C 1
ATOM 4416 O O . PRO C 1 14 ? 13.014 10.530 -21.700 1.00 31.74 14 PRO C O 1
ATOM 4420 N N . VAL C 1 15 ? 10.948 10.916 -22.481 1.00 27.36 15 VAL C N 1
ATOM 4421 C CA . VAL C 1 15 ? 11.139 12.241 -23.109 1.00 29.64 15 VAL C CA 1
ATOM 4422 C C . VAL C 1 15 ? 10.383 13.266 -22.253 1.00 26.33 15 VAL C C 1
ATOM 4423 O O . VAL C 1 15 ? 10.567 14.471 -22.465 1.00 24.55 15 VAL C O 1
ATOM 4427 N N . ARG C 1 16 ? 9.592 12.785 -21.294 1.00 23.59 16 ARG C N 1
ATOM 4428 C CA . ARG C 1 16 ? 8.735 13.623 -20.408 1.00 24.40 16 ARG C CA 1
ATOM 4429 C C . ARG C 1 16 ? 8.239 12.737 -19.262 1.00 25.46 16 ARG C C 1
ATOM 4430 O O . ARG C 1 16 ? 8.569 11.532 -19.253 1.00 23.33 16 ARG C O 1
ATOM 4438 N N . THR C 1 17 ? 7.478 13.320 -18.336 1.00 25.20 17 THR C N 1
ATOM 4439 C CA . THR C 1 17 ? 6.904 12.609 -17.184 1.00 24.90 17 THR C CA 1
ATOM 4440 C C . THR C 1 17 ? 6.226 11.336 -17.715 1.00 24.49 17 THR C C 1
ATOM 4441 O O . THR C 1 17 ? 5.574 11.390 -18.780 1.00 25.49 17 THR C O 1
ATOM 4445 N N . VAL C 1 18 ? 6.496 10.217 -17.054 1.00 23.35 18 VAL C N 1
ATOM 4446 C CA . VAL C 1 18 ? 5.797 8.925 -17.247 1.00 24.11 18 VAL C CA 1
ATOM 4447 C C . VAL C 1 18 ? 4.657 8.915 -16.234 1.00 25.48 18 VAL C C 1
ATOM 4448 O O . VAL C 1 18 ? 4.948 9.076 -15.034 1.00 25.57 18 VAL C O 1
ATOM 4452 N N . THR C 1 19 ? 3.419 8.765 -16.708 1.00 26.34 19 THR C N 1
ATOM 4453 C CA . THR C 1 19 ? 2.226 8.553 -15.858 1.00 25.52 19 THR C CA 1
ATOM 4454 C C . THR C 1 19 ? 2.053 7.064 -15.608 1.00 23.98 19 THR C C 1
ATOM 4455 O O . THR C 1 19 ? 2.005 6.310 -16.577 1.00 22.51 19 THR C O 1
ATOM 4459 N N . VAL C 1 20 ? 1.997 6.675 -14.339 1.00 25.18 20 VAL C N 1
ATOM 4460 C CA . VAL C 1 20 ? 1.628 5.304 -13.910 1.00 25.27 20 VAL C CA 1
ATOM 4461 C C . VAL C 1 20 ? 0.256 5.412 -13.252 1.00 27.95 20 VAL C C 1
ATOM 4462 O O . VAL C 1 20 ? 0.125 6.139 -12.241 1.00 29.46 20 VAL C O 1
ATOM 4466 N N . VAL C 1 21 ? -0.742 4.761 -13.846 1.00 27.10 21 VAL C N 1
ATOM 4467 C CA . VAL C 1 21 ? -2.148 4.869 -13.382 1.00 25.42 21 VAL C CA 1
ATOM 4468 C C . VAL C 1 21 ? -2.361 3.730 -12.394 1.00 24.95 21 VAL C C 1
ATOM 4469 O O . VAL C 1 21 ? -1.956 2.570 -12.725 1.00 22.82 21 VAL C O 1
ATOM 4473 N N . VAL C 1 22 ? -2.935 4.063 -11.235 1.00 23.72 22 VAL C N 1
ATOM 4474 C CA . VAL C 1 22 ? -3.320 3.107 -10.161 1.00 24.89 22 VAL C CA 1
ATOM 4475 C C . VAL C 1 22 ? -4.846 3.119 -10.100 1.00 25.38 22 VAL C C 1
ATOM 4476 O O . VAL C 1 22 ? -5.458 4.178 -9.949 1.00 24.26 22 VAL C O 1
ATOM 4480 N N . PRO C 1 23 ? -5.495 1.938 -10.244 1.00 25.06 23 PRO C N 1
ATOM 4481 C CA . PRO C 1 23 ? -6.952 1.847 -10.302 1.00 24.27 23 PRO C CA 1
ATOM 4482 C C . PRO C 1 23 ? -7.672 2.099 -8.971 1.00 24.04 23 PRO C C 1
ATOM 4483 O O . PRO C 1 23 ? -8.877 2.167 -8.982 1.00 25.19 23 PRO C O 1
ATOM 4487 N N . PHE C 1 24 ? -6.930 2.237 -7.875 1.00 23.60 24 PHE C N 1
ATOM 4488 C CA . PHE C 1 24 ? -7.492 2.213 -6.502 1.00 24.21 24 PHE C CA 1
ATOM 4489 C C . PHE C 1 24 ? -7.040 3.442 -5.707 1.00 23.23 24 PHE C C 1
ATOM 4490 O O . PHE C 1 24 ? -6.009 4.035 -6.030 1.00 19.86 24 PHE C O 1
ATOM 4498 N N . ALA C 1 25 ? -7.822 3.758 -4.680 1.00 21.34 25 ALA C N 1
ATOM 4499 C CA . ALA C 1 25 ? -7.653 4.910 -3.777 1.00 23.79 25 ALA C CA 1
ATOM 4500 C C . ALA C 1 25 ? -6.247 4.894 -3.175 1.00 26.43 25 ALA C C 1
ATOM 4501 O O . ALA C 1 25 ? -5.703 3.792 -2.902 1.00 25.07 25 ALA C O 1
ATOM 4503 N N . LYS C 1 26 ? -5.693 6.096 -3.026 1.00 28.59 26 LYS C N 1
ATOM 4504 C CA . LYS C 1 26 ? -4.359 6.380 -2.447 1.00 32.71 26 LYS C CA 1
ATOM 4505 C C . LYS C 1 26 ? -4.273 5.731 -1.048 1.00 31.40 26 LYS C C 1
ATOM 4506 O O . LYS C 1 26 ? -5.245 5.775 -0.304 1.00 27.84 26 LYS C O 1
ATOM 4512 N N . GLY C 1 27 ? -3.154 5.092 -0.716 1.00 31.59 27 GLY C N 1
ATOM 4513 C CA . GLY C 1 27 ? -2.900 4.523 0.621 1.00 30.05 27 GLY C CA 1
ATOM 4514 C C . GLY C 1 27 ? -3.190 3.026 0.701 1.00 29.33 27 GLY C C 1
ATOM 4515 O O . GLY C 1 27 ? -2.768 2.424 1.686 1.00 28.22 27 GLY C O 1
ATOM 4516 N N . GLY C 1 28 ? -3.911 2.445 -0.267 1.00 28.70 28 GLY C N 1
ATOM 4517 C CA . GLY C 1 28 ? -4.154 0.990 -0.340 1.00 25.81 28 GLY C CA 1
ATOM 4518 C C . GLY C 1 28 ? -2.922 0.263 -0.864 1.00 23.28 28 GLY C C 1
ATOM 4519 O O . GLY C 1 28 ? -1.928 0.905 -1.182 1.00 24.61 28 GLY C O 1
ATOM 4520 N N . PRO C 1 29 ? -2.948 -1.077 -0.975 1.00 20.97 29 PRO C N 1
ATOM 4521 C CA . PRO C 1 29 ? -1.760 -1.856 -1.321 1.00 22.14 29 PRO C CA 1
ATOM 4522 C C . PRO C 1 29 ? -1.159 -1.586 -2.710 1.00 22.52 29 PRO C C 1
ATOM 4523 O O . PRO C 1 29 ? 0.074 -1.572 -2.833 1.00 25.04 29 PRO C O 1
ATOM 4527 N N . THR C 1 30 ? -2.001 -1.419 -3.730 1.00 21.02 30 THR C N 1
ATOM 4528 C CA . THR C 1 30 ? -1.549 -1.197 -5.119 1.00 21.19 30 THR C CA 1
ATOM 4529 C C . THR C 1 30 ? -0.842 0.164 -5.181 1.00 21.57 30 THR C C 1
ATOM 4530 O O . THR C 1 30 ? 0.289 0.205 -5.674 1.00 21.04 30 THR C O 1
ATOM 4534 N N . ASP C 1 31 ? -1.469 1.212 -4.652 1.00 21.67 31 ASP C N 1
ATOM 4535 C CA . ASP C 1 31 ? -0.902 2.579 -4.546 1.00 23.34 31 ASP C CA 1
ATOM 4536 C C . ASP C 1 31 ? 0.452 2.582 -3.813 1.00 24.69 31 ASP C C 1
ATOM 4537 O O . ASP C 1 31 ? 1.379 3.287 -4.255 1.00 27.48 31 ASP C O 1
ATOM 4542 N N . THR C 1 32 ? 0.538 1.894 -2.682 1.00 23.34 32 THR C N 1
ATOM 4543 C CA . THR C 1 32 ? 1.751 1.823 -1.829 1.00 24.74 32 THR C CA 1
ATOM 4544 C C . THR C 1 32 ? 2.881 1.169 -2.620 1.00 25.45 32 THR C C 1
ATOM 4545 O O . THR C 1 32 ? 3.998 1.710 -2.578 1.00 24.76 32 THR C O 1
ATOM 4549 N N . VAL C 1 33 ? 2.583 0.034 -3.274 1.00 25.73 33 VAL C N 1
ATOM 4550 C CA . VAL C 1 33 ? 3.556 -0.754 -4.081 1.00 27.23 33 VAL C CA 1
ATOM 4551 C C . VAL C 1 33 ? 4.080 0.124 -5.232 1.00 26.98 33 VAL C C 1
ATOM 4552 O O . VAL C 1 33 ? 5.314 0.219 -5.405 1.00 26.55 33 VAL C O 1
ATOM 4556 N N . ALA C 1 34 ? 3.178 0.756 -5.978 1.00 26.60 34 ALA C N 1
ATOM 4557 C CA . ALA C 1 34 ? 3.498 1.552 -7.178 1.00 26.67 34 ALA C CA 1
ATOM 4558 C C . ALA C 1 34 ? 4.369 2.744 -6.774 1.00 27.48 34 ALA C C 1
ATOM 4559 O O . ALA C 1 34 ? 5.392 2.983 -7.440 1.00 26.82 34 ALA C O 1
ATOM 4561 N N . ARG C 1 35 ? 3.976 3.453 -5.710 1.00 29.26 35 ARG C N 1
ATOM 4562 C CA . ARG C 1 35 ? 4.679 4.666 -5.208 1.00 28.28 35 ARG C CA 1
ATOM 4563 C C . ARG C 1 35 ? 6.077 4.260 -4.738 1.00 28.89 35 ARG C C 1
ATOM 4564 O O . ARG C 1 35 ? 7.036 4.975 -5.019 1.00 29.32 35 ARG C O 1
ATOM 4572 N N . LEU C 1 36 ? 6.188 3.119 -4.073 1.00 31.82 36 LEU C N 1
ATOM 4573 C CA . LEU C 1 36 ? 7.484 2.608 -3.575 1.00 33.31 36 LEU C CA 1
ATOM 4574 C C . LEU C 1 36 ? 8.420 2.314 -4.765 1.00 31.99 36 LEU C C 1
ATOM 4575 O O . LEU C 1 36 ? 9.584 2.736 -4.735 1.00 29.87 36 LEU C O 1
ATOM 4580 N N . ILE C 1 37 ? 7.934 1.625 -5.794 1.00 31.57 37 ILE C N 1
ATOM 4581 C CA . ILE C 1 37 ? 8.784 1.149 -6.922 1.00 31.31 37 ILE C CA 1
ATOM 4582 C C . ILE C 1 37 ? 9.031 2.298 -7.907 1.00 32.37 37 ILE C C 1
ATOM 4583 O O . ILE C 1 37 ? 10.200 2.454 -8.335 1.00 29.68 37 ILE C O 1
ATOM 4588 N N . THR C 1 38 ? 8.013 3.102 -8.239 1.00 32.30 38 THR C N 1
ATOM 4589 C CA . THR C 1 38 ? 8.158 4.219 -9.216 1.00 33.19 38 THR C CA 1
ATOM 4590 C C . THR C 1 38 ? 9.088 5.316 -8.661 1.00 34.37 38 THR C C 1
ATOM 4591 O O . THR C 1 38 ? 9.776 5.976 -9.469 1.00 33.21 38 THR C O 1
ATOM 4595 N N . ALA C 1 39 ? 9.117 5.523 -7.345 1.00 37.13 39 ALA C N 1
ATOM 4596 C CA . ALA C 1 39 ? 10.121 6.390 -6.688 1.00 40.38 39 ALA C CA 1
ATOM 4597 C C . ALA C 1 39 ? 11.493 6.142 -7.343 1.00 37.56 39 ALA C C 1
ATOM 4598 O O . ALA C 1 39 ? 12.050 7.105 -7.889 1.00 36.92 39 ALA C O 1
ATOM 4600 N N . GLU C 1 40 ? 11.977 4.885 -7.343 1.00 37.79 40 GLU C N 1
ATOM 4601 C CA . GLU C 1 40 ? 13.365 4.501 -7.752 1.00 38.32 40 GLU C CA 1
ATOM 4602 C C . GLU C 1 40 ? 13.510 4.482 -9.279 1.00 35.69 40 GLU C C 1
ATOM 4603 O O . GLU C 1 40 ? 14.580 4.880 -9.760 1.00 39.80 40 GLU C O 1
ATOM 4609 N N . MET C 1 41 ? 12.497 4.028 -10.018 1.00 30.78 41 MET C N 1
ATOM 4610 C CA . MET C 1 41 ? 12.580 3.890 -11.491 1.00 30.39 41 MET C CA 1
ATOM 4611 C C . MET C 1 41 ? 13.021 5.216 -12.113 1.00 30.67 41 MET C C 1
ATOM 4612 O O . MET C 1 41 ? 13.712 5.166 -13.165 1.00 29.89 41 MET C O 1
ATOM 4617 N N . ALA C 1 42 ? 12.601 6.345 -11.523 1.00 30.56 42 ALA C N 1
ATOM 4618 C CA . ALA C 1 42 ? 12.901 7.711 -12.003 1.00 31.53 42 ALA C CA 1
ATOM 4619 C C . ALA C 1 42 ? 14.416 7.882 -12.135 1.00 33.41 42 ALA C C 1
ATOM 4620 O O . ALA C 1 42 ? 14.849 8.438 -13.167 1.00 38.76 42 ALA C O 1
ATOM 4622 N N . LYS C 1 43 ? 15.183 7.427 -11.137 1.00 35.47 43 LYS C N 1
ATOM 4623 C CA . LYS C 1 43 ? 16.677 7.466 -11.145 1.00 39.55 43 LYS C CA 1
ATOM 4624 C C . LYS C 1 43 ? 17.210 6.707 -12.363 1.00 37.49 43 LYS C C 1
ATOM 4625 O O . LYS C 1 43 ? 18.259 7.095 -12.867 1.00 39.92 43 LYS C O 1
ATOM 4631 N N . THR C 1 44 ? 16.522 5.659 -12.822 1.00 34.77 44 THR C N 1
ATOM 4632 C CA . THR C 1 44 ? 16.927 4.881 -14.019 1.00 32.49 44 THR C CA 1
ATOM 4633 C C . THR C 1 44 ? 16.404 5.540 -15.300 1.00 27.46 44 THR C C 1
ATOM 4634 O O . THR C 1 44 ? 17.098 5.494 -16.283 1.00 25.13 44 THR C O 1
ATOM 4638 N N . LEU C 1 45 ? 15.180 6.059 -15.303 1.00 25.65 45 LEU C N 1
ATOM 4639 C CA . LEU C 1 45 ? 14.533 6.568 -16.534 1.00 25.17 45 LEU C CA 1
ATOM 4640 C C . LEU C 1 45 ? 15.073 7.957 -16.878 1.00 25.46 45 LEU C C 1
ATOM 4641 O O . LEU C 1 45 ? 15.189 8.241 -18.069 1.00 27.11 45 LEU C O 1
ATOM 4646 N N . GLY C 1 46 ? 15.395 8.776 -15.884 1.00 25.00 46 GLY C N 1
ATOM 4647 C CA . GLY C 1 46 ? 15.840 10.154 -16.131 1.00 25.52 46 GLY C CA 1
ATOM 4648 C C . GLY C 1 46 ? 14.661 11.082 -16.317 1.00 23.77 46 GLY C C 1
ATOM 4649 O O . GLY C 1 46 ? 14.878 12.256 -16.598 1.00 23.72 46 GLY C O 1
ATOM 4650 N N . GLN C 1 47 ? 13.440 10.575 -16.195 1.00 23.54 47 GLN C N 1
ATOM 4651 C CA . GLN C 1 47 ? 12.235 11.436 -16.092 1.00 21.81 47 GLN C CA 1
ATOM 4652 C C . GLN C 1 47 ? 11.488 11.072 -14.819 1.00 22.59 47 GLN C C 1
ATOM 4653 O O . GLN C 1 47 ? 11.542 9.924 -14.366 1.00 23.63 47 GLN C O 1
ATOM 4659 N N . PRO C 1 48 ? 10.760 12.038 -14.220 1.00 21.63 48 PRO C N 1
ATOM 4660 C CA . PRO C 1 48 ? 9.940 11.749 -13.051 1.00 21.81 48 PRO C CA 1
ATOM 4661 C C . PRO C 1 48 ? 8.774 10.842 -13.454 1.00 23.24 48 PRO C C 1
ATOM 4662 O O . PRO C 1 48 ? 8.472 10.722 -14.651 1.00 23.03 48 PRO C O 1
ATOM 4666 N N . ILE C 1 49 ? 8.138 10.261 -12.442 1.00 24.00 49 ILE C N 1
ATOM 4667 C CA . ILE C 1 49 ? 6.914 9.424 -12.571 1.00 26.24 49 ILE C CA 1
ATOM 4668 C C . ILE C 1 49 ? 5.791 10.086 -11.767 1.00 25.45 49 ILE C C 1
ATOM 4669 O O . ILE C 1 49 ? 5.991 10.364 -10.582 1.00 22.81 49 ILE C O 1
ATOM 4674 N N . GLU C 1 50 ? 4.682 10.386 -12.440 1.00 26.10 50 GLU C N 1
ATOM 4675 C CA . GLU C 1 50 ? 3.418 10.851 -11.826 1.00 27.76 50 GLU C CA 1
ATOM 4676 C C . GLU C 1 50 ? 2.551 9.611 -11.552 1.00 28.31 50 GLU C C 1
ATOM 4677 O O . GLU C 1 50 ? 2.380 8.760 -12.463 1.00 27.72 50 GLU C O 1
ATOM 4683 N N . ILE C 1 51 ? 2.069 9.465 -10.323 1.00 28.05 51 ILE C N 1
ATOM 4684 C CA . ILE C 1 51 ? 1.041 8.439 -9.988 1.00 27.57 51 ILE C CA 1
ATOM 4685 C C . ILE C 1 51 ? -0.308 9.128 -10.130 1.00 27.30 51 ILE C C 1
ATOM 4686 O O . ILE C 1 51 ? -0.450 10.232 -9.635 1.00 29.91 51 ILE C O 1
ATOM 4691 N N . GLU C 1 52 ? -1.210 8.514 -10.880 1.00 29.79 52 GLU C N 1
ATOM 4692 C CA . GLU C 1 52 ? -2.592 8.985 -11.093 1.00 31.65 52 GLU C CA 1
ATOM 4693 C C . GLU C 1 52 ? -3.492 7.884 -10.539 1.00 29.58 52 GLU C C 1
ATOM 4694 O O . GLU C 1 52 ? -3.424 6.765 -11.072 1.00 26.64 52 GLU C O 1
ATOM 4700 N N . ASN C 1 53 ? -4.219 8.187 -9.464 1.00 27.83 53 ASN C N 1
ATOM 4701 C CA . ASN C 1 53 ? -5.225 7.287 -8.843 1.00 29.70 53 ASN C CA 1
ATOM 4702 C C . ASN C 1 53 ? -6.547 7.571 -9.554 1.00 31.33 53 ASN C C 1
ATOM 4703 O O . ASN C 1 53 ? -7.177 8.588 -9.248 1.00 35.08 53 ASN C O 1
ATOM 4708 N N . MET C 1 54 ? -6.893 6.730 -10.524 1.00 33.07 54 MET C N 1
ATOM 4709 C CA . MET C 1 54 ? -8.096 6.875 -11.384 1.00 31.96 54 MET C CA 1
ATOM 4710 C C . MET C 1 54 ? -9.111 5.810 -10.948 1.00 28.58 54 MET C C 1
ATOM 4711 O O . MET C 1 54 ? -8.892 4.609 -11.234 1.00 24.65 54 MET C O 1
ATOM 4716 N N . LEU C 1 55 ? -10.102 6.235 -10.163 1.00 26.48 55 LEU C N 1
ATOM 4717 C CA . LEU C 1 55 ? -11.106 5.355 -9.515 1.00 27.52 55 LEU C CA 1
ATOM 4718 C C . LEU C 1 55 ? -12.277 5.215 -10.476 1.00 26.63 55 LEU C C 1
ATOM 4719 O O . LEU C 1 55 ? -12.526 6.170 -11.218 1.00 23.79 55 LEU C O 1
ATOM 4724 N N . GLY C 1 56 ? -12.942 4.058 -10.454 1.00 27.94 56 GLY C N 1
ATOM 4725 C CA . GLY C 1 56 ? -14.157 3.818 -11.242 1.00 27.04 56 GLY C CA 1
ATOM 4726 C C . GLY C 1 56 ? -14.293 2.363 -11.609 1.00 29.23 56 GLY C C 1
ATOM 4727 O O . GLY C 1 56 ? -13.266 1.628 -11.548 1.00 30.98 56 GLY C O 1
ATOM 4728 N N . ALA C 1 57 ? -15.525 1.982 -11.958 1.00 27.82 57 ALA C N 1
ATOM 4729 C CA . ALA C 1 57 ? -15.942 0.668 -12.498 1.00 26.36 57 ALA C CA 1
ATOM 4730 C C . ALA C 1 57 ? -15.244 -0.477 -11.753 1.00 25.86 57 ALA C C 1
ATOM 4731 O O . ALA C 1 57 ? -14.702 -1.377 -12.420 1.00 26.67 57 ALA C O 1
ATOM 4733 N N . GLY C 1 58 ? -15.263 -0.460 -10.416 1.00 27.21 58 GLY C N 1
ATOM 4734 C CA . GLY C 1 58 ? -14.752 -1.558 -9.572 1.00 27.46 58 GLY C CA 1
ATOM 4735 C C . GLY C 1 58 ? -13.293 -1.874 -9.866 1.00 28.11 58 GLY C C 1
ATOM 4736 O O . GLY C 1 58 ? -12.899 -3.070 -9.803 1.00 30.19 58 GLY C O 1
ATOM 4737 N N . GLY C 1 59 ? -12.512 -0.832 -10.141 1.00 26.46 59 GLY C N 1
ATOM 4738 C CA . GLY C 1 59 ? -11.068 -0.903 -10.414 1.00 26.48 59 GLY C CA 1
ATOM 4739 C C . GLY C 1 59 ? -10.736 -1.148 -11.879 1.00 26.57 59 GLY C C 1
ATOM 4740 O O . GLY C 1 59 ? -9.552 -1.340 -12.148 1.00 28.59 59 GLY C O 1
ATOM 4741 N N . THR C 1 60 ? -11.709 -1.199 -12.795 1.00 23.86 60 THR C N 1
ATOM 4742 C CA . THR C 1 60 ? -11.432 -1.515 -14.226 1.00 25.88 60 THR C CA 1
ATOM 4743 C C . THR C 1 60 ? -11.482 -0.263 -15.115 1.00 24.00 60 THR C C 1
ATOM 4744 O O . THR C 1 60 ? -10.984 -0.340 -16.246 1.00 23.61 60 THR C O 1
ATOM 4748 N N . LEU C 1 61 ? -12.009 0.856 -14.634 1.00 23.72 61 LEU C N 1
ATOM 4749 C CA . LEU C 1 61 ? -12.083 2.076 -15.465 1.00 23.76 61 LEU C CA 1
ATOM 4750 C C . LEU C 1 61 ? -10.677 2.513 -15.862 1.00 22.75 61 LEU C C 1
ATOM 4751 O O . LEU C 1 61 ? -10.495 2.847 -17.013 1.00 22.04 61 LEU C O 1
ATOM 4756 N N . ALA C 1 62 ? -9.730 2.507 -14.928 1.00 23.97 62 ALA C N 1
ATOM 4757 C CA . ALA C 1 62 ? -8.346 2.959 -15.165 1.00 24.68 62 ALA C CA 1
ATOM 4758 C C . ALA C 1 62 ? -7.723 2.147 -16.317 1.00 25.41 62 ALA C C 1
ATOM 4759 O O . ALA C 1 62 ? -7.163 2.774 -17.207 1.00 27.07 62 ALA C O 1
ATOM 4761 N N . ALA C 1 63 ? -7.846 0.811 -16.321 1.00 25.71 63 ALA C N 1
ATOM 4762 C CA . ALA C 1 63 ? -7.213 -0.094 -17.321 1.00 26.16 63 ALA C CA 1
ATOM 4763 C C . ALA C 1 63 ? -7.887 0.102 -18.684 1.00 27.91 63 ALA C C 1
ATOM 4764 O O . ALA C 1 63 ? -7.193 0.004 -19.710 1.00 29.49 63 ALA C O 1
ATOM 4766 N N . THR C 1 64 ? -9.188 0.402 -18.674 1.00 28.64 64 THR C N 1
ATOM 4767 C CA . THR C 1 64 ? -9.987 0.809 -19.855 1.00 29.13 64 THR C CA 1
ATOM 4768 C C . THR C 1 64 ? -9.392 2.086 -20.467 1.00 27.49 64 THR C C 1
ATOM 4769 O O . THR C 1 64 ? -9.179 2.124 -21.692 1.00 29.08 64 THR C O 1
ATOM 4773 N N . ARG C 1 65 ? -9.110 3.104 -19.670 1.00 26.58 65 ARG C N 1
ATOM 4774 C CA . ARG C 1 65 ? -8.582 4.388 -20.215 1.00 27.19 65 ARG C CA 1
ATOM 4775 C C . ARG C 1 65 ? -7.152 4.179 -20.741 1.00 26.72 65 ARG C C 1
ATOM 4776 O O . ARG C 1 65 ? -6.867 4.580 -21.882 1.00 26.82 65 ARG C O 1
ATOM 4784 N N . VAL C 1 66 ? -6.278 3.542 -19.966 1.00 27.13 66 VAL C N 1
ATOM 4785 C CA . VAL C 1 66 ? -4.878 3.269 -20.407 1.00 28.97 66 VAL C CA 1
ATOM 4786 C C . VAL C 1 66 ? -4.866 2.402 -21.683 1.00 28.16 66 VAL C C 1
ATOM 4787 O O . VAL C 1 66 ? -3.943 2.611 -22.500 1.00 25.71 66 VAL C O 1
ATOM 4791 N N . ALA C 1 67 ? -5.832 1.487 -21.864 1.00 27.14 67 ALA C N 1
ATOM 4792 C CA . ALA C 1 67 ? -5.982 0.658 -23.085 1.00 28.66 67 ALA C CA 1
ATOM 4793 C C . ALA C 1 67 ? -5.982 1.543 -24.345 1.00 30.32 67 ALA C C 1
ATOM 4794 O O . ALA C 1 67 ? -5.380 1.133 -25.364 1.00 30.35 67 ALA C O 1
ATOM 4796 N N . HIS C 1 68 ? -6.637 2.708 -24.288 1.00 31.20 68 HIS C N 1
ATOM 4797 C CA . HIS C 1 68 ? -6.815 3.648 -25.434 1.00 33.02 68 HIS C CA 1
ATOM 4798 C C . HIS C 1 68 ? -5.771 4.775 -25.403 1.00 30.31 68 HIS C C 1
ATOM 4799 O O . HIS C 1 68 ? -5.951 5.751 -26.135 1.00 31.44 68 HIS C O 1
ATOM 4806 N N . ALA C 1 69 ? -4.735 4.681 -24.576 1.00 26.64 69 ALA C N 1
ATOM 4807 C CA . ALA C 1 69 ? -3.679 5.716 -24.482 1.00 26.54 69 ALA C CA 1
ATOM 4808 C C . ALA C 1 69 ? -2.578 5.436 -25.519 1.00 25.54 69 ALA C C 1
ATOM 4809 O O . ALA C 1 69 ? -2.386 4.256 -25.945 1.00 25.53 69 ALA C O 1
ATOM 4811 N N . ALA C 1 70 ? -1.901 6.496 -25.948 1.00 24.58 70 ALA C N 1
ATOM 4812 C CA . ALA C 1 70 ? -0.796 6.442 -26.921 1.00 26.83 70 ALA C CA 1
ATOM 4813 C C . ALA C 1 70 ? 0.168 5.348 -26.461 1.00 27.90 70 ALA C C 1
ATOM 4814 O O . ALA C 1 70 ? 0.568 5.337 -25.299 1.00 27.94 70 ALA C O 1
ATOM 4816 N N . PRO C 1 71 ? 0.550 4.381 -27.328 1.00 29.91 71 PRO C N 1
ATOM 4817 C CA . PRO C 1 71 ? 1.496 3.325 -26.940 1.00 29.79 71 PRO C CA 1
ATOM 4818 C C . PRO C 1 71 ? 2.968 3.778 -26.974 1.00 28.56 71 PRO C C 1
ATOM 4819 O O . PRO C 1 71 ? 3.797 3.063 -27.534 1.00 25.56 71 PRO C O 1
ATOM 4823 N N . ASP C 1 72 ? 3.265 4.924 -26.354 1.00 26.35 72 ASP C N 1
ATOM 4824 C CA . ASP C 1 72 ? 4.601 5.577 -26.408 1.00 28.84 72 ASP C CA 1
ATOM 4825 C C . ASP C 1 72 ? 5.334 5.336 -25.078 1.00 29.31 72 ASP C C 1
ATOM 4826 O O . ASP C 1 72 ? 6.428 5.891 -24.890 1.00 29.80 72 ASP C O 1
ATOM 4831 N N . GLY C 1 73 ? 4.737 4.560 -24.169 1.00 29.58 73 GLY C N 1
ATOM 4832 C CA . GLY C 1 73 ? 5.329 4.205 -22.863 1.00 27.89 73 GLY C CA 1
ATOM 4833 C C . GLY C 1 73 ? 5.334 5.334 -21.841 1.00 25.21 73 GLY C C 1
ATOM 4834 O O . GLY C 1 73 ? 6.038 5.179 -20.819 1.00 25.71 73 GLY C O 1
ATOM 4835 N N . HIS C 1 74 ? 4.621 6.439 -22.063 1.00 24.27 74 HIS C N 1
ATOM 4836 C CA . HIS C 1 74 ? 4.532 7.547 -21.067 1.00 23.63 74 HIS C CA 1
ATOM 4837 C C . HIS C 1 74 ? 3.229 7.457 -20.265 1.00 23.48 74 HIS C C 1
ATOM 4838 O O . HIS C 1 74 ? 3.015 8.315 -19.399 1.00 23.76 74 HIS C O 1
ATOM 4845 N N . THR C 1 75 ? 2.376 6.475 -20.560 1.00 23.76 75 THR C N 1
ATOM 4846 C CA . THR C 1 75 ? 1.124 6.186 -19.817 1.00 24.50 75 THR C CA 1
ATOM 4847 C C . THR C 1 75 ? 1.070 4.682 -19.598 1.00 25.95 75 THR C C 1
ATOM 4848 O O . THR C 1 75 ? 0.889 3.976 -20.592 1.00 24.46 75 THR C O 1
ATOM 4852 N N . LEU C 1 76 ? 1.312 4.248 -18.358 1.00 27.74 76 LEU C N 1
ATOM 4853 C CA . LEU C 1 76 ? 1.319 2.829 -17.925 1.00 26.50 76 LEU C CA 1
ATOM 4854 C C . LEU C 1 76 ? 0.155 2.611 -16.964 1.00 25.23 76 LEU C C 1
ATOM 4855 O O . LEU C 1 76 ? -0.406 3.600 -16.469 1.00 23.87 76 LEU C O 1
ATOM 4860 N N . ILE C 1 77 ? -0.252 1.357 -16.801 1.00 24.82 77 ILE C N 1
ATOM 4861 C CA . ILE C 1 77 ? -1.308 0.946 -15.832 1.00 24.65 77 ILE C CA 1
ATOM 4862 C C . ILE C 1 77 ? -0.662 -0.074 -14.917 1.00 24.96 77 ILE C C 1
ATOM 4863 O O . ILE C 1 77 ? 0.046 -0.980 -15.451 1.00 25.15 77 ILE C O 1
ATOM 4868 N N . VAL C 1 78 ? -0.904 0.056 -13.614 1.00 26.19 78 VAL C N 1
ATOM 4869 C CA . VAL C 1 78 ? -0.621 -1.027 -12.634 1.00 27.46 78 VAL C CA 1
ATOM 4870 C C . VAL C 1 78 ? -1.865 -1.921 -12.576 1.00 26.70 78 VAL C C 1
ATOM 4871 O O . VAL C 1 78 ? -2.954 -1.432 -12.269 1.00 24.37 78 VAL C O 1
ATOM 4875 N N . GLY C 1 79 ? -1.701 -3.188 -12.932 1.00 28.43 79 GLY C N 1
ATOM 4876 C CA . GLY C 1 79 ? -2.769 -4.195 -12.865 1.00 25.98 79 GLY C CA 1
ATOM 4877 C C . GLY C 1 79 ? -2.391 -5.284 -11.901 1.00 25.55 79 GLY C C 1
ATOM 4878 O O . GLY C 1 79 ? -1.190 -5.440 -11.597 1.00 27.41 79 GLY C O 1
ATOM 4879 N N . HIS C 1 80 ? -3.366 -6.049 -11.445 1.00 25.09 80 HIS C N 1
ATOM 4880 C CA . HIS C 1 80 ? -3.090 -7.153 -10.499 1.00 25.08 80 HIS C CA 1
ATOM 4881 C C . HIS C 1 80 ? -3.973 -8.363 -10.826 1.00 25.33 80 HIS C C 1
ATOM 4882 O O . HIS C 1 80 ? -4.687 -8.332 -11.859 1.00 23.21 80 HIS C O 1
ATOM 4889 N N . LEU C 1 81 ? -3.890 -9.402 -9.996 1.00 27.10 81 LEU C N 1
ATOM 4890 C CA . LEU C 1 81 ? -4.742 -10.627 -10.073 1.00 27.41 81 LEU C CA 1
ATOM 4891 C C . LEU C 1 81 ? -6.202 -10.235 -10.350 1.00 26.99 81 LEU C C 1
ATOM 4892 O O . LEU C 1 81 ? -6.862 -10.969 -11.075 1.00 26.40 81 LEU C O 1
ATOM 4897 N N . GLY C 1 82 ? -6.692 -9.113 -9.803 1.00 26.63 82 GLY C N 1
ATOM 4898 C CA . GLY C 1 82 ? -8.065 -8.638 -10.064 1.00 24.99 82 GLY C CA 1
ATOM 4899 C C . GLY C 1 82 ? -8.227 -8.080 -11.473 1.00 23.17 82 GLY C C 1
ATOM 4900 O O . GLY C 1 82 ? -8.924 -8.692 -12.290 1.00 20.27 82 GLY C O 1
ATOM 4901 N N . THR C 1 83 ? -7.604 -6.936 -11.752 1.00 22.91 83 THR C N 1
ATOM 4902 C CA . THR C 1 83 ? -7.908 -6.109 -12.941 1.00 23.71 83 THR C CA 1
ATOM 4903 C C . THR C 1 83 ? -7.497 -6.881 -14.194 1.00 22.61 83 THR C C 1
ATOM 4904 O O . THR C 1 83 ? -8.173 -6.709 -15.213 1.00 21.88 83 THR C O 1
ATOM 4908 N N . HIS C 1 84 ? -6.427 -7.677 -14.115 1.00 22.85 84 HIS C N 1
ATOM 4909 C CA . HIS C 1 84 ? -5.806 -8.334 -15.294 1.00 23.48 84 HIS C CA 1
ATOM 4910 C C . HIS C 1 84 ? -5.791 -9.846 -15.104 1.00 24.65 84 HIS C C 1
ATOM 4911 O O . HIS C 1 84 ? -4.892 -10.496 -15.670 1.00 24.18 84 HIS C O 1
ATOM 4918 N N . GLY C 1 85 ? -6.789 -10.370 -14.390 1.00 24.72 85 GLY C N 1
ATOM 4919 C CA . GLY C 1 85 ? -6.994 -11.818 -14.211 1.00 25.71 85 GLY C CA 1
ATOM 4920 C C . GLY C 1 85 ? -8.443 -12.132 -13.902 1.00 26.93 85 GLY C C 1
ATOM 4921 O O . GLY C 1 85 ? -9.208 -12.423 -14.855 1.00 29.55 85 GLY C O 1
ATOM 4922 N N . ALA C 1 86 ? -8.818 -12.018 -12.626 1.00 25.56 86 ALA C N 1
ATOM 4923 C CA . ALA C 1 86 ? -10.140 -12.425 -12.109 1.00 25.57 86 ALA C CA 1
ATOM 4924 C C . ALA C 1 86 ? -11.254 -11.622 -12.803 1.00 26.81 86 ALA C C 1
ATOM 4925 O O . ALA C 1 86 ? -12.382 -12.124 -12.877 1.00 27.00 86 ALA C O 1
ATOM 4927 N N . ALA C 1 87 ? -10.963 -10.439 -13.338 1.00 25.64 87 ALA C N 1
ATOM 4928 C CA . ALA C 1 87 ? -12.021 -9.529 -13.828 1.00 27.41 87 ALA C CA 1
ATOM 4929 C C . ALA C 1 87 ? -12.668 -10.148 -15.075 1.00 28.37 87 ALA C C 1
ATOM 4930 O O . ALA C 1 87 ? -13.822 -9.827 -15.361 1.00 26.02 87 ALA C O 1
ATOM 4932 N N . VAL C 1 88 ? -11.994 -11.053 -15.778 1.00 30.27 88 VAL C N 1
ATOM 4933 C CA . VAL C 1 88 ? -12.573 -11.607 -17.039 1.00 31.02 88 VAL C CA 1
ATOM 4934 C C . VAL C 1 88 ? -13.746 -12.535 -16.686 1.00 29.77 88 VAL C C 1
ATOM 4935 O O . VAL C 1 88 ? -14.763 -12.476 -17.373 1.00 27.06 88 VAL C O 1
ATOM 4939 N N . ALA C 1 89 ? -13.579 -13.374 -15.666 1.00 29.49 89 ALA C N 1
ATOM 4940 C CA . ALA C 1 89 ? -14.599 -14.330 -15.192 1.00 30.52 89 ALA C CA 1
ATOM 4941 C C . ALA C 1 89 ? -15.649 -13.600 -14.357 1.00 32.57 89 ALA C C 1
ATOM 4942 O O . ALA C 1 89 ? -16.775 -14.081 -14.337 1.00 34.80 89 ALA C O 1
ATOM 4944 N N . LEU C 1 90 ? -15.309 -12.473 -13.717 1.00 34.73 90 LEU C N 1
ATOM 4945 C CA . LEU C 1 90 ? -16.136 -11.899 -12.620 1.00 34.65 90 LEU C CA 1
ATOM 4946 C C . LEU C 1 90 ? -16.726 -10.544 -13.004 1.00 36.97 90 LEU C C 1
ATOM 4947 O O . LEU C 1 90 ? -17.772 -10.186 -12.433 1.00 36.20 90 LEU C O 1
ATOM 4952 N N . PHE C 1 91 ? -16.076 -9.767 -13.866 1.00 42.23 91 PHE C N 1
ATOM 4953 C CA . PHE C 1 91 ? -16.595 -8.413 -14.186 1.00 48.42 91 PHE C CA 1
ATOM 4954 C C . PHE C 1 91 ? -17.514 -8.524 -15.398 1.00 50.44 91 PHE C C 1
ATOM 4955 O O . PHE C 1 91 ? -17.098 -8.939 -16.482 1.00 45.16 91 PHE C O 1
ATOM 4963 N N . PRO C 1 92 ? -18.800 -8.147 -15.227 1.00 60.78 92 PRO C N 1
ATOM 4964 C CA . PRO C 1 92 ? -19.787 -8.270 -16.299 1.00 63.32 92 PRO C CA 1
ATOM 4965 C C . PRO C 1 92 ? -19.506 -7.245 -17.410 1.00 65.43 92 PRO C C 1
ATOM 4966 O O . PRO C 1 92 ? -19.495 -6.041 -17.113 1.00 60.26 92 PRO C O 1
ATOM 4970 N N . LYS C 1 93 ? -19.248 -7.746 -18.628 1.00 66.49 93 LYS C N 1
ATOM 4971 C CA . LYS C 1 93 ? -18.963 -6.955 -19.862 1.00 64.99 93 LYS C CA 1
ATOM 4972 C C . LYS C 1 93 ? -17.793 -5.996 -19.593 1.00 58.05 93 LYS C C 1
ATOM 4973 O O . LYS C 1 93 ? -17.981 -4.759 -19.685 1.00 59.61 93 LYS C O 1
ATOM 4979 N N . LEU C 1 94 ? -16.635 -6.577 -19.266 1.00 46.83 94 LEU C N 1
ATOM 4980 C CA . LEU C 1 94 ? -15.348 -5.887 -19.000 1.00 39.93 94 LEU C CA 1
ATOM 4981 C C . LEU C 1 94 ? -14.849 -5.236 -20.295 1.00 34.77 94 LEU C C 1
ATOM 4982 O O . LEU C 1 94 ? -14.791 -5.909 -21.323 1.00 33.31 94 LEU C O 1
ATOM 4987 N N . ALA C 1 95 ? -14.491 -3.958 -20.247 1.00 34.13 95 ALA C N 1
ATOM 4988 C CA . ALA C 1 95 ? -14.260 -3.118 -21.445 1.00 32.92 95 ALA C CA 1
ATOM 4989 C C . ALA C 1 95 ? -12.973 -3.527 -22.180 1.00 31.89 95 ALA C C 1
ATOM 4990 O O . ALA C 1 95 ? -12.740 -2.979 -23.260 1.00 33.49 95 ALA C O 1
ATOM 4992 N N . TYR C 1 96 ? -12.164 -4.449 -21.648 1.00 27.46 96 TYR C N 1
ATOM 4993 C CA . TYR C 1 96 ? -10.828 -4.759 -22.210 1.00 25.96 96 TYR C CA 1
ATOM 4994 C C . TYR C 1 96 ? -10.502 -6.233 -21.982 1.00 26.21 96 TYR C C 1
ATOM 4995 O O . TYR C 1 96 ? -11.096 -6.870 -21.092 1.00 26.37 96 TYR C O 1
ATOM 5004 N N . ARG C 1 97 ? -9.570 -6.736 -22.790 1.00 27.12 97 ARG C N 1
ATOM 5005 C CA . ARG C 1 97 ? -8.915 -8.063 -22.655 1.00 27.78 97 ARG C CA 1
ATOM 5006 C C . ARG C 1 97 ? -7.564 -7.860 -21.963 1.00 26.11 97 ARG C C 1
ATOM 5007 O O . ARG C 1 97 ? -6.676 -7.203 -22.511 1.00 23.37 97 ARG C O 1
ATOM 5015 N N . PRO C 1 98 ? -7.347 -8.398 -20.744 1.00 26.79 98 PRO C N 1
ATOM 5016 C CA . PRO C 1 98 ? -6.088 -8.176 -20.032 1.00 31.47 98 PRO C CA 1
ATOM 5017 C C . PRO C 1 98 ? -4.838 -8.645 -20.787 1.00 32.62 98 PRO C C 1
ATOM 5018 O O . PRO C 1 98 ? -3.810 -7.986 -20.666 1.00 34.08 98 PRO C O 1
ATOM 5022 N N . ASP C 1 99 ? -4.955 -9.763 -21.513 1.00 33.65 99 ASP C N 1
ATOM 5023 C CA . ASP C 1 99 ? -3.883 -10.308 -22.391 1.00 34.73 99 ASP C CA 1
ATOM 5024 C C . ASP C 1 99 ? -3.706 -9.362 -23.592 1.00 34.80 99 ASP C C 1
ATOM 5025 O O . ASP C 1 99 ? -2.622 -8.778 -23.724 1.00 40.83 99 ASP C O 1
ATOM 5030 N N . LYS C 1 100 ? -4.754 -9.112 -24.375 1.00 32.67 100 LYS C N 1
ATOM 5031 C CA . LYS C 1 100 ? -4.604 -8.591 -25.765 1.00 31.63 100 LYS C CA 1
ATOM 5032 C C . LYS C 1 100 ? -4.764 -7.062 -25.853 1.00 28.65 100 LYS C C 1
ATOM 5033 O O . LYS C 1 100 ? -4.406 -6.498 -26.901 1.00 29.66 100 LYS C O 1
ATOM 5039 N N . ASP C 1 101 ? -5.213 -6.381 -24.802 1.00 27.26 101 ASP C N 1
ATOM 5040 C CA . ASP C 1 101 ? -5.361 -4.905 -24.864 1.00 27.06 101 ASP C CA 1
ATOM 5041 C C . ASP C 1 101 ? -4.174 -4.219 -24.170 1.00 27.11 101 ASP C C 1
ATOM 5042 O O . ASP C 1 101 ? -4.218 -2.967 -24.035 1.00 26.91 101 ASP C O 1
ATOM 5047 N N . PHE C 1 102 ? -3.123 -4.980 -23.818 1.00 24.75 102 PHE C N 1
ATOM 5048 C CA . PHE C 1 102 ? -1.952 -4.481 -23.055 1.00 24.72 102 PHE C CA 1
ATOM 5049 C C . PHE C 1 102 ? -0.667 -5.199 -23.449 1.00 27.86 102 PHE C C 1
ATOM 5050 O O . PHE C 1 102 ? -0.673 -6.426 -23.633 1.00 29.22 102 PHE C O 1
ATOM 5058 N N . THR C 1 103 ? 0.428 -4.443 -23.484 1.00 27.58 103 THR C N 1
ATOM 5059 C CA . THR C 1 103 ? 1.802 -4.986 -23.505 1.00 27.91 103 THR C CA 1
ATOM 5060 C C . THR C 1 103 ? 2.290 -5.061 -22.061 1.00 26.23 103 THR C C 1
ATOM 5061 O O . THR C 1 103 ? 2.453 -4.041 -21.400 1.00 27.40 103 THR C O 1
ATOM 5065 N N . PRO C 1 104 ? 2.501 -6.274 -21.505 1.00 26.19 104 PRO C N 1
ATOM 5066 C CA . PRO C 1 104 ? 3.107 -6.400 -20.180 1.00 24.81 104 PRO C CA 1
ATOM 5067 C C . PRO C 1 104 ? 4.542 -5.841 -20.124 1.00 24.94 104 PRO C C 1
ATOM 5068 O O . PRO C 1 104 ? 5.317 -6.118 -21.008 1.00 26.71 104 PRO C O 1
ATOM 5072 N N . VAL C 1 105 ? 4.865 -5.072 -19.085 1.00 24.24 105 VAL C N 1
ATOM 5073 C CA . VAL C 1 105 ? 6.239 -4.557 -18.809 1.00 24.96 105 VAL C CA 1
ATOM 5074 C C . VAL C 1 105 ? 6.943 -5.456 -17.771 1.00 23.82 105 VAL C C 1
ATOM 5075 O O . VAL C 1 105 ? 8.018 -5.981 -18.089 1.00 25.41 105 VAL C O 1
ATOM 5079 N N . ALA C 1 106 ? 6.423 -5.591 -16.551 1.00 23.06 106 ALA C N 1
ATOM 5080 C CA . ALA C 1 106 ? 7.142 -6.259 -15.434 1.00 23.69 106 ALA C CA 1
ATOM 5081 C C . ALA C 1 106 ? 6.209 -6.629 -14.280 1.00 25.67 106 ALA C C 1
ATOM 5082 O O . ALA C 1 106 ? 5.403 -5.774 -13.867 1.00 24.69 106 ALA C O 1
ATOM 5084 N N . LEU C 1 107 ? 6.366 -7.841 -13.739 1.00 27.95 107 LEU C N 1
ATOM 5085 C CA . LEU C 1 107 ? 5.850 -8.204 -12.395 1.00 29.79 107 LEU C CA 1
ATOM 5086 C C . LEU C 1 107 ? 6.525 -7.275 -11.379 1.00 29.04 107 LEU C C 1
ATOM 5087 O O . LEU C 1 107 ? 7.748 -7.097 -11.475 1.00 32.26 107 LEU C O 1
ATOM 5092 N N . LEU C 1 108 ? 5.761 -6.666 -10.469 1.00 29.41 108 LEU C N 1
ATOM 5093 C CA . LEU C 1 108 ? 6.287 -5.722 -9.442 1.00 27.19 108 LEU C CA 1
ATOM 5094 C C . LEU C 1 108 ? 6.470 -6.461 -8.117 1.00 26.68 108 LEU C C 1
ATOM 5095 O O . LEU C 1 108 ? 7.472 -6.265 -7.416 1.00 27.21 108 LEU C O 1
ATOM 5100 N N . THR C 1 109 ? 5.484 -7.260 -7.761 1.00 25.83 109 THR C N 1
ATOM 5101 C CA . THR C 1 109 ? 5.417 -7.910 -6.444 1.00 26.42 109 THR C CA 1
ATOM 5102 C C . THR C 1 109 ? 4.336 -8.974 -6.524 1.00 26.49 109 THR C C 1
ATOM 5103 O O . THR C 1 109 ? 3.510 -8.929 -7.467 1.00 22.91 109 THR C O 1
ATOM 5107 N N . GLU C 1 110 ? 4.370 -9.879 -5.552 1.00 29.53 110 GLU C N 1
ATOM 5108 C CA . GLU C 1 110 ? 3.282 -10.824 -5.260 1.00 31.45 110 GLU C CA 1
ATOM 5109 C C . GLU C 1 110 ? 3.106 -10.812 -3.743 1.00 32.45 110 GLU C C 1
ATOM 5110 O O . GLU C 1 110 ? 4.108 -10.612 -3.035 1.00 31.27 110 GLU C O 1
ATOM 5116 N N . MET C 1 111 ? 1.881 -11.003 -3.260 1.00 30.67 111 MET C N 1
ATOM 5117 C CA . MET C 1 111 ? 1.636 -11.150 -1.805 1.00 30.47 111 MET C CA 1
ATOM 5118 C C . MET C 1 111 ? 0.415 -12.026 -1.547 1.00 29.05 111 MET C C 1
ATOM 5119 O O . MET C 1 111 ? -0.523 -12.093 -2.344 1.00 29.90 111 MET C O 1
ATOM 5124 N N . PRO C 1 112 ? 0.426 -12.767 -0.422 1.00 30.36 112 PRO C N 1
ATOM 5125 C CA . PRO C 1 112 ? -0.768 -13.478 0.029 1.00 29.09 112 PRO C CA 1
ATOM 5126 C C . PRO C 1 112 ? -1.908 -12.534 0.455 1.00 27.63 112 PRO C C 1
ATOM 5127 O O . PRO C 1 112 ? -1.663 -11.392 0.852 1.00 21.84 112 PRO C O 1
ATOM 5131 N N . VAL C 1 113 ? -3.136 -13.030 0.301 1.00 27.54 113 VAL C N 1
ATOM 5132 C CA . VAL C 1 113 ? -4.375 -12.399 0.827 1.00 30.15 113 VAL C CA 1
ATOM 5133 C C . VAL C 1 113 ? -4.650 -12.984 2.221 1.00 29.14 113 VAL C C 1
ATOM 5134 O O . VAL C 1 113 ? -4.374 -14.182 2.453 1.00 30.45 113 VAL C O 1
ATOM 5138 N N . LEU C 1 114 ? -5.139 -12.149 3.128 1.00 30.79 114 LEU C N 1
ATOM 5139 C CA . LEU C 1 114 ? -5.538 -12.527 4.504 1.00 31.34 114 LEU C CA 1
ATOM 5140 C C . LEU C 1 114 ? -7.039 -12.319 4.620 1.00 28.91 114 LEU C C 1
ATOM 5141 O O . LEU C 1 114 ? -7.523 -11.331 4.030 1.00 26.68 114 LEU C O 1
ATOM 5146 N N . LEU C 1 115 ? -7.727 -13.206 5.343 1.00 27.05 115 LEU C N 1
ATOM 5147 C CA . LEU C 1 115 ? -9.125 -12.983 5.772 1.00 25.68 115 LEU C CA 1
ATOM 5148 C C . LEU C 1 115 ? -9.052 -12.133 7.033 1.00 27.01 115 LEU C C 1
ATOM 5149 O O . LEU C 1 115 ? -8.453 -12.597 8.027 1.00 30.39 115 LEU C O 1
ATOM 5154 N N . LEU C 1 116 ? -9.531 -10.896 6.946 1.00 26.06 116 LEU C N 1
ATOM 5155 C CA . LEU C 1 116 ? -9.486 -9.922 8.060 1.00 26.53 116 LEU C CA 1
ATOM 5156 C C . LEU C 1 116 ? -10.913 -9.728 8.549 1.00 26.30 116 LEU C C 1
ATOM 5157 O O . LEU C 1 116 ? -11.822 -9.909 7.711 1.00 25.91 116 LEU C O 1
ATOM 5162 N N . ALA C 1 117 ? -11.062 -9.355 9.828 1.00 27.01 117 ALA C N 1
ATOM 5163 C CA . ALA C 1 117 ? -12.352 -9.088 10.499 1.00 26.68 117 ALA C CA 1
ATOM 5164 C C . ALA C 1 117 ? -12.206 -7.934 11.489 1.00 26.66 117 ALA C C 1
ATOM 5165 O O . ALA C 1 117 ? -11.129 -7.729 12.060 1.00 28.65 117 ALA C O 1
ATOM 5167 N N . ARG C 1 118 ? -13.308 -7.243 11.732 1.00 27.14 118 ARG C N 1
ATOM 5168 C CA . ARG C 1 118 ? -13.411 -6.256 12.827 1.00 28.53 118 ARG C CA 1
ATOM 5169 C C . ARG C 1 118 ? -13.016 -6.948 14.138 1.00 29.47 118 ARG C C 1
ATOM 5170 O O . ARG C 1 118 ? -13.246 -8.184 14.248 1.00 27.81 118 ARG C O 1
ATOM 5178 N N . LYS C 1 119 ? -12.384 -6.179 15.035 1.00 32.35 119 LYS C N 1
ATOM 5179 C CA . LYS C 1 119 ? -11.851 -6.564 16.376 1.00 36.49 119 LYS C CA 1
ATOM 5180 C C . LYS C 1 119 ? -12.786 -7.507 17.135 1.00 35.46 119 LYS C C 1
ATOM 5181 O O . LYS C 1 119 ? -12.284 -8.475 17.730 1.00 32.42 119 LYS C O 1
ATOM 5187 N N . GLN C 1 120 ? -14.070 -7.143 17.202 1.00 38.19 120 GLN C N 1
ATOM 5188 C CA . GLN C 1 120 ? -15.069 -7.743 18.127 1.00 41.54 120 GLN C CA 1
ATOM 5189 C C . GLN C 1 120 ? -15.952 -8.722 17.349 1.00 41.97 120 GLN C C 1
ATOM 5190 O O . GLN C 1 120 ? -17.023 -9.067 17.869 1.00 46.51 120 GLN C O 1
ATOM 5196 N N . PHE C 1 121 ? -15.537 -9.176 16.161 1.00 36.65 121 PHE C N 1
ATOM 5197 C CA . PHE C 1 121 ? -16.269 -10.248 15.440 1.00 35.03 121 PHE C CA 1
ATOM 5198 C C . PHE C 1 121 ? -16.205 -11.504 16.307 1.00 35.88 121 PHE C C 1
ATOM 5199 O O . PHE C 1 121 ? -15.123 -11.967 16.679 1.00 35.66 121 PHE C O 1
ATOM 5207 N N . PRO C 1 122 ? -17.370 -12.049 16.709 1.00 34.96 122 PRO C N 1
ATOM 5208 C CA . PRO C 1 122 ? -17.428 -13.181 17.640 1.00 36.34 122 PRO C CA 1
ATOM 5209 C C . PRO C 1 122 ? -16.537 -14.392 17.354 1.00 35.81 122 PRO C C 1
ATOM 5210 O O . PRO C 1 122 ? -15.841 -14.851 18.255 1.00 36.22 122 PRO C O 1
ATOM 5214 N N . PRO C 1 123 ? -16.518 -14.962 16.127 1.00 34.85 123 PRO C N 1
ATOM 5215 C CA . PRO C 1 123 ? -15.785 -16.206 15.863 1.00 34.11 123 PRO C CA 1
ATOM 5216 C C . PRO C 1 123 ? -14.338 -16.235 16.372 1.00 35.17 123 PRO C C 1
ATOM 5217 O O . PRO C 1 123 ? -13.649 -15.236 16.243 1.00 34.12 123 PRO C O 1
ATOM 5221 N N . LYS C 1 124 ? -13.901 -17.369 16.922 1.00 38.21 124 LYS C N 1
ATOM 5222 C CA . LYS C 1 124 ? -12.550 -17.498 17.531 1.00 42.13 124 LYS C CA 1
ATOM 5223 C C . LYS C 1 124 ? -11.599 -18.124 16.514 1.00 41.41 124 LYS C C 1
ATOM 5224 O O . LYS C 1 124 ? -10.381 -17.970 16.698 1.00 45.65 124 LYS C O 1
ATOM 5230 N N . ASP C 1 125 ? -12.128 -18.809 15.498 1.00 38.99 125 ASP C N 1
ATOM 5231 C CA . ASP C 1 125 ? -11.317 -19.500 14.462 1.00 40.55 125 ASP C CA 1
ATOM 5232 C C . ASP C 1 125 ? -12.160 -19.678 13.193 1.00 38.34 125 ASP C C 1
ATOM 5233 O O . ASP C 1 125 ? -13.315 -19.189 13.172 1.00 39.76 125 ASP C O 1
ATOM 5238 N N . LEU C 1 126 ? -11.615 -20.357 12.181 1.00 32.70 126 LEU C N 1
ATOM 5239 C CA . LEU C 1 126 ? -12.296 -20.496 10.875 1.00 34.92 126 LEU C CA 1
ATOM 5240 C C . LEU C 1 126 ? -13.534 -21.374 11.031 1.00 36.88 126 LEU C C 1
ATOM 5241 O O . LEU C 1 126 ? -14.541 -21.063 10.379 1.00 42.85 126 LEU C O 1
ATOM 5246 N N . SER C 1 127 ? -13.450 -22.410 11.864 1.00 38.69 127 SER C N 1
ATOM 5247 C CA . SER C 1 127 ? -14.565 -23.304 12.272 1.00 41.74 127 SER C CA 1
ATOM 5248 C C . SER C 1 127 ? -15.800 -22.467 12.649 1.00 38.85 127 SER C C 1
ATOM 5249 O O . SER C 1 127 ? -16.843 -22.603 11.973 1.00 35.88 127 SER C O 1
ATOM 5252 N N . GLU C 1 128 ? -15.669 -21.609 13.667 1.00 38.89 128 GLU C N 1
ATOM 5253 C CA . GLU C 1 128 ? -16.759 -20.741 14.205 1.00 39.21 128 GLU C CA 1
ATOM 5254 C C . GLU C 1 128 ? -17.152 -19.666 13.187 1.00 38.88 128 GLU C C 1
ATOM 5255 O O . GLU C 1 128 ? -18.293 -19.174 13.250 1.00 36.61 128 GLU C O 1
ATOM 5261 N N . PHE C 1 129 ? -16.231 -19.284 12.302 1.00 35.93 129 PHE C N 1
ATOM 5262 C CA . PHE C 1 129 ? -16.481 -18.282 11.244 1.00 34.45 129 PHE C CA 1
ATOM 5263 C C . PHE C 1 129 ? -17.517 -18.855 10.271 1.00 34.10 129 PHE C C 1
ATOM 5264 O O . PHE C 1 129 ? -18.557 -18.212 10.035 1.00 28.31 129 PHE C O 1
ATOM 5272 N N . ALA C 1 130 ? -17.241 -20.051 9.748 1.00 37.00 130 ALA C N 1
ATOM 5273 C CA . ALA C 1 130 ? -18.130 -20.813 8.838 1.00 38.48 130 ALA C CA 1
ATOM 5274 C C . ALA C 1 130 ? -19.544 -20.815 9.422 1.00 37.31 130 ALA C C 1
ATOM 5275 O O . ALA C 1 130 ? -20.466 -20.281 8.772 1.00 35.39 130 ALA C O 1
ATOM 5277 N N . SER C 1 131 ? -19.674 -21.360 10.637 1.00 39.73 131 SER C N 1
ATOM 5278 C CA . SER C 1 131 ? -20.943 -21.484 11.403 1.00 39.48 131 SER C CA 1
ATOM 5279 C C . SER C 1 131 ? -21.610 -20.108 11.537 1.00 37.23 131 SER C C 1
ATOM 5280 O O . SER C 1 131 ? -22.810 -20.018 11.266 1.00 32.90 131 SER C O 1
ATOM 5283 N N . TYR C 1 132 ? -20.857 -19.084 11.957 1.00 34.67 132 TYR C N 1
ATOM 5284 C CA . TYR C 1 132 ? -21.414 -17.783 12.398 1.00 34.44 132 TYR C CA 1
ATOM 5285 C C . TYR C 1 132 ? -21.915 -17.005 11.177 1.00 34.18 132 TYR C C 1
ATOM 5286 O O . TYR C 1 132 ? -23.003 -16.412 11.228 1.00 34.01 132 TYR C O 1
ATOM 5295 N N . VAL C 1 133 ? -21.147 -17.016 10.096 1.00 33.45 133 VAL C N 1
ATOM 5296 C CA . VAL C 1 133 ? -21.531 -16.360 8.815 1.00 33.16 133 VAL C CA 1
ATOM 5297 C C . VAL C 1 133 ? -22.778 -17.053 8.239 1.00 35.64 133 VAL C C 1
ATOM 5298 O O . VAL C 1 133 ? -23.679 -16.328 7.776 1.00 31.47 133 VAL C O 1
ATOM 5302 N N . GLU C 1 134 ? -22.829 -18.393 8.265 1.00 37.92 134 GLU C N 1
ATOM 5303 C CA . GLU C 1 134 ? -24.019 -19.191 7.850 1.00 42.21 134 GLU C CA 1
ATOM 5304 C C . GLU C 1 134 ? -25.259 -18.686 8.606 1.00 38.62 134 GLU C C 1
ATOM 5305 O O . GLU C 1 134 ? -26.265 -18.420 7.936 1.00 36.79 134 GLU C O 1
ATOM 5311 N N . SER C 1 135 ? -25.138 -18.498 9.929 1.00 39.40 135 SER C N 1
ATOM 5312 C CA . SER C 1 135 ? -26.230 -18.255 10.915 1.00 37.73 135 SER C CA 1
ATOM 5313 C C . SER C 1 135 ? -26.674 -16.793 10.970 1.00 39.37 135 SER C C 1
ATOM 5314 O O . SER C 1 135 ? -27.785 -16.577 11.420 1.00 42.55 135 SER C O 1
ATOM 5317 N N . HIS C 1 136 ? -25.823 -15.825 10.627 1.00 42.88 136 HIS C N 1
ATOM 5318 C CA . HIS C 1 136 ? -26.110 -14.370 10.784 1.00 42.52 136 HIS C CA 1
ATOM 5319 C C . HIS C 1 136 ? -26.006 -13.682 9.419 1.00 41.70 136 HIS C C 1
ATOM 5320 O O . HIS C 1 136 ? -25.884 -12.426 9.367 1.00 39.27 136 HIS C O 1
ATOM 5327 N N . THR C 1 137 ? -26.066 -14.476 8.354 1.00 40.10 137 THR C N 1
ATOM 5328 C CA . THR C 1 137 ? -25.651 -14.076 6.986 1.00 41.11 137 THR C CA 1
ATOM 5329 C C . THR C 1 137 ? -26.262 -12.714 6.617 1.00 40.92 137 THR C C 1
ATOM 5330 O O . THR C 1 137 ? -25.527 -11.883 6.078 1.00 36.46 137 THR C O 1
ATOM 5334 N N . ASP C 1 138 ? -27.530 -12.468 6.957 1.00 42.89 138 ASP C N 1
ATOM 5335 C CA . ASP C 1 138 ? -28.302 -11.260 6.544 1.00 44.09 138 ASP C CA 1
ATOM 5336 C C . ASP C 1 138 ? -27.745 -10.007 7.221 1.00 41.57 138 ASP C C 1
ATOM 5337 O O . ASP C 1 138 ? -27.816 -8.933 6.613 1.00 39.58 138 ASP C O 1
ATOM 5342 N N . ASN C 1 139 ? -27.226 -10.162 8.439 1.00 40.73 139 ASN C N 1
ATOM 5343 C CA . ASN C 1 139 ? -26.713 -9.067 9.299 1.00 41.58 139 ASN C CA 1
ATOM 5344 C C . ASN C 1 139 ? -25.288 -8.673 8.872 1.00 38.34 139 ASN C C 1
ATOM 5345 O O . ASN C 1 139 ? -24.728 -7.749 9.487 1.00 34.37 139 ASN C O 1
ATOM 5350 N N . LEU C 1 140 ? -24.702 -9.334 7.873 1.00 35.02 140 LEU C N 1
ATOM 5351 C CA . LEU C 1 140 ? -23.237 -9.253 7.632 1.00 36.52 140 LEU C CA 1
ATOM 5352 C C . LEU C 1 140 ? -22.943 -8.421 6.390 1.00 33.45 140 LEU C C 1
ATOM 5353 O O . LEU C 1 140 ? -23.676 -8.519 5.391 1.00 36.23 140 LEU C O 1
ATOM 5358 N N . ASN C 1 141 ? -21.889 -7.621 6.503 1.00 33.44 141 ASN C N 1
ATOM 5359 C CA . ASN C 1 141 ? -21.354 -6.745 5.437 1.00 31.83 141 ASN C CA 1
ATOM 5360 C C . ASN C 1 141 ? -19.905 -7.154 5.183 1.00 30.22 141 ASN C C 1
ATOM 5361 O O . ASN C 1 141 ? -19.075 -7.091 6.134 1.00 30.24 141 ASN C O 1
ATOM 5366 N N . VAL C 1 142 ? -19.619 -7.525 3.941 1.00 26.54 142 VAL C N 1
ATOM 5367 C CA . VAL C 1 142 ? -18.265 -7.926 3.476 1.00 27.23 142 VAL C CA 1
ATOM 5368 C C . VAL C 1 142 ? -17.748 -6.830 2.537 1.00 27.17 142 VAL C C 1
ATOM 5369 O O . VAL C 1 142 ? -18.410 -6.532 1.526 1.00 31.18 142 VAL C O 1
ATOM 5373 N N . ALA C 1 143 ? -16.627 -6.219 2.910 1.00 26.51 143 ALA C N 1
ATOM 5374 C CA . ALA C 1 143 ? -15.970 -5.098 2.207 1.00 24.59 143 ALA C CA 1
ATOM 5375 C C . ALA C 1 143 ? -15.103 -5.647 1.072 1.00 25.06 143 ALA C C 1
ATOM 5376 O O . ALA C 1 143 ? -14.387 -6.662 1.280 1.00 25.38 143 ALA C O 1
ATOM 5378 N N . HIS C 1 144 ? -15.219 -5.048 -0.106 1.00 23.56 144 HIS C N 1
ATOM 5379 C CA . HIS C 1 144 ? -14.323 -5.292 -1.267 1.00 25.59 144 HIS C CA 1
ATOM 5380 C C . HIS C 1 144 ? -14.178 -3.977 -2.029 1.00 24.04 144 HIS C C 1
ATOM 5381 O O . HIS C 1 144 ? -14.840 -2.997 -1.608 1.00 22.11 144 HIS C O 1
ATOM 5388 N N . ALA C 1 145 ? -13.353 -3.956 -3.075 1.00 22.07 145 ALA C N 1
ATOM 5389 C CA . ALA C 1 145 ? -13.088 -2.752 -3.888 1.00 24.46 145 ALA C CA 1
ATOM 5390 C C . ALA C 1 145 ? -13.564 -2.968 -5.336 1.00 24.84 145 ALA C C 1
ATOM 5391 O O . ALA C 1 145 ? -12.934 -2.449 -6.268 1.00 30.00 145 ALA C O 1
ATOM 5393 N N . GLY C 1 146 ? -14.695 -3.646 -5.519 1.00 26.13 146 GLY C N 1
ATOM 5394 C CA . GLY C 1 146 ? -15.390 -3.748 -6.822 1.00 27.02 146 GLY C CA 1
ATOM 5395 C C . GLY C 1 146 ? -15.047 -5.058 -7.509 1.00 27.07 146 GLY C C 1
ATOM 5396 O O . GLY C 1 146 ? -14.174 -5.768 -6.995 1.00 24.48 146 GLY C O 1
ATOM 5397 N N . PHE C 1 147 ? -15.671 -5.355 -8.646 1.00 28.56 147 PHE C N 1
ATOM 5398 C CA . PHE C 1 147 ? -15.637 -6.699 -9.272 1.00 33.63 147 PHE C CA 1
ATOM 5399 C C . PHE C 1 147 ? -14.254 -6.943 -9.905 1.00 31.65 147 PHE C C 1
ATOM 5400 O O . PHE C 1 147 ? -13.913 -8.097 -10.158 1.00 34.85 147 PHE C O 1
ATOM 5408 N N . GLY C 1 148 ? -13.436 -5.906 -10.102 1.00 32.20 148 GLY C N 1
ATOM 5409 C CA . GLY C 1 148 ? -12.068 -6.054 -10.651 1.00 31.77 148 GLY C CA 1
ATOM 5410 C C . GLY C 1 148 ? -10.992 -6.035 -9.569 1.00 28.62 148 GLY C C 1
ATOM 5411 O O . GLY C 1 148 ? -9.810 -5.823 -9.919 1.00 28.91 148 GLY C O 1
ATOM 5412 N N . SER C 1 149 ? -11.380 -6.224 -8.305 1.00 24.77 149 SER C N 1
ATOM 5413 C CA . SER C 1 149 ? -10.485 -6.125 -7.120 1.00 23.15 149 SER C CA 1
ATOM 5414 C C . SER C 1 149 ? -10.081 -7.529 -6.653 1.00 22.98 149 SER C C 1
ATOM 5415 O O . SER C 1 149 ? -10.819 -8.526 -6.959 1.00 21.77 149 SER C O 1
ATOM 5418 N N . VAL C 1 150 ? -8.922 -7.606 -6.001 1.00 21.78 150 VAL C N 1
ATOM 5419 C CA . VAL C 1 150 ? -8.364 -8.837 -5.368 1.00 21.71 150 VAL C CA 1
ATOM 5420 C C . VAL C 1 150 ? -9.238 -9.191 -4.169 1.00 22.11 150 VAL C C 1
ATOM 5421 O O . VAL C 1 150 ? -9.482 -10.390 -3.958 1.00 20.69 150 VAL C O 1
ATOM 5425 N N . SER C 1 151 ? -9.671 -8.187 -3.402 1.00 23.44 151 SER C N 1
ATOM 5426 C CA . SER C 1 151 ? -10.559 -8.382 -2.224 1.00 25.36 151 SER C CA 1
ATOM 5427 C C . SER C 1 151 ? -11.862 -9.037 -2.695 1.00 25.35 151 SER C C 1
ATOM 5428 O O . SER C 1 151 ? -12.352 -9.912 -1.995 1.00 25.48 151 SER C O 1
ATOM 5431 N N . TYR C 1 152 ? -12.405 -8.627 -3.843 1.00 26.41 152 TYR C N 1
ATOM 5432 C CA . TYR C 1 152 ? -13.699 -9.168 -4.327 1.00 27.07 152 TYR C CA 1
ATOM 5433 C C . TYR C 1 152 ? -13.501 -10.596 -4.817 1.00 25.46 152 TYR C C 1
ATOM 5434 O O . TYR C 1 152 ? -14.255 -11.482 -4.373 1.00 28.02 152 TYR C O 1
ATOM 5443 N N . ALA C 1 153 ? -12.534 -10.820 -5.699 1.00 23.46 153 ALA C N 1
ATOM 5444 C CA . ALA C 1 153 ? -12.200 -12.181 -6.162 1.00 25.06 153 ALA C CA 1
ATOM 5445 C C . ALA C 1 153 ? -12.045 -13.069 -4.922 1.00 26.25 153 ALA C C 1
ATOM 5446 O O . ALA C 1 153 ? -12.687 -14.154 -4.840 1.00 26.73 153 ALA C O 1
ATOM 5448 N N . SER C 1 154 ? -11.221 -12.634 -3.973 1.00 25.75 154 SER C N 1
ATOM 5449 C CA . SER C 1 154 ? -10.865 -13.435 -2.772 1.00 26.52 154 SER C CA 1
ATOM 5450 C C . SER C 1 154 ? -12.108 -13.718 -1.915 1.00 27.10 154 SER C C 1
ATOM 5451 O O . SER C 1 154 ? -12.265 -14.871 -1.506 1.00 26.36 154 SER C O 1
ATOM 5454 N N . CYS C 1 155 ? -12.975 -12.735 -1.657 1.00 29.09 155 CYS C N 1
ATOM 5455 C CA . CYS C 1 155 ? -14.131 -12.932 -0.742 1.00 31.65 155 CYS C CA 1
ATOM 5456 C C . CYS C 1 155 ? -15.148 -13.835 -1.448 1.00 31.46 155 CYS C C 1
ATOM 5457 O O . CYS C 1 155 ? -15.775 -14.666 -0.754 1.00 29.38 155 CYS C O 1
ATOM 5460 N N . LEU C 1 156 ? -15.245 -13.742 -2.778 1.00 31.38 156 LEU C N 1
ATOM 5461 C CA . LEU C 1 156 ? -16.151 -14.597 -3.594 1.00 32.27 156 LEU C CA 1
ATOM 5462 C C . LEU C 1 156 ? -15.625 -16.039 -3.586 1.00 32.40 156 LEU C C 1
ATOM 5463 O O . LEU C 1 156 ? -16.415 -16.969 -3.383 1.00 30.23 156 LEU C O 1
ATOM 5468 N N . LEU C 1 157 ? -14.322 -16.236 -3.740 1.00 33.12 157 LEU C N 1
ATOM 5469 C CA . LEU C 1 157 ? -13.737 -17.590 -3.590 1.00 32.20 157 LEU C CA 1
ATOM 5470 C C . LEU C 1 157 ? -14.098 -18.099 -2.188 1.00 33.67 157 LEU C C 1
ATOM 5471 O O . LEU C 1 157 ? -14.619 -19.234 -2.087 1.00 32.85 157 LEU C O 1
ATOM 5476 N N . LEU C 1 158 ? -13.864 -17.290 -1.150 1.00 32.68 158 LEU C N 1
ATOM 5477 C CA . LEU C 1 158 ? -14.032 -17.718 0.265 1.00 30.30 158 LEU C CA 1
ATOM 5478 C C . LEU C 1 158 ? -15.489 -18.093 0.509 1.00 30.30 158 LEU C C 1
ATOM 5479 O O . LEU C 1 158 ? -15.744 -19.135 1.120 1.00 30.98 158 LEU C O 1
ATOM 5484 N N . ASN C 1 159 ? -16.403 -17.228 0.098 1.00 31.38 159 ASN C N 1
ATOM 5485 C CA . ASN C 1 159 ? -17.835 -17.358 0.451 1.00 32.85 159 ASN C CA 1
ATOM 5486 C C . ASN C 1 159 ? -18.392 -18.573 -0.280 1.00 35.06 159 ASN C C 1
ATOM 5487 O O . ASN C 1 159 ? -19.149 -19.322 0.354 1.00 38.00 159 ASN C O 1
ATOM 5492 N N . ARG C 1 160 ? -18.029 -18.717 -1.560 1.00 36.89 160 ARG C N 1
ATOM 5493 C CA . ARG C 1 160 ? -18.350 -19.865 -2.442 1.00 38.43 160 ARG C CA 1
ATOM 5494 C C . ARG C 1 160 ? -17.897 -21.148 -1.746 1.00 38.88 160 ARG C C 1
ATOM 5495 O O . ARG C 1 160 ? -18.670 -22.122 -1.767 1.00 44.49 160 ARG C O 1
ATOM 5503 N N . LEU C 1 161 ? -16.707 -21.137 -1.134 1.00 36.22 161 LEU C N 1
ATOM 5504 C CA . LEU C 1 161 ? -16.118 -22.325 -0.451 1.00 36.87 161 LEU C CA 1
ATOM 5505 C C . LEU C 1 161 ? -16.810 -22.573 0.890 1.00 33.54 161 LEU C C 1
ATOM 5506 O O . LEU C 1 161 ? -16.861 -23.734 1.288 1.00 31.65 161 LEU C O 1
ATOM 5511 N N . LEU C 1 162 ? -17.354 -21.548 1.544 1.00 33.87 162 LEU C N 1
ATOM 5512 C CA . LEU C 1 162 ? -18.124 -21.742 2.804 1.00 34.94 162 LEU C CA 1
ATOM 5513 C C . LEU C 1 162 ? -19.628 -21.840 2.516 1.00 34.59 162 LEU C C 1
ATOM 5514 O O . LEU C 1 162 ? -20.388 -21.963 3.476 1.00 34.29 162 LEU C O 1
ATOM 5519 N N . LYS C 1 163 ? -20.045 -21.782 1.248 1.00 36.49 163 LYS C N 1
ATOM 5520 C CA . LYS C 1 163 ? -21.472 -21.854 0.844 1.00 37.43 163 LYS C CA 1
ATOM 5521 C C . LYS C 1 163 ? -22.263 -20.791 1.624 1.00 36.63 163 LYS C C 1
ATOM 5522 O O . LYS C 1 163 ? -23.221 -21.157 2.314 1.00 39.24 163 LYS C O 1
ATOM 5528 N N . VAL C 1 164 ? -21.841 -19.526 1.539 1.00 35.53 164 VAL C N 1
ATOM 5529 C CA . VAL C 1 164 ? -22.493 -18.346 2.187 1.00 33.91 164 VAL C CA 1
ATOM 5530 C C . VAL C 1 164 ? -22.506 -17.198 1.181 1.00 37.21 164 VAL C C 1
ATOM 5531 O O . VAL C 1 164 ? -21.580 -17.146 0.336 1.00 36.91 164 VAL C O 1
ATOM 5535 N N . ASP C 1 165 ? -23.492 -16.302 1.285 1.00 39.99 165 ASP C N 1
ATOM 5536 C CA . ASP C 1 165 ? -23.705 -15.185 0.326 1.00 40.16 165 ASP C CA 1
ATOM 5537 C C . ASP C 1 165 ? -23.998 -13.879 1.064 1.00 34.83 165 ASP C C 1
ATOM 5538 O O . ASP C 1 165 ? -25.029 -13.257 0.850 1.00 37.17 165 ASP C O 1
ATOM 5543 N N . PRO C 1 166 ? -23.094 -13.369 1.923 1.00 31.05 166 PRO C N 1
ATOM 5544 C CA . PRO C 1 166 ? -23.321 -12.085 2.570 1.00 31.38 166 PRO C CA 1
ATOM 5545 C C . PRO C 1 166 ? -23.351 -10.962 1.526 1.00 29.78 166 PRO C C 1
ATOM 5546 O O . PRO C 1 166 ? -22.732 -11.111 0.498 1.00 30.38 166 PRO C O 1
ATOM 5550 N N . THR C 1 167 ? -24.108 -9.905 1.806 1.00 28.44 167 THR C N 1
ATOM 5551 C CA . THR C 1 167 ? -24.059 -8.602 1.106 1.00 28.64 167 THR C CA 1
ATOM 5552 C C . THR C 1 167 ? -22.609 -8.104 1.016 1.00 27.39 167 THR C C 1
ATOM 5553 O O . THR C 1 167 ? -21.942 -8.033 2.073 1.00 26.94 167 THR C O 1
ATOM 5557 N N . GLY C 1 168 ? -22.156 -7.739 -0.183 1.00 26.75 168 GLY C N 1
ATOM 5558 C CA . GLY C 1 168 ? -20.880 -7.029 -0.402 1.00 28.63 168 GLY C CA 1
ATOM 5559 C C . GLY C 1 168 ? -21.056 -5.522 -0.355 1.00 28.28 168 GLY C C 1
ATOM 5560 O O . GLY C 1 168 ? -22.075 -5.031 -0.852 1.00 29.61 168 GLY C O 1
ATOM 5561 N N . VAL C 1 169 ? -20.110 -4.804 0.248 1.00 31.59 169 VAL C N 1
ATOM 5562 C CA . VAL C 1 169 ? -20.058 -3.316 0.211 1.00 30.98 169 VAL C CA 1
ATOM 5563 C C . VAL C 1 169 ? -18.836 -2.920 -0.607 1.00 30.19 169 VAL C C 1
ATOM 5564 O O . VAL C 1 169 ? -17.711 -3.237 -0.238 1.00 24.29 169 VAL C O 1
ATOM 5568 N N . PRO C 1 170 ? -19.021 -2.254 -1.769 1.00 31.36 170 PRO C N 1
ATOM 5569 C CA . PRO C 1 170 ? -17.881 -1.832 -2.574 1.00 30.81 170 PRO C CA 1
ATOM 5570 C C . PRO C 1 170 ? -17.296 -0.509 -2.048 1.00 30.28 170 PRO C C 1
ATOM 5571 O O . PRO C 1 170 ? -18.046 0.355 -1.661 1.00 31.66 170 PRO C O 1
ATOM 5575 N N . PHE C 1 171 ? -15.963 -0.428 -1.999 1.00 28.22 171 PHE C N 1
ATOM 5576 C CA . PHE C 1 171 ? -15.157 0.787 -1.726 1.00 27.29 171 PHE C CA 1
ATOM 5577 C C . PHE C 1 171 ? -14.306 1.096 -2.959 1.00 26.61 171 PHE C C 1
ATOM 5578 O O . PHE C 1 171 ? -14.146 0.257 -3.836 1.00 25.68 171 PHE C O 1
ATOM 5586 N N . SER C 1 172 ? -13.713 2.278 -2.983 1.00 27.68 172 SER C N 1
ATOM 5587 C CA . SER C 1 172 ? -12.781 2.728 -4.045 1.00 28.38 172 SER C CA 1
ATOM 5588 C C . SER C 1 172 ? -11.416 2.033 -3.907 1.00 26.52 172 SER C C 1
ATOM 5589 O O . SER C 1 172 ? -10.544 2.300 -4.732 1.00 28.49 172 SER C O 1
ATOM 5592 N N . GLY C 1 173 ? -11.229 1.203 -2.884 1.00 25.27 173 GLY C N 1
ATOM 5593 C CA . GLY C 1 173 ? -9.959 0.503 -2.614 1.00 23.81 173 GLY C CA 1
ATOM 5594 C C . GLY C 1 173 ? -10.015 -0.174 -1.264 1.00 22.91 173 GLY C C 1
ATOM 5595 O O . GLY C 1 173 ? -11.026 0.029 -0.569 1.00 23.07 173 GLY C O 1
ATOM 5596 N N . THR C 1 174 ? -8.980 -0.926 -0.879 1.00 22.77 174 THR C N 1
ATOM 5597 C CA . THR C 1 174 ? -8.894 -1.547 0.474 1.00 24.13 174 THR C CA 1
ATOM 5598 C C . THR C 1 174 ? -8.235 -0.567 1.440 1.00 23.15 174 THR C C 1
ATOM 5599 O O . THR C 1 174 ? -8.345 -0.809 2.643 1.00 22.80 174 THR C O 1
ATOM 5603 N N . GLY C 1 175 ? -7.652 0.526 0.947 1.00 25.31 175 GLY C N 1
ATOM 5604 C CA . GLY C 1 175 ? -7.330 1.696 1.790 1.00 26.55 175 GLY C CA 1
ATOM 5605 C C . GLY C 1 175 ? -8.554 2.115 2.604 1.00 27.65 175 GLY C C 1
ATOM 5606 O O . GLY C 1 175 ? -8.604 1.922 3.824 1.00 25.60 175 GLY C O 1
ATOM 5607 N N . PRO C 1 176 ? -9.615 2.641 1.947 1.00 28.42 176 PRO C N 1
ATOM 5608 C CA . PRO C 1 176 ? -10.852 2.988 2.651 1.00 29.96 176 PRO C CA 1
ATOM 5609 C C . PRO C 1 176 ? -11.575 1.791 3.298 1.00 30.29 176 PRO C C 1
ATOM 5610 O O . PRO C 1 176 ? -12.127 1.980 4.345 1.00 33.74 176 PRO C O 1
ATOM 5614 N N . ALA C 1 177 ? -11.539 0.591 2.707 1.00 30.53 177 ALA C N 1
ATOM 5615 C CA . ALA C 1 177 ? -12.330 -0.570 3.200 1.00 30.56 177 ALA C CA 1
ATOM 5616 C C . ALA C 1 177 ? -11.737 -1.067 4.520 1.00 28.86 177 ALA C C 1
ATOM 5617 O O . ALA C 1 177 ? -12.521 -1.419 5.415 1.00 29.72 177 ALA C O 1
ATOM 5619 N N . LEU C 1 178 ? -10.408 -1.091 4.638 1.00 28.18 178 LEU C N 1
ATOM 5620 C CA . LEU C 1 178 ? -9.718 -1.445 5.904 1.00 28.06 178 LEU C CA 1
ATOM 5621 C C . LEU C 1 178 ? -10.066 -0.399 6.963 1.00 29.67 178 LEU C C 1
ATOM 5622 O O . LEU C 1 178 ? -10.348 -0.789 8.095 1.00 31.49 178 LEU C O 1
ATOM 5627 N N . GLN C 1 179 ? -10.099 0.886 6.607 1.00 31.23 179 GLN C N 1
ATOM 5628 C CA . GLN C 1 179 ? -10.476 1.949 7.569 1.00 30.92 179 GLN C CA 1
ATOM 5629 C C . GLN C 1 179 ? -11.892 1.645 8.105 1.00 28.65 179 GLN C C 1
ATOM 5630 O O . GLN C 1 179 ? -12.103 1.746 9.325 1.00 26.74 179 GLN C O 1
ATOM 5636 N N . ALA C 1 180 ? -12.826 1.235 7.247 1.00 26.68 180 ALA C N 1
ATOM 5637 C CA . ALA C 1 180 ? -14.209 0.897 7.655 1.00 27.52 180 ALA C CA 1
ATOM 5638 C C . ALA C 1 180 ? -14.188 -0.356 8.537 1.00 26.36 180 ALA C C 1
ATOM 5639 O O . ALA C 1 180 ? -14.995 -0.421 9.475 1.00 26.12 180 ALA C O 1
ATOM 5641 N N . LEU C 1 181 ? -13.316 -1.322 8.239 1.00 26.14 181 LEU C N 1
ATOM 5642 C CA . LEU C 1 181 ? -13.173 -2.561 9.046 1.00 27.40 181 LEU C CA 1
ATOM 5643 C C . LEU C 1 181 ? -12.624 -2.201 10.429 1.00 28.27 181 LEU C C 1
ATOM 5644 O O . LEU C 1 181 ? -13.125 -2.747 11.459 1.00 29.75 181 LEU C O 1
ATOM 5649 N N . VAL C 1 182 ? -11.627 -1.320 10.463 1.00 26.90 182 VAL C N 1
ATOM 5650 C CA . VAL C 1 182 ? -11.045 -0.777 11.727 1.00 27.04 182 VAL C CA 1
ATOM 5651 C C . VAL C 1 182 ? -12.161 -0.148 12.570 1.00 29.36 182 VAL C C 1
ATOM 5652 O O . VAL C 1 182 ? -12.119 -0.297 13.786 1.00 29.92 182 VAL C O 1
ATOM 5656 N N . GLU C 1 183 ? -13.126 0.519 11.941 1.00 31.82 183 GLU C N 1
ATOM 5657 C CA . GLU C 1 183 ? -14.191 1.276 12.653 1.00 34.61 183 GLU C CA 1
ATOM 5658 C C . GLU C 1 183 ? -15.437 0.407 12.870 1.00 33.84 183 GLU C C 1
ATOM 5659 O O . GLU C 1 183 ? -16.443 0.950 13.368 1.00 34.84 183 GLU C O 1
ATOM 5665 N N . GLY C 1 184 ? -15.380 -0.884 12.525 1.00 32.29 184 GLY C N 1
ATOM 5666 C CA . GLY C 1 184 ? -16.451 -1.874 12.790 1.00 30.81 184 GLY C CA 1
ATOM 5667 C C . GLY C 1 184 ? -17.676 -1.588 11.942 1.00 30.90 184 GLY C C 1
ATOM 5668 O O . GLY C 1 184 ? -18.769 -2.068 12.289 1.00 34.91 184 GLY C O 1
ATOM 5669 N N . GLN C 1 185 ? -17.497 -0.834 10.861 1.00 29.24 185 GLN C N 1
ATOM 5670 C CA . GLN C 1 185 ? -18.569 -0.465 9.903 1.00 30.64 185 GLN C CA 1
ATOM 5671 C C . GLN C 1 185 ? -18.801 -1.629 8.934 1.00 29.99 185 GLN C C 1
ATOM 5672 O O . GLN C 1 185 ? -19.841 -1.636 8.289 1.00 31.78 185 GLN C O 1
ATOM 5678 N N . VAL C 1 186 ? -17.844 -2.550 8.808 1.00 29.34 186 VAL C N 1
ATOM 5679 C CA . VAL C 1 186 ? -17.979 -3.822 8.042 1.00 29.29 186 VAL C CA 1
ATOM 5680 C C . VAL C 1 186 ? -17.482 -4.951 8.927 1.00 28.91 186 VAL C C 1
ATOM 5681 O O . VAL C 1 186 ? -16.769 -4.685 9.894 1.00 24.22 186 VAL C O 1
ATOM 5685 N N . ASP C 1 187 ? -17.800 -6.178 8.532 1.00 29.66 187 ASP C N 1
ATOM 5686 C CA . ASP C 1 187 ? -17.617 -7.376 9.380 1.00 28.88 187 ASP C CA 1
ATOM 5687 C C . ASP C 1 187 ? -16.302 -8.044 9.013 1.00 28.57 187 ASP C C 1
ATOM 5688 O O . ASP C 1 187 ? -15.486 -8.316 9.924 1.00 28.67 187 ASP C O 1
ATOM 5693 N N . TYR C 1 188 ? -16.104 -8.302 7.728 1.00 28.03 188 TYR C N 1
ATOM 5694 C CA . TYR C 1 188 ? -14.879 -8.981 7.254 1.00 27.24 188 TYR C CA 1
ATOM 5695 C C . TYR C 1 188 ? -14.630 -8.595 5.802 1.00 27.74 188 TYR C C 1
ATOM 5696 O O . TYR C 1 188 ? -15.508 -8.012 5.147 1.00 23.60 188 TYR C O 1
ATOM 5705 N N . MET C 1 189 ? -13.409 -8.895 5.372 1.00 29.88 189 MET C N 1
ATOM 5706 C CA . MET C 1 189 ? -12.916 -8.699 3.999 1.00 29.80 189 MET C CA 1
ATOM 5707 C C . MET C 1 189 ? -11.691 -9.587 3.825 1.00 28.40 189 MET C C 1
ATOM 5708 O O . MET C 1 189 ? -11.121 -10.029 4.835 1.00 25.21 189 MET C O 1
ATOM 5713 N N . CYS C 1 190 ? -11.317 -9.820 2.573 1.00 28.13 190 CYS C N 1
ATOM 5714 C CA . CYS C 1 190 ? -9.990 -10.335 2.197 1.00 29.07 190 CYS C CA 1
ATOM 5715 C C . CYS C 1 190 ? -9.160 -9.132 1.766 1.00 31.73 190 CYS C C 1
ATOM 5716 O O . CYS C 1 190 ? -9.751 -8.177 1.246 1.00 33.85 190 CYS C O 1
ATOM 5719 N N . ASP C 1 191 ? -7.868 -9.133 2.069 1.00 32.16 191 ASP C N 1
ATOM 5720 C CA . ASP C 1 191 ? -6.977 -8.007 1.704 1.00 31.24 191 ASP C CA 1
ATOM 5721 C C . ASP C 1 191 ? -5.556 -8.528 1.529 1.00 31.93 191 ASP C C 1
ATOM 5722 O O . ASP C 1 191 ? -5.182 -9.520 2.185 1.00 30.59 191 ASP C O 1
ATOM 5727 N N . GLN C 1 192 ? -4.820 -7.849 0.658 1.00 32.21 192 GLN C N 1
ATOM 5728 C CA . GLN C 1 192 ? -3.383 -8.073 0.404 1.00 31.71 192 GLN C CA 1
ATOM 5729 C C . GLN C 1 192 ? -2.655 -7.723 1.694 1.00 29.37 192 GLN C C 1
ATOM 5730 O O . GLN C 1 192 ? -3.034 -6.756 2.368 1.00 28.97 192 GLN C O 1
ATOM 5736 N N . ILE C 1 193 ? -1.679 -8.537 2.044 1.00 29.07 193 ILE C N 1
ATOM 5737 C CA . ILE C 1 193 ? -1.019 -8.457 3.370 1.00 29.81 193 ILE C CA 1
ATOM 5738 C C . ILE C 1 193 ? -0.434 -7.052 3.584 1.00 28.60 193 ILE C C 1
ATOM 5739 O O . ILE C 1 193 ? -0.509 -6.581 4.742 1.00 27.49 193 ILE C O 1
ATOM 5744 N N . VAL C 1 194 ? 0.117 -6.399 2.549 1.00 28.06 194 VAL C N 1
ATOM 5745 C CA . VAL C 1 194 ? 0.885 -5.124 2.728 1.00 27.72 194 VAL C CA 1
ATOM 5746 C C . VAL C 1 194 ? -0.061 -4.073 3.308 1.00 26.33 194 VAL C C 1
ATOM 5747 O O . VAL C 1 194 ? 0.416 -3.231 4.076 1.00 24.69 194 VAL C O 1
ATOM 5751 N N . ASN C 1 195 ? -1.340 -4.125 2.958 1.00 26.03 195 ASN C N 1
ATOM 5752 C CA . ASN C 1 195 ? -2.344 -3.161 3.480 1.00 27.80 195 ASN C CA 1
ATOM 5753 C C . ASN C 1 195 ? -2.669 -3.483 4.949 1.00 28.87 195 ASN C C 1
ATOM 5754 O O . ASN C 1 195 ? -2.936 -2.547 5.716 1.00 30.41 195 ASN C O 1
ATOM 5759 N N . ALA C 1 196 ? -2.630 -4.772 5.307 1.00 28.10 196 ALA C N 1
ATOM 5760 C CA . ALA C 1 196 ? -3.176 -5.345 6.555 1.00 31.12 196 ALA C CA 1
ATOM 5761 C C . ALA C 1 196 ? -2.189 -5.182 7.724 1.00 31.29 196 ALA C C 1
ATOM 5762 O O . ALA C 1 196 ? -2.640 -4.936 8.869 1.00 29.13 196 ALA C O 1
ATOM 5764 N N . VAL C 1 197 ? -0.895 -5.340 7.449 1.00 32.44 197 VAL C N 1
ATOM 5765 C CA . VAL C 1 197 ? 0.167 -5.504 8.482 1.00 35.01 197 VAL C CA 1
ATOM 5766 C C . VAL C 1 197 ? 0.080 -4.383 9.522 1.00 33.54 197 VAL C C 1
ATOM 5767 O O . VAL C 1 197 ? -0.011 -4.682 10.711 1.00 31.27 197 VAL C O 1
ATOM 5771 N N . PRO C 1 198 ? 0.078 -3.084 9.142 1.00 32.51 198 PRO C N 1
ATOM 5772 C CA . PRO C 1 198 ? 0.110 -2.006 10.131 1.00 33.88 198 PRO C CA 1
ATOM 5773 C C . PRO C 1 198 ? -1.109 -2.036 11.073 1.00 33.32 198 PRO C C 1
ATOM 5774 O O . PRO C 1 198 ? -0.913 -1.906 12.250 1.00 34.98 198 PRO C O 1
ATOM 5778 N N . ALA C 1 199 ? -2.320 -2.243 10.556 1.00 31.08 199 ALA C N 1
ATOM 5779 C CA . ALA C 1 199 ? -3.537 -2.374 11.390 1.00 30.46 199 ALA C CA 1
ATOM 5780 C C . ALA C 1 199 ? -3.460 -3.645 12.252 1.00 28.87 199 ALA C C 1
ATOM 5781 O O . ALA C 1 199 ? -3.954 -3.596 13.410 1.00 27.22 199 ALA C O 1
ATOM 5783 N N . LEU C 1 200 ? -2.883 -4.739 11.738 1.00 27.84 200 LEU C N 1
ATOM 5784 C CA . LEU C 1 200 ? -2.777 -6.028 12.487 1.00 27.52 200 LEU C CA 1
ATOM 5785 C C . LEU C 1 200 ? -1.822 -5.849 13.670 1.00 27.97 200 LEU C C 1
ATOM 5786 O O . LEU C 1 200 ? -2.201 -6.231 14.774 1.00 25.04 200 LEU C O 1
ATOM 5791 N N . ARG C 1 201 ? -0.661 -5.224 13.441 1.00 32.41 201 ARG C N 1
ATOM 5792 C CA . ARG C 1 201 ? 0.371 -4.954 14.480 1.00 34.25 201 ARG C CA 1
ATOM 5793 C C . ARG C 1 201 ? -0.252 -4.131 15.615 1.00 31.86 201 ARG C C 1
ATOM 5794 O O . ARG C 1 201 ? 0.165 -4.336 16.765 1.00 31.60 201 ARG C O 1
ATOM 5802 N N . GLU C 1 202 ? -1.212 -3.256 15.305 1.00 28.63 202 GLU C N 1
ATOM 5803 C CA . GLU C 1 202 ? -1.851 -2.357 16.299 1.00 33.22 202 GLU C CA 1
ATOM 5804 C C . GLU C 1 202 ? -3.148 -2.980 16.849 1.00 31.21 202 GLU C C 1
ATOM 5805 O O . GLU C 1 202 ? -3.776 -2.319 17.655 1.00 28.89 202 GLU C O 1
ATOM 5811 N N . GLY C 1 203 ? -3.523 -4.191 16.422 1.00 31.66 203 GLY C N 1
ATOM 5812 C CA . GLY C 1 203 ? -4.714 -4.932 16.894 1.00 32.59 203 GLY C CA 1
ATOM 5813 C C . GLY C 1 203 ? -6.028 -4.233 16.557 1.00 33.69 203 GLY C C 1
ATOM 5814 O O . GLY C 1 203 ? -7.027 -4.480 17.258 1.00 30.46 203 GLY C O 1
ATOM 5815 N N . LYS C 1 204 ? -6.065 -3.422 15.495 1.00 34.54 204 LYS C N 1
ATOM 5816 C CA . LYS C 1 204 ? -7.277 -2.642 15.115 1.00 34.91 204 LYS C CA 1
ATOM 5817 C C . LYS C 1 204 ? -8.202 -3.522 14.267 1.00 30.75 204 LYS C C 1
ATOM 5818 O O . LYS C 1 204 ? -9.404 -3.210 14.155 1.00 27.41 204 LYS C O 1
ATOM 5824 N N . VAL C 1 205 ? -7.669 -4.609 13.724 1.00 28.32 205 VAL C N 1
ATOM 5825 C CA . VAL C 1 205 ? -8.457 -5.672 13.031 1.00 29.21 205 VAL C CA 1
ATOM 5826 C C . VAL C 1 205 ? -7.826 -6.997 13.451 1.00 29.78 205 VAL C C 1
ATOM 5827 O O . VAL C 1 205 ? -6.733 -6.957 14.037 1.00 28.56 205 VAL C O 1
ATOM 5831 N N . LYS C 1 206 ? -8.476 -8.121 13.195 1.00 30.44 206 LYS C N 1
ATOM 5832 C CA . LYS C 1 206 ? -7.817 -9.433 13.409 1.00 33.74 206 LYS C CA 1
ATOM 5833 C C . LYS C 1 206 ? -7.907 -10.233 12.120 1.00 30.38 206 LYS C C 1
ATOM 5834 O O . LYS C 1 206 ? -8.640 -9.829 11.204 1.00 31.12 206 LYS C O 1
ATOM 5840 N N . ALA C 1 207 ? -7.141 -11.310 12.073 1.00 29.76 207 ALA C N 1
ATOM 5841 C CA . ALA C 1 207 ? -6.970 -12.168 10.891 1.00 29.40 207 ALA C CA 1
ATOM 5842 C C . ALA C 1 207 ? -7.325 -13.598 11.284 1.00 27.68 207 ALA C C 1
ATOM 5843 O O . ALA C 1 207 ? -6.866 -14.040 12.324 1.00 26.46 207 ALA C O 1
ATOM 5845 N N . TYR C 1 208 ? -8.119 -14.289 10.477 1.00 28.60 208 TYR C N 1
ATOM 5846 C CA . TYR C 1 208 ? -8.500 -15.699 10.740 1.00 30.05 208 TYR C CA 1
ATOM 5847 C C . TYR C 1 208 ? -7.496 -16.612 10.050 1.00 30.02 208 TYR C C 1
ATOM 5848 O O . TYR C 1 208 ? -6.993 -17.512 10.739 1.00 30.46 208 TYR C O 1
ATOM 5857 N N . VAL C 1 209 ? -7.222 -16.377 8.758 1.00 28.16 209 VAL C N 1
ATOM 5858 C CA . VAL C 1 209 ? -6.346 -17.256 7.937 1.00 27.61 209 VAL C CA 1
ATOM 5859 C C . VAL C 1 209 ? -5.557 -16.436 6.907 1.00 28.16 209 VAL C C 1
ATOM 5860 O O . VAL C 1 209 ? -5.936 -15.281 6.611 1.00 29.89 209 VAL C O 1
ATOM 5864 N N . ILE C 1 210 ? -4.509 -17.044 6.355 1.00 25.79 210 ILE C N 1
ATOM 5865 C CA . ILE C 1 210 ? -3.743 -16.495 5.203 1.00 26.98 210 ILE C CA 1
ATOM 5866 C C . ILE C 1 210 ? -4.004 -17.429 4.028 1.00 28.03 210 ILE C C 1
ATOM 5867 O O . ILE C 1 210 ? -3.931 -18.655 4.234 1.00 31.13 210 ILE C O 1
ATOM 5872 N N . ALA C 1 211 ? -4.403 -16.876 2.880 1.00 27.91 211 ALA C N 1
ATOM 5873 C CA . ALA C 1 211 ? -4.786 -17.644 1.678 1.00 27.62 211 ALA C CA 1
ATOM 5874 C C . ALA C 1 211 ? -3.505 -18.057 0.953 1.00 28.44 211 ALA C C 1
ATOM 5875 O O . ALA C 1 211 ? -3.254 -17.601 -0.179 1.00 26.66 211 ALA C O 1
ATOM 5877 N N . ALA C 1 212 ? -2.711 -18.883 1.634 1.00 31.61 212 ALA C N 1
ATOM 5878 C CA . ALA C 1 212 ? -1.370 -19.330 1.214 1.00 33.74 212 ALA C CA 1
ATOM 5879 C C . ALA C 1 212 ? -1.124 -20.738 1.752 1.00 37.79 212 ALA C C 1
ATOM 5880 O O . ALA C 1 212 ? -1.879 -21.176 2.650 1.00 37.58 212 ALA C O 1
ATOM 5882 N N . SER C 1 213 ? -0.101 -21.397 1.198 1.00 42.25 213 SER C N 1
ATOM 5883 C CA . SER C 1 213 ? 0.365 -22.766 1.539 1.00 46.37 213 SER C CA 1
ATOM 5884 C C . SER C 1 213 ? 1.135 -22.754 2.861 1.00 44.11 213 SER C C 1
ATOM 5885 O O . SER C 1 213 ? 0.869 -23.620 3.700 1.00 47.72 213 SER C O 1
ATOM 5888 N N . GLU C 1 214 ? 2.095 -21.847 3.006 1.00 46.55 214 GLU C N 1
ATOM 5889 C CA . GLU C 1 214 ? 2.870 -21.649 4.260 1.00 48.39 214 GLU C CA 1
ATOM 5890 C C . GLU C 1 214 ? 2.369 -20.373 4.950 1.00 43.52 214 GLU C C 1
ATOM 5891 O O . GLU C 1 214 ? 1.731 -19.536 4.295 1.00 40.62 214 GLU C O 1
ATOM 5897 N N . ARG C 1 215 ? 2.651 -20.239 6.240 1.00 40.51 215 ARG C N 1
ATOM 5898 C CA . ARG C 1 215 ? 2.433 -18.995 7.012 1.00 40.28 215 ARG C CA 1
ATOM 5899 C C . ARG C 1 215 ? 3.445 -17.941 6.567 1.00 40.94 215 ARG C C 1
ATOM 5900 O O . ARG C 1 215 ? 4.592 -18.317 6.352 1.00 40.63 215 ARG C O 1
ATOM 5908 N N . ASP C 1 216 ? 3.038 -16.673 6.471 1.00 43.68 216 ASP C N 1
ATOM 5909 C CA . ASP C 1 216 ? 3.957 -15.530 6.201 1.00 42.85 216 ASP C CA 1
ATOM 5910 C C . ASP C 1 216 ? 4.668 -15.129 7.490 1.00 38.96 216 ASP C C 1
ATOM 5911 O O . ASP C 1 216 ? 4.012 -14.985 8.519 1.00 36.24 216 ASP C O 1
ATOM 5916 N N . PRO C 1 217 ? 6.012 -14.922 7.465 1.00 40.88 217 PRO C N 1
ATOM 5917 C CA . PRO C 1 217 ? 6.770 -14.515 8.655 1.00 38.27 217 PRO C CA 1
ATOM 5918 C C . PRO C 1 217 ? 6.455 -13.134 9.255 1.00 39.80 217 PRO C C 1
ATOM 5919 O O . PRO C 1 217 ? 6.911 -12.897 10.344 1.00 40.51 217 PRO C O 1
ATOM 5923 N N . VAL C 1 218 ? 5.725 -12.248 8.563 1.00 40.42 218 VAL C N 1
ATOM 5924 C CA . VAL C 1 218 ? 5.315 -10.935 9.152 1.00 36.91 218 VAL C CA 1
ATOM 5925 C C . VAL C 1 218 ? 4.046 -11.141 9.992 1.00 35.67 218 VAL C C 1
ATOM 5926 O O . VAL C 1 218 ? 3.827 -10.334 10.899 1.00 35.57 218 VAL C O 1
ATOM 5930 N N . VAL C 1 219 ? 3.257 -12.190 9.725 1.00 36.77 219 VAL C N 1
ATOM 5931 C CA . VAL C 1 219 ? 2.056 -12.577 10.541 1.00 35.67 219 VAL C CA 1
ATOM 5932 C C . VAL C 1 219 ? 2.220 -14.035 10.967 1.00 35.58 219 VAL C C 1
ATOM 5933 O O . VAL C 1 219 ? 1.424 -14.910 10.609 1.00 30.38 219 VAL C O 1
ATOM 5937 N N . PRO C 1 220 ? 3.256 -14.314 11.790 1.00 36.33 220 PRO C N 1
ATOM 5938 C CA . PRO C 1 220 ? 3.658 -15.686 12.101 1.00 36.56 220 PRO C CA 1
ATOM 5939 C C . PRO C 1 220 ? 2.555 -16.530 12.757 1.00 34.11 220 PRO C C 1
ATOM 5940 O O . PRO C 1 220 ? 2.676 -17.736 12.722 1.00 31.77 220 PRO C O 1
ATOM 5944 N N . ASP C 1 221 ? 1.533 -15.876 13.318 1.00 33.86 221 ASP C N 1
ATOM 5945 C CA . ASP C 1 221 ? 0.493 -16.493 14.183 1.00 35.73 221 ASP C CA 1
ATOM 5946 C C . ASP C 1 221 ? -0.780 -16.780 13.394 1.00 34.00 221 ASP C C 1
ATOM 5947 O O . ASP C 1 221 ? -1.650 -17.474 13.924 1.00 38.25 221 ASP C O 1
ATOM 5952 N N . VAL C 1 222 ? -0.905 -16.252 12.183 1.00 34.16 222 VAL C N 1
ATOM 5953 C CA . VAL C 1 222 ? -2.143 -16.432 11.373 1.00 33.24 222 VAL C CA 1
ATOM 5954 C C . VAL C 1 222 ? -2.045 -17.786 10.671 1.00 32.84 222 VAL C C 1
ATOM 5955 O O . VAL C 1 222 ? -1.162 -18.020 9.845 1.00 31.17 222 VAL C O 1
ATOM 5959 N N . PRO C 1 223 ? -2.928 -18.751 10.995 1.00 32.84 223 PRO C N 1
ATOM 5960 C CA . PRO C 1 223 ? -2.870 -20.051 10.335 1.00 33.31 223 PRO C CA 1
ATOM 5961 C C . PRO C 1 223 ? -3.104 -19.905 8.824 1.00 30.37 223 PRO C C 1
ATOM 5962 O O . PRO C 1 223 ? -3.711 -18.953 8.411 1.00 27.84 223 PRO C O 1
ATOM 5966 N N . THR C 1 224 ? -2.603 -20.855 8.047 1.00 31.05 224 THR C N 1
ATOM 5967 C CA . THR C 1 224 ? -2.877 -20.976 6.596 1.00 31.59 224 THR C CA 1
ATOM 5968 C C . THR C 1 224 ? -4.306 -21.498 6.453 1.00 34.11 224 THR C C 1
ATOM 5969 O O . THR C 1 224 ? -4.788 -22.197 7.379 1.00 33.33 224 THR C O 1
ATOM 5973 N N . ALA C 1 225 ? -4.977 -21.161 5.355 1.00 36.73 225 ALA C N 1
ATOM 5974 C CA . ALA C 1 225 ? -6.315 -21.707 5.057 1.00 38.41 225 ALA C CA 1
ATOM 5975 C C . ALA C 1 225 ? -6.232 -23.240 5.090 1.00 37.26 225 ALA C C 1
ATOM 5976 O O . ALA C 1 225 ? -7.199 -23.861 5.548 1.00 31.87 225 ALA C O 1
ATOM 5978 N N . ARG C 1 226 ? -5.131 -23.830 4.615 1.00 33.99 226 ARG C N 1
ATOM 5979 C CA . ARG C 1 226 ? -5.027 -25.308 4.526 1.00 37.23 226 ARG C CA 1
ATOM 5980 C C . ARG C 1 226 ? -4.970 -25.917 5.935 1.00 35.91 226 ARG C C 1
ATOM 5981 O O . ARG C 1 226 ? -5.751 -26.871 6.168 1.00 34.39 226 ARG C O 1
ATOM 5989 N N . GLU C 1 227 ? -4.132 -25.395 6.844 1.00 33.51 227 GLU C N 1
ATOM 5990 C CA . GLU C 1 227 ? -4.039 -25.941 8.230 1.00 38.18 227 GLU C CA 1
ATOM 5991 C C . GLU C 1 227 ? -5.364 -25.675 8.972 1.00 35.41 227 GLU C C 1
ATOM 5992 O O . GLU C 1 227 ? -5.652 -26.433 9.924 1.00 41.47 227 GLU C O 1
ATOM 5998 N N . ALA C 1 228 ? -6.194 -24.739 8.499 1.00 31.71 228 ALA C N 1
ATOM 5999 C CA . ALA C 1 228 ? -7.562 -24.477 9.023 1.00 30.53 228 ALA C CA 1
ATOM 6000 C C . ALA C 1 228 ? -8.618 -25.301 8.271 1.00 30.34 228 ALA C C 1
ATOM 6001 O O . ALA C 1 228 ? -9.794 -25.094 8.533 1.00 32.12 228 ALA C O 1
ATOM 6003 N N . GLY C 1 229 ? -8.214 -26.206 7.380 1.00 31.73 229 GLY C N 1
ATOM 6004 C CA . GLY C 1 229 ? -9.100 -27.161 6.686 1.00 32.54 229 GLY C CA 1
ATOM 6005 C C . GLY C 1 229 ? -9.889 -26.543 5.541 1.00 34.39 229 GLY C C 1
ATOM 6006 O O . GLY C 1 229 ? -10.900 -27.157 5.145 1.00 32.96 229 GLY C O 1
ATOM 6007 N N . LEU C 1 230 ? -9.442 -25.397 4.998 1.00 33.92 230 LEU C N 1
ATOM 6008 C CA . LEU C 1 230 ? -10.043 -24.742 3.808 1.00 33.41 230 LEU C CA 1
ATOM 6009 C C . LEU C 1 230 ? -8.951 -24.484 2.769 1.00 34.62 230 LEU C C 1
ATOM 6010 O O . LEU C 1 230 ? -8.615 -23.329 2.473 1.00 31.33 230 LEU C O 1
ATOM 6015 N N . PRO C 1 231 ? -8.351 -25.561 2.205 1.00 33.68 231 PRO C N 1
ATOM 6016 C CA . PRO C 1 231 ? -7.153 -25.438 1.371 1.00 32.33 231 PRO C CA 1
ATOM 6017 C C . PRO C 1 231 ? -7.447 -24.740 0.037 1.00 31.56 231 PRO C C 1
ATOM 6018 O O . PRO C 1 231 ? -6.523 -24.208 -0.547 1.00 27.36 231 PRO C O 1
ATOM 6022 N N . GLY C 1 232 ? -8.714 -24.784 -0.399 1.00 30.35 232 GLY C N 1
ATOM 6023 C CA . GLY C 1 232 ? -9.218 -24.074 -1.590 1.00 32.00 232 GLY C CA 1
ATOM 6024 C C . GLY C 1 232 ? -9.009 -22.568 -1.503 1.00 29.62 232 GLY C C 1
ATOM 6025 O O . GLY C 1 232 ? -8.969 -21.929 -2.538 1.00 27.21 232 GLY C O 1
ATOM 6026 N N . PHE C 1 233 ? -8.891 -22.002 -0.307 1.00 30.11 233 PHE C N 1
ATOM 6027 C CA . PHE C 1 233 ? -8.655 -20.548 -0.135 1.00 30.91 233 PHE C CA 1
ATOM 6028 C C . PHE C 1 233 ? -7.151 -20.256 -0.226 1.00 29.96 233 PHE C C 1
ATOM 6029 O O . PHE C 1 233 ? -6.505 -20.076 0.813 1.00 28.54 233 PHE C O 1
ATOM 6037 N N . GLN C 1 234 ? -6.615 -20.233 -1.449 1.00 32.36 234 GLN C N 1
ATOM 6038 C CA . GLN C 1 234 ? -5.210 -19.854 -1.762 1.00 35.53 234 GLN C CA 1
ATOM 6039 C C . GLN C 1 234 ? -5.232 -18.781 -2.851 1.00 33.36 234 GLN C C 1
ATOM 6040 O O . GLN C 1 234 ? -5.635 -19.104 -3.967 1.00 34.05 234 GLN C O 1
ATOM 6046 N N . VAL C 1 235 ? -4.848 -17.547 -2.521 1.00 31.18 235 VAL C N 1
ATOM 6047 C CA . VAL C 1 235 ? -4.740 -16.422 -3.496 1.00 31.72 235 VAL C CA 1
ATOM 6048 C C . VAL C 1 235 ? -3.368 -15.763 -3.345 1.00 28.37 235 VAL C C 1
ATOM 6049 O O . VAL C 1 235 ? -3.122 -15.092 -2.329 1.00 30.61 235 VAL C O 1
ATOM 6053 N N . GLY C 1 236 ? -2.523 -15.980 -4.339 1.00 27.98 236 GLY C N 1
ATOM 6054 C CA . GLY C 1 236 ? -1.279 -15.232 -4.579 1.00 29.33 236 GLY C CA 1
ATOM 6055 C C . GLY C 1 236 ? -1.563 -14.064 -5.491 1.00 26.38 236 GLY C C 1
ATOM 6056 O O . GLY C 1 236 ? -1.559 -14.266 -6.727 1.00 26.45 236 GLY C O 1
ATOM 6057 N N . ALA C 1 237 ? -1.862 -12.912 -4.886 1.00 25.18 237 ALA C N 1
ATOM 6058 C CA . ALA C 1 237 ? -2.158 -11.630 -5.561 1.00 25.11 237 ALA C CA 1
ATOM 6059 C C . ALA C 1 237 ? -0.851 -11.056 -6.109 1.00 24.17 237 ALA C C 1
ATOM 6060 O O . ALA C 1 237 ? -0.053 -10.516 -5.334 1.00 25.33 237 ALA C O 1
ATOM 6062 N N . TRP C 1 238 ? -0.659 -11.152 -7.418 1.00 24.36 238 TRP C N 1
ATOM 6063 C CA . TRP C 1 238 ? 0.480 -10.519 -8.126 1.00 22.85 238 TRP C CA 1
ATOM 6064 C C . TRP C 1 238 ? 0.045 -9.117 -8.572 1.00 22.22 238 TRP C C 1
ATOM 6065 O O . TRP C 1 238 ? -1.157 -8.882 -8.752 1.00 20.76 238 TRP C O 1
ATOM 6076 N N . THR C 1 239 ? 1.004 -8.222 -8.706 1.00 21.89 239 THR C N 1
ATOM 6077 C CA . THR C 1 239 ? 0.812 -6.827 -9.173 1.00 23.18 239 THR C CA 1
ATOM 6078 C C . THR C 1 239 ? 1.833 -6.616 -10.296 1.00 23.83 239 THR C C 1
ATOM 6079 O O . THR C 1 239 ? 3.025 -6.946 -10.048 1.00 23.85 239 THR C O 1
ATOM 6083 N N . GLY C 1 240 ? 1.386 -6.136 -11.463 1.00 21.30 240 GLY C N 1
ATOM 6084 C CA . GLY C 1 240 ? 2.244 -5.892 -12.634 1.00 21.79 240 GLY C CA 1
ATOM 6085 C C . GLY C 1 240 ? 2.126 -4.473 -13.160 1.00 23.12 240 GLY C C 1
ATOM 6086 O O . GLY C 1 240 ? 1.157 -3.753 -12.814 1.00 24.48 240 GLY C O 1
ATOM 6087 N N . LEU C 1 241 ? 3.113 -4.066 -13.953 1.00 23.02 241 LEU C N 1
ATOM 6088 C CA . LEU C 1 241 ? 3.060 -2.850 -14.795 1.00 22.02 241 LEU C CA 1
ATOM 6089 C C . LEU C 1 241 ? 2.818 -3.297 -16.243 1.00 21.01 241 LEU C C 1
ATOM 6090 O O . LEU C 1 241 ? 3.517 -4.240 -16.716 1.00 17.56 241 LEU C O 1
ATOM 6095 N N . PHE C 1 242 ? 1.828 -2.686 -16.890 1.00 20.69 242 PHE C N 1
ATOM 6096 C CA . PHE C 1 242 ? 1.472 -2.913 -18.311 1.00 21.93 242 PHE C CA 1
ATOM 6097 C C . PHE C 1 242 ? 1.492 -1.566 -19.033 1.00 20.99 242 PHE C C 1
ATOM 6098 O O . PHE C 1 242 ? 1.282 -0.523 -18.393 1.00 19.70 242 PHE C O 1
ATOM 6106 N N . ALA C 1 243 ? 1.746 -1.618 -20.336 1.00 19.89 243 ALA C N 1
ATOM 6107 C CA . ALA C 1 243 ? 1.661 -0.474 -21.266 1.00 20.70 243 ALA C CA 1
ATOM 6108 C C . ALA C 1 243 ? 0.502 -0.714 -22.220 1.00 20.46 243 ALA C C 1
ATOM 6109 O O . ALA C 1 243 ? -0.011 -1.823 -22.297 1.00 20.90 243 ALA C O 1
ATOM 6111 N N . PRO C 1 244 ? 0.053 0.316 -22.959 1.00 20.25 244 PRO C N 1
ATOM 6112 C CA . PRO C 1 244 ? -0.903 0.116 -24.037 1.00 21.00 244 PRO C CA 1
ATOM 6113 C C . PRO C 1 244 ? -0.342 -0.899 -25.036 1.00 22.49 244 PRO C C 1
ATOM 6114 O O . PRO C 1 244 ? 0.881 -0.965 -25.192 1.00 20.76 244 PRO C O 1
ATOM 6118 N N . ARG C 1 245 ? -1.242 -1.671 -25.650 1.00 23.38 245 ARG C N 1
ATOM 6119 C CA . ARG C 1 245 ? -0.881 -2.712 -26.630 1.00 25.92 245 ARG C CA 1
ATOM 6120 C C . ARG C 1 245 ? -0.051 -2.102 -27.765 1.00 27.27 245 ARG C C 1
ATOM 6121 O O . ARG C 1 245 ? -0.487 -1.093 -28.349 1.00 27.33 245 ARG C O 1
ATOM 6129 N N . GLY C 1 246 ? 1.104 -2.706 -28.056 1.00 27.86 246 GLY C N 1
ATOM 6130 C CA . GLY C 1 246 ? 1.973 -2.307 -29.177 1.00 29.28 246 GLY C CA 1
ATOM 6131 C C . GLY C 1 246 ? 2.977 -1.237 -28.780 1.00 29.88 246 GLY C C 1
ATOM 6132 O O . GLY C 1 246 ? 3.640 -0.690 -29.679 1.00 31.73 246 GLY C O 1
ATOM 6133 N N . THR C 1 247 ? 3.149 -0.966 -27.487 1.00 29.17 247 THR C N 1
ATOM 6134 C CA . THR C 1 247 ? 4.293 -0.146 -27.008 1.00 27.37 247 THR C CA 1
ATOM 6135 C C . THR C 1 247 ? 5.546 -0.856 -27.508 1.00 27.65 247 THR C C 1
ATOM 6136 O O . THR C 1 247 ? 5.731 -2.041 -27.250 1.00 28.55 247 THR C O 1
ATOM 6140 N N . PRO C 1 248 ? 6.409 -0.176 -28.288 1.00 27.27 248 PRO C N 1
ATOM 6141 C CA . PRO C 1 248 ? 7.604 -0.807 -28.838 1.00 27.67 248 PRO C CA 1
ATOM 6142 C C . PRO C 1 248 ? 8.433 -1.565 -27.792 1.00 29.40 248 PRO C C 1
ATOM 6143 O O . PRO C 1 248 ? 8.617 -1.055 -26.685 1.00 26.28 248 PRO C O 1
ATOM 6147 N N . GLU C 1 249 ? 8.977 -2.710 -28.202 1.00 30.55 249 GLU C N 1
ATOM 6148 C CA . GLU C 1 249 ? 9.883 -3.584 -27.407 1.00 34.91 249 GLU C CA 1
ATOM 6149 C C . GLU C 1 249 ? 11.005 -2.773 -26.738 1.00 32.19 249 GLU C C 1
ATOM 6150 O O . GLU C 1 249 ? 11.276 -2.976 -25.559 1.00 33.30 249 GLU C O 1
ATOM 6156 N N . PRO C 1 250 ? 11.743 -1.866 -27.422 1.00 30.67 250 PRO C N 1
ATOM 6157 C CA . PRO C 1 250 ? 12.847 -1.148 -26.775 1.00 29.66 250 PRO C CA 1
ATOM 6158 C C . PRO C 1 250 ? 12.359 -0.240 -25.634 1.00 27.03 250 PRO C C 1
ATOM 6159 O O . PRO C 1 250 ? 13.105 -0.039 -24.706 1.00 24.82 250 PRO C O 1
ATOM 6163 N N . ILE C 1 251 ? 11.128 0.273 -25.720 1.00 24.13 251 ILE C N 1
ATOM 6164 C CA . ILE C 1 251 ? 10.533 1.087 -24.624 1.00 26.53 251 ILE C CA 1
ATOM 6165 C C . ILE C 1 251 ? 10.176 0.162 -23.449 1.00 26.95 251 ILE C C 1
ATOM 6166 O O . ILE C 1 251 ? 10.470 0.530 -22.283 1.00 24.66 251 ILE C O 1
ATOM 6171 N N . VAL C 1 252 ? 9.621 -1.014 -23.735 1.00 25.80 252 VAL C N 1
ATOM 6172 C CA . VAL C 1 252 ? 9.270 -2.025 -22.693 1.00 26.50 252 VAL C CA 1
ATOM 6173 C C . VAL C 1 252 ? 10.535 -2.421 -21.928 1.00 26.03 252 VAL C C 1
ATOM 6174 O O . VAL C 1 252 ? 10.454 -2.559 -20.707 1.00 25.89 252 VAL C O 1
ATOM 6178 N N . ALA C 1 253 ? 11.646 -2.610 -22.640 1.00 27.25 253 ALA C N 1
ATOM 6179 C CA . ALA C 1 253 ? 12.949 -3.057 -22.094 1.00 28.43 253 ALA C CA 1
ATOM 6180 C C . ALA C 1 253 ? 13.529 -1.960 -21.198 1.00 27.06 253 ALA C C 1
ATOM 6181 O O . ALA C 1 253 ? 14.077 -2.284 -20.143 1.00 28.91 253 ALA C O 1
ATOM 6183 N N . LYS C 1 254 ? 13.373 -0.695 -21.584 1.00 28.78 254 LYS C N 1
ATOM 6184 C CA . LYS C 1 254 ? 13.827 0.482 -20.782 1.00 30.27 254 LYS C CA 1
ATOM 6185 C C . LYS C 1 254 ? 12.991 0.567 -19.483 1.00 27.85 254 LYS C C 1
ATOM 6186 O O . LYS C 1 254 ? 13.586 0.633 -18.356 1.00 23.43 254 LYS C O 1
ATOM 6192 N N . LEU C 1 255 ? 11.664 0.497 -19.588 1.00 25.95 255 LEU C N 1
ATOM 6193 C CA . LEU C 1 255 ? 10.775 0.436 -18.392 1.00 25.53 255 LEU C CA 1
ATOM 6194 C C . LEU C 1 255 ? 11.119 -0.796 -17.540 1.00 23.99 255 LEU C C 1
ATOM 6195 O O . LEU C 1 255 ? 11.336 -0.634 -16.328 1.00 24.07 255 LEU C O 1
ATOM 6200 N N . ASN C 1 256 ? 11.209 -1.977 -18.141 1.00 25.29 256 ASN C N 1
ATOM 6201 C CA . ASN C 1 256 ? 11.544 -3.238 -17.421 1.00 25.77 256 ASN C CA 1
ATOM 6202 C C . ASN C 1 256 ? 12.892 -3.106 -16.688 1.00 27.02 256 ASN C C 1
ATOM 6203 O O . ASN C 1 256 ? 12.972 -3.490 -15.492 1.00 28.64 256 ASN C O 1
ATOM 6208 N N . ALA C 1 257 ? 13.926 -2.592 -17.364 1.00 26.14 257 ALA C N 1
ATOM 6209 C CA . ALA C 1 257 ? 15.241 -2.284 -16.753 1.00 27.32 257 ALA C CA 1
ATOM 6210 C C . ALA C 1 257 ? 15.035 -1.412 -15.512 1.00 26.63 257 ALA C C 1
ATOM 6211 O O . ALA C 1 257 ? 15.641 -1.717 -14.486 1.00 28.08 257 ALA C O 1
ATOM 6213 N N . ALA C 1 258 ? 14.208 -0.367 -15.590 1.00 25.32 258 ALA C N 1
ATOM 6214 C CA . ALA C 1 258 ? 14.001 0.592 -14.483 1.00 24.44 258 ALA C CA 1
ATOM 6215 C C . ALA C 1 258 ? 13.295 -0.107 -13.311 1.00 24.91 258 ALA C C 1
ATOM 6216 O O . ALA C 1 258 ? 13.677 0.149 -12.143 1.00 26.24 258 ALA C O 1
ATOM 6218 N N . VAL C 1 259 ? 12.301 -0.948 -13.604 1.00 24.40 259 VAL C N 1
ATOM 6219 C CA . VAL C 1 259 ? 11.594 -1.767 -12.575 1.00 25.32 259 VAL C CA 1
ATOM 6220 C C . VAL C 1 259 ? 12.631 -2.691 -11.940 1.00 25.19 259 VAL C C 1
ATOM 6221 O O . VAL C 1 259 ? 12.672 -2.734 -10.706 1.00 25.19 259 VAL C O 1
ATOM 6225 N N . SER C 1 260 ? 13.410 -3.416 -12.750 1.00 26.61 260 SER C N 1
ATOM 6226 C CA . SER C 1 260 ? 14.432 -4.374 -12.248 1.00 29.36 260 SER C CA 1
ATOM 6227 C C . SER C 1 260 ? 15.416 -3.694 -11.284 1.00 29.73 260 SER C C 1
ATOM 6228 O O . SER C 1 260 ? 15.698 -4.296 -10.254 1.00 28.04 260 SER C O 1
ATOM 6231 N N . ARG C 1 261 ? 15.924 -2.495 -11.604 1.00 31.07 261 ARG C N 1
ATOM 6232 C CA . ARG C 1 261 ? 16.911 -1.764 -10.760 1.00 33.35 261 ARG C CA 1
ATOM 6233 C C . ARG C 1 261 ? 16.246 -1.234 -9.481 1.00 33.47 261 ARG C C 1
ATOM 6234 O O . ARG C 1 261 ? 16.905 -1.234 -8.428 1.00 33.70 261 ARG C O 1
ATOM 6242 N N . ALA C 1 262 ? 15.002 -0.768 -9.554 1.00 29.95 262 ALA C N 1
ATOM 6243 C CA . ALA C 1 262 ? 14.233 -0.358 -8.355 1.00 30.89 262 ALA C CA 1
ATOM 6244 C C . ALA C 1 262 ? 14.110 -1.556 -7.391 1.00 31.27 262 ALA C C 1
ATOM 6245 O O . ALA C 1 262 ? 14.484 -1.413 -6.214 1.00 29.39 262 ALA C O 1
ATOM 6247 N N . LEU C 1 263 ? 13.648 -2.704 -7.892 1.00 28.60 263 LEU C N 1
ATOM 6248 C CA . LEU C 1 263 ? 13.474 -3.953 -7.111 1.00 34.88 263 LEU C CA 1
ATOM 6249 C C . LEU C 1 263 ? 14.811 -4.411 -6.517 1.00 38.02 263 LEU C C 1
ATOM 6250 O O . LEU C 1 263 ? 14.765 -5.188 -5.555 1.00 39.37 263 LEU C O 1
ATOM 6255 N N . ASP C 1 264 ? 15.944 -3.971 -7.077 1.00 40.24 264 ASP C N 1
ATOM 6256 C CA . ASP C 1 264 ? 17.307 -4.265 -6.553 1.00 39.25 264 ASP C CA 1
ATOM 6257 C C . ASP C 1 264 ? 17.694 -3.313 -5.413 1.00 37.56 264 ASP C C 1
ATOM 6258 O O . ASP C 1 264 ? 18.597 -3.678 -4.668 1.00 38.80 264 ASP C O 1
ATOM 6263 N N . GLN C 1 265 ? 17.088 -2.134 -5.279 1.00 38.19 265 GLN C N 1
ATOM 6264 C CA . GLN C 1 265 ? 17.532 -1.155 -4.250 1.00 38.23 265 GLN C CA 1
ATOM 6265 C C . GLN C 1 265 ? 17.092 -1.638 -2.862 1.00 40.70 265 GLN C C 1
ATOM 6266 O O . GLN C 1 265 ? 15.990 -2.220 -2.728 1.00 40.63 265 GLN C O 1
ATOM 6272 N N . SER C 1 266 ? 17.943 -1.373 -1.868 1.00 41.71 266 SER C N 1
ATOM 6273 C CA . SER C 1 266 ? 17.881 -1.891 -0.476 1.00 41.03 266 SER C CA 1
ATOM 6274 C C . SER C 1 266 ? 16.592 -1.444 0.238 1.00 39.08 266 SER C C 1
ATOM 6275 O O . SER C 1 266 ? 15.966 -2.289 0.903 1.00 37.84 266 SER C O 1
ATOM 6278 N N . ASP C 1 267 ? 16.229 -0.164 0.127 1.00 39.21 267 ASP C N 1
ATOM 6279 C CA . ASP C 1 267 ? 15.005 0.420 0.744 1.00 43.67 267 ASP C CA 1
ATOM 6280 C C . ASP C 1 267 ? 13.758 -0.255 0.174 1.00 40.19 267 ASP C C 1
ATOM 6281 O O . ASP C 1 267 ? 12.878 -0.657 0.950 1.00 41.51 267 ASP C O 1
ATOM 6286 N N . VAL C 1 268 ? 13.700 -0.377 -1.143 1.00 34.44 268 VAL C N 1
ATOM 6287 C CA . VAL C 1 268 ? 12.528 -0.973 -1.824 1.00 36.29 268 VAL C CA 1
ATOM 6288 C C . VAL C 1 268 ? 12.361 -2.410 -1.324 1.00 35.12 268 VAL C C 1
ATOM 6289 O O . VAL C 1 268 ? 11.255 -2.738 -0.896 1.00 37.92 268 VAL C O 1
ATOM 6293 N N . ARG C 1 269 ? 13.403 -3.235 -1.371 1.00 33.06 269 ARG C N 1
ATOM 6294 C CA . ARG C 1 269 ? 13.280 -4.660 -0.981 1.00 35.27 269 ARG C CA 1
ATOM 6295 C C . ARG C 1 269 ? 12.787 -4.737 0.466 1.00 34.27 269 ARG C C 1
ATOM 6296 O O . ARG C 1 269 ? 11.924 -5.572 0.751 1.00 35.40 269 ARG C O 1
ATOM 6304 N N . THR C 1 270 ? 13.305 -3.875 1.339 1.00 33.14 270 THR C N 1
ATOM 6305 C CA . THR C 1 270 ? 13.051 -3.924 2.798 1.00 33.54 270 THR C CA 1
ATOM 6306 C C . THR C 1 270 ? 11.590 -3.564 3.063 1.00 34.29 270 THR C C 1
ATOM 6307 O O . THR C 1 270 ? 10.918 -4.340 3.748 1.00 33.05 270 THR C O 1
ATOM 6311 N N . ARG C 1 271 ? 11.140 -2.426 2.539 1.00 35.07 271 ARG C N 1
ATOM 6312 C CA . ARG C 1 271 ? 9.758 -1.926 2.713 1.00 39.31 271 ARG C CA 1
ATOM 6313 C C . ARG C 1 271 ? 8.759 -2.974 2.200 1.00 39.60 271 ARG C C 1
ATOM 6314 O O . ARG C 1 271 ? 7.738 -3.179 2.865 1.00 36.99 271 ARG C O 1
ATOM 6322 N N . LEU C 1 272 ? 9.045 -3.640 1.081 1.00 39.86 272 LEU C N 1
ATOM 6323 C CA . LEU C 1 272 ? 8.146 -4.692 0.535 1.00 39.18 272 LEU C CA 1
ATOM 6324 C C . LEU C 1 272 ? 8.133 -5.890 1.492 1.00 39.87 272 LEU C C 1
ATOM 6325 O O . LEU C 1 272 ? 7.036 -6.267 1.929 1.00 34.89 272 LEU C O 1
ATOM 6330 N N . THR C 1 273 ? 9.319 -6.436 1.789 1.00 37.59 273 THR C N 1
ATOM 6331 C CA . THR C 1 273 ? 9.567 -7.590 2.689 1.00 38.39 273 THR C CA 1
ATOM 6332 C C . THR C 1 273 ? 8.954 -7.369 4.080 1.00 36.94 273 THR C C 1
ATOM 6333 O O . THR C 1 273 ? 8.310 -8.308 4.595 1.00 36.06 273 THR C O 1
ATOM 6337 N N . ASP C 1 274 ? 9.203 -6.213 4.696 1.00 36.06 274 ASP C N 1
ATOM 6338 C CA . ASP C 1 274 ? 8.682 -5.882 6.048 1.00 37.65 274 ASP C CA 1
ATOM 6339 C C . ASP C 1 274 ? 7.154 -5.899 6.008 1.00 36.78 274 ASP C C 1
ATOM 6340 O O . ASP C 1 274 ? 6.552 -6.158 7.061 1.00 34.17 274 ASP C O 1
ATOM 6345 N N . LEU C 1 275 ? 6.552 -5.628 4.842 1.00 33.72 275 LEU C N 1
ATOM 6346 C CA . LEU C 1 275 ? 5.076 -5.614 4.692 1.00 33.42 275 LEU C CA 1
ATOM 6347 C C . LEU C 1 275 ? 4.550 -6.979 4.213 1.00 30.33 275 LEU C C 1
ATOM 6348 O O . LEU C 1 275 ? 3.342 -7.088 4.021 1.00 30.38 275 LEU C O 1
ATOM 6353 N N . GLY C 1 276 ? 5.402 -8.003 4.119 1.00 30.18 276 GLY C N 1
ATOM 6354 C CA . GLY C 1 276 ? 5.002 -9.392 3.822 1.00 31.27 276 GLY C CA 1
ATOM 6355 C C . GLY C 1 276 ? 4.904 -9.658 2.331 1.00 33.43 276 GLY C C 1
ATOM 6356 O O . GLY C 1 276 ? 4.432 -10.760 1.956 1.00 34.68 276 GLY C O 1
ATOM 6357 N N . ALA C 1 277 ? 5.323 -8.695 1.504 1.00 31.02 277 ALA C N 1
ATOM 6358 C CA . ALA C 1 277 ? 5.281 -8.764 0.026 1.00 31.74 277 ALA C CA 1
ATOM 6359 C C . ALA C 1 277 ? 6.547 -9.456 -0.488 1.00 32.79 277 ALA C C 1
ATOM 6360 O O . ALA C 1 277 ? 7.569 -9.394 0.213 1.00 35.91 277 ALA C O 1
ATOM 6362 N N . LEU C 1 278 ? 6.486 -10.065 -1.675 1.00 34.37 278 LEU C N 1
ATOM 6363 C CA . LEU C 1 278 ? 7.641 -10.764 -2.299 1.00 34.72 278 LEU C CA 1
ATOM 6364 C C . LEU C 1 278 ? 8.302 -9.840 -3.315 1.00 33.76 278 LEU C C 1
ATOM 6365 O O . LEU C 1 278 ? 7.584 -9.103 -4.017 1.00 37.99 278 LEU C O 1
ATOM 6370 N N . VAL C 1 279 ? 9.630 -9.866 -3.366 1.00 32.38 279 VAL C N 1
ATOM 6371 C CA . VAL C 1 279 ? 10.422 -9.204 -4.445 1.00 33.50 279 VAL C CA 1
ATOM 6372 C C . VAL C 1 279 ? 10.721 -10.251 -5.511 1.00 33.48 279 VAL C C 1
ATOM 6373 O O . VAL C 1 279 ? 11.394 -11.246 -5.233 1.00 33.68 279 VAL C O 1
ATOM 6377 N N . PRO C 1 280 ? 10.202 -10.104 -6.751 1.00 33.78 280 PRO C N 1
ATOM 6378 C CA . PRO C 1 280 ? 10.405 -11.136 -7.760 1.00 33.86 280 PRO C CA 1
ATOM 6379 C C . PRO C 1 280 ? 11.910 -11.224 -8.035 1.00 35.98 280 PRO C C 1
ATOM 6380 O O . PRO C 1 280 ? 12.543 -10.191 -8.061 1.00 33.88 280 PRO C O 1
ATOM 6384 N N . ARG C 1 281 ? 12.442 -12.441 -8.143 1.00 38.36 281 ARG C N 1
ATOM 6385 C CA . ARG C 1 281 ? 13.857 -12.686 -8.513 1.00 43.41 281 ARG C CA 1
ATOM 6386 C C . ARG C 1 281 ? 14.049 -12.230 -9.957 1.00 44.99 281 ARG C C 1
ATOM 6387 O O . ARG C 1 281 ? 13.076 -12.001 -10.670 1.00 37.58 281 ARG C O 1
ATOM 6395 N N . PRO C 1 282 ? 15.302 -12.058 -10.431 1.00 47.88 282 PRO C N 1
ATOM 6396 C CA . PRO C 1 282 ? 15.544 -11.648 -11.818 1.00 46.55 282 PRO C CA 1
ATOM 6397 C C . PRO C 1 282 ? 14.716 -12.411 -12.871 1.00 44.28 282 PRO C C 1
ATOM 6398 O O . PRO C 1 282 ? 14.141 -11.759 -13.718 1.00 42.46 282 PRO C O 1
ATOM 6402 N N . GLU C 1 283 ? 14.607 -13.737 -12.744 1.00 44.57 283 GLU C N 1
ATOM 6403 C CA . GLU C 1 283 ? 13.938 -14.659 -13.716 1.00 49.44 283 GLU C CA 1
ATOM 6404 C C . GLU C 1 283 ? 12.435 -14.343 -13.844 1.00 45.23 283 GLU C C 1
ATOM 6405 O O . GLU C 1 283 ? 11.863 -14.619 -14.908 1.00 51.98 283 GLU C O 1
ATOM 6411 N N . GLN C 1 284 ? 11.812 -13.817 -12.793 1.00 39.69 284 GLN C N 1
ATOM 6412 C CA . GLN C 1 284 ? 10.359 -13.526 -12.719 1.00 38.83 284 GLN C CA 1
ATOM 6413 C C . GLN C 1 284 ? 10.082 -12.137 -13.319 1.00 36.52 284 GLN C C 1
ATOM 6414 O O . GLN C 1 284 ? 8.900 -11.783 -13.480 1.00 35.80 284 GLN C O 1
ATOM 6420 N N . ARG C 1 285 ? 11.126 -11.377 -13.654 1.00 34.60 285 ARG C N 1
ATOM 6421 C CA . ARG C 1 285 ? 11.003 -9.930 -13.988 1.00 34.16 285 ARG C CA 1
ATOM 6422 C C . ARG C 1 285 ? 10.726 -9.715 -15.479 1.00 31.97 285 ARG C C 1
ATOM 6423 O O . ARG C 1 285 ? 10.290 -8.605 -15.820 1.00 36.45 285 ARG C O 1
ATOM 6431 N N . ALA C 1 286 ? 10.953 -10.712 -16.333 1.00 30.34 286 ALA C N 1
ATOM 6432 C CA . ALA C 1 286 ? 10.795 -10.569 -17.796 1.00 29.58 286 ALA C CA 1
ATOM 6433 C C . ALA C 1 286 ? 9.328 -10.306 -18.110 1.00 30.07 286 ALA C C 1
ATOM 6434 O O . ALA C 1 286 ? 8.443 -10.842 -17.444 1.00 31.00 286 ALA C O 1
ATOM 6436 N N . PRO C 1 287 ? 9.021 -9.480 -19.138 1.00 31.03 287 PRO C N 1
ATOM 6437 C CA . PRO C 1 287 ? 7.635 -9.229 -19.530 1.00 29.93 287 PRO C CA 1
ATOM 6438 C C . PRO C 1 287 ? 6.855 -10.530 -19.743 1.00 29.51 287 PRO C C 1
ATOM 6439 O O . PRO C 1 287 ? 5.695 -10.592 -19.380 1.00 29.40 287 PRO C O 1
ATOM 6443 N N . VAL C 1 288 ? 7.506 -11.543 -20.305 1.00 28.13 288 VAL C N 1
ATOM 6444 C CA . VAL C 1 288 ? 6.832 -12.822 -20.667 1.00 29.46 288 VAL C CA 1
ATOM 6445 C C . VAL C 1 288 ? 6.272 -13.498 -19.409 1.00 27.65 288 VAL C C 1
ATOM 6446 O O . VAL C 1 288 ? 5.291 -14.240 -19.528 1.00 28.28 288 VAL C O 1
ATOM 6450 N N . VAL C 1 289 ? 6.867 -13.266 -18.244 1.00 26.29 289 VAL C N 1
ATOM 6451 C CA . VAL C 1 289 ? 6.365 -13.875 -16.984 1.00 26.27 289 VAL C CA 1
ATOM 6452 C C . VAL C 1 289 ? 4.995 -13.272 -16.635 1.00 24.60 289 VAL C C 1
ATOM 6453 O O . VAL C 1 289 ? 4.045 -14.048 -16.452 1.00 24.01 289 VAL C O 1
ATOM 6457 N N . LEU C 1 290 ? 4.885 -11.944 -16.638 1.00 25.41 290 LEU C N 1
ATOM 6458 C CA . LEU C 1 290 ? 3.631 -11.186 -16.401 1.00 24.90 290 LEU C CA 1
ATOM 6459 C C . LEU C 1 290 ? 2.582 -11.644 -17.409 1.00 25.18 290 LEU C C 1
ATOM 6460 O O . LEU C 1 290 ? 1.459 -11.945 -16.985 1.00 23.92 290 LEU C O 1
ATOM 6465 N N . ALA C 1 291 ? 2.953 -11.770 -18.681 1.00 27.08 291 ALA C N 1
ATOM 6466 C CA . ALA C 1 291 ? 2.047 -12.250 -19.759 1.00 29.12 291 ALA C CA 1
ATOM 6467 C C . ALA C 1 291 ? 1.454 -13.611 -19.364 1.00 30.14 291 ALA C C 1
ATOM 6468 O O . ALA C 1 291 ? 0.223 -13.757 -19.500 1.00 31.53 291 ALA C O 1
ATOM 6470 N N . GLN C 1 292 ? 2.298 -14.541 -18.884 1.00 29.73 292 GLN C N 1
ATOM 6471 C CA . GLN C 1 292 ? 1.920 -15.931 -18.516 1.00 31.54 292 GLN C CA 1
ATOM 6472 C C . GLN C 1 292 ? 1.065 -15.907 -17.241 1.00 29.19 292 GLN C C 1
ATOM 6473 O O . GLN C 1 292 ? 0.107 -16.689 -17.183 1.00 31.68 292 GLN C O 1
ATOM 6479 N N . LEU C 1 293 ? 1.372 -15.053 -16.261 1.00 27.19 293 LEU C N 1
ATOM 6480 C CA . LEU C 1 293 ? 0.496 -14.867 -15.064 1.00 27.34 293 LEU C CA 1
ATOM 6481 C C . LEU C 1 293 ? -0.902 -14.430 -15.505 1.00 27.63 293 LEU C C 1
ATOM 6482 O O . LEU C 1 293 ? -1.884 -14.997 -15.026 1.00 29.39 293 LEU C O 1
ATOM 6487 N N . VAL C 1 294 ? -0.996 -13.499 -16.442 1.00 28.44 294 VAL C N 1
ATOM 6488 C CA . VAL C 1 294 ? -2.317 -13.011 -16.907 1.00 29.68 294 VAL C CA 1
ATOM 6489 C C . VAL C 1 294 ? -3.083 -14.195 -17.511 1.00 30.67 294 VAL C C 1
ATOM 6490 O O . VAL C 1 294 ? -4.238 -14.367 -17.087 1.00 27.49 294 VAL C O 1
ATOM 6494 N N . GLN C 1 295 ? -2.458 -15.011 -18.382 1.00 34.16 295 GLN C N 1
ATOM 6495 C CA . GLN C 1 295 ? -3.117 -16.184 -19.032 1.00 34.38 295 GLN C CA 1
ATOM 6496 C C . GLN C 1 295 ? -3.627 -17.135 -17.951 1.00 31.18 295 GLN C C 1
ATOM 6497 O O . GLN C 1 295 ? -4.816 -17.437 -17.971 1.00 29.08 295 GLN C O 1
ATOM 6503 N N . GLU C 1 296 ? -2.749 -17.567 -17.052 1.00 31.46 296 GLU C N 1
ATOM 6504 C CA . GLU C 1 296 ? -3.055 -18.529 -15.962 1.00 35.01 296 GLU C CA 1
ATOM 6505 C C . GLU C 1 296 ? -4.182 -17.984 -15.073 1.00 33.33 296 GLU C C 1
ATOM 6506 O O . GLU C 1 296 ? -5.110 -18.749 -14.771 1.00 32.94 296 GLU C O 1
ATOM 6512 N N . GLU C 1 297 ? -4.129 -16.706 -14.694 1.00 31.53 297 GLU C N 1
ATOM 6513 C CA . GLU C 1 297 ? -5.121 -16.079 -13.779 1.00 28.93 297 GLU C CA 1
ATOM 6514 C C . GLU C 1 297 ? -6.499 -16.045 -14.447 1.00 27.53 297 GLU C C 1
ATOM 6515 O O . GLU C 1 297 ? -7.502 -16.394 -13.761 1.00 25.42 297 GLU C O 1
ATOM 6521 N N . ILE C 1 298 ? -6.565 -15.655 -15.719 1.00 25.15 298 ILE C N 1
ATOM 6522 C CA . ILE C 1 298 ? -7.860 -15.586 -16.453 1.00 26.32 298 ILE C CA 1
ATOM 6523 C C . ILE C 1 298 ? -8.540 -16.954 -16.339 1.00 27.88 298 ILE C C 1
ATOM 6524 O O . ILE C 1 298 ? -9.681 -17.000 -15.785 1.00 24.35 298 ILE C O 1
ATOM 6529 N N . SER C 1 299 ? -7.882 -18.033 -16.787 1.00 31.16 299 SER C N 1
ATOM 6530 C CA . SER C 1 299 ? -8.528 -19.376 -16.855 1.00 32.89 299 SER C CA 1
ATOM 6531 C C . SER C 1 299 ? -8.787 -19.903 -15.432 1.00 32.23 299 SER C C 1
ATOM 6532 O O . SER C 1 299 ? -9.760 -20.651 -15.244 1.00 33.83 299 SER C O 1
ATOM 6535 N N . ARG C 1 300 ? -7.977 -19.506 -14.450 1.00 29.69 300 ARG C N 1
ATOM 6536 C CA . ARG C 1 300 ? -8.102 -20.010 -13.062 1.00 31.06 300 ARG C CA 1
ATOM 6537 C C . ARG C 1 300 ? -9.406 -19.495 -12.439 1.00 28.98 300 ARG C C 1
ATOM 6538 O O . ARG C 1 300 ? -10.119 -20.310 -11.837 1.00 27.69 300 ARG C O 1
ATOM 6546 N N . TRP C 1 301 ? -9.740 -18.219 -12.625 1.00 27.54 301 TRP C N 1
ATOM 6547 C CA . TRP C 1 301 ? -11.025 -17.638 -12.159 1.00 27.25 301 TRP C CA 1
ATOM 6548 C C . TRP C 1 301 ? -12.180 -18.179 -12.989 1.00 30.50 301 TRP C C 1
ATOM 6549 O O . TRP C 1 301 ? -13.224 -18.443 -12.393 1.00 33.04 301 TRP C O 1
ATOM 6560 N N . GLU C 1 302 ? -11.977 -18.409 -14.284 1.00 32.33 302 GLU C N 1
ATOM 6561 C CA . GLU C 1 302 ? -12.982 -19.110 -15.126 1.00 33.61 302 GLU C CA 1
ATOM 6562 C C . GLU C 1 302 ? -13.314 -20.466 -14.489 1.00 33.06 302 GLU C C 1
ATOM 6563 O O . GLU C 1 302 ? -14.509 -20.719 -14.322 1.00 33.06 302 GLU C O 1
ATOM 6569 N N . ASP C 1 303 ? -12.306 -21.267 -14.122 1.00 32.30 303 ASP C N 1
ATOM 6570 C CA . ASP C 1 303 ? -12.468 -22.561 -13.403 1.00 35.94 303 ASP C CA 1
ATOM 6571 C C . ASP C 1 303 ? -13.196 -22.348 -12.072 1.00 36.61 303 ASP C C 1
ATOM 6572 O O . ASP C 1 303 ? -14.069 -23.174 -11.786 1.00 39.22 303 ASP C O 1
ATOM 6577 N N . VAL C 1 304 ? -12.838 -21.323 -11.282 1.00 36.65 304 VAL C N 1
ATOM 6578 C CA . VAL C 1 304 ? -13.534 -20.980 -10.002 1.00 37.88 304 VAL C CA 1
ATOM 6579 C C . VAL C 1 304 ? -15.017 -20.742 -10.296 1.00 38.65 304 VAL C C 1
ATOM 6580 O O . VAL C 1 304 ? -15.850 -21.251 -9.530 1.00 40.54 304 VAL C O 1
ATOM 6584 N N . VAL C 1 305 ? -15.328 -19.981 -11.344 1.00 38.35 305 VAL C N 1
ATOM 6585 C CA . VAL C 1 305 ? -16.720 -19.507 -11.609 1.00 45.17 305 VAL C CA 1
ATOM 6586 C C . VAL C 1 305 ? -17.573 -20.681 -12.124 1.00 46.60 305 VAL C C 1
ATOM 6587 O O . VAL C 1 305 ? -18.762 -20.685 -11.798 1.00 47.42 305 VAL C O 1
ATOM 6591 N N . GLU C 1 306 ? -16.999 -21.662 -12.839 1.00 50.37 306 GLU C N 1
ATOM 6592 C CA . GLU C 1 306 ? -17.741 -22.869 -13.320 1.00 50.17 306 GLU C CA 1
ATOM 6593 C C . GLU C 1 306 ? -17.591 -24.037 -12.329 1.00 50.65 306 GLU C C 1
ATOM 6594 O O . GLU C 1 306 ? -18.487 -24.889 -12.314 1.00 51.98 306 GLU C O 1
ATOM 6600 N N . GLY C 1 307 ? -16.526 -24.072 -11.519 1.00 52.79 307 GLY C N 1
ATOM 6601 C CA . GLY C 1 307 ? -16.145 -25.229 -10.677 1.00 54.29 307 GLY C CA 1
ATOM 6602 C C . GLY C 1 307 ? -16.930 -25.280 -9.381 1.00 52.70 307 GLY C C 1
ATOM 6603 O O . GLY C 1 307 ? -17.956 -24.616 -9.325 1.00 51.41 307 GLY C O 1
#

Organism: Rhodopseudomonas palustris (strain ATCC BAA-98 / CGA009) (NCBI:txid258594)

Secondary structure (DSSP, 8-state):
--SSPEEEEESS-TTSHHHHHHHHHHHHHHHHHSS-EEEEE---GGGTHHHHHHHTS-TTSSEEEEEETIIIIIHHHHSTT-SS-TTTSEEEEEEEEEEEEEEEEETT-S--SHHHHHHHHHHHTTT-EEEES-TTSHHHHHHHHHHHHHT--PEEEE-S-HHHHHHHHHTTSSSEEEEEHHHHHHHHHTTSEEEEEESSSS--TTSTTSPBTTTTT-TT---EEEEEEEEETT--HHHHHHHHHHHHHHHTSHHHHHHHHHTTPBPPPGGG-SHHHHHHHHHHHHHHHHHHH-/--SSPEEEEESS-TTSHHHHHHHHHHHHHHHHHSS-EEEEE---GGGTHHHHHHHTS-SSSSEEEEEETIIIIIHHHHSTT-SS-TTTSEEEEEEEEEEEEEEEE-TT-S-SSHHHHHHHHHHTGGG-EEEES-TTSHHHHHHHHHHHHHT--PEEEE-S-HHHHHHHHHTTSSSEEEEEHHHHHHHHHTTSSEEEEESSSS--TTSTTS-BTTTTT-TT---EEEEEEEEETT--HHHHHHHHHHHHHHHTSHHHHHHHHHTT-B---GGGGSHHHHHHHHHHHHHHHHHHTTT-/---SPEEEEESS-TTSHHHHHHHHHHHHHHHHHSS-EEEEE---GGGTHHHHHHHTS-SSSSEEEEEETIIIIIHHHHSTT-SS-TTTTEEEEEEEEEEEEEEEEETT-S-SSHHHHHHHHHHSGGG-EEEES-TTSHHHHHHHHHHHHTT--PEEEE-SSHHHHHHHHHTTSSSEEEEEHHHHHHHHHTTSEEEEEESSSS--TTSTTS-BTTTTT-TT---EEEEEEEEETT--HHHHHHHHHHHHHHHHSHHHHHHHHHTT-B---GGG-SHHHHHHHHHHHHHHHHHHHH-

Sequence (885 aa):
FPVRTVTVVVPFAKGGPTDTVARLITAEMAKTLGQPIEIENMLGAGGTLAATRVAHAAPDGHTLIVGHLGTHGAAVALFPKLAYRPDKDFTPVALLTEMPVLLLARKQFPPKDLSEFASYVESHTDNLNVAHAGFGSVSYASCLLLNRLLKVDPTGVPFSGTGPALQALVEGQVDYMCDQIVNAVPALREGKVKAYVIAASERDPVVPDVPTAREAGLPGFQVGAWTGLFAPRGTPEPIVAKLNAAVSRALDQSDVRTRLTDLGALVPRPEQRAPVVLAQLVQEEISRWEDVVEFPVRTVTVVVPFAKGGPTDTVARLITAEMAKTLGQPIEIENMLGAGGTLAATRVAHAAPDGHTLIVGHLGTHGAAVALFPKLAYRPDKDFTPVALLTEMPVLLLARKQFPPKDLSEFASYVESHTDNLNVAHAGFGSVSYASCLLLNRLLKVDPTGVPFSGTGPALQALVEGQVDYMCDQIVNAVPALREGKVKAYVIAASERDPVVPDVPTAREAGLPGFQVGAWTGLFAPRGTPEPIVAKLNAAVSRALDQSDVRTRLTDLGALVPRPEQRAPVVLAQLVQEEISRWEDVVEGTFPVRTVTVVVPFAKGGPTDTVARLITAEMAKTLGQPIEIENMLGAGGTLAATRVAHAAPDGHTLIVGHLGTHGAAVALFPKLAYRPDKDFTPVALLTEMPVLLLARKQFPPKDLSEFASYVESHTDNLNVAHAGFGSVSYASCLLLNRLLKVDPTGVPFSGTGPALQALVEGQVDYMCDQIVNAVPALREGKVKAYVIAASERDPVVPDVPTAREAGLPGFQVGAWTGLFAPRGTPEPIVAKLNAAVSRALDQSDVRTRLTDLGALVPRPEQRAPVVLAQLVQEEISRWEDVVEG

Nearest PDB structures (foldseek):
  6hke-assembly1_A  TM=1.003E+00  e=4.823E-61  Rhodopseudomonas palustris CGA009
  2f5x-assembly3_C  TM=9.701E-01  e=1.736E-33  Bordetella pertussis Tohama I
  2dvz-assembly1_A  TM=9.524E-01  e=1.087E-28  Bordetella pertussis
  5oku-assembly1_A  TM=9.402E-01  e=1.819E-27  Rhodopseudomonas palustris CGA009
  7ndr-assembly1_E  TM=7.674E-01  e=2.551E-27  Comamonas sp.

InterPro domains:
  IPR005064 Bordetella uptake gene [PF03401] (58-331)
  IPR005064 Bordetella uptake gene [PIRSF017082] (15-297)
  IPR005064 Bordetella uptake gene [PTHR42928] (14-331)
  IPR042100 Bordetella uptake gene, domain 1 [G3DSA:3.40.190.150] (39-327)

B-factor: mean 31.75, std 9.24, range [12.02, 94.01]

Radius of gyration: 32.76 Å; Cα contacts (8 Å, |Δi|>4): 2120; chains: 3; bounding box: 64×105×55 Å

Foldseek 3Di:
DPPEAAEEEFAFDDPADLNVLCVLLQQLLCVLVVYHYHYHHHYDPLSQVLVLVQLVDDLQLSYKYKAKLQNLFLCLLQPPPRNDHSLASWQFQWFRWKFWKFKKFFLPLPDPAVVSVLVVCVPCLAVAEEEFAGNSGPFNLLVLLVCVLSVGDHHYDHDRHVSVVVVCRLVNVHTIIIGTLLSVLVCVVVSSMDTRAIQDPAAQVLGNVHHHCVVRPRVSNHDIMIMTMIGGRPNDVVSSNSSLVSSVVSLVDPSSCCSQVNSRIHRQDPVCRDSVNVSVVSVCSNVVSNVSSD/DPPEEAEEEEAFDQPFDLNVLCCLLQVQLCVVLVYHYHYHHHYDPLSQVLVLVQLVDDLQLRYKYKAKLQNLFLCLQQPPPRVDHSLAQWQFQWFSWKFWKFKWFQLVQPDPAVVVVLVVCQVCQAPAEEEFAGSSTLFNLLCLLSCVLSVGDHHYDHDRHVSVVVVCRLVNVHTIIIGTQLSVLVCVVVSSIDTREIQDPADQVLCNVHHHCVVRPRNSNHDTMIIGMIGGHPNDPVSSVSSLVSSVVSLVDVSSVVSQVNSRIDSDDPVCTPSVVVSVSSVVRNVVSCVSVVVD/DPPEEAEEEFAFDALADLNVLCCLLQVQLCVLLVYHYHYHHHYDQLSQVLVLVLLPDDLQRSYKYKAKLQNLFLCLQFPPPRNDHSQASWQFQWFRWKFWKFKKFALVQPDPAVVVVLVVCQVCVAVAEEEFAHRSGPFNLLVCLVCVLSVGDHHYDHDRHVSVVVVCRLVVVHTIIIGGQLSVLVCCVVSSMHTREILDDDDQPSCNPHHHCVVSVNNSNHDTMIMTMIGGHPNDPVSSVSSLVSSVVSLVDPSSVCSQSNSRIDRDDPVCTHSVNVSVSSVCSRVVSVVSSVD